Protein 3T30 (pdb70)

Nearest PDB structures (foldseek):
  3t30-assembly1_B  TM=1.011E+00  e=6.106E-18  Homo sapiens
  3t30-assembly2_H  TM=9.989E-01  e=2.050E-16  Homo sapiens
  3t30-assembly2_F  TM=9.993E-01  e=1.880E-15  Homo sapiens
  2vtx-assembly1_D  TM=9.727E-01  e=6.591E-12  Xenopus laevis
  1k5j-assembly1_D  TM=9.659E-01  e=1.744E-11  Xenopus laevis

Solvent-accessible surface area: 39295 Å² total; per-residue (Å²): 122,54,64,47,13,26,14,92,0,22,99,153,172,82,75,72,44,19,212,58,93,50,0,30,1,9,1,0,0,2,4,66,166,14,106,122,50,22,1,12,2,9,8,43,80,148,183,56,11,3,9,0,0,2,36,35,81,25,19,4,2,14,20,3,27,47,7,61,6,59,42,66,5,27,0,45,0,120,15,11,10,6,26,0,23,1,2,0,9,34,123,135,124,55,10,26,12,93,0,22,110,158,184,87,70,70,71,3,164,118,163,27,81,70,0,32,1,12,2,0,0,0,2,53,156,13,131,90,61,24,2,12,1,10,7,39,74,115,149,192,50,11,4,9,0,0,2,40,12,62,21,18,0,2,14,23,3,29,46,4,53,6,56,36,59,5,28,0,42,0,123,13,12,20,8,26,0,22,1,2,0,24,37,116,138,44,68,40,15,15,12,82,0,15,98,142,144,96,49,99,47,13,143,152,74,89,0,31,2,10,0,0,0,0,2,64,173,11,126,99,42,21,2,12,1,11,8,49,149,94,18,3,10,0,0,1,40,8,70,24,16,0,2,15,22,2,33,47,7,77,4,65,35,101,8,30,0,38,1,118,15,14,30,9,24,0,23,1,1,0,8,44,114,190,111,69,63,22,30,25,76,0,22,112,155,132,73,61,106,41,10,166,129,115,76,0,27,0,10,1,0,0,0,2,46,164,13,135,104,49,28,1,17,2,9,5,45,61,87,112,192,215,140,37,11,2,9,0,0,2,32,29,80,19,15,2,1,15,22,2,30,40,5,67,4,51,30,66,6,28,2,31,1,115,17,15,33,6,27,0,22,1,2,0,13,47,171,143,42,77,65,21,35,16,70,0,10,99,149,97,74,56,112,36,22,162,132,226,56,36,73,0,21,0,11,1,0,0,0,2,42,147,10,150,113,67,21,1,22,2,11,8,34,48,140,143,134,50,2,4,10,0,0,2,39,18,67,18,18,0,2,14,23,3,26,42,5,50,4,53,26,50,5,17,2,20,0,108,16,16,41,9,25,1,24,1,3,0,10,50,91,158,107,46,63,59,15,24,11,79,0,24,129,157,155,124,68,98,50,16,163,111,141,29,68,0,34,1,10,1,0,0,0,1,57,166,9,135,107,58,22,2,9,2,9,8,43,58,158,179,65,12,4,8,1,0,2,38,8,68,23,17,0,2,14,20,4,26,48,5,77,6,50,39,64,5,26,0,28,3,132,20,23,24,5,27,0,21,1,2,0,13,35,123,142,134,38,40,29,18,23,12,81,0,14,102,144,145,96,51,93,49,14,163,89,150,18,81,0,15,1,12,0,0,0,0,1,58,170,12,127,106,54,21,1,14,1,10,5,42,92,150,103,18,3,9,0,0,1,36,11,67,21,18,0,2,15,23,3,28,47,6,64,1,45,40,61,4,28,0,40,1,114,14,15,21,8,26,0,24,1,2,4,13,27,117,112,155,43,71,58,16,33,18,87,0,20,108,157,120,82,58,90,84,57,127,108,0,20,1,10,1,0,0,0,3,51,136,6,133,104,66,21,1,13,1,11,10,43,53,129,84,175,63,9,2,10,0,0,1,38,15,69,21,16,0,2,14,21,3,28,45,6,84,11,46,54,110,5,27,1,39,1,121,13,12,37,9,24,0,23,0,1,0,4,55,114,114,66,39,17,28,16,92,0,20,96,154,175,117,67,130,62,14,170,59,146,113,24,0,40,1,10,1,0,0,0,2,65,167,12,116,101,58,20,2,10,2,4,9,40,77,142,196,50,9,5,9,0,0,2,36,11,67,21,16,0,2,14,22,3,28,44,6,53,6,63,32,43,5,26,0,43,2,129,15,22,22,8,27,0,21,1,2,0,8,25,128,177,32,84,57,20,29,17,86,0,13,125,166,124,80,61,99,56,8,138,71,190,81,106,0,25,0,10,1,0,0,0,2,55,150,14,136,146,61,21,1,21,2,8,2,48,60,94,158,224,138,39,9,2,9,0,0,2,36,19,78,20,15,0,1,15,24,4,30,44,5,71,2,51,33,65,10,30,0,23,1,110,17,13,23,7,25,0,20,1,2,0,6,45,139

Secondary structure (DSSP, 8-state):
-EEEEEEE-SS--EEEE----EEEEEEEE-TT--SS-EEEEEEPPP--PPEEEEEEBTTTB-EEEEEEEEEPSSEEEEEEES---EEEEEEE-/-EEEEEEEE-STT-EEEE---EEEEEEEEE-TT--SS-EEEEEE----EEEEEEBTTTB-EEEEEEEEEPSSEEEEEEES---EEEEEEEE-/-EEEEEEEE-STT-EEEE-----EEEEEEEEE-TT--SS-EEEEEE-----EEEEEEBTTTB-EEEEEEEEEPSSEEEEEEE----EEEEEEEE-/-EEEEEEEEBTTB-EEEE---EEEEEEEEE-TT--SS-EEEEEE--EEEEEEBTTTB-EEEEEEEEEPSSEEEEEEES---EEEEEEEE-/-EEEEEE-SSS-EEEE----S-EEEEEEEE-TT--SS-EEEEEE-----EEEEEEBTTTB-EEEEEEEEEPSSEEEEEEES---EEEEEEE-/-EEEEEEE-SSS-EEEE-----EEEEEEEE-TT--SS-EEEEEE----EEEEEEBTTTB-EEEEEEEEEPSPEEEEEEES---EEEEEEE-/--EEEEEEEBTTB-EEEE-----EEEEEEEE-TT--SS-EEEEEPPP--PPEEEEEEBTTTB-EEEEEEEEEPSSEEEEEEES---EEEEEEE-/-EEEEEEEE-SSS-EEEE----EEEEEEEEE-TT--SS-EEEEEE---PEEEEEEBTTTB-EEEEEEEEEPSPEEEEEEES---EEEEEEEE-/-EEEEEEEEBTTB-EEEE----EEEEEEEEE-TT--SS-EEEEEE---EEEEEEBTTTB-EEEEEEEEEPSSEEEEEEES---EEEEEEEE-/--EEEEEEEBTTB-EEE---EEEEEEEE-TT--SS-EEEEEES----EEEEEEBTTTB-EEEEEEEEEPSS-EEEEEE----EEEEEEE-

Radius of gyration: 36.44 Å; Cα contacts (8 Å, |Δi|>4): 3024; chains: 10; bounding box: 70×66×108 Å

Organism: Homo sapiens (NCBI:txid9606)

Foldseek 3Di:
DKDKDKDWAFPVRFKDWCQPQKWFWFKKFFDPPWDFDKKWKWKVPCVTHTDDIAGVVPHGMDTDGPDIHGPGIMMGGPDGGTRMMIITMDDD/DKDKDWAFQVRFKDWDDDCQQKWFWFKKFFDPPFDFDKKWKWKDDDVPTHTDDIAGDVPHGMDTDGPDIDGPRIMMGGPDGGTGMMIITDRD/DKDKDKDWAFPVRFKDWDDPAKWFWFKKFFDPPFDFDWWWKAKPCGHTDDIAGDVPHGMDTDGPDIGDDGIMMGGPDGGTGMMIITMHDD/DAKDKDWAFQVHFKDWDDAAKWFWFKKFFDPPFDFDKKWKWKCDDPVHHTHTDDIAGDVPHGMDTDGPDIDGPGIMMGGPDGGTRMMIITGRD/DKFKDKDWDFQVRFKDWDADVAKWWFWFKKFFDPPFDFDKKWKWKCDCPHTHTDDIAGDVPHGMDTDGPDIHGPRIMMGGPDGGTGMMIITMMDD/DKDKDKDWAFPVRFKDKAADCKKWFWFKKFFDPPWDFDKKWKFKDPCVTGTDDIAGVVPHGMDTPGPDIHRDGIMMGGPDGGTGMMIITMMDD/DKDKDKDWAFQVRFKDKDADCKKWFWFKKFFDPPFDFDWWWKAKDVCGHTDDIAGDVPHGMDTDGPDIHDDGIMMGGPDGGTGMMIITMMND/DKDKDKDWAFQVRQKDWDCKWFWFKKFFDPPFDFDKKWKWKDDDCVTHTDDIAGDVPHGMDTDGPDIDHPGIMMGGPDGGTGMMIITMDD/DFKDKDWAFPVRFKDKDDDCFKWFWFKKFFDPPFDFDKWWKWKVDCVIHTDDIAGDVPHGMDTDGPDIDDDGIMMGGPDGGTGMMIITGHD/DKDKDKDWAFQVHFKDWDDPCAKKFWFKKFFDPPFDFDKKWKFKCDVVPGTHTDDIAGDVPHGMDTPGPDIGDPGIMMGTPDGGTGMMIITMGD

Sequence (922 aa):
TTVLWGCELSQERRTWTFRSCRLLLHTICLGEKAKEEMHRVEILPPQPVTIASLQASVLPMVSMVGVQLSPPVTFQLRAGSGPVFLSGQERYVLWGCELSQERRTWTFRPQSCRLLLHTICLGEKAKEEMHRVEILPPAQPVTIASLQASVLPMVSMVGVQLSPPVTFQLRAGSGPVFLSGQERTTVLWGCELSQERRTWTFRPCRLLLHTICLGEKAKEEMHRVEILPPVTIASLQASVLPMVSMVGVQLSPPVTFQLRAGSGPVFLSGQERYTVLWGCELSQERRTWTFRPCRLLLHTICLGEKAKEEMHRVEILPPANMQPVTIASLQASVLPMVSMVGVQLSPPVTFQLRAGSGPVFLSGQERTTVLWGCELSQERRTWTFRPQSCRLLLHTICLGEKAKEEMHRVEILPPMQPVTIASLQASVLPMVSMVGVQLSPPVTFQLRAGSGPVFLSGQERYTTVLWGCELSQERRTWTFRPSCRLLLHTICLGEKAKEEMHRVEILPPQPVTIASLQASVLPMVSMVGVQLSPPVTFQLRAGSGPVFLSGQERYTTVLWGCELSQERRTWTFRPSCRLLLHTICLGEKAKEEMHRVEILPPPVTIASLQASVLPMVSMVGVQLSPPVTFQLRAGSGPVFLSGQERYTTVLWGCELSQERRTWTFCRLLLHTICLGEKAKEEMHRVEILPPAQPVTIASLQASVLPMVSMVGVQLSPPVTFQLRAGSGPVFLSGQERTVLWGCELSQERRTWTFRPQCRLLLHTICLGEKAKEEMHRVEILPPQPVTIASLQASVLPMVSMVGVQLSPPVTFQLRAGSGPVFLSGQERTTVLWGCELSQERRTWTFRPQCRLLLHTICLGEKAKEEMHRVEILPPAMQPVTIASLQASVLPMVSMVGVQLSPPVTFQLRAGSGPVFLSGQER

Structure (mmCIF, N/CA/C/O backbone):
data_3T30
#
_entry.id   3T30
#
_cell.length_a   49.03
_cell.length_b   107.24
_cell.length_c   108.7
_cell.angle_alpha   90.00
_cell.angle_beta   102.54
_cell.angle_gamma   90.00
#
_symmetry.space_group_name_H-M   'P 1 21 1'
#
loop_
_entity.id
_entity.type
_entity.pdbx_description
1 polymer Nucleoplasmin-2
2 water water
#
loop_
_atom_site.group_PDB
_atom_site.id
_atom_site.type_symbol
_atom_site.label_atom_id
_atom_site.label_alt_id
_atom_site.label_comp_id
_atom_site.label_asym_id
_atom_site.label_entity_id
_atom_site.label_seq_id
_atom_site.pdbx_PDB_ins_code
_atom_site.Cartn_x
_atom_site.Cartn_y
_atom_site.Cartn_z
_atom_site.occupancy
_atom_site.B_iso_or_equiv
_atom_site.auth_seq_id
_atom_site.auth_comp_id
_atom_site.auth_asym_id
_atom_site.auth_atom_id
_atom_site.pdbx_PDB_model_num
ATOM 1 N N . THR A 1 3 ? 4.528 13.055 105.580 1.00 68.92 15 THR B N 1
ATOM 2 C CA . THR A 1 3 ? 5.762 13.735 105.955 1.00 67.79 15 THR B CA 1
ATOM 3 C C . THR A 1 3 ? 6.786 12.752 106.514 1.00 63.29 15 THR B C 1
ATOM 4 O O . THR A 1 3 ? 6.566 12.140 107.559 1.00 63.30 15 THR B O 1
ATOM 8 N N . THR A 1 4 ? 7.904 12.607 105.811 1.00 59.20 16 THR B N 1
ATOM 9 C CA . THR A 1 4 ? 8.963 11.699 106.235 1.00 54.70 16 THR B CA 1
ATOM 10 C C . THR A 1 4 ? 10.139 12.464 106.833 1.00 52.11 16 THR B C 1
ATOM 11 O O . THR A 1 4 ? 10.562 13.489 106.297 1.00 53.55 16 THR B O 1
ATOM 15 N N . VAL A 1 5 ? 10.663 11.960 107.945 1.00 48.59 17 VAL B N 1
ATOM 16 C CA . VAL A 1 5 ? 11.783 12.591 108.613 1.00 46.70 17 VAL B CA 1
ATOM 17 C C . VAL A 1 5 ? 12.920 11.581 108.701 1.00 43.45 17 VAL B C 1
ATOM 18 O O . VAL A 1 5 ? 12.682 10.385 108.870 1.00 40.16 17 VAL B O 1
ATOM 22 N N . LEU A 1 6 ? 14.150 12.057 108.575 1.00 39.36 18 LEU B N 1
ATOM 23 C CA . LEU A 1 6 ? 15.286 11.162 108.613 1.00 39.61 18 LEU B CA 1
ATOM 24 C C . LEU A 1 6 ? 15.470 10.694 110.046 1.00 35.73 18 LEU B C 1
ATOM 25 O O . LEU A 1 6 ? 15.219 11.427 110.994 1.00 33.30 18 LEU B O 1
ATOM 30 N N . TRP A 1 7 ? 15.906 9.450 110.187 1.00 31.10 19 TRP B N 1
ATOM 31 C CA . TRP A 1 7 ? 16.015 8.792 111.470 1.00 30.69 19 TRP B CA 1
ATOM 32 C C . TRP A 1 7 ? 17.282 7.957 111.521 1.00 32.31 19 TRP B C 1
ATOM 33 O O . TRP A 1 7 ? 17.685 7.354 110.502 1.00 31.51 19 TRP B O 1
ATOM 44 N N . GLY A 1 8 ? 17.903 7.897 112.691 1.00 28.99 20 GLY B N 1
ATOM 45 C CA . GLY A 1 8 ? 19.103 7.099 112.868 1.00 29.37 20 GLY B CA 1
ATOM 46 C C . GLY A 1 8 ? 19.409 6.752 114.310 1.00 30.40 20 GLY B C 1
ATOM 47 O O . GLY A 1 8 ? 18.880 7.393 115.227 1.00 30.50 20 GLY B O 1
ATOM 48 N N . CYS A 1 9 ? 20.215 5.714 114.533 1.00 26.90 21 CYS B N 1
ATOM 49 C CA . CYS A 1 9 ? 20.690 5.430 115.869 1.00 28.24 21 CYS B CA 1
ATOM 50 C C . CYS A 1 9 ? 22.038 4.731 115.843 1.00 30.86 21 CYS B C 1
ATOM 51 O O . CYS A 1 9 ? 22.507 4.194 114.790 1.00 28.46 21 CYS B O 1
ATOM 54 N N . GLU A 1 10 ? 22.687 4.773 116.992 1.00 25.07 22 GLU B N 1
ATOM 55 C CA . GLU A 1 10 ? 23.956 4.105 117.147 1.00 29.13 22 GLU B CA 1
ATOM 56 C C . GLU A 1 10 ? 23.888 3.117 118.313 1.00 33.07 22 GLU B C 1
ATOM 57 O O . GLU A 1 10 ? 23.509 3.494 119.470 1.00 31.71 22 GLU B O 1
ATOM 63 N N . LEU A 1 11 ? 24.220 1.852 118.034 1.00 26.06 23 LEU B N 1
ATOM 64 C CA . LEU A 1 11 ? 24.294 0.830 119.085 1.00 28.74 23 LEU B CA 1
ATOM 65 C C . LEU A 1 11 ? 25.744 0.496 119.427 1.00 30.66 23 LEU B C 1
ATOM 66 O O . LEU A 1 11 ? 26.638 0.592 118.579 1.00 28.68 23 LEU B O 1
ATOM 71 N N . SER A 1 12 ? 25.979 0.082 120.676 1.00 30.51 24 SER B N 1
ATOM 72 C CA . SER A 1 12 ? 27.319 -0.352 121.102 1.00 29.36 24 SER B CA 1
ATOM 73 C C . SER A 1 12 ? 27.247 -1.236 122.335 1.00 29.50 24 SER B C 1
ATOM 74 O O . SER A 1 12 ? 26.168 -1.456 122.912 1.00 28.76 24 SER B O 1
ATOM 77 N N . GLN A 1 13 ? 28.385 -1.754 122.766 1.00 30.08 25 GLN B N 1
ATOM 78 C CA . GLN A 1 13 ? 28.331 -2.606 123.970 1.00 34.91 25 GLN B CA 1
ATOM 79 C C . GLN A 1 13 ? 27.942 -1.742 125.196 1.00 29.43 25 GLN B C 1
ATOM 80 O O . GLN A 1 13 ? 27.265 -2.208 126.105 1.00 31.43 25 GLN B O 1
ATOM 86 N N . GLU A 1 14 ? 28.359 -0.487 125.189 1.00 30.91 26 GLU B N 1
ATOM 87 C CA . GLU A 1 14 ? 28.051 0.459 126.282 1.00 31.98 26 GLU B CA 1
ATOM 88 C C . GLU A 1 14 ? 26.568 0.849 126.245 1.00 32.72 26 GLU B C 1
ATOM 89 O O . GLU A 1 14 ? 25.920 0.938 127.286 1.00 29.92 26 GLU B O 1
ATOM 95 N N . ARG A 1 15 ? 26.012 1.040 125.044 1.00 28.19 27 ARG B N 1
ATOM 96 C CA . ARG A 1 15 ? 24.587 1.349 124.863 1.00 26.91 27 ARG B CA 1
ATOM 97 C C . ARG A 1 15 ? 23.950 0.352 123.887 1.00 33.40 27 ARG B C 1
ATOM 98 O O . ARG A 1 15 ? 23.767 0.646 122.678 1.00 29.92 27 ARG B O 1
ATOM 106 N N . ARG A 1 16 ? 23.639 -0.831 124.399 1.00 27.12 28 ARG B N 1
ATOM 107 C CA . ARG A 1 16 ? 23.253 -1.927 123.508 1.00 32.57 28 ARG B CA 1
ATOM 108 C C . ARG A 1 16 ? 21.817 -1.823 122.932 1.00 32.96 28 ARG B C 1
ATOM 109 O O . ARG A 1 16 ? 21.489 -2.515 121.968 1.00 30.82 28 ARG B O 1
ATOM 117 N N . THR A 1 17 ? 20.977 -0.944 123.468 1.00 27.73 29 THR B N 1
ATOM 118 C CA . THR A 1 17 ? 19.561 -0.911 123.063 1.00 24.78 29 THR B CA 1
ATOM 119 C C . THR A 1 17 ? 19.134 0.467 122.663 1.00 31.29 29 THR B C 1
ATOM 120 O O . THR A 1 17 ? 19.710 1.493 123.104 1.00 29.59 29 THR B O 1
ATOM 124 N N . TRP A 1 18 ? 18.132 0.504 121.786 1.00 29.63 30 TRP B N 1
ATOM 125 C CA . TRP A 1 18 ? 17.557 1.768 121.358 1.00 27.78 30 TRP B CA 1
ATOM 126 C C . TRP A 1 18 ? 16.109 1.518 120.981 1.00 29.60 30 TRP B C 1
ATOM 127 O O . TRP A 1 18 ? 15.791 0.528 120.313 1.00 30.81 30 TRP B O 1
ATOM 138 N N . THR A 1 19 ? 15.217 2.378 121.422 1.00 28.44 31 THR B N 1
ATOM 139 C CA . THR A 1 19 ? 13.790 2.176 121.184 1.00 30.58 31 THR B CA 1
ATOM 140 C C . THR A 1 19 ? 13.169 3.341 120.407 1.00 36.08 31 THR B C 1
ATOM 141 O O . THR A 1 19 ? 13.309 4.493 120.789 1.00 34.41 31 THR B O 1
ATOM 145 N N . PHE A 1 20 ? 12.490 3.031 119.310 1.00 33.32 32 PHE B N 1
ATOM 146 C CA . PHE A 1 20 ? 11.758 4.022 118.545 1.00 40.38 32 PHE B CA 1
ATOM 147 C C . PHE A 1 20 ? 10.327 3.939 119.035 1.00 42.56 32 PHE B C 1
ATOM 148 O O . PHE A 1 20 ? 9.706 2.880 118.966 1.00 37.32 32 PHE B O 1
ATOM 156 N N . ARG A 1 21 ? 9.806 5.038 119.582 1.00 44.06 33 ARG B N 1
ATOM 157 C CA . ARG A 1 21 ? 8.553 4.939 120.341 1.00 44.05 33 ARG B CA 1
ATOM 158 C C . ARG A 1 21 ? 7.861 6.290 120.507 1.00 53.65 33 ARG B C 1
ATOM 159 O O . ARG A 1 21 ? 8.132 7.027 121.458 1.00 57.05 33 ARG B O 1
ATOM 167 N N . SER A 1 29 ? 6.550 8.060 111.796 1.00 58.75 41 SER B N 1
ATOM 168 C CA . SER A 1 29 ? 6.089 7.821 113.159 1.00 58.77 41 SER B CA 1
ATOM 169 C C . SER A 1 29 ? 4.966 6.774 113.206 1.00 57.16 41 SER B C 1
ATOM 170 O O . SER A 1 29 ? 4.839 6.035 114.183 1.00 56.96 41 SER B O 1
ATOM 173 N N . CYS A 1 30 ? 4.161 6.688 112.147 1.00 59.81 42 CYS B N 1
ATOM 174 C CA . CYS A 1 30 ? 3.263 5.542 112.014 1.00 57.72 42 CYS B CA 1
ATOM 175 C C . CYS A 1 30 ? 4.057 4.315 111.521 1.00 53.12 42 CYS B C 1
ATOM 176 O O . CYS A 1 30 ? 3.731 3.185 111.902 1.00 54.02 42 CYS B O 1
ATOM 179 N N . ARG A 1 31 ? 5.094 4.530 110.700 1.00 50.04 43 ARG B N 1
ATOM 180 C CA . ARG A 1 31 ? 6.038 3.448 110.342 1.00 47.60 43 ARG B CA 1
ATOM 181 C C . ARG A 1 31 ? 7.498 3.890 110.321 1.00 42.01 43 ARG B C 1
ATOM 182 O O . ARG A 1 31 ? 7.813 5.016 109.928 1.00 43.85 43 ARG B O 1
ATOM 190 N N . LEU A 1 32 ? 8.374 3.019 110.806 1.00 38.16 44 LEU B N 1
ATOM 191 C CA . LEU A 1 32 ? 9.802 3.240 110.690 1.00 35.42 44 LEU B CA 1
ATOM 192 C C . LEU A 1 32 ? 10.269 2.525 109.406 1.00 36.44 44 LEU B C 1
ATOM 193 O O . LEU A 1 32 ? 10.139 1.280 109.292 1.00 33.38 44 LEU B O 1
ATOM 198 N N . LEU A 1 33 ? 10.782 3.309 108.462 1.00 34.63 45 LEU B N 1
ATOM 199 C CA . LEU A 1 33 ? 11.401 2.769 107.250 1.00 36.05 45 LEU B CA 1
ATOM 200 C C . LEU A 1 33 ? 12.851 2.517 107.550 1.00 34.68 45 LEU B C 1
ATOM 201 O O . LEU A 1 33 ? 13.633 3.481 107.720 1.00 35.76 45 LEU B O 1
ATOM 206 N N . LEU A 1 34 ? 13.212 1.237 107.617 1.00 27.86 46 LEU B N 1
ATOM 207 C CA . LEU A 1 34 ? 14.567 0.851 107.948 1.00 30.26 46 LEU B CA 1
ATOM 208 C C . LEU A 1 34 ? 15.419 0.650 106.683 1.00 32.97 46 LEU B C 1
ATOM 209 O O . LEU A 1 34 ? 15.187 -0.320 105.933 1.00 32.57 46 LEU B O 1
ATOM 214 N N . HIS A 1 35 ? 16.401 1.530 106.473 1.00 28.08 47 HIS B N 1
ATOM 215 C CA . HIS A 1 35 ? 17.267 1.509 105.262 1.00 28.07 47 HIS B CA 1
ATOM 216 C C . HIS A 1 35 ? 18.579 0.736 105.354 1.00 28.68 47 HIS B C 1
ATOM 217 O O . HIS A 1 35 ? 18.768 -0.281 104.633 1.00 28.22 47 HIS B O 1
ATOM 224 N N . THR A 1 36 ? 19.520 1.237 106.150 1.00 23.96 48 THR B N 1
ATOM 225 C CA . THR A 1 36 ? 20.805 0.546 106.225 1.00 24.26 48 THR B CA 1
ATOM 226 C C . THR A 1 36 ? 21.288 0.317 107.630 1.00 24.10 48 THR B C 1
ATOM 227 O O . THR A 1 36 ? 20.929 1.045 108.571 1.00 24.86 48 THR B O 1
ATOM 231 N N . ILE A 1 37 ? 22.167 -0.661 107.755 1.00 21.13 49 ILE B N 1
ATOM 232 C CA . ILE A 1 37 ? 22.833 -0.946 109.020 1.00 22.33 49 ILE B CA 1
ATOM 233 C C . ILE A 1 37 ? 24.320 -1.068 108.717 1.00 21.83 49 ILE B C 1
ATOM 234 O O . ILE A 1 37 ? 24.730 -1.869 107.843 1.00 20.95 49 ILE B O 1
ATOM 239 N N . CYS A 1 38 ? 25.120 -0.283 109.426 1.00 20.78 50 CYS B N 1
ATOM 240 C CA . CYS A 1 38 ? 26.549 -0.128 109.144 1.00 23.07 50 CYS B CA 1
ATOM 241 C C . CYS A 1 38 ? 27.456 -0.234 110.374 1.00 24.43 50 CYS B C 1
ATOM 242 O O . CYS A 1 38 ? 27.166 0.362 111.437 1.00 26.57 50 CYS B O 1
ATOM 245 N N . LEU A 1 39 ? 28.587 -0.907 110.222 1.00 21.98 51 LEU B N 1
ATOM 246 C CA . LEU A 1 39 ? 29.585 -0.911 111.278 1.00 26.70 51 LEU B CA 1
ATOM 247 C C . LEU A 1 39 ? 30.366 0.402 111.281 1.00 29.15 51 LEU B C 1
ATOM 248 O O . LEU A 1 39 ? 30.637 0.967 110.220 1.00 31.81 51 LEU B O 1
ATOM 253 N N . GLY A 1 40 ? 30.749 0.896 112.453 1.00 28.75 52 GLY B N 1
ATOM 254 C CA . GLY A 1 40 ? 31.668 2.029 112.474 1.00 29.35 52 GLY B CA 1
ATOM 255 C C . GLY A 1 40 ? 33.120 1.573 112.346 1.00 33.27 52 GLY B C 1
ATOM 256 O O . GLY A 1 40 ? 33.471 0.389 112.599 1.00 31.50 52 GLY B O 1
ATOM 257 N N . GLU A 1 41 ? 33.961 2.521 111.935 1.00 32.36 53 GLU B N 1
ATOM 258 C CA . GLU A 1 41 ? 35.386 2.299 111.698 1.00 34.31 53 GLU B CA 1
ATOM 259 C C . GLU A 1 41 ? 36.121 1.853 112.957 1.00 38.28 53 GLU B C 1
ATOM 260 O O . GLU A 1 41 ? 37.151 1.174 112.887 1.00 38.83 53 GLU B O 1
ATOM 266 N N . LYS A 1 42 ? 35.552 2.199 114.114 1.00 38.07 54 LYS B N 1
ATOM 267 C CA . LYS A 1 42 ? 36.080 1.790 115.409 1.00 39.10 54 LYS B CA 1
ATOM 268 C C . LYS A 1 42 ? 35.706 0.382 115.831 1.00 37.63 54 LYS B C 1
ATOM 269 O O . LYS A 1 42 ? 36.310 -0.182 116.755 1.00 39.31 54 LYS B O 1
ATOM 275 N N . ALA A 1 43 ? 34.701 -0.206 115.193 1.00 37.56 55 ALA B N 1
ATOM 276 C CA . ALA A 1 43 ? 34.215 -1.515 115.661 1.00 34.38 55 ALA B CA 1
ATOM 277 C C . ALA A 1 43 ? 35.309 -2.597 115.622 1.00 39.18 55 ALA B C 1
ATOM 278 O O . ALA A 1 43 ? 36.129 -2.621 114.709 1.00 39.94 55 ALA B O 1
ATOM 280 N N . LYS A 1 44 ? 35.304 -3.478 116.617 1.00 42.09 56 LYS B N 1
ATOM 281 C CA . LYS A 1 44 ? 36.287 -4.552 116.693 1.00 45.51 56 LYS B CA 1
ATOM 282 C C . LYS A 1 44 ? 35.889 -5.494 115.562 1.00 42.78 56 LYS B C 1
ATOM 283 O O . LYS A 1 44 ? 35.060 -5.151 114.719 1.00 42.80 56 LYS B O 1
ATOM 289 N N . GLU A 1 45 ? 36.485 -6.681 115.550 1.00 42.57 57 GLU B N 1
ATOM 290 C CA . GLU A 1 45 ? 36.524 -7.578 114.400 1.00 40.03 57 GLU B CA 1
ATOM 291 C C . GLU A 1 45 ? 35.525 -8.719 114.558 1.00 39.35 57 GLU B C 1
ATOM 292 O O . GLU A 1 45 ? 35.209 -9.417 113.595 1.00 38.12 57 GLU B O 1
ATOM 298 N N . GLU A 1 46 ? 35.032 -8.902 115.778 1.00 38.59 58 GLU B N 1
ATOM 299 C CA . GLU A 1 46 ? 34.069 -9.959 116.065 1.00 36.75 58 GLU B CA 1
ATOM 300 C C . GLU A 1 46 ? 32.752 -9.719 115.333 1.00 32.96 58 GLU B C 1
ATOM 301 O O . GLU A 1 46 ? 32.347 -8.575 115.123 1.00 33.03 58 GLU B O 1
ATOM 307 N N . MET A 1 47 ? 32.089 -10.804 114.948 1.00 31.95 59 MET B N 1
ATOM 308 C CA . MET A 1 47 ? 30.809 -10.714 114.236 1.00 31.16 59 MET B CA 1
ATOM 309 C C . MET A 1 47 ? 29.847 -9.907 115.087 1.00 32.44 59 MET B C 1
ATOM 310 O O . MET A 1 47 ? 29.820 -10.061 116.316 1.00 31.57 59 MET B O 1
ATOM 315 N N . HIS A 1 48 ? 29.043 -9.069 114.452 1.00 28.14 60 HIS B N 1
ATOM 316 C CA . HIS A 1 48 ? 28.025 -8.293 115.146 1.00 28.90 60 HIS B CA 1
ATOM 317 C C . HIS A 1 48 ? 26.662 -8.804 114.733 1.00 27.88 60 HIS B C 1
ATOM 318 O O . HIS A 1 48 ? 26.454 -9.248 113.581 1.00 28.72 60 HIS B O 1
ATOM 325 N N . ARG A 1 49 ? 25.707 -8.710 115.645 1.00 25.57 61 ARG B N 1
ATOM 326 C CA . ARG A 1 49 ? 24.368 -9.161 115.333 1.00 25.65 61 ARG B CA 1
ATOM 327 C C . ARG A 1 49 ? 23.328 -8.272 115.994 1.00 26.44 61 ARG B C 1
ATOM 328 O O . ARG A 1 49 ? 23.358 -8.034 117.220 1.00 24.36 61 ARG B O 1
ATOM 336 N N . VAL A 1 50 ? 22.359 -7.849 115.195 1.00 24.18 62 VAL B N 1
ATOM 337 C CA . VAL A 1 50 ? 21.374 -6.897 115.662 1.00 27.14 62 VAL B CA 1
ATOM 338 C C . VAL A 1 50 ? 20.075 -7.633 115.630 1.00 28.51 62 VAL B C 1
ATOM 339 O O . VAL A 1 50 ? 19.757 -8.281 114.629 1.00 24.45 62 VAL B O 1
ATOM 343 N N . GLU A 1 51 ? 19.354 -7.572 116.750 1.00 25.99 63 GLU B N 1
ATOM 344 C CA . GLU A 1 51 ? 18.014 -8.138 116.829 1.00 25.84 63 GLU B CA 1
ATOM 345 C C . GLU A 1 51 ? 16.941 -7.070 117.125 1.00 27.86 63 GLU B C 1
ATOM 346 O O . GLU A 1 51 ? 17.256 -5.963 117.553 1.00 26.12 63 GLU B O 1
ATOM 352 N N . ILE A 1 52 ? 15.685 -7.390 116.842 1.00 26.86 64 ILE B N 1
ATOM 353 C CA . ILE A 1 52 ? 14.575 -6.534 117.223 1.00 25.12 64 ILE B CA 1
ATOM 354 C C . ILE A 1 52 ? 13.884 -7.251 118.397 1.00 33.20 64 ILE B C 1
ATOM 355 O O . ILE A 1 52 ? 13.602 -8.443 118.300 1.00 29.22 64 ILE B O 1
ATOM 360 N N . LEU A 1 53 ? 13.655 -6.552 119.514 1.00 30.74 65 LEU B N 1
ATOM 361 C CA . LEU A 1 53 ? 13.078 -7.213 120.687 1.00 37.11 65 LEU B CA 1
ATOM 362 C C . LEU A 1 53 ? 11.580 -6.961 120.738 1.00 42.19 65 LEU B C 1
ATOM 363 O O . LEU A 1 53 ? 11.123 -5.863 120.389 1.00 42.98 65 LEU B O 1
ATOM 368 N N . PRO A 1 54 ? 10.802 -7.961 121.194 1.00 49.17 66 PRO B N 1
ATOM 369 C CA . PRO A 1 54 ? 9.396 -7.706 121.565 1.00 53.03 66 PRO B CA 1
ATOM 370 C C . PRO A 1 54 ? 9.363 -6.765 122.786 1.00 51.70 66 PRO B C 1
ATOM 371 O O . PRO A 1 54 ? 10.378 -6.655 123.473 1.00 49.85 66 PRO B O 1
ATOM 375 N N . PRO A 1 55 ? 8.220 -6.115 123.075 1.00 59.13 67 PRO B N 1
ATOM 376 C CA . PRO A 1 55 ? 6.992 -6.110 122.272 1.00 61.40 67 PRO B CA 1
ATOM 377 C C . PRO A 1 55 ? 7.056 -5.058 121.183 1.00 57.54 67 PRO B C 1
ATOM 378 O O . PRO A 1 55 ? 6.638 -3.936 121.495 1.00 60.41 67 PRO B O 1
ATOM 382 N N . GLN A 1 64 ? 10.051 -13.986 121.367 1.00 48.65 76 GLN B N 1
ATOM 383 C CA . GLN A 1 64 ? 11.512 -13.999 121.199 1.00 49.52 76 GLN B CA 1
ATOM 384 C C . GLN A 1 64 ? 12.071 -12.913 120.237 1.00 42.38 76 GLN B C 1
ATOM 385 O O . GLN A 1 64 ? 11.315 -12.315 119.444 1.00 43.64 76 GLN B O 1
ATOM 391 N N . PRO A 1 65 ? 13.388 -12.643 120.309 1.00 39.04 77 PRO B N 1
ATOM 392 C CA . PRO A 1 65 ? 13.955 -11.586 119.438 1.00 32.75 77 PRO B CA 1
ATOM 393 C C . PRO A 1 65 ? 14.115 -12.067 117.994 1.00 32.11 77 PRO B C 1
ATOM 394 O O . PRO A 1 65 ? 14.291 -13.255 117.738 1.00 33.65 77 PRO B O 1
ATOM 398 N N . VAL A 1 66 ? 14.039 -11.133 117.064 1.00 31.17 78 VAL B N 1
ATOM 399 C CA . VAL A 1 66 ? 14.197 -11.477 115.665 1.00 27.72 78 VAL B CA 1
ATOM 400 C C . VAL A 1 66 ? 15.553 -10.898 115.226 1.00 26.62 78 VAL B C 1
ATOM 401 O O . VAL A 1 66 ? 15.823 -9.737 115.420 1.00 27.02 78 VAL B O 1
ATOM 405 N N . THR A 1 67 ? 16.408 -11.717 114.633 1.00 26.49 79 THR B N 1
ATOM 406 C CA . THR A 1 67 ? 17.680 -11.225 114.181 1.00 23.99 79 THR B CA 1
ATOM 407 C C . THR A 1 67 ? 17.459 -10.562 112.818 1.00 25.73 79 THR B C 1
ATOM 408 O O . THR A 1 67 ? 16.885 -11.166 111.897 1.00 23.71 79 THR B O 1
ATOM 412 N N . ILE A 1 68 ? 17.895 -9.318 112.689 1.00 24.21 80 ILE B N 1
ATOM 413 C CA . ILE A 1 68 ? 17.772 -8.651 111.390 1.00 24.15 80 ILE B CA 1
ATOM 414 C C . ILE A 1 68 ? 19.059 -8.469 110.638 1.00 24.07 80 ILE B C 1
ATOM 415 O O . ILE A 1 68 ? 19.005 -8.339 109.435 1.00 25.27 80 ILE B O 1
ATOM 420 N N . ALA A 1 69 ? 20.203 -8.527 111.308 1.00 21.89 81 ALA B N 1
ATOM 421 C CA . ALA A 1 69 ? 21.443 -8.357 110.565 1.00 22.57 81 ALA B CA 1
ATOM 422 C C . ALA A 1 69 ? 22.601 -9.019 111.261 1.00 22.42 81 ALA B C 1
ATOM 423 O O . ALA A 1 69 ? 22.654 -9.061 112.514 1.00 22.45 81 ALA B O 1
ATOM 425 N N . SER A 1 70 ? 23.533 -9.509 110.458 1.00 19.33 82 SER B N 1
ATOM 426 C CA . SER A 1 70 ? 24.830 -9.994 110.956 1.00 22.54 82 SER B CA 1
ATOM 427 C C . SER A 1 70 ? 25.925 -9.391 110.091 1.00 22.44 82 SER B C 1
ATOM 428 O O . SER A 1 70 ? 25.894 -9.497 108.841 1.00 21.38 82 SER B O 1
ATOM 431 N N . LEU A 1 71 ? 26.933 -8.805 110.717 1.00 23.56 83 LEU B N 1
ATOM 432 C CA . LEU A 1 71 ? 27.875 -7.994 109.960 1.00 23.51 83 LEU B CA 1
ATOM 433 C C . LEU A 1 71 ? 29.214 -8.285 110.587 1.00 27.90 83 LEU B C 1
ATOM 434 O O . LEU A 1 71 ? 29.288 -8.674 111.762 1.00 27.14 83 LEU B O 1
ATOM 439 N N . GLN A 1 72 ? 30.273 -8.090 109.820 1.00 26.79 84 GLN B N 1
ATOM 440 C CA . GLN A 1 72 ? 31.616 -8.273 110.357 1.00 28.71 84 GLN B CA 1
ATOM 441 C C . GLN A 1 72 ? 32.614 -7.415 109.593 1.00 29.80 84 GLN B C 1
ATOM 442 O O . GLN A 1 72 ? 32.592 -7.348 108.322 1.00 26.25 84 GLN B O 1
ATOM 448 N N . ALA A 1 73 ? 33.507 -6.767 110.332 1.00 26.58 85 ALA B N 1
ATOM 449 C CA . ALA A 1 73 ? 34.339 -5.726 109.687 1.00 32.99 85 ALA B CA 1
ATOM 450 C C . ALA A 1 73 ? 35.128 -6.206 108.459 1.00 30.12 85 ALA B C 1
ATOM 451 O O . ALA A 1 73 ? 35.157 -5.550 107.417 1.00 32.57 85 ALA B O 1
ATOM 453 N N . SER A 1 74 ? 35.756 -7.356 108.568 1.00 31.13 86 SER B N 1
ATOM 454 C CA . SER A 1 74 ? 36.611 -7.768 107.487 1.00 33.64 86 SER B CA 1
ATOM 455 C C . SER A 1 74 ? 35.863 -8.614 106.436 1.00 31.34 86 SER B C 1
ATOM 456 O O . SER A 1 74 ? 36.494 -9.166 105.538 1.00 32.99 86 SER B O 1
ATOM 459 N N . VAL A 1 75 ? 34.534 -8.690 106.538 1.00 27.11 87 VAL B N 1
ATOM 460 C CA . VAL A 1 75 ? 33.744 -9.564 105.677 1.00 28.20 87 VAL B CA 1
ATOM 461 C C . VAL A 1 75 ? 32.591 -8.836 104.975 1.00 29.61 87 VAL B C 1
ATOM 462 O O . VAL A 1 75 ? 32.418 -8.928 103.737 1.00 27.30 87 VAL B O 1
ATOM 466 N N . LEU A 1 76 ? 31.800 -8.112 105.760 1.00 23.91 88 LEU B N 1
ATOM 467 C CA . LEU A 1 76 ? 30.665 -7.368 105.227 1.00 23.43 88 LEU B CA 1
ATOM 468 C C . LEU A 1 76 ? 30.493 -6.034 105.947 1.00 21.60 88 LEU B C 1
ATOM 469 O O . LEU A 1 76 ? 29.892 -5.969 107.019 1.00 23.61 88 LEU B O 1
ATOM 474 N N . PRO A 1 77 ? 31.026 -4.973 105.350 1.00 27.57 89 PRO B N 1
ATOM 475 C CA . PRO A 1 77 ? 30.934 -3.632 105.936 1.00 22.93 89 PRO B CA 1
ATOM 476 C C . PRO A 1 77 ? 29.548 -3.358 106.510 1.00 23.54 89 PRO B C 1
ATOM 477 O O . PRO A 1 77 ? 29.399 -3.225 107.724 1.00 23.05 89 PRO B O 1
ATOM 481 N N . MET A 1 78 ? 28.547 -3.275 105.639 1.00 22.76 90 MET B N 1
ATOM 482 C CA . MET A 1 78 ? 27.178 -3.014 106.068 1.00 21.79 90 MET B CA 1
ATOM 483 C C . MET A 1 78 ? 26.174 -3.755 105.192 1.00 22.30 90 MET B C 1
ATOM 484 O O . MET A 1 78 ? 26.546 -4.615 104.393 1.00 24.08 90 MET B O 1
ATOM 489 N N . VAL A 1 79 ? 24.898 -3.416 105.347 1.00 23.28 91 VAL B N 1
ATOM 490 C CA . VAL A 1 79 ? 23.852 -4.038 104.584 1.00 22.07 91 VAL B CA 1
ATOM 491 C C . VAL A 1 79 ? 22.726 -3.057 104.337 1.00 24.69 91 VAL B C 1
ATOM 492 O O . VAL A 1 79 ? 22.412 -2.161 105.154 1.00 21.96 91 VAL B O 1
ATOM 496 N N . SER A 1 80 ? 22.122 -3.173 103.164 1.00 23.18 92 SER B N 1
ATOM 497 C CA . SER A 1 80 ? 20.942 -2.371 102.884 1.00 25.82 92 SER B CA 1
ATOM 498 C C . SER A 1 80 ? 19.741 -3.266 102.998 1.00 28.30 92 SER B C 1
ATOM 499 O O . SER A 1 80 ? 19.785 -4.395 102.485 1.00 29.75 92 SER B O 1
ATOM 502 N N . MET A 1 81 ? 18.686 -2.780 103.649 1.00 29.21 93 MET B N 1
ATOM 503 C CA . MET A 1 81 ? 17.400 -3.472 103.669 1.00 33.44 93 MET B CA 1
ATOM 504 C C . MET A 1 81 ? 16.221 -2.560 103.346 1.00 30.84 93 MET B C 1
ATOM 505 O O . MET A 1 81 ? 15.113 -2.681 103.933 1.00 26.81 93 MET B O 1
ATOM 510 N N . VAL A 1 82 ? 16.465 -1.678 102.377 1.00 28.64 94 VAL B N 1
ATOM 511 C CA . VAL A 1 82 ? 15.484 -0.688 101.974 1.00 28.75 94 VAL B CA 1
ATOM 512 C C . VAL A 1 82 ? 14.222 -1.423 101.600 1.00 30.44 94 VAL B C 1
ATOM 513 O O . VAL A 1 82 ? 14.268 -2.388 100.818 1.00 29.03 94 VAL B O 1
ATOM 517 N N . GLY A 1 83 ? 13.090 -0.961 102.111 1.00 24.59 95 GLY B N 1
ATOM 518 C CA . GLY A 1 83 ? 11.830 -1.643 101.878 1.00 29.36 95 GLY B CA 1
ATOM 519 C C . GLY A 1 83 ? 11.221 -2.213 103.148 1.00 30.55 95 GLY B C 1
ATOM 520 O O . GLY A 1 83 ? 10.026 -2.498 103.213 1.00 31.90 95 GLY B O 1
ATOM 521 N N . VAL A 1 84 ? 12.045 -2.439 104.151 1.00 28.23 96 VAL B N 1
ATOM 522 C CA . VAL A 1 84 ? 11.501 -2.922 105.421 1.00 31.06 96 VAL B CA 1
ATOM 523 C C . VAL A 1 84 ? 10.756 -1.796 106.121 1.00 32.18 96 VAL B C 1
ATOM 524 O O . VAL A 1 84 ? 11.309 -0.697 106.291 1.00 32.98 96 VAL B O 1
ATOM 528 N N . GLN A 1 85 ? 9.507 -2.037 106.499 1.00 34.05 97 GLN B N 1
ATOM 529 C CA . GLN A 1 85 ? 8.767 -1.020 107.257 1.00 37.26 97 GLN B CA 1
ATOM 530 C C . GLN A 1 85 ? 8.276 -1.558 108.598 1.00 38.78 97 GLN B C 1
ATOM 531 O O . GLN A 1 85 ? 7.575 -2.569 108.659 1.00 39.66 97 GLN B O 1
ATOM 537 N N . LEU A 1 86 ? 8.668 -0.887 109.674 1.00 36.65 98 LEU B N 1
ATOM 538 C CA . LEU A 1 86 ? 8.440 -1.439 111.010 1.00 37.50 98 LEU B CA 1
ATOM 539 C C . LEU A 1 86 ? 7.330 -0.708 111.760 1.00 39.67 98 LEU B C 1
ATOM 540 O O . LEU A 1 86 ? 7.247 0.521 111.725 1.00 40.30 98 LEU B O 1
ATOM 545 N N . SER A 1 87 ? 6.476 -1.456 112.444 1.00 38.19 99 SER B N 1
ATOM 546 C CA . SER A 1 87 ? 5.418 -0.795 113.208 1.00 44.66 99 SER B CA 1
ATOM 547 C C . SER A 1 87 ? 5.898 -0.490 114.653 1.00 40.61 99 SER B C 1
ATOM 548 O O . SER A 1 87 ? 6.375 -1.379 115.350 1.00 38.90 99 SER B O 1
ATOM 551 N N . PRO A 1 88 ? 5.821 0.782 115.075 1.00 41.55 100 PRO B N 1
ATOM 552 C CA . PRO A 1 88 ? 6.332 1.225 116.384 1.00 40.67 100 PRO B CA 1
ATOM 553 C C . PRO A 1 88 ? 5.397 0.733 117.475 1.00 44.38 100 PRO B C 1
ATOM 554 O O . PRO A 1 88 ? 4.202 0.585 117.194 1.00 47.64 100 PRO B O 1
ATOM 558 N N . PRO A 1 89 ? 5.916 0.492 118.700 1.00 45.02 101 PRO B N 1
ATOM 559 C CA . PRO A 1 89 ? 7.304 0.731 119.132 1.00 41.79 101 PRO B CA 1
ATOM 560 C C . PRO A 1 89 ? 8.259 -0.335 118.587 1.00 37.55 101 PRO B C 1
ATOM 561 O O . PRO A 1 89 ? 7.862 -1.473 118.392 1.00 39.17 101 PRO B O 1
ATOM 565 N N . VAL A 1 90 ? 9.514 0.021 118.364 1.00 35.78 102 VAL B N 1
ATOM 566 C CA . VAL A 1 90 ? 10.475 -1.001 117.967 1.00 34.97 102 VAL B CA 1
ATOM 567 C C . VAL A 1 90 ? 11.737 -0.821 118.783 1.00 31.05 102 VAL B C 1
ATOM 568 O O . VAL A 1 90 ? 12.259 0.299 118.931 1.00 33.13 102 VAL B O 1
ATOM 572 N N . THR A 1 91 ? 12.169 -1.905 119.398 1.00 27.75 103 THR B N 1
ATOM 573 C CA . THR A 1 91 ? 13.407 -1.893 120.136 1.00 30.35 103 THR B CA 1
ATOM 574 C C . THR A 1 91 ? 14.523 -2.656 119.417 1.00 29.92 103 THR B C 1
ATOM 575 O O . THR A 1 91 ? 14.393 -3.838 119.157 1.00 31.90 103 THR B O 1
ATOM 579 N N . PHE A 1 92 ? 15.634 -1.994 119.133 1.00 26.79 104 PHE B N 1
ATOM 580 C CA . PHE A 1 92 ? 16.790 -2.703 118.557 1.00 30.90 104 PHE B CA 1
ATOM 581 C C . PHE A 1 92 ? 17.778 -3.078 119.654 1.00 31.15 104 PHE B C 1
ATOM 582 O O . PHE A 1 92 ? 17.967 -2.318 120.631 1.00 29.31 104 PHE B O 1
ATOM 590 N N . GLN A 1 93 ? 18.431 -4.229 119.520 1.00 24.71 105 GLN B N 1
ATOM 591 C CA . GLN A 1 93 ? 19.515 -4.542 120.458 1.00 29.64 105 GLN B CA 1
ATOM 592 C C . GLN A 1 93 ? 20.751 -5.073 119.761 1.00 29.30 105 GLN B C 1
ATOM 593 O O . GLN A 1 93 ? 20.631 -5.891 118.863 1.00 26.92 105 GLN B O 1
ATOM 599 N N . LEU A 1 94 ? 21.926 -4.604 120.171 1.00 27.79 106 LEU B N 1
ATOM 600 C CA . LEU A 1 94 ? 23.162 -5.191 119.689 1.00 28.92 106 LEU B CA 1
ATOM 601 C C . LEU A 1 94 ? 23.386 -6.461 120.485 1.00 31.46 106 LEU B C 1
ATOM 602 O O . LEU A 1 94 ? 23.899 -6.434 121.610 1.00 30.41 106 LEU B O 1
ATOM 607 N N . ARG A 1 95 ? 22.934 -7.571 119.909 1.00 24.89 107 ARG B N 1
ATOM 608 C CA . ARG A 1 95 ? 22.935 -8.849 120.601 1.00 29.85 107 ARG B CA 1
ATOM 609 C C . ARG A 1 95 ? 24.352 -9.448 120.680 1.00 34.46 107 ARG B C 1
ATOM 610 O O . ARG A 1 95 ? 24.689 -10.118 121.662 1.00 33.47 107 ARG B O 1
ATOM 618 N N . ALA A 1 96 ? 25.184 -9.185 119.662 1.00 29.13 108 ALA B N 1
ATOM 619 C CA . ALA A 1 96 ? 26.594 -9.594 119.711 1.00 31.76 108 ALA B CA 1
ATOM 620 C C . ALA A 1 96 ? 27.501 -8.554 119.069 1.00 29.06 108 ALA B C 1
ATOM 621 O O . ALA A 1 96 ? 27.061 -7.852 118.157 1.00 29.37 108 ALA B O 1
ATOM 623 N N . GLY A 1 97 ? 28.733 -8.422 119.571 1.00 29.19 109 GLY B N 1
ATOM 624 C CA . GLY A 1 97 ? 29.690 -7.401 119.136 1.00 32.33 109 GLY B CA 1
ATOM 625 C C . GLY A 1 97 ? 29.802 -6.094 119.949 1.00 35.50 109 GLY B C 1
ATOM 626 O O . GLY A 1 97 ? 28.861 -5.715 120.628 1.00 36.70 109 GLY B O 1
ATOM 627 N N . SER A 1 98 ? 30.931 -5.383 119.823 1.00 39.00 110 SER B N 1
ATOM 628 C CA . SER A 1 98 ? 31.211 -4.092 120.538 1.00 38.60 110 SER B CA 1
ATOM 629 C C . SER A 1 98 ? 30.550 -2.882 119.898 1.00 34.67 110 SER B C 1
ATOM 630 O O . SER A 1 98 ? 30.192 -1.889 120.545 1.00 30.06 110 SER B O 1
ATOM 633 N N . GLY A 1 99 ? 30.434 -2.929 118.574 1.00 32.38 111 GLY B N 1
ATOM 634 C CA . GLY A 1 99 ? 30.004 -1.746 117.881 1.00 28.81 111 GLY B CA 1
ATOM 635 C C . GLY A 1 99 ? 31.159 -0.773 117.876 1.00 28.79 111 GLY B C 1
ATOM 636 O O . GLY A 1 99 ? 32.285 -1.104 118.248 1.00 34.06 111 GLY B O 1
ATOM 637 N N . PRO A 1 100 ? 30.894 0.432 117.442 1.00 27.20 112 PRO B N 1
ATOM 638 C CA . PRO A 1 100 ? 29.569 0.952 117.105 1.00 31.53 112 PRO B CA 1
ATOM 639 C C . PRO A 1 100 ? 28.887 0.275 115.906 1.00 29.97 112 PRO B C 1
ATOM 640 O O . PRO A 1 100 ? 29.572 -0.048 114.920 1.00 26.44 112 PRO B O 1
ATOM 644 N N . VAL A 1 101 ? 27.564 0.101 116.009 1.00 27.00 113 VAL B N 1
ATOM 645 C CA . VAL A 1 101 ? 26.718 -0.225 114.848 1.00 27.57 113 VAL B CA 1
ATOM 646 C C . VAL A 1 101 ? 25.660 0.842 114.651 1.00 28.55 113 VAL B C 1
ATOM 647 O O . VAL A 1 101 ? 24.939 1.194 115.591 1.00 27.96 113 VAL B O 1
ATOM 651 N N . PHE A 1 102 ? 25.574 1.372 113.442 1.00 24.67 114 PHE B N 1
ATOM 652 C CA . PHE A 1 102 ? 24.626 2.441 113.129 1.00 21.28 114 PHE B CA 1
ATOM 653 C C . PHE A 1 102 ? 23.442 1.864 112.406 1.00 26.54 114 PHE B C 1
ATOM 654 O O . PHE A 1 102 ? 23.579 0.875 111.627 1.00 28.01 114 PHE B O 1
ATOM 662 N N . LEU A 1 103 ? 22.300 2.511 112.586 1.00 22.39 115 LEU B N 1
ATOM 663 C CA . LEU 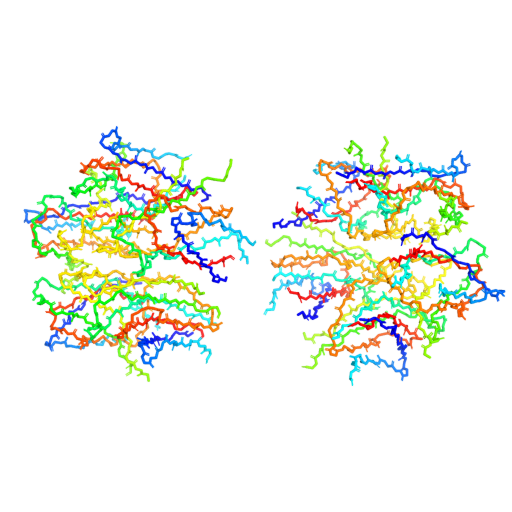A 1 103 ? 21.114 2.231 111.801 1.00 22.21 115 LEU B CA 1
ATOM 664 C C . LEU A 1 103 ? 20.608 3.542 111.193 1.00 25.19 115 LEU B C 1
ATOM 665 O O . LEU A 1 103 ? 20.776 4.684 111.793 1.00 26.01 115 LEU B O 1
ATOM 670 N N . SER A 1 104 ? 20.031 3.439 109.995 1.00 22.19 116 SER B N 1
ATOM 671 C CA . SER A 1 104 ? 19.446 4.581 109.314 1.00 25.97 116 SER B CA 1
ATOM 672 C C . SER A 1 104 ? 18.051 4.223 108.819 1.00 28.89 116 SER B C 1
ATOM 673 O O . SER A 1 104 ? 17.714 3.041 108.553 1.00 25.83 116 SER B O 1
ATOM 676 N N . GLY A 1 105 ? 17.244 5.247 108.654 1.00 25.27 117 GLY B N 1
ATOM 677 C CA . GLY A 1 105 ? 15.928 5.056 108.102 1.00 29.11 117 GLY B CA 1
ATOM 678 C C . GLY A 1 105 ? 15.155 6.358 108.070 1.00 31.98 117 GLY B C 1
ATOM 679 O O . GLY A 1 105 ? 15.738 7.449 108.109 1.00 32.55 117 GLY B O 1
ATOM 680 N N . GLN A 1 106 ? 13.839 6.235 107.970 1.00 32.20 118 GLN B N 1
ATOM 681 C CA . GLN A 1 106 ? 12.966 7.388 107.940 1.00 35.88 118 GLN B CA 1
ATOM 682 C C . GLN A 1 106 ? 11.692 7.072 108.672 1.00 38.49 118 GLN B C 1
ATOM 683 O O . GLN A 1 106 ? 11.160 5.949 108.546 1.00 35.59 118 GLN B O 1
ATOM 689 N N . GLU A 1 107 ? 11.199 8.050 109.446 1.00 38.31 119 GLU B N 1
ATOM 690 C CA . GLU A 1 107 ? 9.855 7.943 110.021 1.00 43.39 119 GLU B CA 1
ATOM 691 C C . GLU A 1 107 ? 8.884 8.474 108.982 1.00 46.00 119 GLU B C 1
ATOM 692 O O . GLU A 1 107 ? 9.136 9.514 108.393 1.00 48.57 119 GLU B O 1
ATOM 698 N N . ARG A 1 108 ? 7.782 7.776 108.747 1.00 48.84 120 ARG B N 1
ATOM 699 C CA . ARG A 1 108 ? 6.769 8.293 107.832 1.00 56.70 120 ARG B CA 1
ATOM 700 C C . ARG A 1 108 ? 5.363 8.217 108.427 1.00 59.62 120 ARG B C 1
ATOM 701 O O . ARG A 1 108 ? 5.024 7.254 109.116 1.00 57.35 120 ARG B O 1
ATOM 709 N N . TYR A 1 109 ? 4.540 9.234 108.166 1.00 64.09 121 TYR B N 1
ATOM 710 C CA . TYR A 1 109 ? 3.115 9.158 108.541 1.00 66.43 121 TYR B CA 1
ATOM 711 C C . TYR A 1 109 ? 2.181 9.950 107.628 1.00 69.46 121 TYR B C 1
ATOM 712 O O . TYR A 1 109 ? 2.606 10.601 106.657 1.00 68.38 121 TYR B O 1
ATOM 721 N N . VAL B 1 5 ? 11.457 -5.422 77.033 1.00 50.07 17 VAL E N 1
ATOM 722 C CA . VAL B 1 5 ? 12.330 -6.476 76.531 1.00 44.65 17 VAL E CA 1
ATOM 723 C C . VAL B 1 5 ? 13.636 -6.531 77.316 1.00 38.43 17 VAL E C 1
ATOM 724 O O . VAL B 1 5 ? 13.916 -5.657 78.136 1.00 37.97 17 VAL E O 1
ATOM 728 N N . LEU B 1 6 ? 14.432 -7.564 77.059 1.00 37.80 18 LEU E N 1
ATOM 729 C CA . LEU B 1 6 ? 15.709 -7.736 77.742 1.00 37.18 18 LEU E CA 1
ATOM 730 C C . LEU B 1 6 ? 16.832 -7.020 76.999 1.00 34.78 18 LEU E C 1
ATOM 731 O O . LEU B 1 6 ? 16.891 -7.046 75.769 1.00 36.22 18 LEU E O 1
ATOM 736 N N . TRP B 1 7 ? 17.722 -6.383 77.753 1.00 30.39 19 TRP E N 1
ATOM 737 C CA . TRP B 1 7 ? 18.845 -5.661 77.168 1.00 31.04 19 TRP E CA 1
ATOM 738 C C . TRP B 1 7 ? 20.108 -5.836 78.006 1.00 29.11 19 TRP E C 1
ATOM 739 O O . TRP B 1 7 ? 20.040 -5.965 79.228 1.00 27.23 19 TRP E O 1
ATOM 750 N N . GLY B 1 8 ? 21.258 -5.838 77.340 1.00 31.28 20 GLY E N 1
ATOM 751 C CA . GLY B 1 8 ? 22.529 -5.997 78.018 1.00 28.59 20 GLY E CA 1
ATOM 752 C C . GLY B 1 8 ? 23.636 -5.378 77.239 1.00 29.93 20 GLY E C 1
ATOM 753 O O . GLY B 1 8 ? 23.486 -5.165 76.033 1.00 31.15 20 GLY E O 1
ATOM 754 N N . CYS B 1 9 ? 24.759 -5.124 77.888 1.00 25.43 21 CYS E N 1
ATOM 755 C CA . CYS B 1 9 ? 25.954 -4.689 77.162 1.00 26.05 21 CYS E CA 1
ATOM 756 C C . CYS B 1 9 ? 27.233 -5.144 77.856 1.00 27.30 21 CYS E C 1
ATOM 757 O O . CYS B 1 9 ? 27.245 -5.458 79.076 1.00 25.45 21 CYS E O 1
ATOM 760 N N . GLU B 1 10 ? 28.318 -5.161 77.102 1.00 22.49 22 GLU E N 1
ATOM 761 C CA . GLU B 1 10 ? 29.607 -5.546 77.651 1.00 22.79 22 GLU E CA 1
ATOM 762 C C . GLU B 1 10 ? 30.524 -4.334 77.473 1.00 25.46 22 GLU E C 1
ATOM 763 O O . GLU B 1 10 ? 30.583 -3.741 76.374 1.00 27.80 22 GLU E O 1
ATOM 769 N N . LEU B 1 11 ? 31.224 -3.930 78.530 1.00 21.64 23 LEU E N 1
ATOM 770 C CA . LEU B 1 11 ? 32.185 -2.849 78.448 1.00 22.92 23 LEU E CA 1
ATOM 771 C C . LEU B 1 11 ? 33.529 -3.465 78.675 1.00 23.86 23 LEU E C 1
ATOM 772 O O . LEU B 1 11 ? 33.670 -4.440 79.414 1.00 22.72 23 LEU E O 1
ATOM 777 N N . SER B 1 12 ? 34.528 -2.904 78.024 1.00 22.78 24 SER E N 1
ATOM 778 C CA . SER B 1 12 ? 35.900 -3.362 78.164 1.00 24.13 24 SER E CA 1
ATOM 779 C C . SER B 1 12 ? 36.872 -2.222 77.846 1.00 24.89 24 SER E C 1
ATOM 780 O O . SER B 1 12 ? 36.476 -1.167 77.363 1.00 26.19 24 SER E O 1
ATOM 783 N N . GLN B 1 13 ? 38.146 -2.448 78.097 1.00 27.64 25 GLN E N 1
ATOM 784 C CA . GLN B 1 13 ? 39.147 -1.463 77.700 1.00 31.66 25 GLN E CA 1
ATOM 785 C C . GLN B 1 13 ? 39.130 -1.213 76.182 1.00 31.70 25 GLN E C 1
ATOM 786 O O . GLN B 1 13 ? 39.417 -0.082 75.716 1.00 32.09 25 GLN E O 1
ATOM 792 N N . GLU B 1 14 ? 38.788 -2.246 75.419 1.00 26.86 26 GLU E N 1
ATOM 793 C CA . GLU B 1 14 ? 38.683 -2.125 73.970 1.00 29.84 26 GLU E CA 1
ATOM 794 C C . GLU B 1 14 ? 37.446 -1.318 73.592 1.00 30.56 26 GLU E C 1
ATOM 795 O O . GLU B 1 14 ? 37.503 -0.440 72.732 1.00 30.55 26 GLU E O 1
ATOM 801 N N . ARG B 1 15 ? 36.328 -1.623 74.244 1.00 24.17 27 ARG E N 1
ATOM 802 C CA . ARG B 1 15 ? 35.091 -0.914 74.011 1.00 26.97 27 ARG E CA 1
ATOM 803 C C . ARG B 1 15 ? 34.577 -0.295 75.303 1.00 29.18 27 ARG E C 1
ATOM 804 O O . ARG B 1 15 ? 33.728 -0.893 75.979 1.00 30.30 27 ARG E O 1
ATOM 812 N N . ARG B 1 16 ? 35.090 0.887 75.645 1.00 25.81 28 ARG E N 1
ATOM 813 C CA . ARG B 1 16 ? 34.768 1.533 76.914 1.00 27.88 28 ARG E CA 1
ATOM 814 C C . ARG B 1 16 ? 33.360 2.115 77.081 1.00 31.25 28 ARG E C 1
ATOM 815 O O . ARG B 1 16 ? 32.908 2.322 78.225 1.00 30.42 28 ARG E O 1
ATOM 823 N N . THR B 1 17 ? 32.680 2.378 75.970 1.00 24.13 29 THR E N 1
ATOM 824 C CA . THR B 1 17 ? 31.352 2.982 76.016 1.00 26.08 29 THR E CA 1
ATOM 825 C C . THR B 1 17 ? 30.284 2.095 75.382 1.00 30.14 29 THR E C 1
ATOM 826 O O . THR B 1 17 ? 30.590 1.188 74.608 1.00 31.25 29 THR E O 1
ATOM 830 N N . TRP B 1 18 ? 29.029 2.371 75.720 1.00 26.14 30 TRP E N 1
ATOM 831 C CA . TRP B 1 18 ? 27.894 1.632 75.181 1.00 29.00 30 TRP E CA 1
ATOM 832 C C . TRP B 1 18 ? 26.607 2.412 75.421 1.00 33.20 30 TRP E C 1
ATOM 833 O O . TRP B 1 18 ? 26.030 2.357 76.507 1.00 31.46 30 TRP E O 1
ATOM 844 N N . THR B 1 19 ? 26.165 3.142 74.403 1.00 31.30 31 THR E N 1
ATOM 845 C CA . THR B 1 19 ? 24.990 3.998 74.526 1.00 34.45 31 THR E CA 1
ATOM 846 C C . THR B 1 19 ? 23.687 3.269 74.208 1.00 37.09 31 THR E C 1
ATOM 847 O O . THR B 1 19 ? 23.560 2.621 73.169 1.00 34.69 31 THR E O 1
ATOM 851 N N . PHE B 1 20 ? 22.721 3.390 75.113 1.00 36.39 32 PHE E N 1
ATOM 852 C CA . PHE B 1 20 ? 21.399 2.824 74.917 1.00 40.44 32 PHE E CA 1
ATOM 853 C C . PHE B 1 20 ? 20.458 3.756 74.185 1.00 45.90 32 PHE E C 1
ATOM 854 O O . PHE B 1 20 ? 20.230 4.910 74.605 1.00 43.15 32 PHE E O 1
ATOM 862 N N . ARG B 1 21 ? 19.863 3.228 73.122 1.00 47.22 33 ARG E N 1
ATOM 863 C CA . ARG B 1 21 ? 18.679 3.855 72.554 1.00 55.96 33 ARG E CA 1
ATOM 864 C C . ARG B 1 21 ? 17.619 2.813 72.156 1.00 60.35 33 ARG E C 1
ATOM 865 O O . ARG B 1 21 ? 17.891 1.598 72.122 1.00 58.16 33 ARG E O 1
ATOM 873 N N . PRO B 1 22 ? 16.398 3.296 71.870 1.00 65.89 34 PRO E N 1
ATOM 874 C CA . PRO B 1 22 ? 15.314 2.505 71.263 1.00 68.33 34 PRO E CA 1
ATOM 875 C C . PRO B 1 22 ? 15.738 1.867 69.933 1.00 70.59 34 PRO E C 1
ATOM 876 O O . PRO B 1 22 ? 16.363 2.544 69.101 1.00 71.09 34 PRO E O 1
ATOM 880 N N . GLN B 1 28 ? 7.082 -0.045 75.030 1.00 67.17 40 GLN E N 1
ATOM 881 C CA . GLN B 1 28 ? 7.935 1.139 75.059 1.00 69.49 40 GLN E CA 1
ATOM 882 C C . GLN B 1 28 ? 9.437 0.837 75.287 1.00 69.52 40 GLN E C 1
ATOM 883 O O . GLN B 1 28 ? 9.834 -0.312 75.551 1.00 65.62 40 GLN E O 1
ATOM 889 N N . SER B 1 29 ? 10.251 1.890 75.169 1.00 66.66 41 SER E N 1
ATOM 890 C CA . SER B 1 29 ? 11.688 1.855 75.430 1.00 59.05 41 SER E CA 1
ATOM 891 C C . SER B 1 29 ? 12.103 3.283 75.761 1.00 62.36 41 SER E C 1
ATOM 892 O O . SER B 1 29 ? 13.143 3.779 75.304 1.00 62.22 41 SER E O 1
ATOM 895 N N . CYS B 1 30 ? 11.249 3.960 76.524 1.00 61.24 42 CYS E N 1
ATOM 896 C CA . CYS B 1 30 ? 11.536 5.292 77.015 1.00 59.77 42 CYS E CA 1
ATOM 897 C C . CYS B 1 30 ? 11.929 5.201 78.490 1.00 58.24 42 CYS E C 1
ATOM 898 O O . CYS B 1 30 ? 11.946 6.204 79.210 1.00 57.48 42 CYS E O 1
ATOM 901 N N . ARG B 1 31 ? 12.227 3.981 78.931 1.00 53.24 43 ARG E N 1
ATOM 902 C CA . ARG B 1 31 ? 12.823 3.752 80.238 1.00 49.64 43 ARG E CA 1
ATOM 903 C C . ARG B 1 31 ? 13.729 2.517 80.213 1.00 43.38 43 ARG E C 1
ATOM 904 O O . ARG B 1 31 ? 13.317 1.435 79.803 1.00 42.09 43 ARG E O 1
ATOM 912 N N . LEU B 1 32 ? 14.968 2.720 80.634 1.00 37.59 44 LEU E N 1
ATOM 913 C CA . LEU B 1 32 ? 15.914 1.648 80.816 1.00 35.39 44 LEU E CA 1
ATOM 914 C C . LEU B 1 32 ? 15.904 1.256 82.314 1.00 34.68 44 LEU E C 1
ATOM 915 O O . LEU B 1 32 ? 16.345 2.036 83.164 1.00 32.15 44 LEU E O 1
ATOM 920 N N . LEU B 1 33 ? 15.408 0.065 82.620 1.00 31.92 45 LEU E N 1
ATOM 921 C CA . LEU B 1 33 ? 15.497 -0.451 83.989 1.00 33.21 45 LEU E CA 1
ATOM 922 C C . LEU B 1 33 ? 16.877 -1.075 84.111 1.00 32.86 45 LEU E C 1
ATOM 923 O O . LEU B 1 33 ? 17.188 -2.013 83.342 1.00 35.36 45 LEU E O 1
ATOM 928 N N . LEU B 1 34 ? 17.718 -0.557 85.009 1.00 26.40 46 LEU E N 1
ATOM 929 C CA . LEU B 1 34 ? 19.056 -1.125 85.207 1.00 26.82 46 LEU E CA 1
ATOM 930 C C . LEU B 1 34 ? 19.029 -2.155 86.317 1.00 27.90 46 LEU E C 1
ATOM 931 O O . LEU B 1 34 ? 18.718 -1.807 87.453 1.00 27.68 46 LEU E O 1
ATOM 936 N N . HIS B 1 35 ? 19.367 -3.422 86.025 1.00 25.36 47 HIS E N 1
ATOM 937 C CA . HIS B 1 35 ? 19.265 -4.473 87.075 1.00 27.40 47 HIS E CA 1
ATOM 938 C C . HIS B 1 35 ? 20.581 -4.878 87.722 1.00 26.02 47 HIS E C 1
ATOM 939 O O . HIS B 1 35 ? 20.747 -4.773 88.947 1.00 24.80 47 HIS E O 1
ATOM 946 N N . THR B 1 36 ? 21.496 -5.417 86.919 1.00 22.10 48 THR E N 1
ATOM 947 C CA . THR B 1 36 ? 22.779 -5.833 87.507 1.00 21.55 48 THR E CA 1
ATOM 948 C C . THR B 1 36 ? 23.991 -5.398 86.704 1.00 20.24 48 THR E C 1
ATOM 949 O O . THR B 1 36 ? 23.892 -5.105 85.504 1.00 21.30 48 THR E O 1
ATOM 953 N N . ILE B 1 37 ? 25.131 -5.345 87.383 1.00 19.39 49 ILE E N 1
ATOM 954 C CA . ILE B 1 37 ? 26.398 -5.049 86.748 1.00 21.44 49 ILE E CA 1
ATOM 955 C C . ILE B 1 37 ? 27.377 -6.069 87.280 1.00 19.41 49 ILE E C 1
ATOM 956 O O . ILE B 1 37 ? 27.510 -6.205 88.509 1.00 19.15 49 ILE E O 1
ATOM 961 N N . CYS B 1 38 ? 28.050 -6.786 86.378 1.00 19.77 50 CYS E N 1
ATOM 962 C CA . CYS B 1 38 ? 28.808 -7.973 86.768 1.00 21.33 50 CYS E CA 1
ATOM 963 C C . CYS B 1 38 ? 30.196 -8.010 86.122 1.00 21.95 50 CYS E C 1
ATOM 964 O O . CYS B 1 38 ? 30.350 -7.752 84.933 1.00 22.12 50 CYS E O 1
ATOM 967 N N . LEU B 1 39 ? 31.215 -8.372 86.878 1.00 18.75 51 LEU E N 1
ATOM 968 C CA . LEU B 1 39 ? 32.505 -8.601 86.235 1.00 20.46 51 LEU E CA 1
ATOM 969 C C . LEU B 1 39 ? 32.524 -9.948 85.479 1.00 21.06 51 LEU E C 1
ATOM 970 O O . LEU B 1 39 ? 31.981 -10.926 85.964 1.00 19.08 51 LEU E O 1
ATOM 975 N N . GLY B 1 40 ? 33.175 -10.002 84.314 1.00 21.98 52 GLY E N 1
ATOM 976 C CA . GLY B 1 40 ? 33.402 -11.283 83.676 1.00 20.56 52 GLY E CA 1
ATOM 977 C C . GLY B 1 40 ? 34.514 -12.075 84.339 1.00 22.66 52 GLY E C 1
ATOM 978 O O . GLY B 1 40 ? 35.396 -11.506 84.970 1.00 22.62 52 GLY E O 1
ATOM 979 N N . GLU B 1 41 ? 34.474 -13.409 84.209 1.00 22.74 53 GLU E N 1
ATOM 980 C CA . GLU B 1 41 ? 35.541 -14.254 84.759 1.00 27.79 53 GLU E CA 1
ATOM 981 C C . GLU B 1 41 ? 36.914 -13.916 84.170 1.00 28.30 53 GLU E C 1
ATOM 982 O O . GLU B 1 41 ? 37.947 -14.284 84.750 1.00 30.10 53 GLU E O 1
ATOM 988 N N . LYS B 1 42 ? 36.920 -13.225 83.031 1.00 25.67 54 LYS E N 1
ATOM 989 C CA . LYS B 1 42 ? 38.184 -12.840 82.417 1.00 30.05 54 LYS E CA 1
ATOM 990 C C . LYS B 1 42 ? 38.763 -11.498 82.887 1.00 29.15 54 LYS E C 1
ATOM 991 O O . LYS B 1 42 ? 39.887 -11.122 82.494 1.00 29.04 54 LYS E O 1
ATOM 997 N N . ALA B 1 43 ? 38.023 -10.778 83.736 1.00 27.21 55 ALA E N 1
ATOM 998 C CA . ALA B 1 43 ? 38.494 -9.465 84.173 1.00 26.78 55 ALA E CA 1
ATOM 999 C C . ALA B 1 43 ? 39.693 -9.663 85.080 1.00 28.77 55 ALA E C 1
ATOM 1000 O O . ALA B 1 43 ? 39.740 -10.596 85.859 1.00 33.23 55 ALA E O 1
ATOM 1002 N N . LYS B 1 44 ? 40.681 -8.801 84.966 1.00 33.43 56 LYS E N 1
ATOM 1003 C CA . LYS B 1 44 ? 41.854 -8.913 85.818 1.00 34.14 56 LYS E CA 1
ATOM 1004 C C . LYS B 1 44 ? 41.519 -8.315 87.187 1.00 35.05 56 LYS E C 1
ATOM 1005 O O . LYS B 1 44 ? 40.388 -7.913 87.425 1.00 32.21 56 LYS E O 1
ATOM 1011 N N . GLU B 1 45 ? 42.503 -8.258 88.070 1.00 32.25 57 GLU E N 1
ATOM 1012 C CA . GLU B 1 45 ? 42.259 -8.001 89.490 1.00 35.22 57 GLU E CA 1
ATOM 1013 C C . GLU B 1 45 ? 41.947 -6.556 89.902 1.00 32.69 57 GLU E C 1
ATOM 1014 O O . GLU B 1 45 ? 41.437 -6.290 91.014 1.00 33.30 57 GLU E O 1
ATOM 1020 N N . GLU B 1 46 ? 42.236 -5.599 89.034 1.00 32.40 58 GLU E N 1
ATOM 1021 C CA . GLU B 1 46 ? 42.104 -4.198 89.434 1.00 30.51 58 GLU E CA 1
ATOM 1022 C C . GLU B 1 46 ? 40.657 -3.787 89.709 1.00 29.68 58 GLU E C 1
ATOM 1023 O O . GLU B 1 46 ? 39.717 -4.383 89.182 1.00 28.03 58 GLU E O 1
ATOM 1029 N N . MET B 1 47 ? 40.472 -2.730 90.494 1.00 30.28 59 MET E N 1
ATOM 1030 C CA . MET B 1 47 ? 39.146 -2.154 90.685 1.00 30.05 59 MET E CA 1
ATOM 1031 C C . MET B 1 47 ? 38.530 -1.642 89.379 1.00 27.36 59 MET E C 1
ATOM 1032 O O . MET B 1 47 ? 39.221 -1.061 88.545 1.00 30.32 59 MET E O 1
ATOM 1037 N N . HIS B 1 48 ? 37.218 -1.815 89.218 1.00 25.76 60 HIS E N 1
ATOM 1038 C CA . HIS B 1 48 ? 36.507 -1.366 88.020 1.00 24.32 60 HIS E CA 1
ATOM 1039 C C . HIS B 1 48 ? 35.499 -0.332 88.448 1.00 26.83 60 HIS E C 1
ATOM 1040 O O . HIS B 1 48 ? 34.860 -0.497 89.485 1.00 25.34 60 HIS E O 1
ATOM 1047 N N . ARG B 1 49 ? 35.364 0.728 87.656 1.00 24.22 61 ARG E N 1
ATOM 1048 C CA . ARG B 1 49 ? 34.375 1.766 87.914 1.00 25.63 61 ARG E CA 1
ATOM 1049 C C . ARG B 1 49 ? 33.582 2.092 86.652 1.00 25.26 61 ARG E C 1
ATOM 1050 O O . ARG B 1 49 ? 34.150 2.280 85.577 1.00 25.76 61 ARG E O 1
ATOM 1058 N N . VAL B 1 50 ? 32.263 2.157 86.798 1.00 23.73 62 VAL E N 1
ATOM 1059 C CA . VAL B 1 50 ? 31.364 2.407 85.678 1.00 22.35 62 VAL E CA 1
ATOM 1060 C C . VAL B 1 50 ? 30.635 3.691 85.977 1.00 24.52 62 VAL E C 1
ATOM 1061 O O . VAL B 1 50 ? 30.139 3.901 87.096 1.00 23.63 62 VAL E O 1
ATOM 1065 N N . GLU B 1 51 ? 30.653 4.596 85.000 1.00 26.58 63 GLU E N 1
ATOM 1066 C CA . GLU B 1 51 ? 29.988 5.867 85.179 1.00 25.06 63 GLU E CA 1
ATOM 1067 C C . GLU B 1 51 ? 28.938 6.010 84.116 1.00 26.44 63 GLU E C 1
ATOM 1068 O O . GLU B 1 51 ? 28.933 5.264 83.133 1.00 25.26 63 GLU E O 1
ATOM 1074 N N . ILE B 1 52 ? 27.993 6.916 84.332 1.00 27.11 64 ILE E N 1
ATOM 1075 C CA . ILE B 1 52 ? 27.054 7.273 83.286 1.00 26.46 64 ILE E CA 1
ATOM 1076 C C . ILE B 1 52 ? 27.412 8.694 82.817 1.00 31.21 64 ILE E C 1
ATOM 1077 O O . ILE B 1 52 ? 27.598 9.562 83.642 1.00 30.01 64 ILE E O 1
ATOM 1082 N N . LEU B 1 53 ? 27.563 8.880 81.501 1.00 34.59 65 LEU E N 1
ATOM 1083 C CA . LEU B 1 53 ? 28.053 10.141 80.928 1.00 38.63 65 LEU E CA 1
ATOM 1084 C C . LEU B 1 53 ? 26.887 11.006 80.460 1.00 45.59 65 LEU E C 1
ATOM 1085 O O . LEU B 1 53 ? 25.902 10.468 79.922 1.00 44.54 65 LEU E O 1
ATOM 1090 N N . PRO B 1 54 ? 27.026 12.352 80.601 1.00 50.65 66 PRO E N 1
ATOM 1091 C CA . PRO B 1 54 ? 26.120 13.375 80.042 1.00 51.41 66 PRO E CA 1
ATOM 1092 C C . PRO B 1 54 ? 25.966 13.245 78.535 1.00 54.17 66 PRO E C 1
ATOM 1093 O O . PRO B 1 54 ? 26.912 12.843 77.847 1.00 54.28 66 PRO E O 1
ATOM 1097 N N . PRO B 1 55 ? 24.788 13.607 78.009 1.00 60.61 67 PRO E N 1
ATOM 1098 C CA . PRO B 1 55 ? 24.572 13.632 76.544 1.00 61.75 67 PRO E CA 1
ATOM 1099 C C . PRO B 1 55 ? 25.449 14.556 75.670 1.00 63.65 67 PRO E C 1
ATOM 1100 O O . PRO B 1 55 ? 26.258 14.036 74.889 1.00 64.16 67 PRO E O 1
ATOM 1104 N N . ALA B 1 56 ? 25.290 15.880 75.796 1.00 67.72 68 ALA E N 1
ATOM 1105 C CA . ALA B 1 56 ? 26.060 16.858 74.997 1.00 68.06 68 ALA E CA 1
ATOM 1106 C C . ALA B 1 56 ? 25.745 18.315 75.360 1.00 70.76 68 ALA E C 1
ATOM 1107 O O . ALA B 1 56 ? 24.889 18.598 76.212 1.00 71.48 68 ALA E O 1
ATOM 1109 N N . GLN B 1 64 ? 29.010 16.671 84.691 1.00 47.47 76 GLN E N 1
ATOM 1110 C CA . GLN B 1 64 ? 29.972 15.745 85.292 1.00 48.13 76 GLN E CA 1
ATOM 1111 C C . GLN B 1 64 ? 29.464 14.283 85.274 1.00 41.35 76 GLN E C 1
ATOM 1112 O O . GLN B 1 64 ? 28.281 14.022 85.549 1.00 37.62 76 GLN E O 1
ATOM 1118 N N . PRO B 1 65 ? 30.346 13.333 84.942 1.00 38.51 77 PRO E N 1
ATOM 1119 C CA . PRO B 1 65 ? 29.835 11.957 84.891 1.00 33.82 77 PRO E CA 1
ATOM 1120 C C . PRO B 1 65 ? 29.389 11.473 86.279 1.00 31.75 77 PRO E C 1
ATOM 1121 O O . PRO B 1 65 ? 29.809 11.995 87.327 1.00 32.61 77 PRO E O 1
ATOM 1125 N N . VAL B 1 66 ? 28.489 10.507 86.299 1.00 33.36 78 VAL E N 1
ATOM 1126 C CA . VAL B 1 66 ? 27.984 9.989 87.589 1.00 29.83 78 VAL E CA 1
ATOM 1127 C C . VAL B 1 66 ? 28.480 8.550 87.747 1.00 28.68 78 VAL E C 1
ATOM 1128 O O . VAL B 1 66 ? 28.215 7.701 86.901 1.00 26.85 78 VAL E O 1
ATOM 1132 N N . THR B 1 67 ? 29.232 8.272 88.799 1.00 25.67 79 THR E N 1
ATOM 1133 C CA . THR B 1 67 ? 29.683 6.889 89.027 1.00 26.24 79 THR E CA 1
ATOM 1134 C C . THR B 1 67 ? 28.506 6.046 89.546 1.00 27.88 79 THR E C 1
ATOM 1135 O O . THR B 1 67 ? 27.867 6.416 90.549 1.00 24.77 79 THR E O 1
ATOM 1139 N N . ILE B 1 68 ? 28.232 4.906 88.893 1.00 26.55 80 ILE E N 1
ATOM 1140 C CA . ILE B 1 68 ? 27.133 4.049 89.386 1.00 24.26 80 ILE E CA 1
ATOM 1141 C C . ILE B 1 68 ? 27.564 2.733 90.014 1.00 23.39 80 ILE E C 1
ATOM 1142 O O . ILE B 1 68 ? 26.772 2.118 90.694 1.00 22.84 80 ILE E O 1
ATOM 1147 N N . ALA B 1 69 ? 28.790 2.284 89.757 1.00 22.60 81 ALA E N 1
ATOM 1148 C CA . ALA B 1 69 ? 29.233 1.046 90.370 1.00 20.92 81 ALA E CA 1
ATOM 1149 C C . ALA B 1 69 ? 30.738 0.995 90.473 1.00 22.31 81 ALA E C 1
ATOM 1150 O O . ALA B 1 69 ? 31.425 1.479 89.589 1.00 23.00 81 ALA E O 1
ATOM 1152 N N . SER B 1 70 ? 31.221 0.459 91.590 1.00 22.22 82 SER E N 1
ATOM 1153 C CA . SER B 1 70 ? 32.612 0.033 91.747 1.00 24.18 82 SER E CA 1
ATOM 1154 C C . SER B 1 70 ? 32.671 -1.474 92.089 1.00 22.35 82 SER E C 1
ATOM 1155 O O . SER B 1 70 ? 32.027 -1.905 93.013 1.00 20.16 82 SER E O 1
ATOM 1158 N N . LEU B 1 71 ? 33.461 -2.245 91.330 1.00 19.52 83 LEU E N 1
ATOM 1159 C CA . LEU B 1 71 ? 33.544 -3.664 91.522 1.00 20.50 83 LEU E CA 1
ATOM 1160 C C . LEU B 1 71 ? 34.994 -4.109 91.462 1.00 23.73 83 LEU E C 1
ATOM 1161 O O . LEU B 1 71 ? 35.840 -3.414 90.887 1.00 24.64 83 LEU E O 1
ATOM 1166 N N . GLN B 1 72 ? 35.282 -5.240 92.108 1.00 23.86 84 GLN E N 1
ATOM 1167 C CA . GLN B 1 72 ? 36.602 -5.855 92.063 1.00 23.13 84 GLN E CA 1
ATOM 1168 C C . GLN B 1 72 ? 36.487 -7.369 92.184 1.00 24.20 84 GLN E C 1
ATOM 1169 O O . GLN B 1 72 ? 35.855 -7.893 93.108 1.00 23.12 84 GLN E O 1
ATOM 1175 N N . ALA B 1 73 ? 37.122 -8.089 91.262 1.00 25.73 85 ALA E N 1
ATOM 1176 C CA . ALA B 1 73 ? 36.945 -9.554 91.208 1.00 26.44 85 ALA E CA 1
ATOM 1177 C C . ALA B 1 73 ? 37.090 -10.264 92.569 1.00 26.91 85 ALA E C 1
ATOM 1178 O O . ALA B 1 73 ? 36.253 -11.080 92.951 1.00 24.34 85 ALA E O 1
ATOM 1180 N N . SER B 1 74 ? 38.174 -9.977 93.272 1.00 28.41 86 SER E N 1
ATOM 1181 C CA . SER B 1 74 ? 38.431 -10.663 94.526 1.00 28.59 86 SER E CA 1
ATOM 1182 C C . SER B 1 74 ? 37.621 -10.150 95.754 1.00 25.78 86 SER E C 1
ATOM 1183 O O . SER B 1 74 ? 37.713 -10.765 96.809 1.00 24.31 86 SER E O 1
ATOM 1186 N N . VAL B 1 75 ? 36.808 -9.103 95.608 1.00 23.07 87 VAL E N 1
ATOM 1187 C CA . VAL B 1 75 ? 36.113 -8.462 96.757 1.00 23.71 87 VAL E CA 1
ATOM 1188 C C . VAL B 1 75 ? 34.616 -8.453 96.580 1.00 20.69 87 VAL E C 1
ATOM 1189 O O . VAL B 1 75 ? 33.880 -8.819 97.483 1.00 23.62 87 VAL E O 1
ATOM 1193 N N . LEU B 1 76 ? 34.178 -8.034 95.383 1.00 22.71 88 LEU E N 1
ATOM 1194 C CA . LEU B 1 76 ? 32.761 -7.904 95.038 1.00 19.80 88 LEU E CA 1
ATOM 1195 C C . LEU B 1 76 ? 32.599 -7.972 93.547 1.00 21.02 88 LEU E C 1
ATOM 1196 O O . LEU B 1 76 ? 32.830 -6.950 92.856 1.00 20.36 88 LEU E O 1
ATOM 1201 N N . PRO B 1 77 ? 32.155 -9.136 93.040 1.00 21.14 89 PRO E N 1
ATOM 1202 C CA . PRO B 1 77 ? 32.187 -9.299 91.558 1.00 19.78 89 PRO E CA 1
ATOM 1203 C C . PRO B 1 77 ? 30.934 -8.786 90.831 1.00 20.25 89 PRO E C 1
ATOM 1204 O O 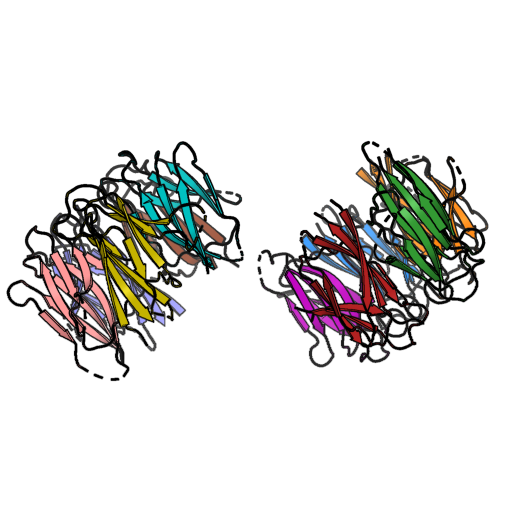. PRO B 1 77 ? 30.943 -8.732 89.596 1.00 19.93 89 PRO E O 1
ATOM 1208 N N . MET B 1 78 ? 29.878 -8.434 91.560 1.00 18.75 90 MET E N 1
ATOM 1209 C CA . MET B 1 78 ? 28.690 -7.907 90.922 1.00 19.61 90 MET E CA 1
ATOM 1210 C C . MET B 1 78 ? 27.869 -7.102 91.914 1.00 21.20 90 MET E C 1
ATOM 1211 O O . MET B 1 78 ? 28.099 -7.173 93.146 1.00 19.43 90 MET E O 1
ATOM 1216 N N . VAL B 1 79 ? 26.876 -6.387 91.381 1.00 20.03 91 VAL E N 1
ATOM 1217 C CA . VAL B 1 79 ? 25.957 -5.661 92.256 1.00 23.35 91 VAL E CA 1
ATOM 1218 C C . VAL B 1 79 ? 24.608 -5.694 91.584 1.00 22.21 91 VAL E C 1
ATOM 1219 O O . VAL B 1 79 ? 24.532 -5.692 90.386 1.00 18.94 91 VAL E O 1
ATOM 1223 N N . SER B 1 80 ? 23.559 -5.702 92.388 1.00 23.04 92 SER E N 1
ATOM 1224 C CA . SER B 1 80 ? 22.211 -5.608 91.916 1.00 25.36 92 SER E CA 1
ATOM 1225 C C . SER B 1 80 ? 21.730 -4.210 92.293 1.00 30.16 92 SER E C 1
ATOM 1226 O O . SER B 1 80 ? 21.942 -3.780 93.428 1.00 29.62 92 SER E O 1
ATOM 1229 N N . MET B 1 81 ? 21.105 -3.493 91.366 1.00 29.24 93 MET E N 1
ATOM 1230 C CA . MET B 1 81 ? 20.440 -2.238 91.717 1.00 33.34 93 MET E CA 1
ATOM 1231 C C . MET B 1 81 ? 19.051 -2.204 91.116 1.00 31.39 93 MET E C 1
ATOM 1232 O O . MET B 1 81 ? 18.639 -1.186 90.531 1.00 30.62 93 MET E O 1
ATOM 1237 N N . VAL B 1 82 ? 18.349 -3.324 91.248 1.00 27.69 94 VAL E N 1
ATOM 1238 C CA . VAL B 1 82 ? 17.019 -3.444 90.688 1.00 28.19 94 VAL E CA 1
ATOM 1239 C C . VAL B 1 82 ? 16.196 -2.279 91.264 1.00 28.32 94 VAL E C 1
ATOM 1240 O O . VAL B 1 82 ? 16.152 -2.065 92.470 1.00 30.13 94 VAL E O 1
ATOM 1244 N N . GLY B 1 83 ? 15.540 -1.553 90.384 1.00 27.57 95 GLY E N 1
ATOM 1245 C CA . GLY B 1 83 ? 14.734 -0.416 90.776 1.00 28.15 95 GLY E CA 1
ATOM 1246 C C . GLY B 1 83 ? 15.182 0.877 90.106 1.00 31.33 95 GLY E C 1
ATOM 1247 O O . GLY B 1 83 ? 14.413 1.831 90.020 1.00 31.51 95 GLY E O 1
ATOM 1248 N N . VAL B 1 84 ? 16.431 0.9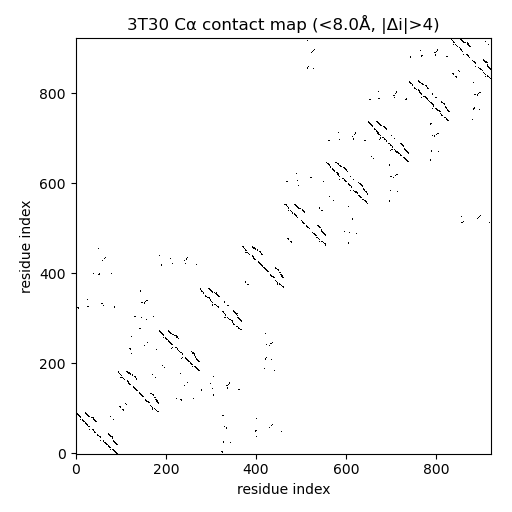30 89.653 1.00 27.53 96 VAL E N 1
ATOM 1249 C CA . VAL B 1 84 ? 16.906 2.128 88.950 1.00 31.95 96 VAL E CA 1
ATOM 1250 C C . VAL B 1 84 ? 16.305 2.202 87.561 1.00 33.43 96 VAL E C 1
ATOM 1251 O O . VAL B 1 84 ? 16.367 1.232 86.824 1.00 31.26 96 VAL E O 1
ATOM 1255 N N . GLN B 1 85 ? 15.725 3.353 87.216 1.00 30.88 97 GLN E N 1
ATOM 1256 C CA . GLN B 1 85 ? 15.086 3.554 85.920 1.00 33.99 97 GLN E CA 1
ATOM 1257 C C . GLN B 1 85 ? 15.714 4.786 85.301 1.00 35.44 97 GLN E C 1
ATOM 1258 O O . GLN B 1 85 ? 15.719 5.828 85.924 1.00 36.40 97 GLN E O 1
ATOM 1264 N N . LEU B 1 86 ? 16.228 4.671 84.083 1.00 34.79 98 LEU E N 1
ATOM 1265 C CA . LEU B 1 86 ? 16.994 5.745 83.487 1.00 36.11 98 LEU E CA 1
ATOM 1266 C C . LEU B 1 86 ? 16.300 6.245 82.217 1.00 41.30 98 LEU E C 1
ATOM 1267 O O . LEU B 1 86 ? 15.643 5.486 81.500 1.00 41.54 98 LEU E O 1
ATOM 1272 N N . SER B 1 87 ? 16.457 7.526 81.922 1.00 41.85 99 SER E N 1
ATOM 1273 C CA . SER B 1 87 ? 15.838 8.081 80.721 1.00 43.52 99 SER E CA 1
ATOM 1274 C C . SER B 1 87 ? 16.858 8.117 79.604 1.00 40.40 99 SER E C 1
ATOM 1275 O O . SER B 1 87 ? 17.919 8.703 79.761 1.00 40.43 99 SER E O 1
ATOM 1278 N N . PRO B 1 88 ? 16.539 7.489 78.468 1.00 44.35 100 PRO E N 1
ATOM 1279 C CA . PRO B 1 88 ? 17.486 7.482 77.350 1.00 42.96 100 PRO E CA 1
ATOM 1280 C C . PRO B 1 88 ? 17.653 8.905 76.823 1.00 44.35 100 PRO E C 1
ATOM 1281 O O . PRO B 1 88 ? 16.787 9.738 77.097 1.00 44.00 100 PRO E O 1
ATOM 1285 N N . PRO B 1 89 ? 18.745 9.182 76.087 1.00 45.72 101 PRO E N 1
ATOM 1286 C CA . PRO B 1 89 ? 19.775 8.178 75.810 1.00 44.64 101 PRO E CA 1
ATOM 1287 C C . PRO B 1 89 ? 20.637 8.029 77.058 1.00 38.52 101 PRO E C 1
ATOM 1288 O O . PRO B 1 89 ? 20.760 8.983 77.815 1.00 35.73 101 PRO E O 1
ATOM 1292 N N . VAL B 1 90 ? 21.181 6.839 77.287 1.00 36.48 102 VAL E N 1
ATOM 1293 C CA . VAL B 1 90 ? 22.048 6.641 78.440 1.00 38.71 102 VAL E CA 1
ATOM 1294 C C . VAL B 1 90 ? 23.363 6.167 77.882 1.00 32.70 102 VAL E C 1
ATOM 1295 O O . VAL B 1 90 ? 23.374 5.200 77.150 1.00 35.15 102 VAL E O 1
ATOM 1299 N N . THR B 1 91 ? 24.462 6.816 78.251 1.00 31.58 103 THR E N 1
ATOM 1300 C CA . THR B 1 91 ? 25.786 6.350 77.843 1.00 31.57 103 THR E CA 1
ATOM 1301 C C . THR B 1 91 ? 26.613 5.867 79.036 1.00 30.35 103 THR E C 1
ATOM 1302 O O . THR B 1 91 ? 26.940 6.658 79.936 1.00 33.02 103 THR E O 1
ATOM 1306 N N . PHE B 1 92 ? 26.946 4.571 79.038 1.00 24.19 104 PHE E N 1
ATOM 1307 C CA . PHE B 1 92 ? 27.747 3.991 80.110 1.00 24.55 104 PHE E CA 1
ATOM 1308 C C . PHE B 1 92 ? 29.165 4.048 79.669 1.00 26.74 104 PHE E C 1
ATOM 1309 O O . PHE B 1 92 ? 29.452 3.880 78.441 1.00 27.57 104 PHE E O 1
ATOM 1317 N N . GLN B 1 93 ? 30.048 4.276 80.630 1.00 24.12 105 GLN E N 1
ATOM 1318 C CA . GLN B 1 93 ? 31.478 4.223 80.393 1.00 26.74 105 GLN E CA 1
ATOM 1319 C C . GLN B 1 93 ? 32.274 3.508 81.465 1.00 26.99 105 GLN E C 1
ATOM 1320 O O . GLN B 1 93 ? 32.121 3.766 82.670 1.00 27.05 105 GLN E O 1
ATOM 1326 N N . LEU B 1 94 ? 33.184 2.646 81.009 1.00 26.08 106 LEU E N 1
ATOM 1327 C CA . LEU B 1 94 ? 34.032 1.931 81.932 1.00 25.42 106 LEU E CA 1
ATOM 1328 C C . LEU B 1 94 ? 35.142 2.886 82.233 1.00 28.20 106 LEU E C 1
ATOM 1329 O O . LEU B 1 94 ? 36.085 3.011 81.469 1.00 29.82 106 LEU E O 1
ATOM 1334 N N . ARG B 1 95 ? 34.996 3.616 83.336 1.00 27.88 107 ARG E N 1
ATOM 1335 C CA . ARG B 1 95 ? 35.927 4.689 83.668 1.00 30.33 107 ARG E CA 1
ATOM 1336 C C . ARG B 1 95 ? 37.263 4.126 84.167 1.00 31.18 107 ARG E C 1
ATOM 1337 O O . ARG B 1 95 ? 38.323 4.686 83.897 1.00 30.16 107 ARG E O 1
ATOM 1345 N N . ALA B 1 96 ? 37.228 2.979 84.839 1.00 26.60 108 ALA E N 1
ATOM 1346 C CA . ALA B 1 96 ? 38.461 2.362 85.289 1.00 26.83 108 ALA E CA 1
ATOM 1347 C C . ALA B 1 96 ? 38.342 0.854 85.202 1.00 28.22 108 ALA E C 1
ATOM 1348 O O . ALA B 1 96 ? 37.236 0.309 85.367 1.00 28.30 108 ALA E O 1
ATOM 1350 N N . GLY B 1 97 ? 39.478 0.186 84.972 1.00 27.70 109 GLY E N 1
ATOM 1351 C CA . GLY B 1 97 ? 39.514 -1.252 84.774 1.00 27.22 109 GLY E CA 1
ATOM 1352 C C . GLY B 1 97 ? 39.468 -1.683 83.311 1.00 31.54 109 GLY E C 1
ATOM 1353 O O . GLY B 1 97 ? 39.103 -0.915 82.423 1.00 31.14 109 GLY E O 1
ATOM 1354 N N . SER B 1 98 ? 39.793 -2.943 83.068 1.00 29.61 110 SER E N 1
ATOM 1355 C CA . SER B 1 98 ? 39.899 -3.416 81.691 1.00 33.54 110 SER E CA 1
ATOM 1356 C C . SER B 1 98 ? 38.746 -4.268 81.257 1.00 27.17 110 SER E C 1
ATOM 1357 O O . SER B 1 98 ? 38.519 -4.476 80.083 1.00 24.61 110 SER E O 1
ATOM 1360 N N . GLY B 1 99 ? 37.991 -4.753 82.234 1.00 24.89 111 GLY E N 1
ATOM 1361 C CA . GLY B 1 99 ? 36.848 -5.553 81.927 1.00 22.06 111 GLY E CA 1
ATOM 1362 C C . GLY B 1 99 ? 37.219 -6.958 81.509 1.00 24.99 111 GLY E C 1
ATOM 1363 O O . GLY B 1 99 ? 38.362 -7.405 81.661 1.00 25.50 111 GLY E O 1
ATOM 1364 N N . PRO B 1 100 ? 36.249 -7.667 80.959 1.00 23.79 112 PRO E N 1
ATOM 1365 C CA . PRO B 1 100 ? 34.881 -7.231 80.676 1.00 23.96 112 PRO E CA 1
ATOM 1366 C C . PRO B 1 100 ? 34.027 -6.881 81.903 1.00 19.45 112 PRO E C 1
ATOM 1367 O O . PRO B 1 100 ? 34.118 -7.573 82.924 1.00 21.77 112 PRO E O 1
ATOM 1371 N N . VAL B 1 101 ? 33.152 -5.889 81.772 1.00 22.62 113 VAL E N 1
ATOM 1372 C CA . VAL B 1 101 ? 32.065 -5.670 82.754 1.00 22.19 113 VAL E CA 1
ATOM 1373 C C . VAL B 1 101 ? 30.750 -5.743 81.977 1.00 23.18 113 VAL E C 1
ATOM 1374 O O . VAL B 1 101 ? 30.643 -5.158 80.878 1.00 23.88 113 VAL E O 1
ATOM 1378 N N . PHE B 1 102 ? 29.777 -6.466 82.509 1.00 19.45 114 PHE E N 1
ATOM 1379 C CA . PHE B 1 102 ? 28.486 -6.606 81.836 1.00 20.81 114 PHE E CA 1
ATOM 1380 C C . PHE B 1 102 ? 27.416 -5.812 82.542 1.00 24.35 114 PHE E C 1
ATOM 1381 O O . PHE B 1 102 ? 27.460 -5.696 83.775 1.00 24.22 114 PHE E O 1
ATOM 1389 N N . LEU B 1 103 ? 26.426 -5.334 81.796 1.00 21.07 115 LEU E N 1
ATOM 1390 C CA . LEU B 1 103 ? 25.275 -4.706 82.423 1.00 21.87 115 LEU E CA 1
ATOM 1391 C C . LEU B 1 103 ? 24.058 -5.382 81.868 1.00 20.91 115 LEU E C 1
ATOM 1392 O O . LEU B 1 103 ? 24.058 -5.799 80.702 1.00 24.00 115 LEU E O 1
ATOM 1397 N N . SER B 1 104 ? 23.007 -5.448 82.666 1.00 21.17 116 SER E N 1
ATOM 1398 C CA . SER B 1 104 ? 21.763 -6.065 82.239 1.00 26.16 116 SER E CA 1
ATOM 1399 C C . SER B 1 104 ? 20.623 -5.187 82.688 1.00 28.79 116 SER E C 1
ATOM 1400 O O . SER B 1 104 ? 20.723 -4.503 83.704 1.00 25.54 116 SER E O 1
ATOM 1403 N N . GLY B 1 105 ? 19.532 -5.232 81.940 1.00 28.15 117 GLY E N 1
ATOM 1404 C CA . GLY B 1 105 ? 18.338 -4.514 82.327 1.00 29.37 117 GLY E CA 1
ATOM 1405 C C . GLY B 1 105 ? 17.160 -4.893 81.471 1.00 32.09 117 GLY E C 1
ATOM 1406 O O . GLY B 1 105 ? 17.201 -5.904 80.733 1.00 31.05 117 GLY E O 1
ATOM 1407 N N . GLN B 1 106 ? 16.097 -4.099 81.537 1.00 29.92 118 GLN E N 1
ATOM 1408 C CA . GLN B 1 106 ? 14.895 -4.392 80.763 1.00 34.50 118 GLN E CA 1
ATOM 1409 C C . GLN B 1 106 ? 14.294 -3.147 80.116 1.00 36.45 118 GLN E C 1
ATOM 1410 O O . GLN B 1 106 ? 13.702 -2.309 80.796 1.00 36.00 118 GLN E O 1
ATOM 1416 N N . GLU B 1 107 ? 14.443 -3.037 78.800 1.00 38.35 119 GLU E N 1
ATOM 1417 C CA . GLU B 1 107 ? 13.833 -1.942 78.057 1.00 42.13 119 GLU E CA 1
ATOM 1418 C C . GLU B 1 107 ? 12.343 -1.919 78.366 1.00 44.85 119 GLU E C 1
ATOM 1419 O O . GLU B 1 107 ? 11.656 -2.928 78.213 1.00 47.32 119 GLU E O 1
ATOM 1425 N N . ARG B 1 108 ? 11.846 -0.770 78.811 1.00 46.43 120 ARG E N 1
ATOM 1426 C CA . ARG B 1 108 ? 10.467 -0.678 79.263 1.00 54.40 120 ARG E CA 1
ATOM 1427 C C . ARG B 1 108 ? 9.718 0.366 78.441 1.00 61.51 120 ARG E C 1
ATOM 1428 O O . ARG B 1 108 ? 8.634 0.072 77.930 1.00 64.93 120 ARG E O 1
ATOM 1436 N N . THR C 1 3 ? -2.638 -16.419 90.469 1.00 52.96 15 THR D N 1
ATOM 1437 C CA . THR C 1 3 ? -1.923 -17.531 91.095 1.00 50.42 15 THR D CA 1
ATOM 1438 C C . THR C 1 3 ? -0.398 -17.325 91.165 1.00 51.39 15 THR D C 1
ATOM 1439 O O . THR C 1 3 ? 0.215 -16.804 90.229 1.00 50.67 15 THR D O 1
ATOM 1443 N N . THR C 1 4 ? 0.199 -17.735 92.282 1.00 47.63 16 THR D N 1
ATOM 1444 C CA . THR C 1 4 ? 1.647 -17.702 92.479 1.00 47.13 16 THR D CA 1
ATOM 1445 C C . THR C 1 4 ? 2.166 -19.087 92.861 1.00 46.55 16 THR D C 1
ATOM 1446 O O . THR C 1 4 ? 1.621 -19.736 93.751 1.00 46.79 16 THR D O 1
ATOM 1450 N N . VAL C 1 5 ? 3.218 -19.540 92.190 1.00 43.59 17 VAL D N 1
ATOM 1451 C CA . VAL C 1 5 ? 3.865 -20.800 92.550 1.00 44.41 17 VAL D CA 1
ATOM 1452 C C . VAL C 1 5 ? 5.378 -20.608 92.680 1.00 42.23 17 VAL D C 1
ATOM 1453 O O . VAL C 1 5 ? 6.009 -19.918 91.860 1.00 36.16 17 VAL D O 1
ATOM 1457 N N . LEU C 1 6 ? 5.945 -21.197 93.728 1.00 38.51 18 LEU D N 1
ATOM 1458 C CA . LEU C 1 6 ? 7.389 -21.167 93.932 1.00 35.29 18 LEU D CA 1
ATOM 1459 C C . LEU C 1 6 ? 8.095 -21.871 92.777 1.00 35.03 18 LEU D C 1
ATOM 1460 O O . LEU C 1 6 ? 7.611 -22.885 92.264 1.00 36.33 18 LEU D O 1
ATOM 1465 N N . TRP C 1 7 ? 9.242 -21.322 92.379 1.00 32.34 19 TRP D N 1
ATOM 1466 C CA . TRP C 1 7 ? 9.958 -21.800 91.201 1.00 33.73 19 TRP D CA 1
ATOM 1467 C C . TRP C 1 7 ? 11.444 -21.895 91.537 1.00 34.05 19 TRP D C 1
ATOM 1468 O O . TRP C 1 7 ? 11.967 -21.094 92.307 1.00 27.76 19 TRP D O 1
ATOM 1479 N N . GLY C 1 8 ? 12.132 -22.887 90.988 1.00 30.49 20 GLY D N 1
ATOM 1480 C CA . GLY C 1 8 ? 13.566 -22.950 91.191 1.00 29.50 20 GLY D CA 1
ATOM 1481 C C . GLY C 1 8 ? 14.182 -23.756 90.072 1.00 29.43 20 GLY D C 1
ATOM 1482 O O . GLY C 1 8 ? 13.491 -24.567 89.463 1.00 32.24 20 GLY D O 1
ATOM 1483 N N . CYS C 1 9 ? 15.464 -23.557 89.814 1.00 25.48 21 CYS D N 1
ATOM 1484 C CA . CYS C 1 9 ? 16.191 -24.480 88.930 1.00 28.32 21 CYS D CA 1
ATOM 1485 C C . CYS C 1 9 ? 17.649 -24.523 89.313 1.00 24.81 21 CYS D C 1
ATOM 1486 O O . CYS C 1 9 ? 18.142 -23.751 90.145 1.00 23.58 21 CYS D O 1
ATOM 1489 N N . GLU C 1 10 ? 18.332 -25.496 88.746 1.00 24.11 22 GLU D N 1
ATOM 1490 C CA . GLU C 1 10 ? 19.703 -25.765 89.102 1.00 25.95 22 GLU D CA 1
ATOM 1491 C C . GLU C 1 10 ? 20.448 -25.847 87.774 1.00 27.93 22 GLU D C 1
ATOM 1492 O O . GLU C 1 10 ? 20.010 -26.569 86.856 1.00 29.57 22 GLU D O 1
ATOM 1498 N N . LEU C 1 11 ? 21.579 -25.152 87.680 1.00 22.50 23 LEU D N 1
ATOM 1499 C CA . LEU C 1 11 ? 22.410 -25.193 86.466 1.00 23.76 23 LEU D CA 1
ATOM 1500 C C . LEU C 1 11 ? 23.793 -25.759 86.816 1.00 25.78 23 LEU D C 1
ATOM 1501 O O . LEU C 1 11 ? 24.228 -25.612 87.951 1.00 22.83 23 LEU D O 1
ATOM 1506 N N . SER C 1 12 ? 24.502 -26.349 85.844 1.00 23.06 24 SER D N 1
ATOM 1507 C CA . SER C 1 12 ? 25.782 -26.975 86.132 1.00 22.00 24 SER D CA 1
ATOM 1508 C C . SER C 1 12 ? 26.411 -27.366 84.787 1.00 24.30 24 SER D C 1
ATOM 1509 O O . SER C 1 12 ? 25.790 -27.209 83.739 1.00 23.35 24 SER D O 1
ATOM 1512 N N . GLN C 1 13 ? 27.632 -27.903 84.818 1.00 26.20 25 GLN D N 1
ATOM 1513 C CA . GLN C 1 13 ? 28.256 -28.298 83.551 1.00 25.61 25 GLN D CA 1
ATOM 1514 C C . GLN C 1 13 ? 27.477 -29.445 82.928 1.00 26.48 25 GLN D C 1
ATOM 1515 O O . GLN C 1 13 ? 27.490 -29.645 81.703 1.00 26.71 25 GLN D O 1
ATOM 1521 N N . GLU C 1 14 ? 26.766 -30.179 83.769 1.00 26.49 26 GLU D N 1
ATOM 1522 C CA . GLU C 1 14 ? 25.958 -31.306 83.285 1.00 28.17 26 GLU D CA 1
ATOM 1523 C C . GLU C 1 14 ? 24.582 -30.871 82.748 1.00 27.10 26 GLU D C 1
ATOM 1524 O O . GLU C 1 14 ? 23.951 -31.586 81.978 1.00 25.39 26 GLU D O 1
ATOM 1530 N N . ARG C 1 15 ? 24.144 -29.671 83.112 1.00 21.37 27 ARG D N 1
ATOM 1531 C CA . ARG C 1 15 ? 22.900 -29.133 82.621 1.00 24.52 27 ARG D CA 1
ATOM 1532 C C . ARG C 1 15 ? 23.067 -27.565 82.552 1.00 24.99 27 ARG D C 1
ATOM 1533 O O . ARG C 1 15 ? 22.752 -26.772 83.490 1.00 21.42 27 ARG D O 1
ATOM 1541 N N . ARG C 1 16 ? 23.609 -27.150 81.422 1.00 23.10 28 ARG D N 1
ATOM 1542 C CA . ARG C 1 16 ? 24.015 -25.753 81.181 1.00 23.70 28 ARG D CA 1
ATOM 1543 C C . ARG C 1 16 ? 22.904 -24.748 81.124 1.00 24.83 28 ARG D C 1
ATOM 1544 O O . ARG C 1 16 ? 23.119 -23.593 81.450 1.00 23.80 28 ARG D O 1
ATOM 1552 N N . THR C 1 17 ? 21.713 -25.187 80.753 1.00 24.46 29 THR D N 1
ATOM 1553 C CA . THR C 1 17 ? 20.603 -24.273 80.541 1.00 25.40 29 THR D CA 1
ATOM 1554 C C . THR C 1 17 ? 19.313 -24.817 81.126 1.00 25.97 29 THR D C 1
ATOM 1555 O O . THR C 1 17 ? 19.125 -26.027 81.320 1.00 26.61 29 THR D O 1
ATOM 1559 N N . TRP C 1 18 ? 18.384 -23.910 81.357 1.00 26.54 30 TRP D N 1
ATOM 1560 C CA . TRP C 1 18 ? 17.081 -24.323 81.825 1.00 29.79 30 TRP D CA 1
ATOM 1561 C C . TRP C 1 18 ? 16.091 -23.327 81.306 1.00 31.60 30 TRP D C 1
ATOM 1562 O O . TRP C 1 18 ? 16.346 -22.145 81.307 1.00 28.51 30 TRP D O 1
ATOM 1573 N N . THR C 1 19 ? 14.961 -23.802 80.824 1.00 31.94 31 THR D N 1
ATOM 1574 C CA . THR C 1 19 ? 14.047 -22.868 80.200 1.00 33.48 31 THR D CA 1
ATOM 1575 C C . THR C 1 19 ? 12.757 -22.857 80.980 1.00 36.72 31 THR D C 1
ATOM 1576 O O . THR C 1 19 ? 12.183 -23.912 81.244 1.00 36.45 31 THR D O 1
ATOM 1580 N N . PHE C 1 20 ? 12.308 -21.670 81.360 1.00 36.22 32 PHE D N 1
ATOM 1581 C CA . PHE C 1 20 ? 10.973 -21.577 81.942 1.00 39.14 32 PHE D CA 1
ATOM 1582 C C . PHE C 1 20 ? 9.959 -21.158 80.889 1.00 39.89 32 PHE D C 1
ATOM 1583 O O . PHE C 1 20 ? 10.148 -20.164 80.191 1.00 37.37 32 PHE D O 1
ATOM 1591 N N . ARG C 1 21 ? 8.888 -21.932 80.765 1.00 43.86 33 ARG D N 1
ATOM 1592 C CA . ARG C 1 21 ? 7.729 -21.496 79.978 1.00 52.09 33 ARG D CA 1
ATOM 1593 C C . ARG C 1 21 ? 6.422 -22.162 80.451 1.00 54.95 33 ARG D C 1
ATOM 1594 O O . ARG C 1 21 ? 6.463 -23.101 81.245 1.00 57.78 33 ARG D O 1
ATOM 1602 N N . PRO C 1 22 ? 5.262 -21.665 79.978 1.00 61.89 34 PRO D N 1
ATOM 1603 C CA . PRO C 1 22 ? 3.959 -22.277 80.277 1.00 61.59 34 PRO D CA 1
ATOM 1604 C C . PRO C 1 22 ? 4.073 -23.751 80.685 1.00 68.06 34 PRO D C 1
ATOM 1605 O O . PRO C 1 22 ? 3.093 -24.389 81.099 1.00 70.76 34 PRO D O 1
ATOM 1609 N N . CYS C 1 30 ? 1.543 -14.278 82.474 1.00 53.57 42 CYS D N 1
ATOM 1610 C CA . CYS C 1 30 ? 2.545 -14.953 83.305 1.00 48.88 42 CYS D CA 1
ATOM 1611 C C . CYS C 1 30 ? 3.851 -14.165 83.286 1.00 45.11 42 CYS D C 1
ATOM 1612 O O . CYS C 1 30 ? 4.222 -13.576 82.270 1.00 45.81 42 CYS D O 1
ATOM 1615 N N . ARG C 1 31 ? 4.524 -14.150 84.433 1.00 45.03 43 ARG D N 1
ATOM 1616 C CA . ARG C 1 31 ? 5.819 -13.529 84.581 1.00 40.76 43 ARG D CA 1
ATOM 1617 C C . ARG C 1 31 ? 6.585 -14.357 85.580 1.00 38.09 43 ARG D C 1
ATOM 1618 O O . ARG C 1 31 ? 5.997 -14.949 86.454 1.00 39.87 43 ARG D O 1
ATOM 1626 N N . LEU C 1 32 ? 7.899 -14.400 85.434 1.00 35.08 44 LEU D N 1
ATOM 1627 C CA . LEU C 1 32 ? 8.744 -15.076 86.389 1.00 32.22 44 LEU D CA 1
ATOM 1628 C C . LEU C 1 32 ? 9.379 -13.964 87.226 1.00 31.75 44 LEU D C 1
ATOM 1629 O O . LEU C 1 32 ? 10.110 -13.135 86.694 1.00 30.55 44 LEU D O 1
ATOM 1634 N N . LEU C 1 33 ? 9.060 -13.958 88.520 1.00 29.80 45 LEU D N 1
ATOM 1635 C CA . LEU C 1 33 ? 9.704 -13.103 89.503 1.00 28.24 45 LEU D CA 1
ATOM 1636 C C . LEU C 1 33 ? 10.961 -13.798 89.979 1.00 28.87 45 LEU D C 1
ATOM 1637 O O . LEU C 1 33 ? 10.884 -14.801 90.688 1.00 31.11 45 LEU D O 1
ATOM 1642 N N . LEU C 1 34 ? 11.995 -13.236 89.656 1.00 25.38 46 LEU D N 1
ATOM 1643 C CA . LEU C 1 34 ? 13.263 -13.878 89.983 1.00 25.45 46 LEU D CA 1
ATOM 1644 C C . LEU C 1 34 ? 13.735 -13.338 91.299 1.00 31.07 46 LEU D C 1
ATOM 1645 O O . LEU C 1 34 ? 13.960 -12.146 91.376 1.00 36.38 46 LEU D O 1
ATOM 1650 N N . HIS C 1 35 ? 14.037 -14.197 92.265 1.00 24.00 47 HIS D N 1
ATOM 1651 C CA . HIS C 1 35 ? 14.502 -13.764 93.572 1.00 27.94 47 HIS D CA 1
ATOM 1652 C C . HIS C 1 35 ? 15.987 -13.839 93.859 1.00 25.78 47 HIS D C 1
ATOM 1653 O O . HIS C 1 35 ? 16.624 -12.812 94.014 1.00 25.60 47 HIS D O 1
ATOM 1660 N N . THR C 1 36 ? 16.539 -15.048 93.981 1.00 22.80 48 THR D N 1
ATOM 1661 C CA . THR C 1 36 ? 17.937 -15.156 94.315 1.00 22.51 48 THR D CA 1
ATOM 1662 C C . THR C 1 36 ? 18.682 -16.129 93.411 1.00 23.62 48 THR D C 1
ATOM 1663 O O . THR C 1 36 ? 18.069 -17.054 92.870 1.00 21.90 48 THR D O 1
ATOM 1667 N N . ILE C 1 37 ? 20.001 -15.938 93.327 1.00 19.83 49 ILE D N 1
ATOM 1668 C CA . ILE C 1 37 ? 20.907 -16.867 92.601 1.00 19.95 49 ILE D CA 1
ATOM 1669 C C . ILE C 1 37 ? 22.004 -17.243 93.584 1.00 20.39 49 ILE D C 1
ATOM 1670 O O . ILE C 1 37 ? 22.646 -16.364 94.149 1.00 19.40 49 ILE D O 1
ATOM 1675 N N . CYS C 1 38 ? 22.202 -18.543 93.807 1.00 19.33 50 CYS D N 1
ATOM 1676 C CA . CYS C 1 38 ? 23.088 -19.005 94.877 1.00 20.82 50 CYS D CA 1
ATOM 1677 C C . CYS C 1 38 ? 24.007 -20.144 94.404 1.00 22.49 50 CYS D C 1
ATOM 1678 O O . CYS C 1 38 ? 23.536 -21.044 93.733 1.00 20.34 50 CYS D O 1
ATOM 1681 N N . LEU C 1 39 ? 25.277 -20.132 94.798 1.00 21.19 51 LEU D N 1
ATOM 1682 C CA . LEU C 1 39 ? 26.162 -21.314 94.521 1.00 23.08 51 LEU D CA 1
ATOM 1683 C C . LEU C 1 39 ? 25.831 -22.442 95.495 1.00 24.21 51 LEU D C 1
ATOM 1684 O O . LEU C 1 39 ? 25.525 -22.168 96.667 1.00 24.07 51 LEU D O 1
ATOM 1689 N N . GLY C 1 40 ? 25.901 -23.690 95.029 1.00 21.68 52 GLY D N 1
ATOM 1690 C CA . GLY C 1 40 ? 25.899 -24.840 95.916 1.00 25.40 52 GLY D CA 1
ATOM 1691 C C . GLY C 1 40 ? 27.223 -24.985 96.633 1.00 25.31 52 GLY D C 1
ATOM 1692 O O . GLY C 1 40 ? 28.292 -24.587 96.149 1.00 23.61 52 GLY D O 1
ATOM 1693 N N . GLU C 1 41 ? 27.140 -25.602 97.800 1.00 27.52 53 GLU D N 1
ATOM 1694 C CA . GLU C 1 41 ? 28.301 -25.896 98.621 1.00 30.22 53 GLU D CA 1
ATOM 1695 C C . GLU C 1 41 ? 29.246 -26.868 97.933 1.00 27.89 53 GLU D C 1
ATOM 1696 O O . GLU C 1 41 ? 30.424 -26.906 98.249 1.00 31.18 53 GLU D O 1
ATOM 1702 N N . LYS C 1 42 ? 28.718 -27.647 96.995 1.00 28.47 54 LYS D N 1
ATOM 1703 C CA . LYS C 1 42 ? 29.523 -28.618 96.263 1.00 30.82 54 LYS D CA 1
ATOM 1704 C C . LYS C 1 42 ? 30.269 -27.957 95.108 1.00 32.75 54 LYS D C 1
ATOM 1705 O O . LYS C 1 42 ? 31.232 -28.512 94.581 1.00 31.25 54 LYS D O 1
ATOM 1711 N N . ALA C 1 43 ? 29.817 -26.769 94.721 1.00 25.91 55 ALA D N 1
ATOM 1712 C CA . ALA C 1 43 ? 30.440 -26.031 93.629 1.00 28.26 55 ALA D CA 1
ATOM 1713 C C . ALA C 1 43 ? 31.951 -25.943 93.814 1.00 30.74 55 ALA D C 1
ATOM 1714 O O . ALA C 1 43 ? 32.461 -26.107 94.922 1.00 32.40 55 ALA D O 1
ATOM 1716 N N . LYS C 1 44 ? 32.662 -25.683 92.722 1.00 29.49 56 LYS D N 1
ATOM 1717 C CA . LYS C 1 44 ? 34.115 -25.573 92.761 1.00 34.32 56 LYS D CA 1
ATOM 1718 C C . LYS C 1 44 ? 34.401 -24.149 93.225 1.00 36.21 56 LYS D C 1
ATOM 1719 O O . LYS C 1 44 ? 33.526 -23.475 93.770 1.00 37.47 56 LYS D O 1
ATOM 1725 N N . GLU C 1 45 ? 35.632 -23.697 93.006 1.00 32.31 57 GLU D N 1
ATOM 1726 C CA . GLU C 1 45 ? 36.036 -22.353 93.402 1.00 31.97 57 GLU D CA 1
ATOM 1727 C C . GLU C 1 45 ? 36.127 -21.272 92.330 1.00 30.93 57 GLU D C 1
ATOM 1728 O O . GLU C 1 45 ? 36.340 -20.099 92.635 1.00 31.69 57 GLU D O 1
ATOM 1734 N N . GLU C 1 46 ? 35.965 -21.675 91.074 1.00 31.09 58 GLU D N 1
ATOM 1735 C CA . GLU C 1 46 ? 36.029 -20.744 89.959 1.00 30.25 58 GLU D CA 1
ATOM 1736 C C . GLU C 1 46 ? 34.866 -19.740 89.961 1.00 24.84 58 GLU D C 1
ATOM 1737 O O . GLU C 1 46 ? 33.776 -20.018 90.476 1.00 25.38 58 GLU D O 1
ATOM 1743 N N . MET C 1 47 ? 35.082 -18.584 89.346 1.00 25.34 59 MET D N 1
ATOM 1744 C CA . MET C 1 47 ? 33.953 -17.682 89.058 1.00 27.92 59 MET D CA 1
ATOM 1745 C C . MET C 1 47 ? 32.870 -18.296 88.175 1.00 23.88 59 MET D C 1
ATOM 1746 O O . MET C 1 47 ? 33.157 -18.991 87.177 1.00 22.92 59 MET D O 1
ATOM 1751 N N . HIS C 1 48 ? 31.628 -18.056 88.550 1.00 19.33 60 HIS D N 1
ATOM 1752 C CA . HIS C 1 48 ? 30.485 -18.543 87.826 1.00 22.69 60 HIS D CA 1
ATOM 1753 C C . HIS C 1 48 ? 29.781 -17.347 87.232 1.00 22.23 60 HIS D C 1
ATOM 1754 O O . HIS C 1 48 ? 29.656 -16.301 87.924 1.00 21.84 60 HIS D O 1
ATOM 1761 N N . ARG C 1 49 ? 29.275 -17.498 86.003 1.00 18.47 61 ARG D N 1
ATOM 1762 C CA . ARG C 1 49 ? 28.541 -16.384 85.380 1.00 18.97 61 ARG D CA 1
ATOM 1763 C C . ARG C 1 49 ? 27.258 -16.953 84.773 1.00 19.02 61 ARG D C 1
ATOM 1764 O O . ARG C 1 49 ? 27.259 -17.974 84.047 1.00 20.26 61 ARG D O 1
ATOM 1772 N N . VAL C 1 50 ? 26.145 -16.304 85.052 1.00 19.79 62 VAL D N 1
ATOM 1773 C CA . VAL C 1 50 ? 24.847 -16.784 84.570 1.00 20.99 62 VAL D CA 1
ATOM 1774 C C . VAL C 1 50 ? 24.292 -15.739 83.587 1.00 20.34 62 VAL D C 1
ATOM 1775 O O . VAL C 1 50 ? 24.400 -14.517 83.826 1.00 20.65 62 VAL D O 1
ATOM 1779 N N . GLU C 1 51 ? 23.713 -16.224 82.481 1.00 19.75 63 GLU D N 1
ATOM 1780 C CA . GLU C 1 51 ? 23.203 -15.379 81.405 1.00 20.73 63 GLU D CA 1
ATOM 1781 C C . GLU C 1 51 ? 21.749 -15.702 81.187 1.00 21.60 63 GLU D C 1
ATOM 1782 O O . GLU C 1 51 ? 21.303 -16.775 81.573 1.00 22.42 63 GLU D O 1
ATOM 1788 N N . ILE C 1 52 ? 21.016 -14.777 80.560 1.00 22.70 64 ILE D N 1
ATOM 1789 C CA . ILE C 1 52 ? 19.743 -15.110 79.971 1.00 24.45 64 ILE D CA 1
ATOM 1790 C C . ILE C 1 52 ? 19.974 -15.105 78.437 1.00 27.48 64 ILE D C 1
ATOM 1791 O O . ILE C 1 52 ? 20.552 -14.169 77.886 1.00 27.30 64 ILE D O 1
ATOM 1796 N N . LEU C 1 53 ? 19.520 -16.159 77.767 1.00 28.93 65 LEU D N 1
ATOM 1797 C CA . LEU C 1 53 ? 19.738 -16.297 76.331 1.00 34.39 65 LEU D CA 1
ATOM 1798 C C . LEU C 1 53 ? 18.536 -15.792 75.540 1.00 37.31 65 LEU D C 1
ATOM 1799 O O . LEU C 1 53 ? 17.398 -16.168 75.821 1.00 42.41 65 LEU D O 1
ATOM 1804 N N . PRO C 1 54 ? 18.790 -14.940 74.551 1.00 43.81 66 PRO D N 1
ATOM 1805 C CA . PRO C 1 54 ? 17.707 -14.397 73.721 1.00 44.28 66 PRO D CA 1
ATOM 1806 C C . PRO C 1 54 ? 16.784 -15.504 73.202 1.00 45.10 66 PRO D C 1
ATOM 1807 O O . PRO C 1 54 ? 17.189 -16.675 73.135 1.00 43.31 66 PRO D O 1
ATOM 1811 N N . PRO C 1 65 ? 23.669 -13.066 74.513 1.00 38.25 77 PRO D N 1
ATOM 1812 C CA . PRO C 1 65 ? 23.066 -13.246 75.848 1.00 34.27 77 PRO D CA 1
ATOM 1813 C C . PRO C 1 65 ? 23.330 -12.056 76.747 1.00 30.43 77 PRO D C 1
ATOM 1814 O O . PRO C 1 65 ? 24.212 -11.221 76.474 1.00 35.31 77 PRO D O 1
ATOM 1818 N N . VAL C 1 66 ? 22.541 -11.973 77.807 1.00 31.39 78 VAL D N 1
ATOM 1819 C CA . VAL C 1 66 ? 22.604 -10.869 78.774 1.00 26.03 78 VAL D CA 1
ATOM 1820 C C . VAL C 1 66 ? 23.110 -11.527 80.068 1.00 21.34 78 VAL D C 1
ATOM 1821 O O . VAL C 1 66 ? 22.590 -12.539 80.471 1.00 22.89 78 VAL D O 1
ATOM 1825 N N . THR C 1 67 ? 24.164 -10.987 80.648 1.00 22.00 79 THR D N 1
ATOM 1826 C CA . THR C 1 67 ? 24.745 -11.600 81.849 1.00 22.09 79 THR D CA 1
ATOM 1827 C C . THR C 1 67 ? 23.977 -10.984 83.025 1.00 22.04 79 THR D C 1
ATOM 1828 O O . THR C 1 67 ? 23.820 -9.761 83.063 1.00 21.91 79 THR D O 1
ATOM 1832 N N . ILE C 1 68 ? 23.458 -11.812 83.930 1.00 19.73 80 ILE D N 1
ATOM 1833 C CA . ILE C 1 68 ? 22.683 -11.337 85.080 1.00 21.52 80 ILE D CA 1
ATOM 1834 C C . ILE C 1 68 ? 23.346 -11.555 86.431 1.00 19.93 80 ILE D C 1
ATOM 1835 O O . ILE C 1 68 ? 22.939 -10.944 87.425 1.00 22.76 80 ILE D O 1
ATOM 1840 N N . ALA C 1 69 ? 24.355 -12.410 86.498 1.00 18.96 81 ALA D N 1
ATOM 1841 C CA . ALA C 1 69 ? 25.042 -12.599 87.782 1.00 16.93 81 ALA D CA 1
ATOM 1842 C C . ALA C 1 69 ? 26.435 -13.180 87.554 1.00 19.09 81 ALA D C 1
ATOM 1843 O O . ALA C 1 69 ? 26.639 -14.023 86.638 1.00 19.54 81 ALA D O 1
ATOM 1845 N N . SER C 1 70 ? 27.369 -12.731 88.386 1.00 19.34 82 SER D N 1
ATOM 1846 C CA . SER C 1 70 ? 28.668 -13.336 88.607 1.00 20.15 82 SER D CA 1
ATOM 1847 C C . SER C 1 70 ? 28.866 -13.629 90.080 1.00 17.97 82 SER D C 1
ATOM 1848 O O . SER C 1 70 ? 28.710 -12.727 90.926 1.00 20.48 82 SER D O 1
ATOM 1851 N N . LEU C 1 71 ? 29.263 -14.858 90.390 1.00 20.06 83 LEU D N 1
ATOM 1852 C CA . LEU C 1 71 ? 29.325 -15.348 91.807 1.00 21.85 83 LEU D CA 1
ATOM 1853 C C . LEU C 1 71 ? 30.583 -16.142 91.942 1.00 19.36 83 LEU D C 1
ATOM 1854 O O . LEU C 1 71 ? 31.075 -16.700 90.953 1.00 21.74 83 LEU D O 1
ATOM 1859 N N . GLN C 1 72 ? 31.139 -16.181 93.140 1.00 20.42 84 GLN D N 1
ATOM 1860 C CA . GLN C 1 72 ? 32.299 -17.054 93.381 1.00 21.72 84 GLN D CA 1
ATOM 1861 C C . GLN C 1 72 ? 32.310 -17.442 94.873 1.00 22.86 84 GLN D C 1
ATOM 1862 O O . GLN C 1 72 ? 32.133 -16.604 95.745 1.00 21.46 84 GLN D O 1
ATOM 1868 N N . ALA C 1 73 ? 32.530 -18.718 95.129 1.00 22.59 85 ALA D N 1
ATOM 1869 C CA . ALA C 1 73 ? 32.306 -19.299 96.445 1.00 26.31 85 ALA D CA 1
ATOM 1870 C C . ALA C 1 73 ? 33.059 -18.562 97.567 1.00 26.69 85 ALA D C 1
ATOM 1871 O O . ALA C 1 73 ? 32.481 -18.246 98.599 1.00 26.08 85 ALA D O 1
ATOM 1873 N N . SER C 1 74 ? 34.325 -18.240 97.351 1.00 28.34 86 SER D N 1
ATOM 1874 C CA . SER C 1 74 ? 35.128 -17.592 98.387 1.00 27.47 86 SER D CA 1
ATOM 1875 C C . SER C 1 74 ? 34.970 -16.048 98.439 1.00 24.53 86 SER D C 1
ATOM 1876 O O . SER C 1 74 ? 35.613 -15.397 99.229 1.00 23.41 86 SER D O 1
ATOM 1879 N N . VAL C 1 75 ? 34.141 -15.486 97.568 1.00 20.71 87 VAL D N 1
ATOM 1880 C CA . VAL C 1 75 ? 33.996 -14.035 97.490 1.00 21.28 87 VAL D CA 1
ATOM 1881 C C . VAL C 1 75 ? 32.539 -13.550 97.602 1.00 20.97 87 VAL D C 1
ATOM 1882 O O . VAL C 1 75 ? 32.247 -12.622 98.376 1.00 22.94 87 VAL D O 1
ATOM 1886 N N . LEU C 1 76 ? 31.632 -14.179 96.859 1.00 21.30 88 LEU D N 1
ATOM 1887 C CA . LEU C 1 76 ? 30.226 -13.774 96.881 1.00 20.14 88 LEU D CA 1
ATOM 1888 C C . LEU C 1 76 ? 29.415 -14.982 96.469 1.00 20.25 88 LEU D C 1
ATOM 1889 O O . LEU C 1 76 ? 29.289 -15.262 95.246 1.00 18.53 88 LEU D O 1
ATOM 1894 N N . PRO C 1 77 ? 28.877 -15.726 97.444 1.00 20.24 89 PRO D N 1
ATOM 1895 C CA . PRO C 1 77 ? 28.241 -17.018 97.077 1.00 20.15 89 PRO D CA 1
ATOM 1896 C C . PRO C 1 77 ? 26.777 -16.903 96.618 1.00 20.99 89 PRO D C 1
ATOM 1897 O O . PRO C 1 77 ? 26.213 -17.882 96.138 1.00 20.54 89 PRO D O 1
ATOM 1901 N N . MET C 1 78 ? 26.173 -15.718 96.721 1.00 18.53 90 MET D N 1
ATOM 1902 C CA . MET C 1 78 ? 24.805 -15.550 96.235 1.00 18.55 90 MET D CA 1
ATOM 1903 C C . MET C 1 78 ? 24.507 -14.061 96.020 1.00 20.87 90 MET D C 1
ATOM 1904 O O . MET C 1 78 ? 25.244 -13.185 96.505 1.00 18.56 90 MET D O 1
ATOM 1909 N N . VAL C 1 79 ? 23.391 -13.795 95.363 1.00 19.76 91 VAL D N 1
ATOM 1910 C CA . VAL C 1 79 ? 22.915 -12.438 95.174 1.00 19.73 91 VAL D CA 1
ATOM 1911 C C . VAL C 1 79 ? 21.392 -12.437 95.141 1.00 20.66 91 VAL D C 1
ATOM 1912 O O . VAL C 1 79 ? 20.737 -13.375 94.674 1.00 19.27 91 VAL D O 1
ATOM 1916 N N . SER C 1 80 ? 20.817 -11.352 95.649 1.00 21.97 92 SER D N 1
ATOM 1917 C CA . SER C 1 80 ? 19.368 -11.191 95.670 1.00 22.25 92 SER D CA 1
ATOM 1918 C C . SER C 1 80 ? 18.918 -10.205 94.597 1.00 25.20 92 SER D C 1
ATOM 1919 O O . SER C 1 80 ? 19.500 -9.131 94.446 1.00 27.24 92 SER D O 1
ATOM 1922 N N . MET C 1 81 ? 17.881 -10.575 93.853 1.00 26.18 93 MET D N 1
ATOM 1923 C CA . MET C 1 81 ? 17.370 -9.727 92.782 1.00 33.82 93 MET D CA 1
ATOM 1924 C C . MET C 1 81 ? 15.853 -9.579 92.847 1.00 31.04 93 MET D C 1
ATOM 1925 O O . MET C 1 81 ? 15.170 -9.647 91.826 1.00 29.10 93 MET D O 1
ATOM 1930 N N . VAL C 1 82 ? 15.332 -9.374 94.053 1.00 26.45 94 VAL D N 1
ATOM 1931 C CA . VAL C 1 82 ? 13.898 -9.188 94.242 1.00 26.33 94 VAL D CA 1
ATOM 1932 C C . VAL C 1 82 ? 13.430 -7.909 93.556 1.00 28.43 94 VAL D C 1
ATOM 1933 O O . VAL C 1 82 ? 13.770 -6.806 93.984 1.00 24.63 94 VAL D O 1
ATOM 1937 N N . GLY C 1 83 ? 12.653 -8.063 92.489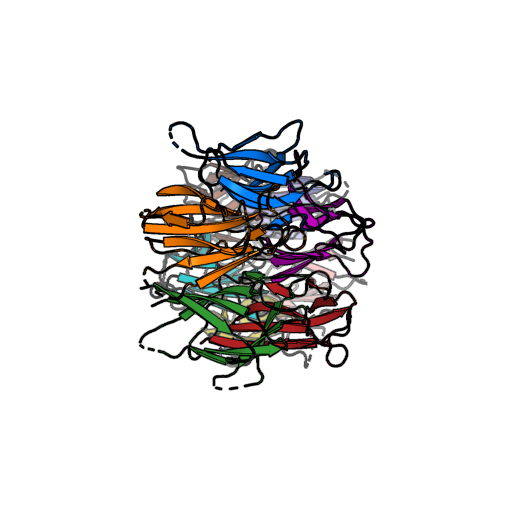 1.00 27.11 95 GLY D N 1
ATOM 1938 C CA . GLY C 1 83 ? 12.176 -6.921 91.725 1.00 27.69 95 GLY D CA 1
ATOM 1939 C C . GLY C 1 83 ? 12.188 -7.229 90.228 1.00 30.20 95 GLY D C 1
ATOM 1940 O O . GLY C 1 83 ? 11.432 -6.641 89.460 1.00 29.33 95 GLY D O 1
ATOM 1941 N N . VAL C 1 84 ? 13.063 -8.141 89.797 1.00 26.34 96 VAL D N 1
ATOM 1942 C CA . VAL C 1 84 ? 13.180 -8.421 88.350 1.00 28.17 96 VAL D CA 1
ATOM 1943 C C . VAL C 1 84 ? 12.036 -9.330 87.966 1.00 28.34 96 VAL D C 1
ATOM 1944 O O . VAL C 1 84 ? 11.852 -10.357 88.597 1.00 27.92 96 VAL D O 1
ATOM 1948 N N . GLN C 1 85 ? 11.283 -8.956 86.924 1.00 30.00 97 GLN D N 1
ATOM 1949 C CA . GLN C 1 85 ? 10.147 -9.741 86.475 1.00 29.54 97 GLN D CA 1
ATOM 1950 C C . GLN C 1 85 ? 10.372 -10.068 84.976 1.00 32.07 97 GLN D C 1
ATOM 1951 O O . GLN C 1 85 ? 10.595 -9.177 84.159 1.00 30.78 97 GLN D O 1
ATOM 1957 N N . LEU C 1 86 ? 10.329 -11.352 84.639 1.00 30.50 98 LEU D N 1
ATOM 1958 C CA . LEU C 1 86 ? 10.629 -11.786 83.278 1.00 31.67 98 LEU D CA 1
ATOM 1959 C C . LEU C 1 86 ? 9.405 -12.303 82.530 1.00 35.26 98 LEU D C 1
ATOM 1960 O O . LEU C 1 86 ? 8.529 -12.944 83.112 1.00 32.33 98 LEU D O 1
ATOM 1965 N N . SER C 1 87 ? 9.358 -12.022 81.231 1.00 36.28 99 SER D N 1
ATOM 1966 C CA . SER C 1 87 ? 8.288 -12.510 80.372 1.00 40.27 99 SER D CA 1
ATOM 1967 C C . SER C 1 87 ? 8.730 -13.792 79.678 1.00 38.09 99 SER D C 1
ATOM 1968 O O . SER C 1 87 ? 9.714 -13.801 78.938 1.00 40.87 99 SER D O 1
ATOM 1971 N N . PRO C 1 88 ? 8.003 -14.876 79.927 1.00 37.48 100 PRO D N 1
ATOM 1972 C CA . PRO C 1 88 ? 8.368 -16.186 79.389 1.00 41.26 100 PRO D CA 1
ATOM 1973 C C . PRO C 1 88 ? 8.186 -16.169 77.881 1.00 40.55 100 PRO D C 1
ATOM 1974 O O . PRO C 1 88 ? 7.491 -15.295 77.329 1.00 42.33 100 PRO D O 1
ATOM 1978 N N . PRO C 1 89 ? 8.854 -17.089 77.192 1.00 41.97 101 PRO D N 1
ATOM 1979 C CA . PRO C 1 89 ? 9.735 -18.116 77.762 1.00 41.11 101 PRO D CA 1
ATOM 1980 C C . PRO C 1 89 ? 11.072 -17.501 78.200 1.00 37.11 101 PRO D C 1
ATOM 1981 O O . PRO C 1 89 ? 11.512 -16.531 77.597 1.00 35.38 101 PRO D O 1
ATOM 1985 N N . VAL C 1 90 ? 11.712 -18.044 79.236 1.00 35.12 102 VAL D N 1
ATOM 1986 C CA . VAL C 1 90 ? 13.054 -17.557 79.551 1.00 36.43 102 VAL D CA 1
ATOM 1987 C C . VAL C 1 90 ? 14.055 -18.675 79.757 1.00 31.05 102 VAL D C 1
ATOM 1988 O O . VAL C 1 90 ? 13.785 -19.631 80.475 1.00 31.39 102 VAL D O 1
ATOM 1992 N N . THR C 1 91 ? 15.206 -18.532 79.097 1.00 32.71 103 THR D N 1
ATOM 1993 C CA . THR C 1 91 ? 16.288 -19.517 79.175 1.00 30.16 103 THR D CA 1
ATOM 1994 C C . THR C 1 91 ? 17.506 -18.969 79.911 1.00 28.10 103 THR D C 1
ATOM 1995 O O . THR C 1 91 ? 18.100 -17.977 79.453 1.00 29.12 103 THR D O 1
ATOM 1999 N N . PHE C 1 92 ? 17.874 -19.620 81.018 1.00 24.90 104 PHE D N 1
ATOM 2000 C CA . PHE C 1 92 ? 19.065 -19.234 81.764 1.00 26.57 104 PHE D CA 1
ATOM 2001 C C . PHE C 1 92 ? 20.190 -20.138 81.322 1.00 25.42 104 PHE D C 1
ATOM 2002 O O . PHE C 1 92 ? 19.932 -21.272 80.975 1.00 26.62 104 PHE D O 1
ATOM 2010 N N . GLN C 1 93 ? 21.406 -19.602 81.300 1.00 22.06 105 GLN D N 1
ATOM 2011 C CA . GLN C 1 93 ? 22.561 -20.393 80.969 1.00 23.13 105 GLN D CA 1
ATOM 2012 C C . GLN C 1 93 ? 23.694 -20.175 81.929 1.00 19.79 105 GLN D C 1
ATOM 2013 O O . GLN C 1 93 ? 23.994 -19.050 82.305 1.00 20.36 105 GLN D O 1
ATOM 2019 N N . LEU C 1 94 ? 24.326 -21.265 82.322 1.00 18.77 106 LEU D N 1
ATOM 2020 C CA . LEU C 1 94 ? 25.531 -21.182 83.107 1.00 19.64 106 LEU D CA 1
ATOM 2021 C C . LEU C 1 94 ? 26.663 -20.981 82.126 1.00 19.46 106 LEU D C 1
ATOM 2022 O O . LEU C 1 94 ? 27.192 -21.934 81.510 1.00 20.75 106 LEU D O 1
ATOM 2027 N N . ARG C 1 95 ? 27.053 -19.717 81.949 1.00 18.52 107 ARG D N 1
ATOM 2028 C CA . ARG C 1 95 ? 27.995 -19.348 80.873 1.00 20.52 107 ARG D CA 1
ATOM 2029 C C . ARG C 1 95 ? 29.430 -19.726 81.249 1.00 20.23 107 ARG D C 1
ATOM 2030 O O . ARG C 1 95 ? 30.213 -20.152 80.391 1.00 22.52 107 ARG D O 1
ATOM 2038 N N . ALA C 1 96 ? 29.756 -19.614 82.545 1.00 20.91 108 ALA D N 1
ATOM 2039 C CA . ALA C 1 96 ? 31.085 -19.968 83.042 1.00 22.93 108 ALA D CA 1
ATOM 2040 C C . ALA C 1 96 ? 30.938 -20.570 84.431 1.00 23.09 108 ALA D C 1
ATOM 2041 O O . ALA C 1 96 ? 30.034 -20.166 85.200 1.00 21.49 108 ALA D O 1
ATOM 2043 N N . GLY C 1 97 ? 31.773 -21.581 84.721 1.00 23.72 109 GLY D N 1
ATOM 2044 C CA . GLY C 1 97 ? 31.746 -22.279 85.988 1.00 23.85 109 GLY D CA 1
ATOM 2045 C C . GLY C 1 97 ? 31.119 -23.666 85.892 1.00 25.42 109 GLY D C 1
ATOM 2046 O O . GLY C 1 97 ? 30.353 -23.961 84.971 1.00 25.22 109 GLY D O 1
ATOM 2047 N N . SER C 1 98 ? 31.403 -24.503 86.885 1.00 20.87 110 SER D N 1
ATOM 2048 C CA . SER C 1 98 ? 30.879 -25.880 86.867 1.00 26.84 110 SER D CA 1
ATOM 2049 C C . SER C 1 98 ? 29.567 -26.098 87.609 1.00 23.35 110 SER D C 1
ATOM 2050 O O . SER C 1 98 ? 28.866 -27.074 87.370 1.00 23.11 110 SER D O 1
ATOM 2053 N N . GLY C 1 99 ? 29.223 -25.164 88.515 1.00 22.19 111 GLY D N 1
ATOM 2054 C CA . GLY C 1 99 ? 28.048 -25.344 89.299 1.00 20.18 111 GLY D CA 1
ATOM 2055 C C . GLY C 1 99 ? 28.260 -26.402 90.378 1.00 24.30 111 GLY D C 1
ATOM 2056 O O . GLY C 1 99 ? 29.381 -26.910 90.598 1.00 25.09 111 GLY D O 1
ATOM 2057 N N . PRO C 1 100 ? 27.164 -26.775 91.042 1.00 24.37 112 PRO D N 1
ATOM 2058 C CA . PRO C 1 100 ? 25.822 -26.261 90.772 1.00 23.88 112 PRO D CA 1
ATOM 2059 C C . PRO C 1 100 ? 25.577 -24.761 91.120 1.00 23.60 112 PRO D C 1
ATOM 2060 O O . PRO C 1 100 ? 26.147 -24.199 92.089 1.00 21.75 112 PRO D O 1
ATOM 2064 N N . VAL C 1 101 ? 24.702 -24.155 90.326 1.00 20.66 113 VAL D N 1
ATOM 2065 C CA . VAL C 1 101 ? 24.145 -22.819 90.675 1.00 23.88 113 VAL D CA 1
ATOM 2066 C C . VAL C 1 101 ? 22.622 -22.926 90.703 1.00 24.64 113 VAL D C 1
ATOM 2067 O O . VAL C 1 101 ? 22.040 -23.424 89.742 1.00 24.33 113 VAL D O 1
ATOM 2071 N N . PHE C 1 102 ? 21.996 -22.450 91.798 1.00 22.24 114 PHE D N 1
ATOM 2072 C CA . PHE C 1 102 ? 20.541 -22.440 91.949 1.00 21.52 114 PHE D CA 1
ATOM 2073 C C . PHE C 1 102 ? 19.973 -21.108 91.611 1.00 23.35 114 PHE D C 1
ATOM 2074 O O . PHE C 1 102 ? 20.637 -20.078 91.832 1.00 21.76 114 PHE D O 1
ATOM 2082 N N . LEU C 1 103 ? 18.755 -21.125 91.071 1.00 21.84 115 LEU D N 1
ATOM 2083 C CA . LEU C 1 103 ? 17.945 -19.912 90.904 1.00 21.19 115 LEU D CA 1
ATOM 2084 C C . LEU C 1 103 ? 16.601 -20.148 91.579 1.00 24.81 115 LEU D C 1
ATOM 2085 O O . LEU C 1 103 ? 16.101 -21.284 91.600 1.00 23.17 115 LEU D O 1
ATOM 2090 N N . SER C 1 104 ? 16.061 -19.117 92.224 1.00 21.22 116 SER D N 1
ATOM 2091 C CA . SER C 1 104 ? 14.765 -19.216 92.837 1.00 24.98 116 SER D CA 1
ATOM 2092 C C . SER C 1 104 ? 13.888 -18.038 92.380 1.00 25.18 116 SER D C 1
ATOM 2093 O O . SER C 1 104 ? 14.383 -16.983 91.967 1.00 22.50 116 SER D O 1
ATOM 2096 N N . GLY C 1 105 ? 12.584 -18.237 92.424 1.00 26.46 117 GLY D N 1
ATOM 2097 C CA . GLY C 1 105 ? 11.662 -17.173 92.058 1.00 28.39 117 GLY D CA 1
ATOM 2098 C C . GLY C 1 105 ? 10.228 -17.618 92.242 1.00 28.12 117 GLY D C 1
ATOM 2099 O O . GLY C 1 105 ? 9.965 -18.569 92.981 1.00 27.93 117 GLY D O 1
ATOM 2100 N N . GLN C 1 106 ? 9.310 -16.909 91.613 1.00 29.81 118 GLN D N 1
ATOM 2101 C CA . GLN C 1 106 ? 7.890 -17.235 91.708 1.00 32.81 118 GLN D CA 1
ATOM 2102 C C . GLN C 1 106 ? 7.230 -17.085 90.358 1.00 31.82 118 GLN D C 1
ATOM 2103 O O . GLN C 1 106 ? 7.365 -16.046 89.714 1.00 32.80 118 GLN D O 1
ATOM 2109 N N . GLU C 1 107 ? 6.511 -18.110 89.922 1.00 34.37 119 GLU D N 1
ATOM 2110 C CA . GLU C 1 107 ? 5.675 -17.929 88.751 1.00 37.73 119 GLU D CA 1
ATOM 2111 C C . GLU C 1 107 ? 4.415 -17.181 89.174 1.00 35.73 119 GLU D C 1
ATOM 2112 O O . GLU C 1 107 ? 3.782 -17.523 90.172 1.00 38.74 119 GLU D O 1
ATOM 2118 N N . ARG C 1 108 ? 4.050 -16.177 88.392 1.00 40.16 120 ARG D N 1
ATOM 2119 C CA . ARG C 1 108 ? 2.876 -15.371 88.688 1.00 46.11 120 ARG D CA 1
ATOM 2120 C C . ARG C 1 108 ? 1.888 -15.376 87.516 1.00 47.73 120 ARG D C 1
ATOM 2121 O O . ARG C 1 108 ? 2.224 -14.923 86.411 1.00 47.30 120 ARG D O 1
ATOM 2129 N N . TYR C 1 109 ? 0.687 -15.890 87.800 1.00 50.93 121 TYR D N 1
ATOM 2130 C CA . TYR C 1 109 ? -0.475 -15.975 86.895 1.00 55.16 121 TYR D CA 1
ATOM 2131 C C . TYR C 1 109 ? -0.525 -17.290 86.103 1.00 56.30 121 TYR D C 1
ATOM 2132 O O . TYR C 1 109 ? -0.224 -18.368 86.629 1.00 56.78 121 TYR D O 1
ATOM 2141 N N . THR D 1 4 ? 13.820 11.959 87.498 1.00 55.38 16 THR A N 1
ATOM 2142 C CA . THR D 1 4 ? 13.727 12.644 86.214 1.00 51.79 16 THR A CA 1
ATOM 2143 C C . THR D 1 4 ? 15.098 13.112 85.738 1.00 52.74 16 THR A C 1
ATOM 2144 O O . THR D 1 4 ? 15.430 12.993 84.559 1.00 56.45 16 THR A O 1
ATOM 2148 N N . VAL D 1 5 ? 15.890 13.645 86.663 1.00 46.20 17 VAL A N 1
ATOM 2149 C CA . VAL D 1 5 ? 17.225 14.132 86.339 1.00 43.97 17 VAL A CA 1
ATOM 2150 C C . VAL D 1 5 ? 18.296 13.355 87.098 1.00 42.16 17 VAL A C 1
ATOM 2151 O O . VAL D 1 5 ? 18.218 13.202 88.317 1.00 37.13 17 VAL A O 1
ATOM 2155 N N . LEU D 1 6 ? 19.294 12.867 86.369 1.00 39.10 18 LEU A N 1
ATOM 2156 C CA . LEU D 1 6 ? 20.380 12.108 86.970 1.00 38.42 18 LEU A CA 1
ATOM 2157 C C . LEU D 1 6 ? 21.205 13.023 87.871 1.00 37.06 18 LEU A C 1
ATOM 2158 O O . LEU D 1 6 ? 21.439 14.175 87.543 1.00 36.26 18 LEU A O 1
ATOM 2163 N N . TRP D 1 7 ? 21.639 12.492 89.009 1.00 29.44 19 TRP A N 1
ATOM 2164 C CA . TRP D 1 7 ? 22.432 13.262 89.960 1.00 33.79 19 TRP A CA 1
ATOM 2165 C C . TRP D 1 7 ? 23.650 12.474 90.432 1.00 32.72 19 TRP A C 1
ATOM 2166 O O . TRP D 1 7 ? 23.639 11.243 90.445 1.00 30.47 19 TRP A O 1
ATOM 2177 N N . GLY D 1 8 ? 24.698 13.193 90.820 1.00 28.41 20 GLY A N 1
ATOM 2178 C CA . GLY D 1 8 ? 25.920 12.568 91.293 1.00 31.28 20 GLY A CA 1
ATOM 2179 C C . GLY D 1 8 ? 26.843 13.556 91.978 1.00 34.75 20 GLY A C 1
ATOM 2180 O O . GLY D 1 8 ? 26.805 14.754 91.696 1.00 34.97 20 GLY A O 1
ATOM 2181 N N . CYS D 1 9 ? 27.678 13.052 92.881 1.00 33.57 21 CYS A N 1
ATOM 2182 C CA . CYS D 1 9 ? 28.614 13.897 93.613 1.00 28.66 21 CYS A CA 1
ATOM 2183 C C . CYS D 1 9 ? 29.754 13.076 94.207 1.00 28.20 21 CYS A C 1
ATOM 2184 O O . CYS D 1 9 ? 29.546 11.962 94.687 1.00 33.04 21 CYS A O 1
ATOM 2187 N N . GLU D 1 10 ? 30.959 13.636 94.172 1.00 28.90 22 GLU A N 1
ATOM 2188 C CA . GLU D 1 10 ? 32.134 12.962 94.712 1.00 29.75 22 GLU A CA 1
ATOM 2189 C C . GLU D 1 10 ? 32.623 13.652 95.981 1.00 33.93 22 GLU A C 1
ATOM 2190 O O . GLU D 1 10 ? 32.928 14.845 95.972 1.00 35.19 22 GLU A O 1
ATOM 2196 N N . LEU D 1 11 ? 32.696 12.895 97.071 1.00 30.17 23 LEU A N 1
ATOM 2197 C CA . LEU D 1 11 ? 33.139 13.436 98.351 1.00 34.82 23 LEU A CA 1
ATOM 2198 C C . LEU D 1 11 ? 34.584 13.017 98.579 1.00 37.93 23 LEU A C 1
ATOM 2199 O O . LEU D 1 11 ? 35.014 11.958 98.101 1.00 31.11 23 LEU A O 1
ATOM 2204 N N . SER D 1 12 ? 35.342 13.837 99.309 1.00 31.83 24 SER A N 1
ATOM 2205 C CA . SER D 1 12 ? 36.734 13.515 99.596 1.00 35.90 24 SER A CA 1
ATOM 2206 C C . SER D 1 12 ? 37.279 14.387 100.712 1.00 39.09 24 SER A C 1
ATOM 2207 O O . SER D 1 12 ? 36.587 15.271 101.204 1.00 37.36 24 SER A O 1
ATOM 2210 N N . GLN D 1 13 ? 38.516 14.101 101.098 1.00 39.96 25 GLN A N 1
ATOM 2211 C CA . GLN D 1 13 ? 39.281 14.909 102.031 1.00 46.86 25 GLN A CA 1
ATOM 2212 C C . GLN D 1 13 ? 39.186 16.394 101.660 1.00 44.58 25 GLN A C 1
ATOM 2213 O O . GLN D 1 13 ? 39.020 17.237 102.539 1.00 46.95 25 GLN A O 1
ATOM 2219 N N . GLU D 1 14 ? 39.286 16.696 100.370 1.00 43.48 26 GLU A N 1
ATOM 2220 C CA . GLU D 1 14 ? 39.179 18.071 99.896 1.00 48.28 26 GLU A CA 1
ATOM 2221 C C . GLU D 1 14 ? 37.737 18.559 99.983 1.00 47.15 26 GLU A C 1
ATOM 2222 O O . GLU D 1 14 ? 37.483 19.748 100.176 1.00 46.84 26 GLU A O 1
ATOM 2228 N N . ARG D 1 15 ? 36.797 17.630 99.841 1.00 39.85 27 ARG A N 1
ATOM 2229 C CA . ARG D 1 15 ? 35.377 17.950 99.921 1.00 40.77 27 ARG A CA 1
ATOM 2230 C C . ARG D 1 15 ? 34.611 16.803 100.571 1.00 42.22 27 ARG A C 1
ATOM 2231 O O . ARG D 1 15 ? 34.269 15.821 99.913 1.00 36.99 27 ARG A O 1
ATOM 2239 N N . ARG D 1 16 ? 34.347 16.933 101.867 1.00 38.17 28 ARG A N 1
ATOM 2240 C CA . ARG D 1 16 ? 33.662 15.885 102.616 1.00 37.37 28 ARG A CA 1
ATOM 2241 C C . ARG D 1 16 ? 32.194 16.217 102.863 1.00 36.39 28 ARG A C 1
ATOM 2242 O O . ARG D 1 16 ? 31.460 15.418 103.445 1.00 38.89 28 ARG A O 1
ATOM 2250 N N . THR D 1 17 ? 31.767 17.395 102.419 1.00 32.27 29 THR A N 1
ATOM 2251 C CA . THR D 1 17 ? 30.396 17.810 102.601 1.00 35.41 29 THR A CA 1
ATOM 2252 C C . THR D 1 17 ? 29.788 18.232 101.287 1.00 40.12 29 THR A C 1
ATOM 2253 O O . THR D 1 17 ? 30.467 18.852 100.451 1.00 40.16 29 THR A O 1
ATOM 2257 N N . TRP D 1 18 ? 28.536 17.867 101.061 1.00 39.14 30 TRP A N 1
ATOM 2258 C CA . TRP D 1 18 ? 27.734 18.396 99.969 1.00 37.70 30 TRP A CA 1
ATOM 2259 C C . TRP D 1 18 ? 26.271 18.403 100.241 1.00 41.21 30 TRP A C 1
ATOM 2260 O O . TRP D 1 18 ? 25.681 17.517 100.796 1.00 36.80 30 TRP A O 1
ATOM 2271 N N . THR D 1 19 ? 25.673 19.448 99.788 1.00 41.03 31 THR A N 1
ATOM 2272 C CA . THR D 1 19 ? 24.257 19.662 100.068 1.00 41.41 31 THR A CA 1
ATOM 2273 C C . THR D 1 19 ? 23.410 19.737 98.801 1.00 45.05 31 THR A C 1
ATOM 2274 O O . THR D 1 19 ? 23.713 20.496 97.880 1.00 46.63 31 THR A O 1
ATOM 2278 N N . PHE D 1 20 ? 22.343 18.945 98.769 1.00 38.02 32 PHE A N 1
ATOM 2279 C CA . PHE D 1 20 ? 21.410 18.959 97.672 1.00 42.90 32 PHE A CA 1
ATOM 2280 C C . PHE D 1 20 ? 20.206 19.835 97.974 1.00 44.61 32 PHE A C 1
ATOM 2281 O O . PHE D 1 20 ? 19.556 19.683 99.008 1.00 40.54 32 PHE A O 1
ATOM 2289 N N . ARG D 1 21 ? 19.938 20.767 97.064 1.00 49.09 33 ARG A N 1
ATOM 2290 C CA . ARG D 1 21 ? 18.658 21.477 97.001 1.00 51.80 33 ARG A CA 1
ATOM 2291 C C . ARG D 1 21 ? 18.096 21.420 95.563 1.00 54.40 33 ARG A C 1
ATOM 2292 O O . ARG D 1 21 ? 18.863 21.292 94.582 1.00 54.39 33 ARG A O 1
ATOM 2300 N N . PRO D 1 22 ? 16.756 21.487 95.436 1.00 57.32 34 PRO A N 1
ATOM 2301 C CA . PRO D 1 22 ? 16.019 21.365 94.173 1.00 58.60 34 PRO A CA 1
ATOM 2302 C C . PRO D 1 22 ? 16.890 21.566 92.906 1.00 60.66 34 PRO A C 1
ATOM 2303 O O . PRO D 1 22 ? 16.677 22.416 92.018 1.00 60.66 34 PRO A O 1
ATOM 2307 N N . CYS D 1 30 ? 12.331 18.419 94.994 1.00 55.05 42 CYS A N 1
ATOM 2308 C CA . CYS D 1 30 ? 11.258 17.669 95.642 1.00 57.08 42 CYS A CA 1
ATOM 2309 C C . CYS D 1 30 ? 11.741 16.380 96.341 1.00 54.56 42 CYS A C 1
ATOM 2310 O O . CYS D 1 30 ? 11.397 16.134 97.499 1.00 53.54 42 CYS A O 1
ATOM 2313 N N . ARG D 1 31 ? 12.538 15.574 95.638 1.00 51.95 43 ARG A N 1
ATOM 2314 C CA . ARG D 1 31 ? 12.934 14.268 96.140 1.00 46.28 43 ARG A CA 1
ATOM 2315 C C . ARG D 1 31 ? 14.260 13.772 95.531 1.00 42.30 43 ARG A C 1
ATOM 2316 O O . ARG D 1 31 ? 14.383 13.672 94.327 1.00 42.59 43 ARG A O 1
ATOM 2324 N N . LEU D 1 32 ? 15.238 13.473 96.375 1.00 38.94 44 LEU A N 1
ATOM 2325 C CA . LEU D 1 32 ? 16.486 12.871 95.940 1.00 34.70 44 LEU A CA 1
ATOM 2326 C C . LEU D 1 32 ? 16.320 11.341 96.046 1.00 34.81 44 LEU A C 1
ATOM 2327 O O . LEU D 1 32 ? 16.177 10.821 97.151 1.00 32.01 44 LEU A O 1
ATOM 2332 N N . LEU D 1 33 ? 16.290 10.637 94.913 1.00 33.40 45 LEU A N 1
ATOM 2333 C CA . LEU D 1 33 ? 16.344 9.165 94.961 1.00 33.74 45 LEU A CA 1
ATOM 2334 C C . LEU D 1 33 ? 17.793 8.752 94.970 1.00 31.97 45 LEU A C 1
ATOM 2335 O O . LEU D 1 33 ? 18.500 8.966 94.000 1.00 34.32 45 LEU A O 1
ATOM 2340 N N . LEU D 1 34 ? 18.232 8.165 96.062 1.00 28.94 46 LEU A N 1
ATOM 2341 C CA . LEU D 1 34 ? 19.630 7.812 96.280 1.00 30.09 46 LEU A CA 1
ATOM 2342 C C . LEU D 1 34 ? 19.891 6.368 95.853 1.00 34.32 46 LEU A C 1
ATOM 2343 O O . LEU D 1 34 ? 19.302 5.452 96.440 1.00 33.26 46 LEU A O 1
ATOM 2348 N N . HIS D 1 35 ? 20.747 6.152 94.840 1.00 29.62 47 HIS A N 1
ATOM 2349 C CA . HIS D 1 35 ? 20.922 4.808 94.260 1.00 33.10 47 HIS A CA 1
ATOM 2350 C C . HIS D 1 35 ? 22.102 3.968 94.742 1.00 28.84 47 HIS A C 1
ATOM 2351 O O . HIS D 1 35 ? 21.904 2.884 95.290 1.00 27.83 47 HIS A O 1
ATOM 2358 N N . THR D 1 36 ? 23.316 4.456 94.521 1.00 22.59 48 THR A N 1
ATOM 2359 C CA . THR D 1 36 ? 24.489 3.712 94.924 1.00 23.10 48 THR A CA 1
ATOM 2360 C C . THR D 1 36 ? 25.487 4.641 95.570 1.00 23.92 48 THR A C 1
ATOM 2361 O O . THR D 1 36 ? 25.447 5.837 95.346 1.00 25.19 48 THR A O 1
ATOM 2365 N N . ILE D 1 37 ? 26.373 4.075 96.362 1.00 22.72 49 ILE A N 1
ATOM 2366 C CA . ILE D 1 37 ? 27.527 4.766 96.902 1.00 22.24 49 ILE A CA 1
ATOM 2367 C C . ILE D 1 37 ? 28.730 3.861 96.659 1.00 21.44 49 ILE A C 1
ATOM 2368 O O . ILE D 1 37 ? 28.689 2.659 97.003 1.00 21.30 49 ILE A O 1
ATOM 2373 N N . CYS D 1 38 ? 29.774 4.429 96.049 1.00 23.74 50 CYS A N 1
ATOM 2374 C CA . CYS D 1 38 ? 30.943 3.707 95.526 1.00 23.68 50 CYS A CA 1
ATOM 2375 C C . CYS D 1 38 ? 32.276 4.357 95.841 1.00 25.47 50 CYS A C 1
ATOM 2376 O O . CYS D 1 38 ? 32.427 5.574 95.763 1.00 26.08 50 CYS A O 1
ATOM 2379 N N . LEU D 1 39 ? 33.241 3.538 96.229 1.00 24.27 51 LEU A N 1
ATOM 2380 C CA . LEU D 1 39 ? 34.595 4.025 96.442 1.00 29.33 51 LEU A CA 1
ATOM 2381 C C . LEU D 1 39 ? 35.294 4.177 95.102 1.00 30.26 51 LEU A C 1
ATOM 2382 O O . LEU D 1 39 ? 35.071 3.368 94.221 1.00 25.82 51 LEU A O 1
ATOM 2387 N N . GLY D 1 40 ? 36.130 5.214 94.950 1.00 30.38 52 GLY A N 1
ATOM 2388 C CA . GLY D 1 40 ? 36.975 5.337 93.764 1.00 30.45 52 GLY A CA 1
ATOM 2389 C C . GLY D 1 40 ? 38.199 4.434 93.850 1.00 32.89 52 GLY A C 1
ATOM 2390 O O . GLY D 1 40 ? 38.644 4.093 94.947 1.00 31.69 52 GLY A O 1
ATOM 2391 N N . GLU D 1 41 ? 38.757 4.059 92.696 1.00 33.31 53 GLU A N 1
ATOM 2392 C CA . GLU D 1 41 ? 39.951 3.199 92.651 1.00 34.64 53 GLU A CA 1
ATOM 2393 C C . GLU D 1 41 ? 41.150 3.882 93.337 1.00 36.09 53 GLU A C 1
ATOM 2394 O O . GLU D 1 41 ? 42.097 3.225 93.768 1.00 37.84 53 GLU A O 1
ATOM 2400 N N . LYS D 1 42 ? 41.113 5.200 93.449 1.00 37.90 54 LYS A N 1
ATOM 2401 C CA . LYS D 1 42 ? 42.219 5.887 94.119 1.00 39.84 54 LYS A CA 1
ATOM 2402 C C . LYS D 1 42 ? 42.056 6.024 95.641 1.00 44.33 54 LYS A C 1
ATOM 2403 O O . LYS D 1 42 ? 42.972 6.479 96.339 1.00 43.06 54 LYS A O 1
ATOM 2409 N N . ALA D 1 43 ? 40.898 5.605 96.154 1.00 38.40 55 ALA A N 1
ATOM 2410 C CA . ALA D 1 43 ? 40.656 5.622 97.588 1.00 38.47 55 ALA A CA 1
ATOM 2411 C C . ALA D 1 43 ? 41.650 4.709 98.269 1.00 40.05 55 ALA A C 1
ATOM 2412 O O . ALA D 1 43 ? 41.930 3.609 97.786 1.00 40.65 55 ALA A O 1
ATOM 2414 N N . LYS D 1 44 ? 42.188 5.154 99.397 1.00 44.27 56 LYS A N 1
ATOM 2415 C CA . LYS D 1 44 ? 43.125 4.321 100.144 1.00 44.50 56 LYS A CA 1
ATOM 2416 C C . LYS D 1 44 ? 42.382 3.304 101.041 1.00 44.67 56 LYS A C 1
ATOM 2417 O O . LYS D 1 44 ? 41.146 3.261 101.042 1.00 43.36 56 LYS A O 1
ATOM 2423 N N . GLU D 1 45 ? 43.121 2.509 101.810 1.00 42.60 57 GLU A N 1
ATOM 2424 C CA . GLU D 1 45 ? 42.572 1.285 102.400 1.00 47.46 57 GLU A CA 1
ATOM 2425 C C . GLU D 1 45 ? 41.431 1.531 103.397 1.00 40.90 57 GLU A C 1
ATOM 2426 O O . GLU D 1 45 ? 40.443 0.798 103.419 1.00 38.69 57 GLU A O 1
ATOM 2432 N N . GLU D 1 46 ? 41.583 2.568 104.214 1.00 39.94 58 GLU A N 1
ATOM 2433 C CA . GLU D 1 46 ? 40.817 2.752 105.443 1.00 39.24 58 GLU A CA 1
ATOM 2434 C C . GLU D 1 46 ? 39.304 2.657 105.204 1.00 36.71 58 GLU A C 1
ATOM 2435 O O . GLU D 1 46 ? 38.821 2.905 104.089 1.00 35.79 58 GLU A O 1
ATOM 2441 N N . MET D 1 47 ? 38.552 2.280 106.238 1.00 35.20 59 MET A N 1
ATOM 2442 C CA . MET D 1 47 ? 37.092 2.305 106.130 1.00 36.59 59 MET A CA 1
ATOM 2443 C C . MET D 1 47 ? 36.602 3.717 105.877 1.00 33.92 59 MET A C 1
ATOM 2444 O O . MET D 1 47 ? 37.198 4.703 106.326 1.00 36.40 59 MET A O 1
ATOM 2449 N N . HIS D 1 48 ? 35.511 3.823 105.137 1.00 30.80 60 HIS A N 1
ATOM 2450 C CA . HIS D 1 48 ? 34.926 5.099 104.812 1.00 31.01 60 HIS A CA 1
ATOM 2451 C C . HIS D 1 48 ? 33.498 5.065 105.355 1.00 29.18 60 HIS A C 1
ATOM 2452 O O . HIS D 1 48 ? 32.831 4.049 105.288 1.00 29.57 60 HIS A O 1
ATOM 2459 N N . ARG D 1 49 ? 33.034 6.181 105.878 1.00 28.70 61 ARG A N 1
ATOM 2460 C CA . ARG D 1 49 ? 31.689 6.259 106.424 1.00 30.20 61 ARG A CA 1
ATOM 2461 C C . ARG D 1 49 ? 31.017 7.512 105.932 1.00 29.55 61 ARG A C 1
ATOM 2462 O O . ARG D 1 49 ? 31.556 8.618 106.031 1.00 30.46 61 ARG A O 1
ATOM 2470 N N . VAL D 1 50 ? 29.808 7.351 105.429 1.00 26.30 62 VAL A N 1
ATOM 2471 C CA . VAL D 1 50 ? 29.056 8.467 104.923 1.00 28.25 62 VAL A CA 1
ATOM 2472 C C . VAL D 1 50 ? 27.823 8.702 105.760 1.00 28.97 62 VAL A C 1
ATOM 2473 O O . VAL D 1 50 ? 27.092 7.759 106.080 1.00 27.08 62 VAL A O 1
ATOM 2477 N N . GLU D 1 51 ? 27.636 9.963 106.151 1.00 29.38 63 GLU A N 1
ATOM 2478 C CA . GLU D 1 51 ? 26.522 10.403 106.966 1.00 30.26 63 GLU A CA 1
ATOM 2479 C C . GLU D 1 51 ? 25.612 11.350 106.228 1.00 29.78 63 GLU A C 1
ATOM 2480 O O . GLU D 1 51 ? 26.027 11.974 105.262 1.00 29.51 63 GLU A O 1
ATOM 2486 N N . ILE D 1 52 ? 24.372 11.483 106.712 1.00 29.18 64 ILE A N 1
ATOM 2487 C CA . ILE D 1 52 ? 23.517 12.602 106.336 1.00 29.14 64 ILE A CA 1
ATOM 2488 C C . ILE D 1 52 ? 23.387 13.476 107.611 1.00 30.60 64 ILE A C 1
ATOM 2489 O O . ILE D 1 52 ? 23.086 12.962 108.695 1.00 29.21 64 ILE A O 1
ATOM 2494 N N . LEU D 1 53 ? 23.651 14.772 107.485 1.00 33.07 65 LEU A N 1
ATOM 2495 C CA . LEU D 1 53 ? 23.534 15.662 108.648 1.00 33.34 65 LEU A CA 1
ATOM 2496 C C . LEU D 1 53 ? 22.079 16.040 108.842 1.00 32.98 65 LEU A C 1
ATOM 2497 O O . LEU D 1 53 ? 21.343 16.242 107.880 1.00 37.28 65 LEU A O 1
ATOM 2502 N N . PRO D 1 54 ? 21.662 16.202 110.103 1.00 38.39 66 PRO A N 1
ATOM 2503 C CA . PRO D 1 54 ? 20.309 16.709 110.369 1.00 41.68 66 PRO A CA 1
ATOM 2504 C C . PRO D 1 54 ? 20.196 18.126 109.818 1.00 41.10 66 PRO A C 1
ATOM 2505 O O . PRO D 1 54 ? 21.177 18.862 109.844 1.00 43.02 66 PRO A O 1
ATOM 2509 N N . PRO D 1 55 ? 19.028 18.503 109.294 1.00 46.75 67 PRO A N 1
ATOM 2510 C CA . PRO D 1 55 ? 18.877 19.900 108.843 1.00 48.98 67 PRO A CA 1
ATOM 2511 C C . PRO D 1 55 ? 18.850 20.859 110.043 1.00 52.99 67 PRO A C 1
ATOM 2512 O O . PRO D 1 55 ? 18.508 20.421 111.146 1.00 51.81 67 PRO A O 1
ATOM 2516 N N . ALA D 1 56 ? 19.222 22.128 109.863 1.00 52.39 68 ALA A N 1
ATOM 2517 C CA . ALA D 1 56 ? 19.274 23.037 111.017 1.00 57.54 68 ALA A CA 1
ATOM 2518 C C . ALA D 1 56 ? 17.862 23.371 111.481 1.00 59.98 68 ALA A C 1
ATOM 2519 O O . ALA D 1 56 ? 16.977 23.631 110.664 1.00 64.42 68 ALA A O 1
ATOM 2521 N N . ASN D 1 57 ? 17.640 23.312 112.789 1.00 62.63 69 ASN A N 1
ATOM 2522 C CA . ASN D 1 57 ? 16.324 23.633 113.350 1.00 62.93 69 ASN A CA 1
ATOM 2523 C C . ASN D 1 57 ? 16.391 24.051 114.827 1.00 64.87 69 ASN A C 1
ATOM 2524 O O . ASN D 1 57 ? 17.297 23.641 115.569 1.00 62.04 69 ASN A O 1
ATOM 2529 N N . MET D 1 63 ? 19.208 14.162 116.236 1.00 56.02 75 MET A N 1
ATOM 2530 C CA . MET D 1 63 ? 20.178 15.142 116.709 1.00 58.56 75 MET A CA 1
ATOM 2531 C C . MET D 1 63 ? 21.563 14.870 116.130 1.00 49.58 75 MET A C 1
ATOM 2532 O O . MET D 1 63 ? 22.280 15.796 115.750 1.00 47.84 75 MET A O 1
ATOM 2537 N N . GLN D 1 64 ? 21.933 13.595 116.066 1.00 48.65 76 GLN A N 1
ATOM 2538 C CA . GLN D 1 64 ? 23.231 13.200 115.535 1.00 42.75 76 GLN A CA 1
ATOM 2539 C C . GLN D 1 64 ? 23.128 12.796 114.068 1.00 38.51 76 GLN A C 1
ATOM 2540 O O . GLN D 1 64 ? 22.112 12.255 113.633 1.00 35.93 76 GLN A O 1
ATOM 2546 N N . PRO D 1 65 ? 24.187 13.063 113.310 1.00 36.64 77 PRO A N 1
ATOM 2547 C CA . PRO D 1 65 ? 24.219 12.724 111.878 1.00 32.80 77 PRO A CA 1
ATOM 2548 C C . PRO D 1 65 ? 23.808 11.250 111.763 1.00 33.46 77 PRO A C 1
ATOM 2549 O O . PRO D 1 65 ? 24.074 10.477 112.674 1.00 32.76 77 PRO A O 1
ATOM 2553 N N . VAL D 1 66 ? 23.169 10.891 110.658 1.00 33.07 78 VAL A N 1
ATOM 2554 C CA . VAL D 1 66 ? 22.655 9.545 110.455 1.00 29.94 78 VAL A CA 1
ATOM 2555 C C . VAL D 1 66 ? 23.656 8.838 109.537 1.00 26.75 78 VAL A C 1
ATOM 2556 O O . VAL D 1 66 ? 23.914 9.341 108.443 1.00 28.33 78 VAL A O 1
ATOM 2560 N N . THR D 1 67 ? 24.267 7.746 109.983 1.00 26.08 79 THR A N 1
ATOM 2561 C CA . THR D 1 67 ? 25.186 7.018 109.085 1.00 30.14 79 THR A CA 1
ATOM 2562 C C . THR D 1 67 ? 24.401 6.222 108.040 1.00 26.24 79 THR A C 1
ATOM 2563 O O . THR D 1 67 ? 23.525 5.491 108.432 1.00 25.54 79 THR A O 1
ATOM 2567 N N . ILE D 1 68 ? 24.718 6.393 106.739 1.00 26.63 80 ILE A N 1
ATOM 2568 C CA . ILE D 1 68 ? 24.058 5.680 105.661 1.00 24.92 80 ILE A CA 1
ATOM 2569 C C . ILE D 1 68 ? 24.908 4.640 104.951 1.00 24.89 80 ILE A C 1
ATOM 2570 O O . ILE D 1 68 ? 24.333 3.731 104.364 1.00 25.70 80 ILE A O 1
ATOM 2575 N N . ALA D 1 69 ? 26.231 4.701 105.055 1.00 20.65 81 ALA A N 1
ATOM 2576 C CA . ALA D 1 69 ? 27.043 3.702 104.357 1.00 21.96 81 ALA A CA 1
ATOM 2577 C C . ALA D 1 69 ? 28.389 3.575 105.014 1.00 23.96 81 ALA A C 1
ATOM 2578 O O . ALA D 1 69 ? 28.962 4.589 105.432 1.00 25.46 81 ALA A O 1
ATOM 2580 N N . SER D 1 70 ? 28.862 2.342 105.161 1.00 21.64 82 SER A N 1
ATOM 2581 C CA . SER D 1 70 ? 30.245 2.042 105.559 1.00 22.99 82 SER A CA 1
ATOM 2582 C C . SER D 1 70 ? 30.886 1.162 104.452 1.00 21.82 82 SER A C 1
ATOM 2583 O O . SER D 1 70 ? 30.368 0.107 104.179 1.00 23.65 82 SER A O 1
ATOM 2586 N N . LEU D 1 71 ? 32.002 1.603 103.857 1.00 25.11 83 LEU A N 1
ATOM 2587 C CA . LEU D 1 71 ? 32.611 0.954 102.686 1.00 24.30 83 LEU A CA 1
ATOM 2588 C C . LEU D 1 71 ? 34.104 0.856 102.960 1.00 26.42 83 LEU A C 1
ATOM 2589 O O . LEU D 1 71 ? 34.673 1.640 103.743 1.00 28.74 83 LEU A O 1
ATOM 2594 N N . GLN D 1 72 ? 34.745 -0.143 102.381 1.00 24.28 84 GLN A N 1
ATOM 2595 C CA . GLN D 1 72 ? 36.204 -0.281 102.494 1.00 29.25 84 GLN A CA 1
ATOM 2596 C C . GLN D 1 72 ? 36.746 -1.090 101.302 1.00 27.18 84 GLN A C 1
ATOM 2597 O O . GLN D 1 72 ? 36.152 -2.101 100.895 1.00 26.76 84 GLN A O 1
ATOM 2603 N N . ALA D 1 73 ? 37.876 -0.650 100.764 1.00 29.46 85 ALA A N 1
ATOM 2604 C CA . ALA D 1 73 ? 38.287 -1.122 99.427 1.00 31.64 85 ALA A CA 1
ATOM 2605 C C . ALA D 1 73 ? 38.552 -2.616 99.394 1.00 31.39 85 ALA A C 1
ATOM 2606 O O . ALA D 1 73 ? 38.140 -3.299 98.457 1.00 30.02 85 ALA A O 1
ATOM 2608 N N . SER D 1 74 ? 39.180 -3.138 100.443 1.00 30.47 86 SER A N 1
ATOM 2609 C CA . SER D 1 74 ? 39.519 -4.543 100.443 1.00 32.88 86 SER A CA 1
ATOM 2610 C C . SER D 1 74 ? 38.343 -5.448 100.793 1.00 30.86 86 SER A C 1
ATOM 2611 O O . SER D 1 74 ? 38.479 -6.650 100.698 1.00 27.68 86 SER A O 1
ATOM 2614 N N . VAL D 1 75 ? 37.211 -4.878 101.197 1.00 26.64 87 VAL A N 1
ATOM 2615 C CA . VAL D 1 75 ? 36.110 -5.726 101.624 1.00 27.76 87 VAL A CA 1
ATOM 2616 C C . VAL D 1 75 ? 34.735 -5.452 101.016 1.00 23.22 87 VAL A C 1
ATOM 2617 O O . VAL D 1 75 ? 34.032 -6.403 100.764 1.00 25.35 87 VAL A O 1
ATOM 2621 N N . LEU D 1 76 ? 34.397 -4.214 100.810 1.00 22.78 88 LEU A N 1
ATOM 2622 C CA . LEU D 1 76 ? 33.156 -3.817 100.149 1.00 23.95 88 LEU A CA 1
ATOM 2623 C C . LEU D 1 76 ? 33.322 -2.461 99.470 1.00 25.48 88 LEU A C 1
ATOM 2624 O O . LEU D 1 76 ? 33.286 -1.430 100.148 1.00 24.57 88 LEU A O 1
ATOM 2629 N N . PRO D 1 77 ? 33.424 -2.401 98.142 1.00 23.92 89 PRO A N 1
ATOM 2630 C CA . PRO D 1 77 ? 33.711 -1.111 97.496 1.00 24.10 89 PRO A CA 1
ATOM 2631 C C . PRO D 1 77 ? 32.476 -0.322 97.134 1.00 22.46 89 PRO A C 1
ATOM 2632 O O . PRO D 1 77 ? 32.590 0.855 96.789 1.00 23.48 89 PRO A O 1
ATOM 2636 N N . MET D 1 78 ? 31.301 -0.922 97.255 1.00 22.01 90 MET A N 1
ATOM 2637 C CA . MET D 1 78 ? 30.090 -0.166 96.983 1.00 20.01 90 MET A CA 1
ATOM 2638 C C . MET D 1 78 ? 28.872 -0.759 97.608 1.00 20.74 90 MET A C 1
ATOM 2639 O O . MET D 1 78 ? 28.903 -1.888 98.095 1.00 22.68 90 MET A O 1
ATOM 2644 N N . VAL D 1 79 ? 27.783 0.008 97.585 1.00 20.41 91 VAL A N 1
ATOM 2645 C CA . VAL D 1 79 ? 26.520 -0.510 98.023 1.00 22.84 91 VAL A CA 1
ATOM 2646 C C . VAL D 1 79 ? 25.420 0.087 97.204 1.00 22.41 91 VAL A C 1
ATOM 2647 O O . VAL D 1 79 ? 25.531 1.239 96.745 1.00 21.49 91 VAL A O 1
ATOM 2651 N N . SER D 1 80 ? 24.349 -0.674 97.007 1.00 21.56 92 SER A N 1
ATOM 2652 C CA . SER D 1 80 ? 23.206 -0.205 96.233 1.00 26.39 92 SER A CA 1
ATOM 2653 C C . SER D 1 80 ? 21.941 -0.188 97.085 1.00 29.21 92 SER A C 1
ATOM 2654 O O . SER D 1 80 ? 21.382 -1.238 97.403 1.00 29.48 92 SER A O 1
ATOM 2657 N N . MET D 1 81 ? 21.495 1.009 97.451 1.00 29.31 93 MET A N 1
ATOM 2658 C CA . MET D 1 81 ? 20.303 1.161 98.278 1.00 37.86 93 MET A CA 1
ATOM 2659 C C . MET D 1 81 ? 19.153 1.782 97.493 1.00 34.31 93 MET A C 1
ATOM 2660 O O . MET D 1 81 ? 18.551 2.764 97.928 1.00 30.66 93 MET A O 1
ATOM 2665 N N . VAL D 1 82 ? 18.850 1.203 96.335 1.00 28.36 94 VAL A N 1
ATOM 2666 C CA . VAL D 1 82 ? 17.760 1.691 95.499 1.00 30.94 94 VAL A CA 1
ATOM 2667 C C . VAL D 1 82 ? 16.439 1.660 96.260 1.00 30.45 94 VAL A C 1
ATOM 2668 O O . VAL D 1 82 ? 16.051 0.627 96.805 1.00 26.56 94 VAL A O 1
ATOM 2672 N N . GLY D 1 83 ? 15.754 2.798 96.296 1.00 25.60 95 GLY A N 1
ATOM 2673 C CA . GLY D 1 83 ? 14.499 2.902 97.003 1.00 30.46 95 GLY A CA 1
ATOM 2674 C C . GLY D 1 83 ? 14.536 3.941 98.125 1.00 31.58 95 GLY A C 1
ATOM 2675 O O . GLY D 1 83 ? 13.513 4.330 98.661 1.00 30.44 95 GLY A O 1
ATOM 2676 N N . VAL D 1 84 ? 15.724 4.378 98.505 1.00 28.33 96 VAL A N 1
ATOM 2677 C CA . VAL D 1 84 ? 15.812 5.467 99.475 1.00 30.21 96 VAL A CA 1
ATOM 2678 C C . VAL D 1 84 ? 15.386 6.767 98.766 1.00 31.34 96 VAL A C 1
ATOM 2679 O O . VAL D 1 84 ? 15.835 7.034 97.647 1.00 31.28 96 VAL A O 1
ATOM 2683 N N . GLN D 1 85 ? 14.487 7.536 99.406 1.00 30.70 97 GLN A N 1
ATOM 2684 C CA . GLN D 1 85 ? 13.944 8.754 98.801 1.00 33.71 97 GLN A CA 1
ATOM 2685 C C . GLN D 1 85 ? 14.012 9.830 99.846 1.00 34.10 97 GLN A C 1
ATOM 2686 O O . GLN D 1 85 ? 13.344 9.728 100.850 1.00 33.28 97 GLN A O 1
ATOM 2692 N N . LEU D 1 86 ? 14.834 10.845 99.609 1.00 34.78 98 LEU A N 1
ATOM 2693 C CA . LEU D 1 86 ? 15.172 11.827 100.626 1.00 35.68 98 LEU A CA 1
ATOM 2694 C C . LEU D 1 86 ? 14.502 13.167 100.311 1.00 39.80 98 LEU A C 1
ATOM 2695 O O . LEU D 1 86 ? 14.325 13.504 99.161 1.00 35.41 98 LEU A O 1
ATOM 2700 N N . SER D 1 87 ? 14.124 13.941 101.326 1.00 35.85 99 SER A N 1
ATOM 2701 C CA . SER D 1 87 ? 13.544 15.244 101.023 1.00 41.01 99 SER A CA 1
ATOM 2702 C C . SER D 1 87 ? 14.585 16.306 101.287 1.00 37.96 99 SER A C 1
ATOM 2703 O O . SER D 1 87 ? 15.268 16.261 102.311 1.00 40.37 99 SER A O 1
ATOM 2706 N N . PRO D 1 88 ? 14.718 17.247 100.349 1.00 36.76 100 PRO A N 1
ATOM 2707 C CA . PRO D 1 88 ? 15.761 18.269 100.348 1.00 42.12 100 PRO A CA 1
ATOM 2708 C C . PRO D 1 88 ? 15.386 19.374 101.335 1.00 41.58 100 PRO A C 1
ATOM 2709 O O . PRO D 1 88 ? 14.200 19.532 101.622 1.00 45.10 100 PRO A O 1
ATOM 2713 N N . PRO D 1 89 ? 16.378 20.091 101.868 1.00 42.51 101 PRO A N 1
ATOM 2714 C CA . PRO D 1 89 ? 17.795 19.899 101.544 1.00 40.85 101 PRO A CA 1
ATOM 2715 C C . PRO D 1 89 ? 18.352 18.641 102.195 1.00 41.74 101 PRO A C 1
ATOM 2716 O O . PRO D 1 89 ? 17.933 18.268 103.299 1.00 38.30 101 PRO A O 1
ATOM 2720 N N . VAL D 1 90 ? 19.289 17.989 101.508 1.00 40.10 102 VAL A N 1
ATOM 2721 C CA . VAL D 1 90 ? 20.031 16.894 102.122 1.00 39.19 102 VAL A CA 1
ATOM 2722 C C . VAL D 1 90 ? 21.506 17.223 102.144 1.00 35.26 102 VAL A C 1
ATOM 2723 O O . VAL D 1 90 ? 22.076 17.511 101.099 1.00 35.78 102 VAL A O 1
ATOM 2727 N N . THR D 1 91 ? 22.134 17.136 103.307 1.00 32.36 103 THR A N 1
ATOM 2728 C CA . THR D 1 91 ? 23.572 17.293 103.350 1.00 33.32 103 THR A CA 1
ATOM 2729 C C . THR D 1 91 ? 24.323 15.990 103.617 1.00 34.28 103 THR A C 1
ATOM 2730 O O . THR D 1 91 ? 24.161 15.382 104.673 1.00 31.22 103 THR A O 1
ATOM 2734 N N . PHE D 1 92 ? 25.168 15.572 102.684 1.00 31.14 104 PHE A N 1
ATOM 2735 C CA . PHE D 1 92 ? 25.930 14.360 102.915 1.00 34.43 104 PHE A CA 1
ATOM 2736 C C . PHE D 1 92 ? 27.239 14.781 103.455 1.00 31.64 104 PHE A C 1
ATOM 2737 O O . PHE D 1 92 ? 27.721 15.847 103.114 1.00 33.53 104 PHE A O 1
ATOM 2745 N N . GLN D 1 93 ? 27.823 13.945 104.288 1.00 27.85 105 GLN A N 1
ATOM 2746 C CA . GLN D 1 93 ? 29.161 14.232 104.803 1.00 37.06 105 GLN A CA 1
ATOM 2747 C C . GLN D 1 93 ? 30.008 12.981 104.779 1.00 34.04 105 GLN A C 1
ATOM 2748 O O . GLN D 1 93 ? 29.565 11.906 105.217 1.00 31.92 105 GLN A O 1
ATOM 2754 N N . LEU D 1 94 ? 31.235 13.111 104.272 1.00 34.91 106 LEU A N 1
ATOM 2755 C CA . LEU D 1 94 ? 32.197 12.024 104.395 1.00 34.18 106 LEU A CA 1
ATOM 2756 C C . LEU D 1 94 ? 32.840 12.134 105.783 1.00 36.48 106 LEU A C 1
ATOM 2757 O O . LEU D 1 94 ? 33.769 12.932 105.997 1.00 34.72 106 LEU A O 1
ATOM 2762 N N . ARG D 1 95 ? 32.315 11.325 106.698 1.00 32.41 107 ARG A N 1
ATOM 2763 C CA . ARG D 1 95 ? 32.679 11.357 108.116 1.00 38.75 107 ARG A CA 1
ATOM 2764 C C . ARG D 1 95 ? 34.031 10.716 108.402 1.00 38.12 107 ARG A C 1
ATOM 2765 O O . ARG D 1 95 ? 34.809 11.231 109.189 1.00 39.27 107 ARG A O 1
ATOM 2773 N N . ALA D 1 96 ? 34.314 9.589 107.767 1.00 32.81 108 ALA A N 1
ATOM 2774 C CA . ALA D 1 96 ? 35.569 8.887 107.990 1.00 30.47 108 ALA A CA 1
ATOM 2775 C C . ALA D 1 96 ? 36.074 8.474 106.592 1.00 37.68 108 ALA A C 1
ATOM 2776 O O . ALA D 1 96 ? 35.253 8.266 105.677 1.00 32.24 108 ALA A O 1
ATOM 2778 N N . GLY D 1 97 ? 37.397 8.429 106.410 1.00 36.36 109 GLY A N 1
ATOM 2779 C CA . GLY D 1 97 ? 37.983 8.174 105.099 1.00 38.12 109 GLY A CA 1
ATOM 2780 C C . GLY D 1 97 ? 38.301 9.419 104.265 1.00 39.41 109 GLY A C 1
ATOM 2781 O O . GLY D 1 97 ? 37.701 10.493 104.436 1.00 36.50 109 GLY A O 1
ATOM 2782 N N . SER D 1 98 ? 39.231 9.258 103.326 1.00 38.41 110 SER A N 1
ATOM 2783 C CA . SER D 1 98 ? 39.697 10.363 102.481 1.00 40.00 110 SER A CA 1
ATOM 2784 C C . SER D 1 98 ? 39.084 10.397 101.074 1.00 37.62 110 SER A C 1
ATOM 2785 O O . SER D 1 98 ? 39.206 11.396 100.348 1.00 32.67 110 SER A O 1
ATOM 2788 N N . GLY D 1 99 ? 38.437 9.305 100.677 1.00 35.40 111 GLY A N 1
ATOM 2789 C CA . GLY D 1 99 ? 37.782 9.273 99.383 1.00 34.96 111 GLY A CA 1
ATOM 2790 C C . GLY D 1 99 ? 38.779 9.058 98.252 1.00 33.01 111 GLY A C 1
ATOM 2791 O O . GLY D 1 99 ? 39.923 8.655 98.485 1.00 36.16 111 GLY A O 1
ATOM 2792 N N . PRO D 1 100 ? 38.338 9.294 97.018 1.00 32.86 112 PRO A N 1
ATOM 2793 C CA . PRO D 1 100 ? 36.978 9.761 96.729 1.00 30.30 112 PRO A CA 1
ATOM 2794 C C . PRO D 1 100 ? 35.868 8.713 97.013 1.00 31.45 112 PRO A C 1
ATOM 2795 O O . PRO D 1 100 ? 36.078 7.497 96.843 1.00 29.21 112 PRO A O 1
ATOM 2799 N N . VAL D 1 101 ? 34.696 9.203 97.408 1.00 28.42 113 VAL A N 1
ATOM 2800 C CA . VAL D 1 101 ? 33.503 8.354 97.499 1.00 30.72 113 VAL A CA 1
ATOM 2801 C C . VAL D 1 101 ? 32.508 9.025 96.598 1.00 29.29 113 VAL A C 1
ATOM 2802 O O . VAL D 1 101 ? 32.339 10.256 96.673 1.00 28.65 113 VAL A O 1
ATOM 2806 N N . PHE D 1 102 ? 31.840 8.235 95.755 1.00 23.39 114 PHE A N 1
ATOM 2807 C CA . PHE D 1 102 ? 30.865 8.761 94.854 1.00 23.40 114 PHE A CA 1
ATOM 2808 C C . PHE D 1 102 ? 29.482 8.487 95.317 1.00 22.21 114 PHE A C 1
ATOM 2809 O O . PHE D 1 102 ? 29.255 7.485 95.984 1.00 26.29 114 PHE A O 1
ATOM 2817 N N . LEU D 1 103 ? 28.541 9.331 94.909 1.00 24.61 115 LEU A N 1
ATOM 2818 C CA . LEU D 1 103 ? 27.128 9.057 95.167 1.00 25.70 115 LEU A CA 1
ATOM 2819 C C . LEU D 1 103 ? 26.390 9.226 93.859 1.00 25.82 115 LEU A C 1
ATOM 2820 O O . LEU D 1 103 ? 26.716 10.088 93.062 1.00 25.68 115 LEU A O 1
ATOM 2825 N N . SER D 1 104 ? 25.377 8.403 93.638 1.00 27.38 116 SER A N 1
ATOM 2826 C CA . SER D 1 104 ? 24.541 8.536 92.481 1.00 25.31 116 SER A CA 1
ATOM 2827 C C . SER D 1 104 ? 23.091 8.500 92.879 1.00 27.38 116 SER A C 1
ATOM 2828 O O . SER D 1 104 ? 22.727 7.951 93.937 1.00 26.13 116 SER A O 1
ATOM 2831 N N . GLY D 1 105 ? 22.245 9.063 92.022 1.00 27.38 117 GLY A N 1
ATOM 2832 C CA . GLY D 1 105 ? 20.809 8.983 92.251 1.00 30.73 117 GLY A CA 1
ATOM 2833 C C . GLY D 1 105 ? 20.087 9.842 91.246 1.00 32.29 117 GLY A C 1
ATOM 2834 O O . GLY D 1 105 ? 20.659 10.186 90.217 1.00 30.24 117 GLY A O 1
ATOM 2835 N N . GLN D 1 106 ? 18.822 10.141 91.510 1.00 29.93 118 GLN A N 1
ATOM 2836 C CA . GLN D 1 106 ? 18.042 10.945 90.591 1.00 35.36 118 GLN A CA 1
ATOM 2837 C C . GLN D 1 106 ? 17.249 11.978 91.377 1.00 35.60 118 GLN A C 1
ATOM 2838 O O . GLN D 1 106 ? 16.743 11.686 92.457 1.00 33.79 118 GLN A O 1
ATOM 2844 N N . GLU D 1 107 ? 17.189 13.188 90.829 1.00 37.00 119 GLU A N 1
ATOM 2845 C CA . GLU D 1 107 ? 16.313 14.235 91.338 1.00 38.91 119 GLU A CA 1
ATOM 2846 C C . GLU D 1 107 ? 14.958 14.002 90.694 1.00 42.39 119 GLU A C 1
ATOM 2847 O O . GLU D 1 107 ? 14.876 13.872 89.481 1.00 43.18 119 GLU A O 1
ATOM 2853 N N . ARG D 1 108 ? 13.885 13.959 91.477 1.00 40.50 120 ARG A N 1
ATOM 2854 C CA . ARG D 1 108 ? 12.590 13.601 90.890 1.00 42.77 120 ARG A CA 1
ATOM 2855 C C . ARG D 1 108 ? 11.581 14.745 90.905 1.00 51.21 120 ARG A C 1
ATOM 2856 O O . ARG D 1 108 ? 11.324 15.321 91.956 1.00 54.63 120 ARG A O 1
ATOM 2864 N N . THR E 1 3 ? -2.990 -5.544 109.026 1.00 62.87 15 THR C N 1
ATOM 2865 C CA . THR E 1 3 ? -2.305 -6.037 110.223 1.00 63.35 15 THR C CA 1
ATOM 2866 C C . THR E 1 3 ? -0.999 -6.752 109.895 1.00 60.78 15 THR C C 1
ATOM 2867 O O . THR E 1 3 ? -0.977 -7.747 109.162 1.00 60.45 15 THR C O 1
ATOM 2871 N N . THR E 1 4 ? 0.100 -6.255 110.445 1.00 59.75 16 THR C N 1
ATOM 2872 C CA . THR E 1 4 ? 1.388 -6.890 110.192 1.00 56.87 16 THR C CA 1
ATOM 2873 C C . THR E 1 4 ? 2.126 -7.143 111.486 1.00 55.92 16 THR C C 1
ATOM 2874 O O . THR E 1 4 ? 2.141 -6.291 112.403 1.00 54.35 16 THR C O 1
ATOM 2878 N N . VAL E 1 5 ? 2.735 -8.320 111.560 1.00 45.71 17 VAL C N 1
ATOM 2879 C CA . VAL E 1 5 ? 3.457 -8.684 112.763 1.00 45.76 17 VAL C CA 1
ATOM 2880 C C . VAL E 1 5 ? 4.849 -9.197 112.404 1.00 44.16 17 VAL C C 1
ATOM 2881 O O . VAL E 1 5 ? 5.030 -9.870 111.373 1.00 38.19 17 VAL C O 1
ATOM 2885 N N . LEU E 1 6 ? 5.828 -8.841 113.232 1.00 39.30 18 LEU C N 1
ATOM 2886 C CA . LEU E 1 6 ? 7.208 -9.269 113.015 1.00 36.77 18 LEU C CA 1
ATOM 2887 C C . LEU E 1 6 ? 7.325 -10.778 113.173 1.00 38.78 18 LEU C C 1
ATOM 2888 O O . LEU E 1 6 ? 6.723 -11.373 114.082 1.00 30.79 18 LEU C O 1
ATOM 2893 N N . TRP E 1 7 ? 8.120 -11.413 112.307 1.00 32.00 19 TRP C N 1
ATOM 2894 C CA . TRP E 1 7 ? 8.285 -12.867 112.380 1.00 33.40 19 TRP C CA 1
ATOM 2895 C C . TRP E 1 7 ? 9.780 -13.181 112.330 1.00 31.09 19 TRP C C 1
ATOM 2896 O O . TRP E 1 7 ? 10.547 -12.491 111.632 1.00 28.56 19 TRP C O 1
ATOM 2907 N N . GLY E 1 8 ? 10.193 -14.211 113.061 1.00 30.76 20 GLY C N 1
ATOM 2908 C CA . GLY E 1 8 ? 11.587 -14.610 113.098 1.00 31.01 20 GLY C CA 1
ATOM 2909 C C . GLY E 1 8 ? 11.774 -16.031 113.591 1.00 36.48 20 GLY C C 1
ATOM 2910 O O . GLY E 1 8 ? 11.234 -16.415 114.628 1.00 34.33 20 GLY C O 1
ATOM 2911 N N . CYS E 1 9 ? 12.544 -16.815 112.843 1.00 30.69 21 CYS C N 1
ATOM 2912 C CA . CYS E 1 9 ? 12.809 -18.202 113.207 1.00 29.97 21 CYS C CA 1
ATOM 2913 C C . CYS E 1 9 ? 14.303 -18.505 113.159 1.00 32.35 21 CYS C C 1
ATOM 2914 O O . CYS E 1 9 ? 15.061 -17.829 112.464 1.00 32.38 21 CYS C O 1
ATOM 2917 N N . GLU E 1 10 ? 14.720 -19.526 113.901 1.00 29.57 22 GLU C N 1
ATOM 2918 C CA . GLU E 1 10 ? 16.120 -19.914 113.945 1.00 30.10 22 GLU C CA 1
ATOM 2919 C C . GLU E 1 10 ? 16.266 -21.371 113.522 1.00 32.70 22 GLU C C 1
ATOM 2920 O O . GLU E 1 10 ? 15.608 -22.226 114.099 1.00 30.78 22 GLU C O 1
ATOM 2926 N N . LEU E 1 11 ? 17.099 -21.644 112.504 1.00 27.15 23 LEU C N 1
ATOM 2927 C CA . LEU E 1 11 ? 17.299 -23.009 112.000 1.00 27.60 23 LEU C CA 1
ATOM 2928 C C . LEU E 1 11 ? 18.668 -23.516 112.394 1.00 26.23 23 LEU C C 1
ATOM 2929 O O . LEU E 1 11 ? 19.645 -22.757 112.456 1.00 25.50 23 LEU C O 1
ATOM 2934 N N . SER E 1 12 ? 18.759 -24.813 112.677 1.00 28.83 24 SER C N 1
ATOM 2935 C CA . SER E 1 12 ? 20.037 -25.356 113.083 1.00 32.63 24 SER C CA 1
ATOM 2936 C C . SER E 1 12 ? 19.966 -26.886 112.922 1.00 31.30 24 SER C C 1
ATOM 2937 O O . SER E 1 12 ? 18.937 -27.412 112.550 1.00 30.75 24 SER C O 1
ATOM 2940 N N . GLN E 1 13 ? 21.052 -27.573 113.217 1.00 36.17 25 GLN C N 1
ATOM 2941 C CA . GLN E 1 13 ? 21.003 -29.054 113.296 1.00 41.46 25 GLN C CA 1
ATOM 2942 C C . GLN E 1 13 ? 19.823 -29.524 114.144 1.00 40.20 25 GLN C C 1
ATOM 2943 O O . GLN E 1 13 ? 19.103 -30.453 113.759 1.00 43.90 25 GLN C O 1
ATOM 2949 N N . GLU E 1 14 ? 19.621 -28.879 115.289 1.00 40.80 26 GLU C N 1
ATOM 2950 C CA . GLU E 1 14 ? 18.503 -29.212 116.163 1.00 41.13 26 GLU C CA 1
ATOM 2951 C C . GLU E 1 14 ? 17.186 -29.122 115.399 1.00 42.90 26 GLU C C 1
ATOM 2952 O O . GLU E 1 14 ? 16.499 -30.124 115.204 1.00 44.62 26 GLU C O 1
ATOM 2958 N N . ARG E 1 15 ? 16.844 -27.913 114.966 1.00 38.92 27 ARG C N 1
ATOM 2959 C CA . ARG E 1 15 ? 15.636 -27.689 114.181 1.00 35.92 27 ARG C CA 1
ATOM 2960 C C . ARG E 1 15 ? 16.003 -27.346 112.742 1.00 35.52 27 ARG C C 1
ATOM 2961 O O . ARG E 1 15 ? 16.166 -26.177 112.395 1.00 35.01 27 ARG C O 1
ATOM 2969 N N . ARG E 1 16 ? 16.138 -28.374 111.911 1.00 33.77 28 ARG C N 1
ATOM 2970 C CA . ARG E 1 16 ? 16.555 -28.190 110.525 1.00 31.69 28 ARG C CA 1
ATOM 2971 C C . ARG E 1 16 ? 15.375 -28.052 109.568 1.00 34.34 28 ARG C C 1
ATOM 2972 O O . ARG E 1 16 ? 15.512 -28.289 108.368 1.00 35.30 28 ARG C O 1
ATOM 2980 N N . THR E 1 17 ? 14.218 -27.666 110.097 1.00 33.41 29 THR C N 1
ATOM 2981 C CA . THR E 1 17 ? 13.045 -27.470 109.266 1.00 35.40 29 THR C CA 1
ATOM 2982 C C . THR E 1 17 ? 11.970 -26.785 110.076 1.00 40.87 29 THR C C 1
ATOM 2983 O O . THR E 1 17 ? 11.716 -27.149 111.238 1.00 37.84 29 THR C O 1
ATOM 2987 N N . TRP E 1 18 ? 11.351 -25.779 109.476 1.00 39.29 30 TRP C N 1
ATOM 2988 C CA . TRP E 1 18 ? 10.214 -25.108 110.093 1.00 39.46 30 TRP C CA 1
ATOM 2989 C C . TRP E 1 18 ? 9.159 -24.792 109.044 1.00 41.21 30 TRP C C 1
ATOM 2990 O O . TRP E 1 18 ? 9.486 -24.349 107.926 1.00 38.85 30 TRP C O 1
ATOM 3001 N N . THR E 1 19 ? 7.902 -25.059 109.384 1.00 39.34 31 THR C N 1
ATOM 3002 C CA . THR E 1 19 ? 6.789 -24.717 108.512 1.00 38.60 31 THR C CA 1
ATOM 3003 C C . THR E 1 19 ? 5.888 -23.626 109.084 1.00 45.20 31 THR C C 1
ATOM 3004 O O . THR E 1 19 ? 5.291 -23.795 110.155 1.00 45.25 31 THR C O 1
ATOM 3008 N N . PHE E 1 20 ? 5.797 -22.509 108.369 1.00 43.05 32 PHE C N 1
ATOM 3009 C CA . PHE E 1 20 ? 4.834 -21.466 108.666 1.00 41.14 32 PHE C CA 1
ATOM 3010 C C . PHE E 1 20 ? 3.461 -21.823 108.064 1.00 46.03 32 PHE C C 1
ATOM 3011 O O . PHE E 1 20 ? 3.306 -21.884 106.834 1.00 42.66 32 PHE C O 1
ATOM 3019 N N . ARG E 1 21 ? 2.470 -22.072 108.926 1.00 45.18 33 ARG C N 1
ATOM 3020 C CA . ARG E 1 21 ? 1.124 -22.425 108.462 1.00 49.58 33 ARG C CA 1
ATOM 3021 C C . ARG E 1 21 ? 0.102 -21.295 108.593 1.00 54.88 33 ARG C C 1
ATOM 3022 O O . ARG E 1 21 ? 0.258 -20.392 109.400 1.00 56.43 33 ARG C O 1
ATOM 3030 N N . PRO E 1 22 ? -0.952 -21.345 107.768 1.00 60.34 34 PRO C N 1
ATOM 3031 C CA . PRO E 1 22 ? -2.022 -20.338 107.831 1.00 58.65 34 PRO C CA 1
ATOM 3032 C C . PRO E 1 22 ? -2.680 -20.232 109.208 1.00 61.58 34 PRO C C 1
ATOM 3033 O O . PRO E 1 22 ? -3.471 -21.093 109.610 1.00 62.03 34 PRO C O 1
ATOM 3037 N N . GLN E 1 28 ? -9.092 -14.532 105.360 1.00 61.51 40 GLN C N 1
ATOM 3038 C CA . GLN E 1 28 ? -8.844 -14.817 103.950 1.00 58.26 40 GLN C CA 1
ATOM 3039 C C . GLN E 1 28 ? -7.351 -14.944 103.624 1.00 58.50 40 GLN C C 1
ATOM 3040 O O . GLN E 1 28 ? -6.914 -15.990 103.152 1.00 60.00 40 GLN C O 1
ATOM 3046 N N . SER E 1 29 ? -6.560 -13.897 103.867 1.00 61.21 41 SER C N 1
ATOM 3047 C CA . SER E 1 29 ? -5.212 -13.868 103.280 1.00 59.70 41 SER C CA 1
ATOM 3048 C C . SER E 1 29 ? -4.057 -13.609 104.239 1.00 58.62 41 SER C C 1
ATOM 3049 O O . SER E 1 29 ? -4.239 -13.048 105.323 1.00 57.94 41 SER C O 1
ATOM 3052 N N . CYS E 1 30 ? -2.870 -14.024 103.801 1.00 52.09 42 CYS C N 1
ATOM 3053 C CA . CYS E 1 30 ? -1.631 -13.902 104.560 1.00 50.74 42 CYS C CA 1
ATOM 3054 C C . CYS E 1 30 ? -0.450 -14.114 103.630 1.00 47.88 42 CYS C C 1
ATOM 3055 O O . CYS E 1 30 ? -0.447 -15.055 102.831 1.00 47.74 42 CYS C O 1
ATOM 3058 N N . ARG E 1 31 ? 0.548 -13.248 103.738 1.00 45.39 43 ARG C N 1
ATOM 3059 C CA . ARG E 1 31 ? 1.814 -13.407 103.025 1.00 43.12 43 ARG C CA 1
ATOM 3060 C C . ARG E 1 31 ? 2.969 -13.345 104.025 1.00 40.95 43 ARG C C 1
ATOM 3061 O O . ARG E 1 31 ? 2.972 -12.502 104.928 1.00 40.32 43 ARG C O 1
ATOM 3069 N N . LEU E 1 32 ? 3.929 -14.259 103.902 1.00 35.78 44 LEU C N 1
ATOM 3070 C CA . LEU E 1 32 ? 5.125 -14.153 104.716 1.00 34.84 44 LEU C CA 1
ATOM 3071 C C . LEU E 1 32 ? 6.030 -13.225 103.926 1.00 35.64 44 LEU C C 1
ATOM 3072 O O . LEU E 1 32 ? 6.455 -13.576 102.831 1.00 35.23 44 LEU C O 1
ATOM 3077 N N . LEU E 1 33 ? 6.270 -12.015 104.427 1.00 34.66 45 LEU C N 1
ATOM 3078 C CA . LEU E 1 33 ? 7.259 -11.159 103.773 1.00 29.15 45 LEU C CA 1
ATOM 3079 C C . LEU E 1 33 ? 8.626 -11.575 104.326 1.00 33.44 45 LEU C C 1
ATOM 3080 O O . LEU E 1 33 ? 8.878 -11.467 105.534 1.00 34.70 45 LEU C O 1
ATOM 3085 N N . LEU E 1 34 ? 9.505 -12.083 103.462 1.00 29.10 46 LEU C N 1
ATOM 3086 C CA . LEU E 1 34 ? 10.802 -12.587 103.888 1.00 27.54 46 LEU C CA 1
ATOM 3087 C C . LEU E 1 34 ? 11.888 -11.525 103.730 1.00 33.80 46 LEU C C 1
ATOM 3088 O O . LEU E 1 34 ? 12.224 -11.160 102.572 1.00 35.01 46 LEU C O 1
ATOM 3093 N N . HIS E 1 35 ? 12.434 -11.017 104.844 1.00 26.96 47 HIS C N 1
ATOM 3094 C CA . HIS E 1 35 ? 13.394 -9.899 104.790 1.00 31.77 47 HIS C CA 1
ATOM 3095 C C . HIS E 1 35 ? 14.882 -10.243 104.792 1.00 30.28 47 HIS C C 1
ATOM 3096 O O . HIS E 1 35 ? 15.590 -9.898 103.856 1.00 28.21 47 HIS C O 1
ATOM 3103 N N . THR E 1 36 ? 15.361 -10.911 105.830 1.00 24.46 48 THR C N 1
ATOM 3104 C CA . THR E 1 36 ? 16.776 -11.186 105.868 1.00 23.63 48 THR C CA 1
ATOM 3105 C C . THR E 1 36 ? 17.032 -12.596 106.346 1.00 22.49 48 THR C C 1
ATOM 3106 O O . THR E 1 36 ? 16.187 -13.205 107.011 1.00 24.57 48 THR C O 1
ATOM 3110 N N . ILE E 1 37 ? 18.212 -13.100 106.018 1.00 20.80 49 ILE C N 1
ATOM 3111 C CA . ILE E 1 37 ? 18.674 -14.409 106.525 1.00 21.32 49 ILE C CA 1
ATOM 3112 C C . ILE E 1 37 ? 20.124 -14.148 106.933 1.00 21.15 49 ILE C C 1
ATOM 3113 O O . ILE E 1 37 ? 20.952 -13.663 106.120 1.00 19.87 49 ILE C O 1
ATOM 3118 N N . CYS E 1 38 ? 20.450 -14.524 108.167 1.00 19.76 50 CYS C N 1
ATOM 3119 C CA . CYS E 1 38 ? 21.708 -14.113 108.795 1.00 23.64 50 CYS C CA 1
ATOM 3120 C C . CYS E 1 38 ? 22.324 -15.268 109.547 1.00 25.55 50 CYS C C 1
ATOM 3121 O O . CYS E 1 38 ? 21.615 -15.970 110.258 1.00 28.11 50 CYS C O 1
ATOM 3124 N N . LEU E 1 39 ? 23.626 -15.462 109.430 1.00 24.01 51 LEU C N 1
ATOM 3125 C CA . LEU E 1 39 ? 24.283 -16.505 110.245 1.00 25.28 51 LEU C CA 1
ATOM 3126 C C . LEU E 1 39 ? 24.460 -15.988 111.675 1.00 26.16 51 LEU C C 1
ATOM 3127 O O . LEU E 1 39 ? 24.720 -14.795 111.868 1.00 23.22 51 LEU C O 1
ATOM 3132 N N . GLY E 1 40 ? 24.328 -16.879 112.668 1.00 24.71 52 GLY C N 1
ATOM 3133 C CA . GLY E 1 40 ? 24.642 -16.524 114.038 1.00 29.63 52 GLY C CA 1
ATOM 3134 C C . GLY E 1 40 ? 26.145 -16.475 114.222 1.00 29.06 52 GLY C C 1
ATOM 3135 O O . GLY E 1 40 ? 26.904 -17.122 113.486 1.00 29.49 52 GLY C O 1
ATOM 3136 N N . GLU E 1 41 ? 26.583 -15.713 115.198 1.00 29.01 53 GLU C N 1
ATOM 3137 C CA . GLU E 1 41 ? 28.003 -15.632 115.518 1.00 29.37 53 GLU C CA 1
ATOM 3138 C C . GLU E 1 41 ? 28.513 -16.981 115.994 1.00 31.35 53 GLU C C 1
ATOM 3139 O O . GLU E 1 41 ? 29.716 -17.235 115.968 1.00 34.14 53 GLU C O 1
ATOM 3145 N N . LYS E 1 42 ? 27.600 -17.865 116.389 1.00 29.84 54 LYS C N 1
ATOM 3146 C CA . LYS E 1 42 ? 28.010 -19.207 116.796 1.00 34.29 54 LYS C CA 1
ATOM 3147 C C . LYS E 1 42 ? 28.067 -20.206 115.651 1.00 35.74 54 LYS C C 1
ATOM 3148 O O . LYS E 1 42 ? 28.454 -21.341 115.874 1.00 29.98 54 LYS C O 1
ATOM 3154 N N . ALA E 1 43 ? 27.711 -19.786 114.427 1.00 32.28 55 ALA C N 1
ATOM 3155 C CA . ALA E 1 43 ? 27.774 -20.717 113.290 1.00 31.38 55 ALA C CA 1
ATOM 3156 C C . ALA E 1 43 ? 29.236 -20.981 112.982 1.00 32.14 55 ALA C C 1
ATOM 3157 O O . ALA E 1 43 ? 30.050 -20.066 113.086 1.00 36.63 55 ALA C O 1
ATOM 3159 N N . LYS E 1 44 ? 29.582 -22.220 112.661 1.00 32.53 56 LYS C N 1
ATOM 3160 C CA . LYS E 1 44 ? 30.982 -22.508 112.323 1.00 36.09 56 LYS C CA 1
ATOM 3161 C C . LYS E 1 44 ? 31.209 -22.169 110.845 1.00 37.87 56 LYS C C 1
ATOM 3162 O O . LYS E 1 44 ? 30.412 -21.430 110.257 1.00 39.45 56 LYS C O 1
ATOM 3168 N N . GLU E 1 45 ? 32.269 -22.703 110.252 1.00 38.06 57 GLU C N 1
ATOM 3169 C CA . GLU E 1 45 ? 32.832 -22.169 109.027 1.00 37.49 57 GLU C CA 1
ATOM 3170 C C . GLU E 1 45 ? 32.234 -22.690 107.708 1.00 32.87 57 GLU C C 1
ATOM 3171 O O . GLU E 1 45 ? 32.518 -22.141 106.642 1.00 33.84 57 GLU C O 1
ATOM 3177 N N . GLU E 1 46 ? 31.396 -23.718 107.783 1.00 31.85 58 GLU C N 1
ATOM 3178 C CA . GLU E 1 46 ? 30.870 -24.395 106.603 1.00 33.93 58 GLU C CA 1
ATOM 3179 C C . GLU E 1 46 ? 29.923 -23.512 105.811 1.00 31.16 58 GLU C C 1
ATOM 3180 O O . GLU E 1 46 ? 29.288 -22.619 106.381 1.00 30.74 58 GLU C O 1
ATOM 3186 N N . MET E 1 47 ? 29.797 -23.763 104.515 1.00 25.91 59 MET C N 1
ATOM 3187 C CA . MET E 1 47 ? 28.707 -23.107 103.783 1.00 28.80 59 MET C CA 1
ATOM 3188 C C . MET E 1 47 ? 27.325 -23.543 104.266 1.00 26.39 59 MET C C 1
ATOM 3189 O O . MET E 1 47 ? 27.093 -24.722 104.599 1.00 26.81 59 MET C O 1
ATOM 3194 N N . HIS E 1 48 ? 26.404 -22.588 104.323 1.00 23.28 60 HIS C N 1
ATOM 3195 C CA . HIS E 1 48 ? 25.039 -22.859 104.738 1.00 24.49 60 HIS C CA 1
ATOM 3196 C C . HIS E 1 48 ? 24.152 -22.637 103.536 1.00 25.52 60 HIS C C 1
ATOM 3197 O O . HIS E 1 48 ? 24.344 -21.660 102.795 1.00 26.43 60 HIS C O 1
ATOM 3204 N N . ARG E 1 49 ? 23.175 -23.511 103.360 1.00 22.22 61 ARG C N 1
ATOM 3205 C CA . ARG E 1 49 ? 22.231 -23.339 102.289 1.00 21.97 61 ARG C CA 1
ATOM 3206 C C . ARG E 1 49 ? 20.851 -23.597 102.772 1.00 24.89 61 ARG C C 1
ATOM 3207 O O . ARG E 1 49 ? 20.592 -24.649 103.450 1.00 27.70 61 ARG C O 1
ATOM 3215 N N . VAL E 1 50 ? 19.938 -22.697 102.397 1.00 19.88 62 VAL C N 1
ATOM 3216 C CA . VAL E 1 50 ? 18.592 -22.745 102.947 1.00 23.54 62 VAL C CA 1
ATOM 3217 C C . VAL E 1 50 ? 17.656 -22.942 101.798 1.00 25.18 62 VAL C C 1
ATOM 3218 O O . VAL E 1 50 ? 17.807 -22.273 100.779 1.00 23.20 62 VAL C O 1
ATOM 3222 N N . GLU E 1 51 ? 16.738 -23.897 101.931 1.00 23.66 63 GLU C N 1
ATOM 3223 C CA . GLU E 1 51 ? 15.760 -24.175 100.895 1.00 27.21 63 GLU C CA 1
ATOM 3224 C C . GLU E 1 51 ? 14.360 -23.926 101.377 1.00 27.18 63 GLU C C 1
ATOM 3225 O O . GLU E 1 51 ? 14.125 -23.845 102.569 1.00 29.48 63 GLU C O 1
ATOM 3231 N N . ILE E 1 52 ? 13.442 -23.819 100.424 1.00 29.33 64 ILE C N 1
ATOM 3232 C CA . ILE E 1 52 ? 12.012 -23.936 100.668 1.00 30.89 64 ILE C CA 1
ATOM 3233 C C . ILE E 1 52 ? 11.536 -25.271 100.045 1.00 35.30 64 ILE C C 1
ATOM 3234 O O . ILE E 1 52 ? 11.790 -25.539 98.834 1.00 31.54 64 ILE C O 1
ATOM 3239 N N . LEU E 1 53 ? 10.869 -26.094 100.867 1.00 34.82 65 LEU C N 1
ATOM 3240 C CA . LEU E 1 53 ? 10.410 -27.426 100.457 1.00 38.31 65 LEU C CA 1
ATOM 3241 C C . LEU E 1 53 ? 8.961 -27.357 100.069 1.00 43.70 65 LEU C C 1
ATOM 3242 O O . LEU E 1 53 ? 8.172 -26.772 100.810 1.00 44.72 65 LEU C O 1
ATOM 3247 N N . PRO E 1 54 ? 8.591 -28.001 98.939 1.00 47.08 66 PRO C N 1
ATOM 3248 C CA . PRO E 1 54 ? 7.212 -27.987 98.422 1.00 50.73 66 PRO C CA 1
ATOM 3249 C C . PRO E 1 54 ? 6.257 -28.494 99.490 1.00 53.43 66 PRO C C 1
ATOM 3250 O O . PRO E 1 54 ? 6.601 -29.414 100.241 1.00 52.75 66 PRO C O 1
ATOM 3254 N N . PRO E 1 55 ? 5.066 -27.883 99.586 1.00 55.97 67 PRO C N 1
ATOM 3255 C CA . PRO E 1 55 ? 4.176 -28.243 100.697 1.00 58.69 67 PRO C CA 1
ATOM 3256 C C . PRO E 1 55 ? 3.690 -29.695 100.562 1.00 60.58 67 PRO C C 1
ATOM 3257 O O . PRO E 1 55 ? 4.263 -30.600 101.186 1.00 62.61 67 PRO C O 1
ATOM 3261 N N . MET E 1 63 ? 7.814 -31.717 92.411 1.00 61.67 75 MET C N 1
ATOM 3262 C CA . MET E 1 63 ? 8.500 -30.451 92.659 1.00 56.92 75 MET C CA 1
ATOM 3263 C C . MET E 1 63 ? 9.705 -30.683 93.576 1.00 54.85 75 MET C C 1
ATOM 3264 O O . MET E 1 63 ? 9.596 -31.334 94.623 1.00 59.38 75 MET C O 1
ATOM 3269 N N . GLN E 1 64 ? 10.858 -30.175 93.163 1.00 50.18 76 GLN C N 1
ATOM 3270 C CA . GLN E 1 64 ? 12.067 -30.261 93.967 1.00 48.08 76 GLN C CA 1
ATOM 3271 C C . GLN E 1 64 ? 12.173 -29.042 94.925 1.00 46.20 76 GLN C C 1
ATOM 3272 O O . GLN E 1 64 ? 11.421 -28.070 94.794 1.00 44.34 76 GLN C O 1
ATOM 3278 N N . PRO E 1 65 ? 13.052 -29.128 95.928 1.00 40.72 77 PRO C N 1
ATOM 3279 C CA . PRO E 1 65 ? 13.225 -27.964 96.817 1.00 37.31 77 PRO C CA 1
ATOM 3280 C C . PRO E 1 65 ? 13.801 -26.803 96.027 1.00 35.28 77 PRO C C 1
ATOM 3281 O O . PRO E 1 65 ? 14.435 -27.010 94.972 1.00 34.02 77 PRO C O 1
ATOM 3285 N N . VAL E 1 66 ? 13.531 -25.595 96.498 1.00 33.18 78 VAL C N 1
ATOM 3286 C CA . VAL E 1 66 ? 14.070 -24.408 95.880 1.00 31.69 78 VAL C CA 1
ATOM 3287 C C . VAL E 1 66 ? 15.118 -23.768 96.810 1.00 27.97 78 VAL C C 1
ATOM 3288 O O . VAL E 1 66 ? 14.880 -23.619 97.996 1.00 28.67 78 VAL C O 1
ATOM 3292 N N . THR E 1 67 ? 16.280 -23.411 96.269 1.00 26.49 79 THR C N 1
ATOM 3293 C CA . THR E 1 67 ? 17.323 -22.869 97.107 1.00 24.70 79 THR C CA 1
ATOM 3294 C C . THR E 1 67 ? 17.127 -21.355 97.131 1.00 23.00 79 THR C C 1
ATOM 3295 O O . THR E 1 67 ? 17.008 -20.755 96.100 1.00 23.57 79 THR C O 1
ATOM 3299 N N . ILE E 1 68 ? 17.057 -20.780 98.340 1.00 22.54 80 ILE C N 1
ATOM 3300 C CA . ILE E 1 68 ? 16.889 -19.352 98.494 1.00 21.80 80 ILE C CA 1
ATOM 3301 C C . ILE E 1 68 ? 18.101 -18.590 99.029 1.00 23.34 80 ILE C C 1
ATOM 3302 O O . ILE E 1 68 ? 18.196 -17.365 98.821 1.00 21.85 80 ILE C O 1
ATOM 3307 N N . ALA E 1 69 ? 19.017 -19.254 99.723 1.00 18.86 81 ALA C N 1
ATOM 3308 C CA . ALA E 1 69 ? 20.191 -18.510 100.139 1.00 17.82 81 ALA C CA 1
ATOM 3309 C C . ALA E 1 69 ? 21.341 -19.463 100.311 1.00 19.34 81 ALA C C 1
ATOM 3310 O O . ALA E 1 69 ? 21.150 -20.648 100.726 1.00 20.64 81 ALA C O 1
ATOM 3312 N N . SER E 1 70 ? 22.529 -18.933 100.067 1.00 18.26 82 SER C N 1
ATOM 3313 C CA . SER E 1 70 ? 23.778 -19.616 100.409 1.00 21.44 82 SER C CA 1
ATOM 3314 C C . SER E 1 70 ? 24.618 -18.585 101.151 1.00 19.09 82 SER C C 1
ATOM 3315 O O . SER E 1 70 ? 24.842 -17.504 100.625 1.00 20.90 82 SER C O 1
ATOM 3318 N N . LEU E 1 71 ? 25.097 -18.934 102.350 1.00 21.79 83 LEU C N 1
ATOM 3319 C CA . LEU E 1 71 ? 25.852 -17.989 103.178 1.00 22.73 83 LEU C CA 1
ATOM 3320 C C . LEU E 1 71 ? 27.060 -18.690 103.748 1.00 21.80 83 LEU C C 1
ATOM 3321 O O . LEU E 1 71 ? 27.048 -19.900 103.893 1.00 23.85 83 LEU C O 1
ATOM 3326 N N . GLN E 1 72 ? 28.086 -17.922 104.088 1.00 23.23 84 GLN C N 1
ATOM 3327 C CA . GLN E 1 72 ? 29.244 -18.475 104.772 1.00 23.91 84 GLN C CA 1
ATOM 3328 C C . GLN E 1 72 ? 29.909 -17.420 105.652 1.00 23.30 84 GLN C C 1
ATOM 3329 O O . GLN E 1 72 ? 30.229 -16.342 105.211 1.00 25.16 84 GLN C O 1
ATOM 3335 N N . ALA E 1 73 ? 30.180 -17.768 106.907 1.00 24.09 85 ALA C N 1
ATOM 3336 C CA . ALA E 1 73 ? 30.639 -16.781 107.879 1.00 26.87 85 ALA C CA 1
ATOM 3337 C C . ALA E 1 73 ? 31.822 -15.960 107.423 1.00 27.19 85 ALA C C 1
ATOM 3338 O O . ALA E 1 73 ? 31.848 -14.725 107.583 1.00 29.45 85 ALA C O 1
ATOM 3340 N N . SER E 1 74 ? 32.794 -16.615 106.817 1.00 30.41 86 SER C N 1
ATOM 3341 C CA . SER E 1 74 ? 34.002 -15.895 106.469 1.00 30.65 86 SER C CA 1
ATOM 3342 C C . SER E 1 74 ? 33.874 -15.213 105.090 1.00 30.02 86 SER C C 1
ATOM 3343 O O . SER E 1 74 ? 34.811 -14.604 104.620 1.00 28.10 86 SER C O 1
ATOM 3346 N N . VAL E 1 75 ? 32.689 -15.278 104.498 1.00 25.24 87 VAL C N 1
ATOM 3347 C CA . VAL E 1 75 ? 32.495 -14.739 103.136 1.00 24.71 87 VAL C CA 1
ATOM 3348 C C . VAL E 1 75 ? 31.317 -13.797 103.017 1.00 20.40 87 VAL C C 1
ATOM 3349 O O . VAL E 1 75 ? 31.456 -12.701 102.506 1.00 21.82 87 VAL C O 1
ATOM 3353 N N . LEU E 1 76 ? 30.152 -14.249 103.458 1.00 24.07 88 LEU C N 1
ATOM 3354 C CA . LEU E 1 76 ? 28.922 -13.467 103.349 1.00 21.58 88 LEU C CA 1
ATOM 3355 C C . LEU E 1 76 ? 28.017 -13.967 104.480 1.00 19.17 88 LEU C C 1
ATOM 3356 O O . LEU E 1 76 ? 27.403 -15.023 104.385 1.00 20.07 88 LEU C O 1
ATOM 3361 N N . PRO E 1 77 ? 27.937 -13.206 105.567 1.00 22.71 89 PRO C N 1
ATOM 3362 C CA . PRO E 1 77 ? 27.216 -13.685 106.762 1.00 22.41 89 PRO C CA 1
ATOM 3363 C C . PRO E 1 77 ? 25.699 -13.398 106.695 1.00 19.30 89 PRO C C 1
ATOM 3364 O O . PRO E 1 77 ? 24.972 -13.882 107.533 1.00 22.82 89 PRO C O 1
ATOM 3368 N N . MET E 1 78 ? 25.221 -12.623 105.723 1.00 18.52 90 MET C N 1
ATOM 3369 C CA . MET E 1 78 ? 23.796 -12.411 105.666 1.00 20.01 90 MET C CA 1
ATOM 3370 C C . MET E 1 78 ? 23.437 -11.898 104.297 1.00 21.33 90 MET C C 1
ATOM 3371 O O . MET E 1 78 ? 24.302 -11.507 103.515 1.00 22.20 90 MET C O 1
ATOM 3376 N N . VAL E 1 79 ? 22.145 -11.910 104.035 1.00 20.60 91 VAL C N 1
ATOM 3377 C CA . VAL E 1 79 ? 21.611 -11.373 102.818 1.00 19.73 91 VAL C CA 1
ATOM 3378 C C . VAL E 1 79 ? 20.234 -10.795 103.073 1.00 22.33 91 VAL C C 1
ATOM 3379 O O . VAL E 1 79 ? 19.458 -11.278 103.915 1.00 19.03 91 VAL C O 1
ATOM 3383 N N . SER E 1 80 ? 19.947 -9.740 102.333 1.00 23.12 92 SER C N 1
ATOM 3384 C CA . SER E 1 80 ? 18.658 -9.116 102.343 1.00 24.98 92 SER C CA 1
ATOM 3385 C C . SER E 1 80 ? 17.868 -9.521 101.121 1.00 26.55 92 SER C C 1
ATOM 3386 O O . SER E 1 80 ? 18.388 -9.484 100.008 1.00 27.22 92 SER C O 1
ATOM 3389 N N . MET E 1 81 ? 16.618 -9.904 101.306 1.00 28.32 93 MET C N 1
ATOM 3390 C CA . MET E 1 81 ? 15.799 -10.179 100.135 1.00 32.39 93 MET C CA 1
ATOM 3391 C C . MET E 1 81 ? 14.416 -9.562 100.289 1.00 30.33 93 MET C C 1
ATOM 3392 O O . MET E 1 81 ? 13.389 -10.154 99.959 1.00 29.06 93 MET C O 1
ATOM 3397 N N . VAL E 1 82 ? 14.423 -8.358 100.835 1.00 28.86 94 VAL C N 1
ATOM 3398 C CA . VAL E 1 82 ? 13.214 -7.584 101.000 1.00 28.34 94 VAL C CA 1
ATOM 3399 C C . VAL E 1 82 ? 12.475 -7.506 99.691 1.00 27.92 94 VAL C C 1
ATOM 3400 O O . VAL E 1 82 ? 13.049 -7.165 98.677 1.00 28.74 94 VAL C O 1
ATOM 3404 N N . GLY E 1 83 ? 11.203 -7.843 99.711 1.00 26.86 95 GLY C N 1
ATOM 3405 C CA . GLY E 1 83 ? 10.371 -7.808 98.529 1.00 30.45 95 GLY C CA 1
ATOM 3406 C C . GLY E 1 83 ? 9.820 -9.201 98.221 1.00 32.60 95 GLY C C 1
ATOM 3407 O O . GLY E 1 83 ? 8.803 -9.355 97.550 1.00 33.20 95 GLY C O 1
ATOM 3408 N N . VAL E 1 84 ? 10.487 -10.230 98.715 1.00 27.62 96 VAL C N 1
ATOM 3409 C CA . VAL E 1 84 ? 9.953 -11.588 98.554 1.00 28.72 96 VAL C CA 1
ATOM 3410 C C . VAL E 1 84 ? 8.712 -11.770 99.427 1.00 32.93 96 VAL C C 1
ATOM 3411 O O . VAL E 1 84 ? 8.748 -11.545 100.659 1.00 30.82 96 VAL C O 1
ATOM 3415 N N . GLN E 1 85 ? 7.606 -12.132 98.788 1.00 31.27 97 GLN C N 1
ATOM 3416 C CA . GLN E 1 85 ? 6.354 -12.402 99.489 1.00 33.16 97 GLN C CA 1
ATOM 3417 C C . GLN E 1 85 ? 5.897 -13.848 99.195 1.00 35.46 97 GLN C C 1
ATOM 3418 O O . GLN E 1 85 ? 5.536 -14.185 98.062 1.00 37.81 97 GLN C O 1
ATOM 3424 N N . LEU E 1 86 ? 5.967 -14.694 100.219 1.00 33.93 98 LEU C N 1
ATOM 3425 C CA . LEU E 1 86 ? 5.642 -16.104 100.117 1.00 36.31 98 LEU C CA 1
ATOM 3426 C C . LEU E 1 86 ? 4.202 -16.402 100.533 1.00 40.55 98 LEU C C 1
ATOM 3427 O O . LEU E 1 86 ? 3.685 -15.847 101.515 1.00 39.32 98 LEU C O 1
ATOM 3432 N N . SER E 1 87 ? 3.560 -17.308 99.800 1.00 42.31 99 SER C N 1
ATOM 3433 C CA . SER E 1 87 ? 2.224 -17.776 100.183 1.00 45.11 99 SER C CA 1
ATOM 3434 C C . SER E 1 87 ? 2.338 -19.047 101.025 1.00 44.59 99 SER C C 1
ATOM 3435 O O . SER E 1 87 ? 2.970 -20.015 100.608 1.00 43.47 99 SER C O 1
ATOM 3438 N N . PRO E 1 88 ? 1.740 -19.040 102.219 1.00 46.53 100 PRO C N 1
ATOM 3439 C CA . PRO E 1 88 ? 1.753 -20.205 103.117 1.00 43.66 100 PRO C CA 1
ATOM 3440 C C . PRO E 1 88 ? 0.905 -21.329 102.523 1.00 45.04 100 PRO C C 1
ATOM 3441 O O . PRO E 1 88 ? 0.027 -21.042 101.701 1.00 47.72 100 PRO C O 1
ATOM 3445 N N . PRO E 1 89 ? 1.195 -22.595 102.877 1.00 44.67 101 PRO C N 1
ATOM 3446 C CA . PRO E 1 89 ? 2.253 -23.041 103.789 1.00 45.01 101 PRO C CA 1
ATOM 3447 C C . PRO E 1 89 ? 3.631 -22.875 103.175 1.00 38.97 101 PRO C C 1
ATOM 3448 O O . PRO E 1 89 ? 3.791 -23.075 101.981 1.00 40.63 101 PRO C O 1
ATOM 3452 N N . VAL E 1 90 ? 4.605 -22.515 104.003 1.00 41.58 102 VAL C N 1
ATOM 3453 C CA . VAL E 1 90 ? 5.995 -22.414 103.579 1.00 40.15 102 VAL C CA 1
ATOM 3454 C C . VAL E 1 90 ? 6.881 -23.182 104.549 1.00 35.58 102 VAL C C 1
ATOM 3455 O O . VAL E 1 90 ? 6.962 -22.860 105.719 1.00 35.68 102 VAL C O 1
ATOM 3459 N N . THR E 1 91 ? 7.597 -24.167 104.032 1.00 35.51 103 THR C N 1
ATOM 3460 C CA . THR E 1 91 ? 8.510 -24.926 104.848 1.00 34.74 103 THR C CA 1
ATOM 3461 C C . THR E 1 91 ? 9.934 -24.548 104.532 1.00 34.56 103 THR C C 1
ATOM 3462 O O . THR E 1 91 ? 10.383 -24.707 103.388 1.00 33.67 103 THR C O 1
ATOM 3466 N N . PHE E 1 92 ? 10.653 -24.048 105.527 1.00 33.37 104 PHE C N 1
ATOM 3467 C CA . PHE E 1 92 ? 12.061 -23.727 105.324 1.00 30.62 104 PHE C CA 1
ATOM 3468 C C . PHE E 1 92 ? 12.880 -24.902 105.763 1.00 34.05 104 PHE C C 1
ATOM 3469 O O . PHE E 1 92 ? 12.552 -25.538 106.777 1.00 32.17 104 PHE C O 1
ATOM 3477 N N . GLN E 1 93 ? 13.965 -25.165 105.048 1.00 28.29 105 GLN C N 1
ATOM 3478 C CA . GLN E 1 93 ? 14.878 -26.217 105.473 1.00 31.76 105 GLN C CA 1
ATOM 3479 C C . GLN E 1 93 ? 16.327 -25.782 105.427 1.00 28.21 105 GLN C C 1
ATOM 3480 O O . GLN E 1 93 ? 16.772 -25.245 104.429 1.00 26.67 105 GLN C O 1
ATOM 3486 N N . LEU E 1 94 ? 17.075 -26.027 106.481 1.00 25.23 106 LEU C N 1
ATOM 3487 C CA . LEU E 1 94 ? 18.513 -25.842 106.417 1.00 27.35 106 LEU C CA 1
ATOM 3488 C C . LEU E 1 94 ? 19.132 -27.078 105.752 1.00 29.13 106 LEU C C 1
ATOM 3489 O O . LEU E 1 94 ? 19.333 -28.130 106.384 1.00 28.44 106 LEU C O 1
ATOM 3494 N N . ARG E 1 95 ? 19.398 -26.946 104.451 1.00 27.36 107 ARG C N 1
ATOM 3495 C CA . ARG E 1 95 ? 19.828 -28.096 103.622 1.00 28.60 107 ARG C CA 1
ATOM 3496 C C . ARG E 1 95 ? 21.296 -28.472 103.856 1.00 31.50 107 ARG C C 1
ATOM 3497 O O . ARG E 1 95 ? 21.661 -29.657 103.946 1.00 33.87 107 ARG C O 1
ATOM 3505 N N . ALA E 1 96 ? 22.135 -27.476 104.014 1.00 25.83 108 ALA C N 1
ATOM 3506 C CA . ALA E 1 96 ? 23.557 -27.685 104.286 1.00 28.41 108 ALA C CA 1
ATOM 3507 C C . ALA E 1 96 ? 23.961 -26.737 105.372 1.00 29.51 108 ALA C C 1
ATOM 3508 O O . ALA E 1 96 ? 23.486 -25.582 105.397 1.00 29.37 108 ALA C O 1
ATOM 3510 N N . GLY E 1 97 ? 24.820 -27.196 106.283 1.00 30.35 109 GLY C N 1
ATOM 3511 C CA . GLY E 1 97 ? 25.298 -26.350 107.371 1.00 27.82 109 GLY C CA 1
ATOM 3512 C C . GLY E 1 97 ? 24.659 -26.666 108.731 1.00 29.18 109 GLY C C 1
ATOM 3513 O O . GLY E 1 97 ? 23.532 -27.122 108.827 1.00 29.86 109 GLY C O 1
ATOM 3514 N N . SER E 1 98 ? 25.387 -26.417 109.795 1.00 27.27 110 SER C N 1
ATOM 3515 C CA . SER E 1 98 ? 24.794 -26.684 111.116 1.00 31.11 110 SER C CA 1
ATOM 3516 C C . SER E 1 98 ? 24.100 -25.492 111.793 1.00 30.82 110 SER C C 1
ATOM 3517 O O . SER E 1 98 ? 23.371 -25.682 112.761 1.00 31.10 110 SER C O 1
ATOM 3520 N N . GLY E 1 99 ? 24.301 -24.286 111.279 1.00 27.29 111 GLY C N 1
ATOM 3521 C CA . GLY E 1 99 ? 23.714 -23.091 111.887 1.00 28.62 111 GLY C CA 1
ATOM 3522 C C . GLY E 1 99 ? 24.375 -22.617 113.191 1.00 31.45 111 GLY C C 1
ATOM 3523 O O . GLY E 1 99 ? 25.522 -22.989 113.498 1.00 29.26 111 GLY C O 1
ATOM 3524 N N . PRO E 1 100 ? 23.667 -21.775 113.973 1.00 28.84 112 PRO C N 1
ATOM 3525 C CA . PRO E 1 100 ? 22.300 -21.336 113.715 1.00 27.98 112 PRO C CA 1
ATOM 3526 C C . PRO E 1 100 ? 22.249 -20.389 112.504 1.00 25.08 112 PRO C C 1
ATOM 3527 O O . PRO E 1 100 ? 23.174 -19.627 112.261 1.00 25.34 112 PRO C O 1
ATOM 3531 N N . VAL E 1 101 ? 21.127 -20.414 111.821 1.00 25.89 113 VAL C N 1
ATOM 3532 C CA . VAL E 1 101 ? 20.873 -19.421 110.786 1.00 24.19 113 VAL C CA 1
ATOM 3533 C C . VAL E 1 101 ? 19.528 -18.831 111.125 1.00 24.10 113 VAL C C 1
ATOM 3534 O O . VAL E 1 101 ? 18.582 -19.550 111.460 1.00 25.87 113 VAL C O 1
ATOM 3538 N N . PHE E 1 102 ? 19.432 -17.513 111.065 1.00 24.38 114 PHE C N 1
ATOM 3539 C CA . PHE E 1 102 ? 18.204 -16.806 111.450 1.00 25.08 114 PHE C CA 1
ATOM 3540 C C . PHE E 1 102 ? 17.479 -16.315 110.209 1.00 24.43 114 PHE C C 1
ATOM 3541 O O . PHE E 1 102 ? 18.122 -15.881 109.245 1.00 25.87 114 PHE C O 1
ATOM 3549 N N . LEU E 1 103 ? 16.155 -16.373 110.232 1.00 23.46 115 LEU C N 1
ATOM 3550 C CA . LEU E 1 103 ? 15.337 -15.761 109.197 1.00 25.25 115 LEU C CA 1
ATOM 3551 C C . LEU E 1 103 ? 14.478 -14.663 109.834 1.00 28.42 115 LEU C C 1
ATOM 3552 O O . LEU E 1 103 ? 13.984 -14.837 110.950 1.00 28.54 115 LEU C O 1
ATOM 3557 N N . SER E 1 104 ? 14.316 -13.529 109.151 1.00 25.45 116 SER C N 1
ATOM 3558 C CA . SER E 1 104 ? 13.428 -12.485 109.651 1.00 27.52 116 SER C CA 1
ATOM 3559 C C . SER E 1 104 ? 12.455 -12.089 108.569 1.00 29.27 116 SER C C 1
ATOM 3560 O O . SER E 1 104 ? 12.746 -12.208 107.353 1.00 27.48 116 SER C O 1
ATOM 3563 N N . GLY E 1 105 ? 11.293 -11.632 109.001 1.00 28.11 117 GLY C N 1
ATOM 3564 C CA . GLY E 1 105 ? 10.284 -11.147 108.082 1.00 30.45 117 GLY C CA 1
ATOM 3565 C C . GLY E 1 105 ? 9.089 -10.547 108.788 1.00 32.06 117 GLY C C 1
ATOM 3566 O O . GLY E 1 105 ? 9.164 -10.184 109.951 1.00 27.67 117 GLY C O 1
ATOM 3567 N N . GLN E 1 106 ? 7.981 -10.438 108.075 1.00 32.40 118 GLN C N 1
ATOM 3568 C CA . GLN E 1 106 ? 6.729 -9.991 108.689 1.00 35.55 118 GLN C CA 1
ATOM 3569 C C . GLN E 1 106 ? 5.574 -10.791 108.125 1.00 34.89 118 GLN C C 1
ATOM 3570 O O . GLN E 1 106 ? 5.577 -11.131 106.939 1.00 35.61 118 GLN C O 1
ATOM 3576 N N . GLU E 1 107 ? 4.604 -11.104 108.977 1.00 35.45 119 GLU C N 1
ATOM 3577 C CA . GLU E 1 107 ? 3.361 -11.708 108.535 1.00 38.84 119 GLU C CA 1
ATOM 3578 C C . GLU E 1 107 ? 2.448 -10.565 108.143 1.00 43.20 119 GLU C C 1
ATOM 3579 O O . GLU E 1 107 ? 2.250 -9.644 108.922 1.00 44.86 119 GLU C O 1
ATOM 3585 N N . ARG E 1 108 ? 1.920 -10.589 106.924 1.00 45.38 120 ARG C N 1
ATOM 3586 C CA . ARG E 1 108 ? 1.030 -9.516 106.500 1.00 49.76 120 ARG C CA 1
ATOM 3587 C C . ARG E 1 108 ? -0.371 -10.030 106.209 1.00 53.63 120 ARG C C 1
ATOM 3588 O O . ARG E 1 108 ? -0.543 -10.998 105.459 1.00 49.35 120 ARG C O 1
ATOM 3596 N N . TYR E 1 109 ? -1.347 -9.370 106.832 1.00 55.34 121 TYR C N 1
ATOM 3597 C CA . TYR E 1 109 ? -2.786 -9.566 106.616 1.00 59.18 121 TYR C CA 1
ATOM 3598 C C . TYR E 1 109 ? -3.254 -10.802 107.366 1.00 62.29 121 TYR C C 1
ATOM 3599 O O . TYR E 1 109 ? -3.932 -10.712 108.398 1.00 65.37 121 TYR C O 1
ATOM 3608 N N . THR F 1 3 ? 17.989 7.130 32.164 1.00 58.80 15 THR H N 1
ATOM 3609 C CA . THR F 1 3 ? 17.558 6.359 33.326 1.00 54.57 15 THR H CA 1
ATOM 3610 C C . THR F 1 3 ? 16.083 6.572 33.710 1.00 51.95 15 THR H C 1
ATOM 3611 O O . THR F 1 3 ? 15.390 5.601 33.981 1.00 53.15 15 THR H O 1
ATOM 3615 N N . THR F 1 4 ? 15.604 7.821 33.739 1.00 51.96 16 THR H N 1
ATOM 3616 C CA . THR F 1 4 ? 14.173 8.092 33.932 1.00 46.47 16 THR H CA 1
ATOM 3617 C C . THR F 1 4 ? 13.590 9.087 32.932 1.00 45.63 16 THR H C 1
ATOM 3618 O O . THR F 1 4 ? 13.886 10.268 32.982 1.00 52.14 16 THR H O 1
ATOM 3622 N N . VAL F 1 5 ? 12.734 8.606 32.042 1.00 42.96 17 VAL H N 1
ATOM 3623 C CA . VAL F 1 5 ? 12.086 9.449 31.046 1.00 41.04 17 VAL H CA 1
ATOM 3624 C C . VAL F 1 5 ? 10.573 9.562 31.360 1.00 39.96 17 VAL H C 1
ATOM 3625 O O . VAL F 1 5 ? 9.925 8.586 31.760 1.00 34.46 17 VAL H O 1
ATOM 3629 N N . LEU F 1 6 ? 10.018 10.759 31.237 1.00 36.56 18 LEU H N 1
ATOM 3630 C CA . LEU F 1 6 ? 8.577 10.882 31.374 1.00 36.41 18 LEU H CA 1
ATOM 3631 C C . LEU F 1 6 ? 7.876 10.131 30.269 1.00 34.56 18 LEU H C 1
ATOM 3632 O O . LEU F 1 6 ? 8.368 10.038 29.154 1.00 35.88 18 LEU H O 1
ATOM 3637 N N . TRP F 1 7 ? 6.707 9.602 30.577 1.00 29.29 19 TRP H N 1
ATOM 3638 C CA . TRP F 1 7 ? 5.974 8.805 29.626 1.00 30.27 19 TRP H CA 1
ATOM 3639 C C . TRP F 1 7 ? 4.502 9.208 29.721 1.00 29.16 19 TRP H C 1
ATOM 3640 O O . TRP F 1 7 ? 4.039 9.548 30.784 1.00 23.76 19 TRP H O 1
ATOM 3651 N N . GLY F 1 8 ? 3.767 9.134 28.626 1.00 29.44 20 GLY H N 1
ATOM 3652 C CA . GLY F 1 8 ? 2.318 9.270 28.675 1.00 29.24 20 GLY H CA 1
ATOM 3653 C C . GLY F 1 8 ? 1.645 8.716 27.426 1.00 31.28 20 GLY H C 1
ATOM 3654 O O . GLY F 1 8 ? 2.306 8.515 26.387 1.00 28.35 20 GLY H O 1
ATOM 3655 N N . CYS F 1 9 ? 0.350 8.410 27.522 1.00 25.93 21 CYS H N 1
ATOM 3656 C CA . CYS F 1 9 ? -0.420 8.023 26.336 1.00 27.69 21 CYS H CA 1
ATOM 3657 C C . CYS F 1 9 ? -1.860 8.503 26.484 1.00 26.66 21 CYS H C 1
ATOM 3658 O O . CYS F 1 9 ? -2.373 8.838 27.593 1.00 23.01 21 CYS H O 1
ATOM 3661 N N . GLU F 1 10 ? -2.540 8.497 25.366 1.00 23.99 22 GLU H N 1
ATOM 3662 C CA . GLU F 1 10 ? -3.908 8.926 25.320 1.00 22.46 22 GLU H CA 1
ATOM 3663 C C . GLU F 1 10 ? -4.705 7.760 24.758 1.00 25.28 22 GLU H C 1
ATOM 3664 O O . GLU F 1 10 ? -4.315 7.194 23.703 1.00 27.15 22 GLU H O 1
ATOM 3670 N N . LEU F 1 11 ? -5.800 7.383 25.414 1.00 21.48 23 LEU H N 1
ATOM 3671 C CA . LEU F 1 11 ? -6.665 6.307 24.910 1.00 23.39 23 LEU H CA 1
ATOM 3672 C C . LEU F 1 11 ? -7.996 6.922 24.574 1.00 26.43 23 LEU H C 1
ATOM 3673 O O . LEU F 1 11 ? -8.426 7.863 25.245 1.00 23.58 23 LEU H O 1
ATOM 3678 N N . SER F 1 12 ? -8.653 6.397 23.539 1.00 22.56 24 SER H N 1
ATOM 3679 C CA . SER F 1 12 ? -9.960 6.868 23.109 1.00 22.26 24 SER H CA 1
ATOM 3680 C C . SER F 1 12 ? -10.710 5.711 22.429 1.00 25.65 24 SER H C 1
ATOM 3681 O O . SER F 1 12 ? -10.136 4.667 22.188 1.00 24.02 24 SER H O 1
ATOM 3684 N N . GLN F 1 13 ? -11.980 5.902 22.106 1.00 27.09 25 GLN H N 1
ATOM 3685 C CA . GLN F 1 13 ? -12.696 4.852 21.407 1.00 30.71 25 GLN H CA 1
ATOM 3686 C C . GLN F 1 13 ? -12.084 4.677 20.014 1.00 30.32 25 GLN H C 1
ATOM 3687 O O . GLN F 1 13 ? -12.147 3.580 19.449 1.00 32.68 25 GLN H O 1
ATOM 3693 N N . GLU F 1 14 ? -11.519 5.745 19.452 1.00 28.95 26 GLU H N 1
ATOM 3694 C CA . GLU F 1 14 ? -10.866 5.629 18.142 1.00 32.54 26 GLU H CA 1
ATOM 3695 C C . GLU F 1 14 ? -9.550 4.810 18.240 1.00 31.63 26 GLU H C 1
ATOM 3696 O O . GLU F 1 14 ? -9.234 4.013 17.362 1.00 29.67 26 GLU H O 1
ATOM 3702 N N . ARG F 1 15 ? -8.808 5.018 19.327 1.00 25.17 27 ARG H N 1
ATOM 3703 C CA . ARG F 1 15 ? -7.549 4.371 19.581 1.00 26.19 27 ARG H CA 1
ATOM 3704 C C . ARG F 1 15 ? -7.570 3.770 20.994 1.00 25.23 27 ARG H C 1
ATOM 3705 O O . ARG F 1 15 ? -7.100 4.399 21.923 1.00 27.82 27 ARG H O 1
ATOM 3713 N N . ARG F 1 16 ? -8.145 2.574 21.144 1.00 24.84 28 ARG H N 1
ATOM 3714 C CA . ARG F 1 16 ? -8.449 2.016 22.455 1.00 26.52 28 ARG H CA 1
ATOM 3715 C C . ARG F 1 16 ? -7.265 1.418 23.175 1.00 29.75 28 ARG H C 1
ATOM 3716 O O . ARG F 1 16 ? -7.343 1.189 24.391 1.00 29.46 28 ARG H O 1
ATOM 3724 N N . THR F 1 17 ? -6.185 1.128 22.460 1.00 24.78 29 THR H N 1
ATOM 3725 C CA . THR F 1 17 ? -5.107 0.377 23.088 1.00 25.04 29 THR H CA 1
ATOM 3726 C C . THR F 1 17 ? -3.790 1.109 22.932 1.00 27.48 29 THR H C 1
ATOM 3727 O O . THR F 1 17 ? -3.586 1.873 21.984 1.00 28.85 29 THR H O 1
ATOM 3731 N N . TRP F 1 18 ? -2.875 0.866 23.847 1.00 23.79 30 TRP H N 1
ATOM 3732 C CA . TRP F 1 18 ? -1.541 1.423 23.753 1.00 25.10 30 TRP H CA 1
ATOM 3733 C C . TRP F 1 18 ? -0.614 0.453 24.465 1.00 28.25 30 TRP H C 1
ATOM 3734 O O . TRP F 1 18 ? -0.950 -0.076 25.553 1.00 26.76 30 TRP H O 1
ATOM 3745 N N . THR F 1 19 ? 0.534 0.171 23.848 1.00 28.42 31 THR H N 1
ATOM 3746 C CA . THR F 1 19 ? 1.465 -0.819 24.403 1.00 30.32 31 THR H CA 1
ATOM 3747 C C . THR F 1 19 ? 2.846 -0.215 24.628 1.00 34.13 31 THR H C 1
ATOM 3748 O O . THR F 1 19 ? 3.425 0.389 23.714 1.00 32.44 31 THR H O 1
ATOM 3752 N N . PHE F 1 20 ? 3.373 -0.363 25.840 1.00 31.87 32 PHE H N 1
ATOM 3753 C CA . PHE F 1 20 ? 4.725 0.077 26.115 1.00 36.99 32 PHE H CA 1
ATOM 3754 C C . PHE F 1 20 ? 5.606 -1.156 26.052 1.00 40.04 32 PHE H C 1
ATOM 3755 O O . PHE F 1 20 ? 5.370 -2.151 26.752 1.00 36.98 32 PHE H O 1
ATOM 3763 N N . ARG F 1 21 ? 6.609 -1.115 25.184 1.00 41.86 33 ARG H N 1
ATOM 3764 C CA . ARG F 1 21 ? 7.370 -2.330 24.909 1.00 46.62 33 ARG H CA 1
ATOM 3765 C C . ARG F 1 21 ? 8.749 -2.012 24.358 1.00 51.45 33 ARG H C 1
ATOM 3766 O O . ARG F 1 21 ? 9.001 -2.179 23.160 1.00 48.28 33 ARG H O 1
ATOM 3774 N N . PRO F 1 22 ? 9.656 -1.576 25.249 1.00 52.59 34 PRO H N 1
ATOM 3775 C CA . PRO F 1 22 ? 10.953 -0.966 24.905 1.00 55.47 34 PRO H CA 1
ATOM 3776 C C . PRO F 1 22 ? 11.967 -1.951 24.300 1.00 56.51 34 PRO H C 1
ATOM 3777 O O . PRO F 1 22 ? 11.801 -3.169 24.429 1.00 60.67 34 PRO H O 1
ATOM 3781 N N . SER F 1 29 ? 17.107 -4.219 33.097 1.00 64.45 41 SER H N 1
ATOM 3782 C CA . SER F 1 29 ? 15.749 -4.094 33.631 1.00 60.02 41 SER H CA 1
ATOM 3783 C C . SER F 1 29 ? 15.150 -2.690 33.405 1.00 60.77 41 SER H C 1
ATOM 3784 O O . SER F 1 29 ? 15.833 -1.670 33.573 1.00 60.48 41 SER H O 1
ATOM 3787 N N . CYS F 1 30 ? 13.880 -2.664 32.997 1.00 57.87 42 CYS H N 1
ATOM 3788 C CA . CYS F 1 30 ? 13.109 -1.438 32.815 1.00 53.09 42 CYS H CA 1
ATOM 3789 C C . CYS F 1 30 ? 11.786 -1.661 33.528 1.00 50.25 42 CYS H C 1
ATOM 3790 O O . CYS F 1 30 ? 11.288 -2.800 33.605 1.00 46.68 42 CYS H O 1
ATOM 3793 N N . ARG F 1 31 ? 11.240 -0.577 34.070 1.00 43.98 43 ARG H N 1
ATOM 3794 C CA . ARG F 1 31 ? 9.921 -0.604 34.663 1.00 42.03 43 ARG H CA 1
ATOM 3795 C C . ARG F 1 31 ? 9.168 0.658 34.253 1.00 39.03 43 ARG H C 1
ATOM 3796 O O . ARG F 1 31 ? 9.770 1.705 34.047 1.00 39.08 43 ARG H O 1
ATOM 3804 N N . LEU F 1 32 ? 7.859 0.522 34.113 1.00 32.30 44 LEU H N 1
ATOM 3805 C CA . LEU F 1 32 ? 6.978 1.637 33.859 1.00 29.93 44 LEU H CA 1
ATOM 3806 C C . LEU F 1 32 ? 6.341 2.051 35.233 1.00 30.50 44 LEU H C 1
ATOM 3807 O O . LEU F 1 32 ? 5.509 1.321 35.763 1.00 26.86 44 LEU H O 1
ATOM 3812 N N . LEU F 1 33 ? 6.750 3.198 35.790 1.00 26.52 45 LEU H N 1
ATOM 3813 C CA . LEU F 1 33 ? 6.112 3.732 36.998 1.00 30.44 45 LEU H CA 1
ATOM 3814 C C . LEU F 1 33 ? 4.862 4.465 36.554 1.00 29.66 45 LEU H C 1
ATOM 3815 O O . LEU F 1 33 ? 4.951 5.442 35.772 1.00 33.08 45 LEU H O 1
ATOM 3820 N N . LEU F 1 34 ? 3.712 4.015 37.033 1.00 24.95 46 LEU H N 1
ATOM 3821 C CA . LEU F 1 34 ? 2.414 4.545 36.593 1.00 27.31 46 LEU H CA 1
ATOM 3822 C C . LEU F 1 34 ? 1.906 5.533 37.597 1.00 30.01 46 LEU H C 1
ATOM 3823 O O . LEU F 1 34 ? 1.531 5.102 38.696 1.00 29.89 46 LEU H O 1
ATOM 3828 N N . HIS F 1 35 ? 1.813 6.817 37.225 1.00 24.56 47 HIS H N 1
ATOM 3829 C CA . HIS F 1 35 ? 1.431 7.872 38.182 1.00 27.85 47 HIS H CA 1
ATOM 3830 C C . HIS F 1 35 ? -0.046 8.245 38.201 1.00 25.33 47 HIS H C 1
ATOM 3831 O O . HIS F 1 35 ? -0.704 8.041 39.217 1.00 23.63 47 HIS H O 1
ATOM 3838 N N . THR F 1 36 ? -0.554 8.813 37.099 1.00 20.46 48 THR H N 1
ATOM 3839 C CA . THR F 1 36 ? -1.954 9.215 37.112 1.00 17.95 48 THR H CA 1
ATOM 3840 C C . THR F 1 36 ? -2.698 8.794 35.852 1.00 17.70 48 THR H C 1
ATOM 3841 O O . THR F 1 36 ? -2.111 8.565 34.793 1.00 19.55 48 THR H O 1
ATOM 3845 N N . ILE F 1 37 ? -4.010 8.720 35.976 1.00 17.68 49 ILE H N 1
ATOM 3846 C CA . ILE F 1 37 ? -4.903 8.460 34.859 1.00 15.66 49 ILE H CA 1
ATOM 3847 C C . ILE F 1 37 ? -5.992 9.522 34.993 1.00 18.62 49 ILE H C 1
ATOM 3848 O O . ILE F 1 37 ? -6.605 9.661 36.077 1.00 18.90 49 ILE H O 1
ATOM 3853 N N . CYS F 1 38 ? -6.274 10.212 33.901 1.00 18.66 50 CYS H N 1
ATOM 3854 C CA . CYS F 1 38 ? -7.096 11.403 33.950 1.00 19.46 50 CYS H CA 1
ATOM 3855 C C . CYS F 1 38 ? -8.049 11.468 32.764 1.00 19.32 50 CYS H C 1
ATOM 3856 O O . CYS F 1 38 ? -7.641 11.230 31.641 1.00 20.79 50 CYS H O 1
ATOM 3859 N N . LEU F 1 39 ? -9.281 11.900 32.972 1.00 18.14 51 LEU H N 1
ATOM 3860 C CA . LEU F 1 39 ? -10.166 12.089 31.831 1.00 18.71 51 LEU H CA 1
ATOM 3861 C C . LEU F 1 39 ? -9.849 13.428 31.150 1.00 21.20 51 LEU H C 1
ATOM 3862 O O . LEU F 1 39 ? -9.571 14.416 31.825 1.00 21.18 51 LEU H O 1
ATOM 3867 N N . GLY F 1 40 ? -9.938 13.478 29.819 1.00 22.39 52 GLY H N 1
ATOM 3868 C CA . GLY F 1 40 ? -9.894 14.754 29.117 1.00 21.35 52 GLY H CA 1
ATOM 3869 C C . GLY F 1 40 ? -11.178 15.564 29.233 1.00 21.34 52 GLY H C 1
ATOM 3870 O O . GLY F 1 40 ? -12.289 15.033 29.389 1.00 21.42 52 GLY H O 1
ATOM 3871 N N . GLU F 1 41 ? -11.020 16.869 29.158 1.00 20.80 53 GLU H N 1
ATOM 3872 C CA . GLU F 1 41 ? -12.157 17.802 29.172 1.00 28.02 53 GLU H CA 1
ATOM 3873 C C . GLU F 1 41 ? -13.163 17.530 28.044 1.00 26.60 53 GLU H C 1
ATOM 3874 O O . GLU F 1 41 ? -14.326 17.915 28.133 1.00 31.07 53 GLU H O 1
ATOM 3880 N N . LYS F 1 42 ? -12.718 16.888 26.982 1.00 25.93 54 LYS H N 1
ATOM 3881 C CA . LYS F 1 42 ? -13.651 16.505 25.928 1.00 32.18 54 LYS H CA 1
ATOM 3882 C C . LYS F 1 42 ? -14.325 15.148 26.118 1.00 32.40 54 LYS H C 1
ATOM 3883 O O . LYS F 1 42 ? -15.169 14.760 25.300 1.00 30.47 54 LYS H O 1
ATOM 3889 N N . ALA F 1 43 ? -13.976 14.409 27.174 1.00 25.41 55 ALA H N 1
ATOM 3890 C CA . ALA F 1 43 ? -14.591 13.096 27.333 1.00 26.68 55 ALA H CA 1
ATOM 3891 C C . ALA F 1 43 ? -16.067 13.323 27.633 1.00 29.90 55 ALA H C 1
ATOM 3892 O O . ALA F 1 43 ? -16.415 14.295 28.275 1.00 33.80 55 ALA H O 1
ATOM 3894 N N . LYS F 1 44 ? -16.925 12.420 27.205 1.00 36.10 56 LYS H N 1
ATOM 3895 C CA . LYS F 1 44 ? -18.350 12.545 27.508 1.00 36.89 56 LYS H CA 1
ATOM 3896 C C . LYS F 1 44 ? -18.631 11.954 28.872 1.00 37.22 56 LYS H C 1
ATOM 3897 O O . LYS F 1 44 ? -17.695 11.548 29.568 1.00 33.92 56 LYS H O 1
ATOM 3903 N N . GLU F 1 45 ? -19.915 11.860 29.223 1.00 33.86 57 GLU H N 1
ATOM 3904 C CA . GLU F 1 45 ? -20.316 11.721 30.618 1.00 35.49 57 GLU H CA 1
ATOM 3905 C C . GLU F 1 45 ? -20.329 10.282 31.130 1.00 34.41 57 GLU H C 1
ATOM 3906 O O . GLU F 1 45 ? -20.463 10.045 32.342 1.00 34.11 57 GLU H O 1
ATOM 3912 N N . GLU F 1 46 ? -20.140 9.313 30.238 1.00 32.45 58 GLU H N 1
ATOM 3913 C CA . GLU F 1 46 ? -20.273 7.936 30.673 1.00 33.41 58 GLU H CA 1
ATOM 3914 C C . GLU F 1 46 ? -19.092 7.495 31.551 1.00 29.82 58 GLU H C 1
ATOM 3915 O O . GLU F 1 46 ? -18.047 8.138 31.523 1.00 27.35 58 GLU H O 1
ATOM 3921 N N . MET F 1 47 ? -19.265 6.409 32.318 1.00 26.46 59 MET H N 1
ATOM 3922 C CA . MET F 1 47 ? -18.124 5.764 33.016 1.00 29.15 59 MET H CA 1
ATOM 3923 C C . MET F 1 47 ? -17.057 5.237 32.079 1.00 25.89 59 MET H C 1
ATOM 3924 O O . MET F 1 47 ? -17.369 4.677 31.035 1.00 26.07 59 MET H O 1
ATOM 3929 N N . HIS F 1 48 ? -15.800 5.416 32.469 1.00 23.93 60 HIS H N 1
ATOM 3930 C CA . HIS F 1 48 ? -14.645 4.935 31.730 1.00 23.76 60 HIS H CA 1
ATOM 3931 C C . HIS F 1 48 ? -13.955 3.906 32.578 1.00 22.82 60 HIS H C 1
ATOM 3932 O O . HIS F 1 48 ? -13.895 4.048 33.794 1.00 22.90 60 HIS H O 1
ATOM 3939 N N . ARG F 1 49 ? -13.438 2.859 31.934 1.00 21.50 61 ARG H N 1
ATOM 3940 C CA . ARG F 1 49 ? -12.716 1.825 32.633 1.00 20.33 61 ARG H CA 1
ATOM 3941 C C . ARG F 1 49 ? -11.489 1.440 31.843 1.00 23.07 61 ARG H C 1
ATOM 3942 O O . ARG F 1 49 ? -11.593 1.201 30.652 1.00 26.35 61 ARG H O 1
ATOM 3950 N N . VAL F 1 50 ? -10.339 1.410 32.493 1.00 22.26 62 VAL H N 1
ATOM 3951 C CA . VAL F 1 50 ? -9.091 1.143 31.809 1.00 21.03 62 VAL H CA 1
ATOM 3952 C C . VAL F 1 50 ? -8.602 -0.183 32.393 1.00 22.90 62 VAL H C 1
ATOM 3953 O O . VAL F 1 50 ? -8.646 -0.390 33.625 1.00 20.22 62 VAL H O 1
ATOM 3957 N N . GLU F 1 51 ? -8.208 -1.104 31.507 1.00 23.77 63 GLU H N 1
ATOM 3958 C CA . GLU F 1 51 ? -7.688 -2.370 31.927 1.00 22.95 63 GLU H CA 1
ATOM 3959 C C . GLU F 1 51 ? -6.286 -2.569 31.398 1.00 23.29 63 GLU H C 1
ATOM 3960 O O . GLU F 1 51 ? -5.839 -1.836 30.548 1.00 22.79 63 GLU H O 1
ATOM 3966 N N . ILE F 1 52 ? -5.587 -3.572 31.919 1.00 23.58 64 ILE H N 1
ATOM 3967 C CA . ILE F 1 52 ? -4.277 -3.897 31.421 1.00 22.97 64 ILE H CA 1
ATOM 3968 C C . ILE F 1 52 ? -4.416 -5.318 30.865 1.00 26.12 64 ILE H C 1
ATOM 3969 O O . ILE F 1 52 ? -4.857 -6.206 31.562 1.00 28.49 64 ILE H O 1
ATOM 3974 N N . LEU F 1 53 ? -4.030 -5.504 29.610 1.00 28.41 65 LEU H N 1
ATOM 3975 C CA . LEU F 1 53 ? -4.284 -6.759 28.932 1.00 34.00 65 LEU H CA 1
ATOM 3976 C C . LEU F 1 53 ? -3.059 -7.608 29.049 1.00 37.68 65 LEU H C 1
ATOM 3977 O O . LEU F 1 53 ? -1.941 -7.089 29.069 1.00 41.80 65 LEU H O 1
ATOM 3982 N N . PRO F 1 54 ? -3.265 -8.923 29.106 1.00 42.90 66 PRO H N 1
ATOM 3983 C CA . PRO F 1 54 ? -2.213 -9.945 28.945 1.00 43.53 66 PRO H CA 1
ATOM 3984 C C . PRO F 1 54 ? -1.682 -9.938 27.501 1.00 45.14 66 PRO H C 1
ATOM 3985 O O . PRO F 1 54 ? -2.287 -9.333 26.618 1.00 47.28 66 PRO H O 1
ATOM 3989 N N . PRO F 1 55 ? -0.563 -10.622 27.244 1.00 53.53 67 PRO H N 1
ATOM 3990 C CA . PRO F 1 55 ? 0.223 -11.340 28.252 1.00 53.51 67 PRO H CA 1
ATOM 3991 C C . PRO F 1 55 ? 1.336 -10.437 28.752 1.00 50.06 67 PRO H C 1
ATOM 3992 O O . PRO F 1 55 ? 1.686 -9.534 27.988 1.00 54.45 67 PRO H O 1
ATOM 3996 N N . GLN F 1 64 ? -9.428 -12.483 31.689 1.00 45.56 76 GLN H N 1
ATOM 3997 C CA . GLN F 1 64 ? -8.349 -12.216 32.637 1.00 45.61 76 GLN H CA 1
ATOM 3998 C C . GLN F 1 64 ? -7.590 -10.867 32.468 1.00 37.95 76 GLN H C 1
ATOM 3999 O O . GLN F 1 64 ? -6.497 -10.713 33.018 1.00 37.28 76 GLN H O 1
ATOM 4005 N N . PRO F 1 65 ? -8.140 -9.922 31.690 1.00 36.55 77 PRO H N 1
ATOM 4006 C CA . PRO F 1 65 ? -7.572 -8.545 31.721 1.00 30.38 77 PRO H CA 1
ATOM 4007 C C . PRO F 1 65 ? -7.693 -7.976 33.132 1.00 27.97 77 PRO H C 1
ATOM 4008 O O . PRO F 1 65 ? -8.613 -8.368 33.839 1.00 32.20 77 PRO H O 1
ATOM 4012 N N . VAL F 1 66 ? -6.792 -7.100 33.544 1.00 24.94 78 VAL H N 1
ATOM 4013 C CA . VAL F 1 66 ? -6.878 -6.526 34.900 1.00 26.15 78 VAL H CA 1
ATOM 4014 C C . VAL F 1 66 ? -7.416 -5.091 34.862 1.00 21.75 78 VAL H C 1
ATOM 4015 O O . VAL F 1 66 ? -6.858 -4.229 34.187 1.00 22.09 78 VAL H O 1
ATOM 4019 N N . THR F 1 67 ? -8.533 -4.848 35.525 1.00 23.10 79 THR H N 1
ATOM 4020 C CA . THR F 1 67 ? -9.033 -3.460 35.649 1.00 23.18 79 THR H CA 1
ATOM 4021 C C . THR F 1 67 ? -8.209 -2.622 36.633 1.00 23.66 79 THR H C 1
ATOM 4022 O O . THR F 1 67 ? -8.127 -2.941 37.843 1.00 23.87 79 THR H O 1
ATOM 4026 N N . ILE F 1 68 ? -7.644 -1.518 36.132 1.00 21.08 80 ILE H N 1
ATOM 4027 C CA . ILE F 1 68 ? -6.872 -0.633 37.029 1.00 22.15 80 ILE H CA 1
ATOM 4028 C C . ILE F 1 68 ? -7.551 0.679 37.348 1.00 20.78 80 ILE H C 1
ATOM 4029 O O . ILE F 1 68 ? -7.251 1.279 38.380 1.00 22.36 80 ILE H O 1
ATOM 4034 N N . ALA F 1 69 ? -8.485 1.141 36.508 1.00 19.66 81 ALA H N 1
ATOM 4035 C CA . ALA F 1 69 ? -9.185 2.378 36.923 1.00 20.07 81 ALA H CA 1
ATOM 4036 C C . ALA F 1 69 ? -10.622 2.489 36.410 1.00 19.11 81 ALA H C 1
ATOM 4037 O O . ALA F 1 69 ? -10.923 2.028 35.316 1.00 21.53 81 ALA H O 1
ATOM 4039 N N . SER F 1 70 ? -11.491 3.089 37.226 1.00 18.97 82 SER H N 1
ATOM 4040 C CA . SER F 1 70 ? -12.848 3.519 36.830 1.00 19.19 82 SER H CA 1
ATOM 4041 C C . SER F 1 70 ? -13.025 5.002 37.123 1.00 20.00 82 SER H C 1
ATOM 4042 O O . SER F 1 70 ? -12.778 5.408 38.223 1.00 23.06 82 SER H O 1
ATOM 4045 N N . LEU F 1 71 ? -13.357 5.803 36.107 1.00 17.79 83 LEU H N 1
ATOM 4046 C CA . LEU F 1 71 ? -13.430 7.277 36.262 1.00 19.75 83 LEU H CA 1
ATOM 4047 C C . LEU F 1 71 ? -14.682 7.768 35.543 1.00 22.18 83 LEU H C 1
ATOM 4048 O O . LEU F 1 71 ? -15.209 7.092 34.674 1.00 22.72 83 LEU H O 1
ATOM 4053 N N . GLN F 1 72 ? -15.189 8.929 35.927 1.00 23.64 84 GLN H N 1
ATOM 4054 C CA . GLN F 1 72 ? -16.356 9.479 35.261 1.00 23.40 84 GLN H CA 1
ATOM 4055 C C . GLN F 1 72 ? -16.299 10.998 35.479 1.00 22.19 84 GLN H C 1
ATOM 4056 O O . GLN F 1 72 ? -16.038 11.483 36.578 1.00 22.25 84 GLN H O 1
ATOM 4062 N N . ALA F 1 73 ? -16.518 11.743 34.415 1.00 22.24 85 ALA H N 1
ATOM 4063 C CA . ALA F 1 73 ? -16.359 13.181 34.456 1.00 27.22 85 ALA H CA 1
ATOM 4064 C C . ALA F 1 73 ? -17.057 13.904 35.615 1.00 25.36 85 ALA H C 1
ATOM 4065 O O . ALA F 1 73 ? -16.454 14.742 36.287 1.00 24.62 85 ALA H O 1
ATOM 4067 N N . SER F 1 74 ? -18.334 13.620 35.813 1.00 24.18 86 SER H N 1
ATOM 4068 C CA . SER F 1 74 ? -19.086 14.328 36.816 1.00 27.26 86 SER H CA 1
ATOM 4069 C C . SER F 1 74 ? -18.875 13.794 38.259 1.00 24.08 86 SER H C 1
ATOM 4070 O O . SER F 1 74 ? -19.448 14.340 39.196 1.00 23.17 86 SER H O 1
ATOM 4073 N N . VAL F 1 75 ? -18.040 12.775 38.425 1.00 22.05 87 VAL H N 1
ATOM 4074 C CA . VAL F 1 75 ? -17.882 12.116 39.733 1.00 22.30 87 VAL H CA 1
ATOM 4075 C C . VAL F 1 75 ? -16.429 12.053 40.243 1.00 20.79 87 VAL H C 1
ATOM 4076 O O . VAL F 1 75 ? -16.164 12.369 41.426 1.00 21.80 87 VAL H O 1
ATOM 4080 N N . LEU F 1 76 ? -15.521 11.614 39.364 1.00 21.14 88 LEU H N 1
ATOM 4081 C CA . LEU F 1 76 ? -14.100 11.407 39.696 1.00 19.26 88 LEU H CA 1
ATOM 4082 C C . LEU F 1 76 ? -13.329 11.460 38.416 1.00 18.85 88 LEU H C 1
ATOM 4083 O O . LEU F 1 76 ? -13.270 10.442 37.697 1.00 20.23 88 LEU H O 1
ATOM 4088 N N . PRO F 1 77 ? -12.713 12.612 38.126 1.00 20.56 89 PRO H N 1
ATOM 4089 C CA . PRO F 1 77 ? -12.146 12.766 36.771 1.00 20.55 89 PRO H CA 1
ATOM 4090 C C . PRO F 1 77 ? -10.696 12.261 36.659 1.00 18.95 89 PRO H C 1
ATOM 4091 O O . PRO F 1 77 ? -10.124 12.233 35.566 1.00 19.30 89 PRO H O 1
ATOM 4095 N N . MET F 1 78 ? -10.092 11.903 37.779 1.00 18.43 90 MET H N 1
ATOM 4096 C CA . MET F 1 78 ? -8.735 11.379 37.722 1.00 20.11 90 MET H CA 1
ATOM 4097 C C . MET F 1 78 ? -8.412 10.541 38.982 1.00 19.03 90 MET H C 1
ATOM 4098 O O . MET F 1 78 ? -9.155 10.564 39.982 1.00 15.99 90 MET H O 1
ATOM 4103 N N . VAL F 1 79 ? -7.281 9.844 38.918 1.00 16.81 91 VAL H N 1
ATOM 4104 C CA . VAL F 1 79 ? -6.798 9.077 40.058 1.00 22.92 91 VAL H CA 1
ATOM 4105 C C . VAL F 1 79 ? -5.279 9.047 40.036 1.00 19.91 91 VAL H C 1
ATOM 4106 O O . VAL F 1 79 ? -4.654 9.039 38.975 1.00 18.56 91 VAL H O 1
ATOM 4110 N N . SER F 1 80 ? -4.694 8.991 41.226 1.00 20.48 92 SER H N 1
ATOM 4111 C CA . SER F 1 80 ? -3.261 8.838 41.373 1.00 23.25 92 SER H CA 1
ATOM 4112 C C . SER F 1 80 ? -3.040 7.401 41.849 1.00 25.05 92 SER H C 1
ATOM 4113 O O . SER F 1 80 ? -3.741 6.922 42.719 1.00 28.77 92 SER H O 1
ATOM 4116 N N . MET F 1 81 ? -2.054 6.742 41.285 1.00 28.14 93 MET H N 1
ATOM 4117 C CA . MET F 1 81 ? -1.661 5.430 41.758 1.00 31.31 93 MET H CA 1
ATOM 4118 C C . MET F 1 81 ? -0.155 5.372 41.760 1.00 25.84 93 MET H C 1
ATOM 4119 O O . MET F 1 81 ? 0.438 4.364 41.446 1.00 25.35 93 MET H O 1
ATOM 4124 N N . VAL F 1 82 ? 0.424 6.469 42.219 1.00 26.52 94 VAL H N 1
ATOM 4125 C CA . VAL F 1 82 ? 1.865 6.621 42.333 1.00 28.48 94 VAL H CA 1
ATOM 4126 C C . VAL F 1 82 ? 2.361 5.482 43.242 1.00 24.95 94 VAL H C 1
ATOM 4127 O O . VAL F 1 82 ? 1.821 5.275 44.324 1.00 23.63 94 VAL H O 1
ATOM 4131 N N . GLY F 1 83 ? 3.395 4.788 42.803 1.00 23.52 95 GLY H N 1
ATOM 4132 C CA . GLY F 1 83 ? 3.942 3.680 43.552 1.00 27.41 95 GLY H CA 1
ATOM 4133 C C . GLY F 1 83 ? 3.815 2.418 42.747 1.00 26.97 95 GLY H C 1
ATOM 4134 O O . GLY F 1 83 ? 4.537 1.461 42.981 1.00 29.31 95 GLY H O 1
ATOM 4135 N N . VAL F 1 84 ? 2.891 2.396 41.790 1.00 24.03 96 VAL H N 1
ATOM 4136 C CA . VAL F 1 84 ? 2.772 1.221 40.934 1.00 27.43 96 VAL H CA 1
ATOM 4137 C C . VAL F 1 84 ? 3.896 1.143 39.909 1.00 30.53 96 VAL H C 1
ATOM 4138 O O . VAL F 1 84 ? 4.153 2.127 39.188 1.00 26.82 96 VAL H O 1
ATOM 4142 N N . GLN F 1 85 ? 4.560 -0.013 39.837 1.00 26.85 97 GLN H N 1
ATOM 4143 C CA . GLN F 1 85 ? 5.687 -0.182 38.919 1.00 33.06 97 GLN H CA 1
ATOM 4144 C C . GLN F 1 85 ? 5.485 -1.450 38.089 1.00 33.57 97 GLN H C 1
ATOM 4145 O O . GLN F 1 85 ? 5.521 -2.539 38.623 1.00 34.62 97 GLN H O 1
ATOM 4151 N N . LEU F 1 86 ? 5.295 -1.312 36.781 1.00 30.87 98 LEU H N 1
ATOM 4152 C CA . LEU F 1 86 ? 4.898 -2.447 35.941 1.00 32.39 98 LEU H CA 1
ATOM 4153 C C . LEU F 1 86 ? 6.076 -2.962 35.110 1.00 35.17 98 LEU H C 1
ATOM 4154 O O . LEU F 1 86 ? 6.867 -2.159 34.599 1.00 34.55 98 LEU H O 1
ATOM 4159 N N . SER F 1 87 ? 6.180 -4.287 34.972 1.00 35.92 99 SER H N 1
ATOM 4160 C CA . SER F 1 87 ? 7.152 -4.910 34.050 1.00 34.32 99 SER H CA 1
ATOM 4161 C C . SER F 1 87 ? 6.597 -4.980 32.627 1.00 33.61 99 SER H C 1
ATOM 4162 O O . SER F 1 87 ? 5.480 -5.433 32.395 1.00 37.47 99 SER H O 1
ATOM 4165 N N . PRO F 1 88 ? 7.369 -4.508 31.669 1.00 34.10 100 PRO H N 1
ATOM 4166 C CA . PRO F 1 88 ? 6.987 -4.506 30.260 1.00 36.76 100 PRO H CA 1
ATOM 4167 C C . PRO F 1 88 ? 6.939 -5.929 29.737 1.00 37.06 100 PRO H C 1
ATOM 4168 O O . PRO F 1 88 ? 7.528 -6.798 30.358 1.00 39.05 100 PRO H O 1
ATOM 4172 N N . PRO F 1 89 ? 6.231 -6.169 28.627 1.00 40.22 101 PRO H N 1
ATOM 4173 C CA . PRO F 1 89 ? 5.474 -5.134 27.916 1.00 39.80 101 PRO H CA 1
ATOM 4174 C C . PRO F 1 89 ? 4.167 -4.878 28.674 1.00 36.68 101 PRO H C 1
ATOM 4175 O O . PRO F 1 89 ? 3.694 -5.781 29.343 1.00 33.47 101 PRO H O 1
ATOM 4179 N N . VAL F 1 90 ? 3.591 -3.684 28.561 1.00 36.54 102 VAL H N 1
ATOM 4180 C CA . VAL F 1 90 ? 2.298 -3.429 29.200 1.00 33.49 102 VAL H CA 1
ATOM 4181 C C . VAL F 1 90 ? 1.345 -2.943 28.135 1.00 31.05 102 VAL H C 1
ATOM 4182 O O . VAL F 1 90 ? 1.675 -1.985 27.419 1.00 32.06 102 VAL H O 1
ATOM 4186 N N . THR F 1 91 ? 0.173 -3.562 28.043 1.00 27.94 103 THR H N 1
ATOM 4187 C CA . THR F 1 91 ? -0.869 -3.079 27.139 1.00 29.69 103 THR H CA 1
ATOM 4188 C C . THR F 1 91 ? -2.051 -2.540 27.920 1.00 25.53 103 THR H C 1
ATOM 4189 O O . THR F 1 91 ? -2.684 -3.276 28.703 1.00 27.29 103 THR H O 1
ATOM 4193 N N . PHE F 1 92 ? -2.331 -1.242 27.726 1.00 26.01 104 PHE H N 1
ATOM 4194 C CA . PHE F 1 92 ? -3.500 -0.618 28.335 1.00 25.19 104 PHE H CA 1
ATOM 4195 C C . PHE F 1 92 ? -4.637 -0.666 27.320 1.00 25.92 104 PHE H C 1
ATOM 4196 O O . PHE F 1 92 ? -4.417 -0.481 26.080 1.00 28.60 104 PHE H O 1
ATOM 4204 N N . GLN F 1 93 ? -5.839 -0.905 27.807 1.00 21.62 105 GLN H N 1
ATOM 4205 C CA . GLN F 1 93 ? -7.003 -0.805 26.938 1.00 27.58 105 GLN H CA 1
ATOM 4206 C C . GLN F 1 93 ? -8.114 -0.006 27.589 1.00 25.42 105 GLN H C 1
ATOM 4207 O O . GLN F 1 93 ? -8.424 -0.233 28.756 1.00 23.27 105 GLN H O 1
ATOM 4213 N N . LEU F 1 94 ? -8.738 0.874 26.804 1.00 22.61 106 LEU H N 1
ATOM 4214 C CA . LEU F 1 94 ? -9.919 1.563 27.265 1.00 25.90 106 LEU H CA 1
ATOM 4215 C C . LEU F 1 94 ? -11.086 0.609 27.026 1.00 25.03 106 LEU H C 1
ATOM 4216 O O . LEU F 1 94 ? -11.610 0.472 25.897 1.00 26.79 106 LEU H O 1
ATOM 4221 N N . ARG F 1 95 ? -11.457 -0.061 28.102 1.00 25.31 107 ARG H N 1
ATOM 4222 C CA . ARG F 1 95 ? -12.490 -1.091 28.083 1.00 28.41 107 ARG H CA 1
ATOM 4223 C C . ARG F 1 95 ? -13.908 -0.497 27.948 1.00 32.27 107 ARG H C 1
ATOM 4224 O O . ARG F 1 95 ? -14.761 -1.063 27.256 1.00 28.60 107 ARG H O 1
ATOM 4232 N N . ALA F 1 96 ? -14.146 0.668 28.567 1.00 23.46 108 ALA H N 1
ATOM 4233 C CA . ALA F 1 96 ? -15.452 1.318 28.497 1.00 26.62 108 ALA H CA 1
ATOM 4234 C C . ALA F 1 96 ? -15.232 2.824 28.516 1.00 26.31 108 ALA H C 1
ATOM 4235 O O . ALA F 1 96 ? -14.255 3.275 29.114 1.00 27.84 108 ALA H O 1
ATOM 4237 N N . GLY F 1 97 ? -16.098 3.595 27.843 1.00 27.30 109 GLY H N 1
ATOM 4238 C CA . GLY F 1 97 ? -15.918 5.041 27.718 1.00 25.80 109 GLY H CA 1
ATOM 4239 C C . GLY F 1 97 ? -15.373 5.514 26.346 1.00 28.37 109 GLY H C 1
ATOM 4240 O O . GLY F 1 97 ? -14.614 4.777 25.690 1.00 28.91 109 GLY H O 1
ATOM 4241 N N . SER F 1 98 ? -15.724 6.743 25.949 1.00 27.70 110 SER H N 1
ATOM 4242 C CA . SER F 1 98 ? -15.264 7.375 24.668 1.00 31.49 110 SER H CA 1
ATOM 4243 C C . SER F 1 98 ? -13.826 7.909 24.735 1.00 25.33 110 SER H C 1
ATOM 4244 O O . SER F 1 98 ? -13.099 7.995 23.733 1.00 25.04 110 SER H O 1
ATOM 4247 N N . GLY F 1 99 ? -13.443 8.362 25.932 1.00 22.98 111 GLY H N 1
ATOM 4248 C CA . GLY F 1 99 ? -12.187 9.062 26.096 1.00 20.17 111 GLY H CA 1
ATOM 4249 C C . GLY F 1 99 ? -12.360 10.499 25.587 1.00 24.07 111 GLY H C 1
ATOM 4250 O O . GLY F 1 99 ? -13.475 10.946 25.308 1.00 25.16 111 GLY H O 1
ATOM 4251 N N . PRO F 1 100 ? -11.252 11.232 25.459 1.00 22.71 112 PRO H N 1
ATOM 4252 C CA . PRO F 1 100 ? -9.909 10.755 25.771 1.00 23.49 112 PRO H CA 1
ATOM 4253 C C . PRO F 1 100 ? -9.658 10.438 27.269 1.00 21.89 112 PRO H C 1
ATOM 4254 O O . PRO F 1 100 ? -10.172 11.081 28.184 1.00 23.02 112 PRO H O 1
ATOM 4258 N N . VAL F 1 101 ? -8.806 9.460 27.493 1.00 21.72 113 VAL H N 1
ATOM 4259 C CA . VAL F 1 101 ? -8.296 9.225 28.853 1.00 22.23 113 VAL H CA 1
ATOM 4260 C C . VAL F 1 101 ? -6.770 9.248 28.706 1.00 21.87 113 VAL H C 1
ATOM 4261 O O . VAL F 1 101 ? -6.204 8.591 27.786 1.00 22.25 113 VAL H O 1
ATOM 4265 N N . PHE F 1 102 ? -6.102 9.968 29.599 1.00 20.70 114 PHE H N 1
ATOM 4266 C CA . PHE F 1 102 ? -4.655 10.049 29.577 1.00 19.60 114 PHE H CA 1
ATOM 4267 C C . PHE F 1 102 ? -4.054 9.198 30.672 1.00 21.55 114 PHE H C 1
ATOM 4268 O O . PHE F 1 102 ? -4.662 9.048 31.755 1.00 21.93 114 PHE H O 1
ATOM 4276 N N . LEU F 1 103 ? -2.853 8.687 30.425 1.00 18.60 115 LEU H N 1
ATOM 4277 C CA . LEU F 1 103 ? -2.072 8.055 31.475 1.00 20.15 115 LEU H CA 1
ATOM 4278 C C . LEU F 1 103 ? -0.732 8.697 31.457 1.00 23.31 115 LEU H C 1
ATOM 4279 O O . LEU F 1 103 ? -0.286 9.150 30.383 1.00 25.61 115 LEU H O 1
ATOM 4284 N N . SER F 1 104 ? -0.092 8.759 32.617 1.00 21.33 116 SER H N 1
ATOM 4285 C CA . SER F 1 104 ? 1.200 9.382 32.744 1.00 24.21 116 SER H CA 1
ATOM 4286 C C . SER F 1 104 ? 2.011 8.522 33.708 1.00 26.63 116 SER H C 1
ATOM 4287 O O . SER F 1 104 ? 1.469 7.776 34.577 1.00 21.27 116 SER H O 1
ATOM 4290 N N . GLY F 1 105 ? 3.311 8.672 33.577 1.00 25.95 117 GLY H N 1
ATOM 4291 C CA . GLY F 1 105 ? 4.251 7.981 34.434 1.00 27.06 117 GLY H CA 1
ATOM 4292 C C . GLY F 1 105 ? 5.687 8.214 33.967 1.00 31.43 117 GLY H C 1
ATOM 4293 O O . GLY F 1 105 ? 5.969 9.215 33.292 1.00 29.15 117 GLY H O 1
ATOM 4294 N N . GLN F 1 106 ? 6.596 7.313 34.345 1.00 27.03 118 GLN H N 1
ATOM 4295 C CA . GLN F 1 106 ? 7.999 7.467 33.993 1.00 31.06 118 GLN H CA 1
ATOM 4296 C C . GLN F 1 106 ? 8.539 6.091 33.669 1.00 32.41 118 GLN H C 1
ATOM 4297 O O . GLN F 1 106 ? 8.196 5.120 34.329 1.00 32.48 118 GLN H O 1
ATOM 4303 N N . GLU F 1 107 ? 9.345 6.013 32.627 1.00 32.94 119 GLU H N 1
ATOM 4304 C CA . GLU F 1 107 ? 10.103 4.822 32.347 1.00 34.77 119 GLU H CA 1
ATOM 4305 C C . GLU F 1 107 ? 11.372 4.932 33.168 1.00 38.27 119 GLU H C 1
ATOM 4306 O O . GLU F 1 107 ? 12.035 5.973 33.154 1.00 39.68 119 GLU H O 1
ATOM 4312 N N . ARG F 1 108 ? 11.710 3.858 33.878 1.00 40.72 120 ARG H N 1
ATOM 4313 C CA . ARG F 1 108 ? 12.935 3.804 34.678 1.00 45.99 120 ARG H CA 1
ATOM 4314 C C . ARG F 1 108 ? 13.758 2.584 34.239 1.00 49.30 120 ARG H C 1
ATOM 4315 O O . ARG F 1 108 ? 13.284 1.449 34.306 1.00 45.99 120 ARG H O 1
ATOM 4323 N N . TYR F 1 109 ? 14.985 2.806 33.785 1.00 53.01 121 TYR H N 1
ATOM 4324 C CA . TYR F 1 109 ? 15.874 1.659 33.553 1.00 56.96 121 TYR H CA 1
ATOM 4325 C C . TYR F 1 109 ? 17.251 1.788 34.220 1.00 55.24 121 TYR H C 1
ATOM 4326 O O . TYR F 1 109 ? 17.749 0.799 34.772 1.00 60.08 121 TYR H O 1
ATOM 4335 N N . THR G 1 3 ? 19.892 19.462 51.286 1.00 59.43 15 THR I N 1
ATOM 4336 C CA . THR G 1 3 ? 18.696 19.971 51.959 1.00 60.93 15 THR I CA 1
ATOM 4337 C C . THR G 1 3 ? 17.436 19.920 51.076 1.00 60.24 15 THR I C 1
ATOM 4338 O O . THR G 1 3 ? 17.484 19.452 49.933 1.00 56.50 15 THR I O 1
ATOM 4342 N N . THR G 1 4 ? 16.310 20.389 51.621 1.00 57.87 16 THR I N 1
ATOM 4343 C CA . THR G 1 4 ? 15.037 20.398 50.888 1.00 55.14 16 THR I CA 1
ATOM 4344 C C . THR G 1 4 ? 14.260 21.693 51.114 1.00 51.40 16 THR I C 1
ATOM 4345 O O . THR G 1 4 ? 13.950 22.055 52.248 1.00 57.75 16 THR I O 1
ATOM 4349 N N . VAL G 1 5 ? 13.909 22.379 50.043 1.00 45.64 17 VAL I N 1
ATOM 4350 C CA . VAL G 1 5 ? 13.128 23.600 50.194 1.00 47.60 17 VAL I CA 1
ATOM 4351 C C . VAL G 1 5 ? 11.724 23.455 49.587 1.00 44.29 17 VAL I C 1
ATOM 4352 O O . VAL G 1 5 ? 11.554 22.796 48.551 1.00 42.10 17 VAL I O 1
ATOM 4356 N N . LEU G 1 6 ? 10.730 24.064 50.225 1.00 40.76 18 LEU I N 1
ATOM 4357 C CA . LEU G 1 6 ? 9.375 24.068 49.682 1.00 40.92 18 LEU I CA 1
ATOM 4358 C C . LEU G 1 6 ? 9.286 24.828 48.351 1.00 41.32 18 LEU I C 1
ATOM 4359 O O . LEU G 1 6 ? 9.972 25.814 48.158 1.00 37.49 18 LEU I O 1
ATOM 4364 N N . TRP G 1 7 ? 8.419 24.356 47.463 1.00 35.26 19 TRP I N 1
ATOM 4365 C CA . TRP G 1 7 ? 8.264 24.892 46.107 1.00 35.86 19 TRP I CA 1
ATOM 4366 C C . TRP G 1 7 ? 6.782 24.995 45.752 1.00 34.32 19 TRP I C 1
ATOM 4367 O O . TRP G 1 7 ? 5.959 24.221 46.242 1.00 32.54 19 TRP I O 1
ATOM 4378 N N . GLY G 1 8 ? 6.424 25.939 44.899 1.00 31.74 20 GLY I N 1
ATOM 4379 C CA . GLY G 1 8 ? 5.040 26.068 44.486 1.00 31.78 20 GLY I CA 1
ATOM 4380 C C . GLY G 1 8 ? 4.918 26.922 43.232 1.00 33.21 20 GLY I C 1
ATOM 4381 O O . GLY G 1 8 ? 5.834 27.653 42.900 1.00 32.73 20 GLY I O 1
ATOM 4382 N N . CYS G 1 9 ? 3.797 26.827 42.535 1.00 29.07 21 CYS I N 1
ATOM 4383 C CA . CYS G 1 9 ? 3.557 27.730 41.436 1.00 28.43 21 CYS I CA 1
ATOM 4384 C C . CYS G 1 9 ? 2.076 27.858 41.154 1.00 27.64 21 CYS I C 1
ATOM 4385 O O . CYS G 1 9 ? 1.252 27.117 41.679 1.00 26.12 21 CYS I O 1
ATOM 4388 N N . GLU G 1 10 ? 1.742 28.836 40.339 1.00 23.70 22 GLU I N 1
ATOM 4389 C CA . GLU G 1 10 ? 0.374 29.104 39.971 1.00 24.88 22 GLU I CA 1
ATOM 4390 C C . GLU G 1 10 ? 0.331 29.195 38.428 1.00 28.26 22 GLU I C 1
ATOM 4391 O O . GLU G 1 10 ? 1.112 29.932 37.841 1.00 29.12 22 GLU I O 1
ATOM 4397 N N . LEU G 1 11 ? -0.614 28.494 37.810 1.00 24.73 23 LEU I N 1
ATOM 4398 C CA . LEU G 1 11 ? -0.817 28.523 36.378 1.00 23.47 23 LEU I CA 1
ATOM 4399 C C . LEU G 1 11 ? -2.204 29.083 36.114 1.00 22.37 23 LEU I C 1
ATOM 4400 O O . LEU G 1 11 ? -3.092 28.972 36.958 1.00 22.11 23 LEU I O 1
ATOM 4405 N N . SER G 1 12 ? -2.421 29.699 34.949 1.00 24.54 24 SER I N 1
ATOM 4406 C CA . SER G 1 12 ? -3.719 30.312 34.699 1.00 22.69 24 SER I CA 1
ATOM 4407 C C . SER G 1 12 ? -3.719 30.759 33.221 1.00 24.10 24 SER I C 1
ATOM 4408 O O . SER G 1 12 ? -2.717 30.618 32.538 1.00 21.11 24 SER I O 1
ATOM 4411 N N . GLN G 1 13 ? -4.826 31.317 32.762 1.00 24.72 25 GLN I N 1
ATOM 4412 C CA . GLN G 1 13 ? -4.853 31.724 31.354 1.00 28.90 25 GLN I CA 1
ATOM 4413 C C . GLN G 1 13 ? -3.860 32.859 31.144 1.00 28.06 25 GLN I C 1
ATOM 4414 O O . GLN G 1 13 ? -3.381 33.046 30.020 1.00 25.63 25 GLN I O 1
ATOM 4420 N N . GLU G 1 14 ? -3.539 33.591 32.223 1.00 24.78 26 GLU I N 1
ATOM 4421 C CA . GLU G 1 14 ? -2.568 34.693 32.149 1.00 24.46 26 GLU I CA 1
ATOM 4422 C C . GLU G 1 14 ? -1.100 34.258 32.187 1.00 25.91 26 GLU I C 1
ATOM 4423 O O . GLU G 1 14 ? -0.233 34.966 31.691 1.00 26.45 26 GLU I O 1
ATOM 4429 N N . ARG G 1 15 ? -0.838 33.073 32.748 1.00 21.64 27 ARG I N 1
ATOM 4430 C CA . ARG G 1 15 ? 0.487 32.466 32.888 1.00 23.53 27 ARG I CA 1
ATOM 4431 C C . ARG G 1 15 ? 0.338 30.942 32.727 1.00 23.50 27 ARG I C 1
ATOM 4432 O O . ARG G 1 15 ? 0.146 30.177 33.699 1.00 23.45 27 ARG I O 1
ATOM 4440 N N . ARG G 1 16 ? 0.460 30.482 31.496 1.00 20.85 28 ARG I N 1
ATOM 4441 C CA . ARG G 1 16 ? 0.039 29.137 31.158 1.00 21.45 28 ARG I CA 1
ATOM 4442 C C . ARG G 1 16 ? 1.045 28.097 31.540 1.00 22.91 28 ARG I C 1
ATOM 4443 O O . ARG G 1 16 ? 0.706 26.884 31.592 1.00 24.45 28 ARG I O 1
ATOM 4451 N N . THR G 1 17 ? 2.294 28.500 31.690 1.00 19.57 29 THR I N 1
ATOM 4452 C CA . THR G 1 17 ? 3.364 27.538 31.973 1.00 23.85 29 THR I CA 1
ATOM 4453 C C . THR G 1 17 ? 4.249 28.074 33.079 1.00 27.10 29 THR I C 1
ATOM 4454 O O . THR G 1 17 ? 4.295 29.258 33.318 1.00 27.29 29 THR I O 1
ATOM 4458 N N . TRP G 1 18 ? 4.968 27.180 33.732 1.00 28.92 30 TRP I N 1
ATOM 4459 C CA . TRP G 1 18 ? 5.955 27.530 34.729 1.00 29.10 30 TRP I CA 1
ATOM 4460 C C . TRP G 1 18 ? 7.042 26.476 34.630 1.00 31.69 30 TRP I C 1
ATOM 4461 O O . TRP G 1 18 ? 6.762 25.286 34.486 1.00 27.64 30 TRP I O 1
ATOM 4472 N N . THR G 1 19 ? 8.286 26.904 34.688 1.00 31.72 31 THR I N 1
ATOM 4473 C CA . THR G 1 19 ? 9.390 25.969 34.501 1.00 27.75 31 THR I CA 1
ATOM 4474 C C . THR G 1 19 ? 10.264 25.951 35.756 1.00 33.11 31 THR I C 1
ATOM 4475 O O . THR G 1 19 ? 10.628 27.000 36.276 1.00 37.27 31 THR I O 1
ATOM 4479 N N . PHE G 1 20 ? 10.588 24.769 36.250 1.00 34.46 32 PHE I N 1
ATOM 4480 C CA . PHE G 1 20 ? 11.500 24.652 37.370 1.00 37.91 32 PHE I CA 1
ATOM 4481 C C . PHE G 1 20 ? 12.842 24.247 36.780 1.00 38.90 32 PHE I C 1
ATOM 4482 O O . PHE G 1 20 ? 12.973 23.185 36.172 1.00 36.66 32 PHE I O 1
ATOM 4490 N N . ARG G 1 21 ? 13.837 25.117 36.937 1.00 42.13 33 ARG I N 1
ATOM 4491 C CA . ARG G 1 21 ? 15.051 24.993 36.150 1.00 43.08 33 ARG I CA 1
ATOM 4492 C C . ARG G 1 21 ? 16.271 25.352 36.985 1.00 48.79 33 ARG I C 1
ATOM 4493 O O . ARG G 1 21 ? 17.057 26.219 36.604 1.00 53.55 33 ARG I O 1
ATOM 4501 N N . PRO G 1 22 ? 16.453 24.667 38.120 1.00 44.89 34 PRO I N 1
ATOM 4502 C CA . PRO G 1 22 ? 17.530 25.050 39.046 1.00 50.69 34 PRO I CA 1
ATOM 4503 C C . PRO G 1 22 ? 18.920 24.990 38.377 1.00 47.83 34 PRO I C 1
ATOM 4504 O O . PRO G 1 22 ? 19.047 24.324 37.344 1.00 47.86 34 PRO I O 1
ATOM 4508 N N . SER G 1 29 ? 21.331 15.754 40.619 1.00 60.36 41 SER I N 1
ATOM 4509 C CA . SER G 1 29 ? 21.596 16.099 42.012 1.00 57.03 41 SER I CA 1
ATOM 4510 C C . SER G 1 29 ? 20.422 16.890 42.559 1.00 55.08 41 SER I C 1
ATOM 4511 O O . SER G 1 29 ? 20.433 17.315 43.723 1.00 57.21 41 SER I O 1
ATOM 4514 N N . CYS G 1 30 ? 19.415 17.103 41.716 1.00 47.65 42 CYS I N 1
ATOM 4515 C CA . CYS G 1 30 ? 18.172 17.719 42.166 1.00 48.38 42 CYS I CA 1
ATOM 4516 C C . CYS G 1 30 ? 16.946 16.962 41.675 1.00 45.40 42 CYS I C 1
ATOM 4517 O O . CYS G 1 30 ? 16.905 16.509 40.537 1.00 49.53 42 CYS I O 1
ATOM 4520 N N . ARG G 1 31 ? 15.944 16.852 42.535 1.00 42.27 43 ARG I N 1
ATOM 4521 C CA . ARG G 1 31 ? 14.645 16.318 42.152 1.00 42.46 43 ARG I CA 1
ATOM 4522 C C . ARG G 1 31 ? 13.526 17.250 42.612 1.00 40.85 43 ARG I C 1
ATOM 4523 O O . ARG G 1 31 ? 13.612 17.838 43.679 1.00 39.66 43 ARG I O 1
ATOM 4531 N N . LEU G 1 32 ? 12.488 17.389 41.789 1.00 37.07 44 LEU I N 1
ATOM 4532 C CA . LEU G 1 32 ? 11.282 18.081 42.196 1.00 34.87 44 LEU I CA 1
ATOM 4533 C C . LEU G 1 32 ? 10.283 17.017 42.668 1.00 32.80 44 LEU I C 1
ATOM 4534 O O . LEU G 1 32 ? 9.865 16.153 41.887 1.00 30.73 44 LEU I O 1
ATOM 4539 N N . LEU G 1 33 ? 9.947 17.052 43.953 1.00 35.92 45 LEU I N 1
ATOM 4540 C CA . LEU G 1 33 ? 8.986 16.107 44.535 1.00 32.54 45 LEU I CA 1
ATOM 4541 C C . LEU G 1 33 ? 7.641 16.791 44.462 1.00 33.13 45 LEU I C 1
ATOM 4542 O O . LEU G 1 33 ? 7.409 17.765 45.175 1.00 37.16 45 LEU I O 1
ATOM 4547 N N . LEU G 1 34 ? 6.749 16.255 43.654 1.00 27.75 46 LEU I N 1
ATOM 4548 C CA . LEU G 1 34 ? 5.494 16.882 43.312 1.00 28.50 46 LEU I CA 1
ATOM 4549 C C . LEU G 1 34 ? 4.416 16.396 44.197 1.00 32.46 46 LEU I C 1
ATOM 4550 O O . LEU G 1 34 ? 4.037 15.215 44.039 1.00 34.77 46 LEU I O 1
ATOM 4555 N N . HIS G 1 35 ? 3.914 17.262 45.096 1.00 29.99 47 HIS I N 1
ATOM 4556 C CA . HIS G 1 35 ? 2.943 16.869 46.131 1.00 32.53 47 HIS I CA 1
ATOM 4557 C C . HIS G 1 35 ? 1.445 16.994 45.828 1.00 29.55 47 HIS I C 1
ATOM 4558 O O . HIS G 1 35 ? 0.753 15.991 45.770 1.00 29.06 47 HIS I O 1
ATOM 4565 N N . THR G 1 36 ? 0.942 18.215 45.652 1.00 25.56 48 THR I N 1
ATOM 4566 C CA . THR G 1 36 ? -0.476 18.393 45.396 1.00 22.82 48 THR I CA 1
ATOM 4567 C C . THR G 1 36 ? -0.714 19.382 44.227 1.00 22.93 48 THR I C 1
ATOM 4568 O O . THR G 1 36 ? 0.156 20.216 43.899 1.00 21.92 48 THR I O 1
ATOM 4572 N N . ILE G 1 37 ? -1.898 19.283 43.635 1.00 20.36 49 ILE I N 1
ATOM 4573 C CA . ILE G 1 37 ? -2.300 20.200 42.579 1.00 22.22 49 ILE I CA 1
ATOM 4574 C C . ILE G 1 37 ? -3.692 20.586 42.972 1.00 19.59 49 ILE I C 1
ATOM 4575 O O . ILE G 1 37 ? -4.518 19.693 43.198 1.00 19.66 49 ILE I O 1
ATOM 4580 N N . CYS G 1 38 ? -3.951 21.895 43.091 1.00 17.91 50 CYS I N 1
ATOM 4581 C CA . CYS G 1 38 ? -5.197 22.376 43.718 1.00 21.02 50 CYS I CA 1
ATOM 4582 C C . CYS G 1 38 ? -5.828 23.522 42.921 1.00 22.07 50 CYS I C 1
ATOM 4583 O O . CYS G 1 38 ? -5.124 24.424 42.527 1.00 19.96 50 CYS I O 1
ATOM 4586 N N . LEU G 1 39 ? -7.149 23.511 42.769 1.00 20.27 51 LEU I N 1
ATOM 4587 C CA . LEU G 1 39 ? -7.802 24.644 42.098 1.00 22.04 51 LEU I CA 1
ATOM 4588 C C . LEU G 1 39 ? -7.948 25.796 43.079 1.00 21.31 51 LEU I C 1
ATOM 4589 O O . LEU G 1 39 ? -8.213 25.594 44.259 1.00 21.00 51 LEU I O 1
ATOM 4594 N N . GLY G 1 40 ? -7.819 27.022 42.586 1.00 22.43 52 GLY I N 1
ATOM 4595 C CA . GLY G 1 40 ? -8.095 28.152 43.451 1.00 25.36 52 GLY I CA 1
ATOM 4596 C C . GLY G 1 40 ? -9.579 28.367 43.582 1.00 25.19 52 GLY I C 1
ATOM 4597 O O . GLY G 1 40 ? -10.361 28.019 42.682 1.00 23.48 52 GLY I O 1
ATOM 4598 N N . GLU G 1 41 ? -9.964 28.968 44.705 1.00 26.74 53 GLU I N 1
ATOM 4599 C CA . GLU G 1 41 ? -11.342 29.356 44.941 1.00 26.42 53 GLU I CA 1
ATOM 4600 C C . GLU G 1 41 ? -11.833 30.339 43.893 1.00 27.38 53 GLU I C 1
ATOM 4601 O O . GLU G 1 41 ? -13.031 30.459 43.662 1.00 30.50 53 GLU I O 1
ATOM 4607 N N . LYS G 1 42 ? -10.915 31.024 43.216 1.00 27.90 54 LYS I N 1
ATOM 4608 C CA . LYS G 1 42 ? -11.347 31.915 42.157 1.00 26.74 54 LYS I CA 1
ATOM 4609 C C . LYS G 1 42 ? -11.442 31.300 40.733 1.00 32.68 54 LYS I C 1
ATOM 4610 O O . LYS G 1 42 ? -11.900 31.951 39.794 1.00 30.11 54 LYS I O 1
ATOM 4616 N N . ALA G 1 43 ? -11.028 30.050 40.563 1.00 25.93 55 ALA I N 1
ATOM 4617 C CA . ALA G 1 43 ? -11.254 29.414 39.278 1.00 27.27 55 ALA I CA 1
ATOM 4618 C C . ALA G 1 43 ? -12.747 29.229 39.057 1.00 28.60 55 ALA I C 1
ATOM 4619 O O . ALA G 1 43 ? -13.474 28.986 39.989 1.00 30.40 55 ALA I O 1
ATOM 4621 N N . LYS G 1 44 ? -13.192 29.346 37.809 1.00 31.29 56 LYS I N 1
ATOM 4622 C CA . LYS G 1 44 ? -14.586 29.070 37.478 1.00 31.27 56 LYS I CA 1
ATOM 4623 C C . LYS G 1 44 ? -14.788 27.584 37.193 1.00 34.26 56 LYS I C 1
ATOM 4624 O O . LYS G 1 44 ? -13.907 26.771 37.438 1.00 35.36 56 LYS I O 1
ATOM 4630 N N . GLU G 1 45 ? -15.943 27.246 36.642 1.00 31.29 57 GLU I N 1
ATOM 4631 C CA . GLU G 1 45 ? -16.458 25.895 36.715 1.00 32.22 57 GLU I CA 1
ATOM 4632 C C . GLU G 1 45 ? -15.908 24.857 35.738 1.00 30.45 57 GLU I C 1
ATOM 4633 O O . GLU G 1 45 ? -16.141 23.661 35.916 1.00 30.75 57 GLU I O 1
ATOM 4639 N N . GLU G 1 46 ? -15.187 25.280 34.696 1.00 27.43 58 GLU I N 1
ATOM 4640 C CA . GLU G 1 46 ? -14.762 24.326 33.644 1.00 29.22 58 GLU I CA 1
ATOM 4641 C C . GLU G 1 46 ? -13.715 23.287 34.130 1.00 23.95 58 GLU I C 1
ATOM 4642 O O . GLU G 1 46 ? -12.988 23.540 35.100 1.00 24.24 58 GLU I O 1
ATOM 4648 N N . MET G 1 47 ? -13.594 22.151 33.438 1.00 26.49 59 MET I N 1
ATOM 4649 C CA . MET G 1 47 ? -12.507 21.223 33.772 1.00 28.05 59 MET I CA 1
ATOM 4650 C C . MET G 1 47 ? -11.147 21.847 33.484 1.00 22.93 59 MET I C 1
ATOM 4651 O O . MET G 1 47 ? -10.975 22.545 32.482 1.00 22.80 59 MET I O 1
ATOM 4656 N N . HIS G 1 48 ? -10.185 21.585 34.362 1.00 19.91 60 HIS I N 1
ATOM 4657 C CA . HIS G 1 48 ? -8.814 22.050 34.209 1.00 18.94 60 HIS I CA 1
ATOM 4658 C C . HIS G 1 48 ? -7.947 20.865 33.978 1.00 20.36 60 HIS I C 1
ATOM 4659 O O . HIS G 1 48 ? -8.154 19.810 34.648 1.00 21.38 60 HIS I O 1
ATOM 4666 N N . ARG G 1 49 ? -6.995 20.995 33.056 1.00 18.00 61 ARG I N 1
ATOM 4667 C CA . ARG G 1 49 ? -6.069 19.897 32.767 1.00 17.72 61 ARG I CA 1
ATOM 4668 C C . ARG G 1 49 ? -4.637 20.401 32.769 1.00 19.34 61 ARG I C 1
ATOM 4669 O O . ARG G 1 49 ? -4.289 21.381 32.094 1.00 22.88 61 ARG I O 1
ATOM 4677 N N . VAL G 1 50 ? -3.802 19.727 33.535 1.00 18.37 62 VAL I N 1
ATOM 4678 C CA . VAL G 1 50 ? -2.405 20.101 33.679 1.00 19.35 62 VAL I CA 1
ATOM 4679 C C . VAL G 1 50 ? -1.483 19.068 33.018 1.00 19.70 62 VAL I C 1
ATOM 4680 O O . VAL G 1 50 ? -1.636 17.838 33.213 1.00 20.35 62 VAL I O 1
ATOM 4684 N N . GLU G 1 51 ? -0.505 19.574 32.267 1.00 19.03 63 GLU I N 1
ATOM 4685 C CA . GLU G 1 51 ? 0.427 18.754 31.546 1.00 17.69 63 GLU I CA 1
ATOM 4686 C C . GLU G 1 51 ? 1.818 19.057 31.998 1.00 20.63 63 GLU I C 1
ATOM 4687 O O . GLU G 1 51 ? 2.066 20.122 32.569 1.00 23.89 63 GLU I O 1
ATOM 4693 N N . ILE G 1 52 ? 2.720 18.111 31.730 1.00 23.12 64 ILE I N 1
ATOM 4694 C CA . ILE G 1 52 ? 4.138 18.413 31.710 1.00 24.42 64 ILE I CA 1
ATOM 4695 C C . ILE G 1 52 ? 4.592 18.397 30.222 1.00 28.71 64 ILE I C 1
ATOM 4696 O O . ILE G 1 52 ? 4.258 17.486 29.465 1.00 28.15 64 ILE I O 1
ATOM 4701 N N . LEU G 1 53 ? 5.354 19.411 29.836 1.00 31.06 65 LEU I N 1
ATOM 4702 C CA . LEU G 1 53 ? 5.891 19.455 28.492 1.00 35.07 65 LEU I CA 1
ATOM 4703 C C . LEU G 1 53 ? 7.302 18.919 28.426 1.00 41.46 65 LEU I C 1
ATOM 4704 O O . LEU G 1 53 ? 8.136 19.280 29.260 1.00 45.77 65 LEU I O 1
ATOM 4709 N N . PRO G 1 54 ? 7.603 18.132 27.390 1.00 48.03 66 PRO I N 1
ATOM 4710 C CA . PRO G 1 54 ? 9.009 17.843 27.061 1.00 49.82 66 PRO I CA 1
ATOM 4711 C C . PRO G 1 54 ? 9.721 19.175 26.803 1.00 49.93 66 PRO I C 1
ATOM 4712 O O . PRO G 1 54 ? 9.073 20.154 26.418 1.00 50.72 66 PRO I O 1
ATOM 4716 N N . PRO G 1 55 ? 11.051 19.228 26.987 1.00 55.02 67 PRO I N 1
ATOM 4717 C CA . PRO G 1 55 ? 11.944 18.134 27.376 1.00 53.53 67 PRO I CA 1
ATOM 4718 C C . PRO G 1 55 ? 12.491 18.328 28.777 1.00 53.63 67 PRO I C 1
ATOM 4719 O O . PRO G 1 55 ? 12.891 19.460 29.082 1.00 55.15 67 PRO I O 1
ATOM 4723 N N . PRO G 1 65 ? 3.191 16.290 25.077 1.00 37.14 77 PRO I N 1
ATOM 4724 C CA . PRO G 1 65 ? 3.018 16.631 26.496 1.00 30.98 77 PRO I CA 1
ATOM 4725 C C . PRO G 1 65 ? 2.403 15.456 27.238 1.00 27.23 77 PRO I C 1
ATOM 4726 O O . PRO G 1 65 ? 1.726 14.638 26.649 1.00 33.79 77 PRO I O 1
ATOM 4730 N N . VAL G 1 66 ? 2.617 15.374 28.539 1.00 30.18 78 VAL I N 1
ATOM 4731 C CA . VAL G 1 66 ? 2.051 14.275 29.326 1.00 25.22 78 VAL I CA 1
ATOM 4732 C C . VAL G 1 66 ? 1.043 14.927 30.311 1.00 21.26 78 VAL I C 1
ATOM 4733 O O . VAL G 1 66 ? 1.348 15.928 30.936 1.00 22.42 78 VAL I O 1
ATOM 4737 N N . THR G 1 67 ? -0.170 14.408 30.351 1.00 20.30 79 THR I N 1
ATOM 4738 C CA . THR G 1 67 ? -1.210 14.988 31.198 1.00 20.10 79 THR I CA 1
ATOM 4739 C C . THR G 1 67 ? -1.033 14.383 32.613 1.00 18.94 79 THR I C 1
ATOM 4740 O O . THR G 1 67 ? -0.936 13.157 32.751 1.00 21.73 79 THR I O 1
ATOM 4744 N N . ILE G 1 68 ? -0.918 15.234 33.627 1.00 19.09 80 ILE I N 1
ATOM 4745 C CA . ILE G 1 68 ? -0.762 14.785 35.019 1.00 19.58 80 ILE I CA 1
ATOM 4746 C C . ILE G 1 68 ? -1.962 14.965 35.949 1.00 19.64 80 ILE I C 1
ATOM 4747 O O . ILE G 1 68 ? -2.062 14.299 36.988 1.00 20.46 80 ILE I O 1
ATOM 4752 N N . ALA G 1 69 ? -2.898 15.831 35.599 1.00 17.91 81 ALA I N 1
ATOM 4753 C CA . ALA G 1 69 ? -4.058 16.009 36.458 1.00 18.77 81 ALA I CA 1
ATOM 4754 C C . ALA G 1 69 ? -5.195 16.615 35.675 1.00 19.58 81 ALA I C 1
ATOM 4755 O O . ALA G 1 69 ? -4.962 17.430 34.766 1.00 19.23 81 ALA I O 1
ATOM 4757 N N . SER G 1 70 ? -6.395 16.158 36.009 1.00 17.61 82 SER I N 1
ATOM 4758 C CA . SER G 1 70 ? -7.654 16.756 35.609 1.00 18.82 82 SER I CA 1
ATOM 4759 C C . SER G 1 70 ? -8.480 17.045 36.866 1.00 17.78 82 SER I C 1
ATOM 4760 O O . SER G 1 70 ? -8.675 16.169 37.708 1.00 18.83 82 SER I O 1
ATOM 4763 N N . LEU G 1 71 ? -8.903 18.292 36.999 1.00 17.13 83 LEU I N 1
ATOM 4764 C CA . LEU G 1 71 ? -9.565 18.806 38.212 1.00 17.53 83 LEU I CA 1
ATOM 4765 C C . LEU G 1 71 ? -10.759 19.618 37.808 1.00 20.41 83 LEU I C 1
ATOM 4766 O O . LEU G 1 71 ? -10.779 20.194 36.724 1.00 20.36 83 LEU I O 1
ATOM 4771 N N . GLN G 1 72 ? -11.773 19.661 38.663 1.00 21.78 84 GLN I N 1
ATOM 4772 C CA . GLN G 1 72 ? -12.914 20.520 38.397 1.00 23.46 84 GLN I CA 1
ATOM 4773 C C . GLN G 1 72 ? -13.566 20.913 39.719 1.00 24.64 84 GLN I C 1
ATOM 4774 O O . GLN G 1 72 ? -13.820 20.058 40.572 1.00 21.18 84 GLN I O 1
ATOM 4780 N N . ALA G 1 73 ? -13.909 22.188 39.853 1.00 23.91 85 ALA I N 1
ATOM 4781 C CA . ALA G 1 73 ? -14.274 22.719 41.153 1.00 23.50 85 ALA I CA 1
ATOM 4782 C C . ALA G 1 73 ? -15.457 22.039 41.809 1.00 22.57 85 ALA I C 1
ATOM 4783 O O . ALA G 1 73 ? -15.428 21.769 43.014 1.00 25.15 85 ALA I O 1
ATOM 4785 N N . SER G 1 74 ? -16.482 21.740 41.035 1.00 24.67 86 SER I N 1
ATOM 4786 C CA . SER G 1 74 ? -17.671 21.103 41.600 1.00 25.84 86 SER I CA 1
ATOM 4787 C C . SER G 1 74 ? -17.546 19.569 41.686 1.00 26.38 86 SER I C 1
ATOM 4788 O O . SER G 1 74 ? -18.509 18.925 42.026 1.00 25.20 86 SER I O 1
ATOM 4791 N N . VAL G 1 75 ? -16.385 19.010 41.370 1.00 21.41 87 VAL I N 1
ATOM 4792 C CA . VAL G 1 75 ? -16.249 17.538 41.300 1.00 23.04 87 VAL I CA 1
ATOM 4793 C C . VAL G 1 75 ? -15.043 17.060 42.080 1.00 20.14 87 VAL I C 1
ATOM 4794 O O . VAL G 1 75 ? -15.143 16.126 42.914 1.00 22.10 87 VAL I O 1
ATOM 4798 N N . LEU G 1 76 ? -13.896 17.688 41.827 1.00 20.64 88 LEU I N 1
ATOM 4799 C CA . LEU G 1 76 ? -12.621 17.289 42.457 1.00 21.22 88 LEU I CA 1
ATOM 4800 C C . LEU G 1 76 ? -11.678 18.479 42.386 1.00 20.26 88 LEU I C 1
ATOM 4801 O O . LEU G 1 76 ? -11.057 18.732 41.313 1.00 19.10 88 LEU I O 1
ATOM 4806 N N . PRO G 1 77 ? -11.600 19.255 43.489 1.00 22.13 89 PRO I N 1
ATOM 4807 C CA . PRO G 1 77 ? -10.852 20.527 43.486 1.00 20.91 89 PRO I CA 1
ATOM 4808 C C . PRO G 1 77 ? -9.354 20.338 43.705 1.00 21.85 89 PRO I C 1
ATOM 4809 O O . PRO G 1 77 ? -8.613 21.282 43.462 1.00 22.99 89 PRO I O 1
ATOM 4813 N N . MET G 1 78 ? -8.904 19.157 44.128 1.00 18.20 90 MET I N 1
ATOM 4814 C CA . MET G 1 78 ? -7.466 18.912 44.266 1.00 19.18 90 MET I CA 1
ATOM 4815 C C . MET G 1 78 ? -7.141 17.404 44.181 1.00 21.20 90 MET I C 1
ATOM 4816 O O . MET G 1 78 ? -8.034 16.538 44.285 1.00 20.37 90 MET I O 1
ATOM 4821 N N . VAL G 1 79 ? -5.850 17.126 44.080 1.00 20.90 91 VAL I N 1
ATOM 4822 C CA . VAL G 1 79 ? -5.349 15.758 44.078 1.00 21.64 91 VAL I CA 1
ATOM 4823 C C . VAL G 1 79 ? -3.963 15.748 44.699 1.00 22.80 91 VAL I C 1
ATOM 4824 O O . VAL G 1 79 ? -3.206 16.731 44.611 1.00 18.25 91 VAL I O 1
ATOM 4828 N N . SER G 1 80 ? -3.665 14.651 45.375 1.00 23.55 92 SER I N 1
ATOM 4829 C CA . SER G 1 80 ? -2.360 14.400 45.906 1.00 22.58 92 SER I CA 1
ATOM 4830 C C . SER G 1 80 ? -1.619 13.453 45.000 1.00 25.23 92 SER I C 1
ATOM 4831 O O . SER G 1 80 ? -2.165 12.462 44.583 1.00 27.80 92 SER I O 1
ATOM 4834 N N . MET G 1 81 ? -0.375 13.745 44.664 1.00 28.72 93 MET I N 1
ATOM 4835 C CA . MET G 1 81 ? 0.433 12.760 43.962 1.00 31.94 93 MET I CA 1
ATOM 4836 C C . MET G 1 81 ? 1.818 12.635 44.595 1.00 32.51 93 MET I C 1
ATOM 4837 O O . MET G 1 81 ? 2.845 12.520 43.907 1.00 27.12 93 MET I O 1
ATOM 4842 N N . VAL G 1 82 ? 1.820 12.646 45.922 1.00 26.97 94 VAL I N 1
ATOM 4843 C CA . VAL G 1 82 ? 3.046 12.462 46.680 1.00 29.37 94 VAL I CA 1
ATOM 4844 C C . VAL G 1 82 ? 3.742 11.185 46.233 1.00 29.70 94 VAL I C 1
ATOM 4845 O O . VAL G 1 82 ? 3.096 10.166 46.076 1.00 27.42 94 VAL I O 1
ATOM 4849 N N . GLY G 1 83 ? 5.047 11.251 45.996 1.00 26.02 95 GLY I N 1
ATOM 4850 C CA . GLY G 1 83 ? 5.796 10.095 45.496 1.00 25.59 95 GLY I CA 1
ATOM 4851 C C . GLY G 1 83 ? 6.361 10.382 44.110 1.00 27.90 95 GLY I C 1
ATOM 4852 O O . GLY G 1 83 ? 7.342 9.806 43.678 1.00 28.58 95 GLY I O 1
ATOM 4853 N N . VAL G 1 84 ? 5.717 11.277 43.376 1.00 27.31 96 VAL I N 1
ATOM 4854 C CA . VAL G 1 84 ? 6.249 11.627 42.041 1.00 29.14 96 VAL I CA 1
ATOM 4855 C C . VAL G 1 84 ? 7.492 12.458 42.217 1.00 29.04 96 VAL I C 1
ATOM 4856 O O . VAL G 1 84 ? 7.464 13.456 42.957 1.00 31.06 96 VAL I O 1
ATOM 4860 N N . GLN G 1 85 ? 8.566 12.057 41.541 1.00 28.89 97 GLN I N 1
ATOM 4861 C CA . GLN G 1 85 ? 9.849 12.760 41.561 1.00 31.78 97 GLN I CA 1
ATOM 4862 C C . GLN G 1 85 ? 10.288 13.089 40.107 1.00 30.28 97 GLN I C 1
ATOM 4863 O O . GLN G 1 85 ? 10.488 12.184 39.306 1.00 32.58 97 GLN I O 1
ATOM 4869 N N . LEU G 1 86 ? 10.450 14.375 39.803 1.00 31.92 98 LEU I N 1
ATOM 4870 C CA . LEU G 1 86 ? 10.749 14.834 38.455 1.00 31.08 98 LEU I CA 1
ATOM 4871 C C . LEU G 1 86 ? 12.200 15.318 38.366 1.00 34.68 98 LEU I C 1
ATOM 4872 O O . LEU G 1 86 ? 12.715 15.932 39.279 1.00 35.87 98 LEU I O 1
ATOM 4877 N N . SER G 1 87 ? 12.874 14.994 37.271 1.00 35.40 99 SER I N 1
ATOM 4878 C CA . SER G 1 87 ? 14.221 15.511 37.037 1.00 40.77 99 SER I CA 1
ATOM 4879 C C . SER G 1 87 ? 14.131 16.838 36.301 1.00 39.75 99 SER I C 1
ATOM 4880 O O . SER G 1 87 ? 13.455 16.942 35.277 1.00 40.20 99 SER I O 1
ATOM 4883 N N . PRO G 1 88 ? 14.809 17.864 36.814 1.00 38.78 100 PRO I N 1
ATOM 4884 C CA . PRO G 1 88 ? 14.722 19.143 36.094 1.00 39.86 100 PRO I CA 1
ATOM 4885 C C . PRO G 1 88 ? 15.517 19.115 34.797 1.00 36.93 100 PRO I C 1
ATOM 4886 O O . PRO G 1 88 ? 16.382 18.268 34.624 1.00 36.47 100 PRO I O 1
ATOM 4890 N N . PRO G 1 89 ? 15.212 20.039 33.877 1.00 38.11 101 PRO I N 1
ATOM 4891 C CA . PRO G 1 89 ? 14.162 21.053 34.054 1.00 36.81 101 PRO I CA 1
ATOM 4892 C C . PRO G 1 89 ? 12.768 20.457 33.780 1.00 34.74 101 PRO I C 1
ATOM 4893 O O . PRO G 1 89 ? 12.627 19.474 33.056 1.00 34.33 101 PRO I O 1
ATOM 4897 N N . VAL G 1 90 ? 11.747 21.037 34.395 1.00 36.46 102 VAL I N 1
ATOM 4898 C CA . VAL G 1 90 ? 10.395 20.564 34.177 1.00 33.05 102 VAL I CA 1
ATOM 4899 C C . VAL G 1 90 ? 9.457 21.735 33.975 1.00 30.30 102 VAL I C 1
ATOM 4900 O O . VAL G 1 90 ? 9.471 22.731 34.716 1.00 32.07 102 VAL I O 1
ATOM 4904 N N . THR G 1 91 ? 8.656 21.616 32.929 1.00 31.41 103 THR I N 1
ATOM 4905 C CA . THR G 1 91 ? 7.728 22.660 32.604 1.00 27.97 103 THR I CA 1
ATOM 4906 C C . THR G 1 91 ? 6.312 22.145 32.733 1.00 26.92 103 THR I C 1
ATOM 4907 O O . THR G 1 91 ? 5.966 21.148 32.103 1.00 28.83 103 THR I O 1
ATOM 4911 N N . PHE G 1 92 ? 5.500 22.842 33.526 1.00 27.06 104 PHE I N 1
ATOM 4912 C CA . PHE G 1 92 ? 4.088 22.489 33.672 1.00 25.11 104 PHE I CA 1
ATOM 4913 C C . PHE G 1 92 ? 3.279 23.426 32.799 1.00 24.87 104 PHE I C 1
ATOM 4914 O O . PHE G 1 92 ? 3.650 24.602 32.628 1.00 23.65 104 PHE I O 1
ATOM 4922 N N . GLN G 1 93 ? 2.163 22.922 32.297 1.00 20.59 105 GLN I N 1
ATOM 4923 C CA . GLN G 1 93 ? 1.307 23.725 31.439 1.00 22.21 105 GLN I CA 1
ATOM 4924 C C . GLN G 1 93 ? -0.119 23.529 31.838 1.00 22.18 105 GLN I C 1
ATOM 4925 O O . GLN G 1 93 ? -0.538 22.381 32.079 1.00 21.40 105 GLN I O 1
ATOM 4931 N N . LEU G 1 94 ? -0.848 24.636 31.939 1.00 18.64 106 LEU I N 1
ATOM 4932 C CA . LEU G 1 94 ? -2.290 24.583 32.104 1.00 19.90 106 LEU I CA 1
ATOM 4933 C C . LEU G 1 94 ? -2.890 24.437 30.705 1.00 20.09 106 LEU I C 1
ATOM 4934 O O . LEU G 1 94 ? -3.037 25.411 29.938 1.00 20.35 106 LEU I O 1
ATOM 4939 N N . ARG G 1 95 ? -3.146 23.184 30.343 1.00 18.25 107 ARG I N 1
ATOM 4940 C CA . ARG G 1 95 ? -3.544 22.812 28.972 1.00 18.05 107 ARG I CA 1
ATOM 4941 C C . ARG G 1 95 ? -5.007 23.174 28.692 1.00 18.69 107 ARG I C 1
ATOM 4942 O O . ARG G 1 95 ? -5.352 23.622 27.588 1.00 21.03 107 ARG I O 1
ATOM 4950 N N . ALA G 1 96 ? -5.852 23.039 29.723 1.00 19.11 108 ALA I N 1
ATOM 4951 C CA . ALA G 1 96 ? -7.258 23.419 29.628 1.00 20.85 108 ALA I CA 1
ATOM 4952 C C . ALA G 1 96 ? -7.711 24.055 30.915 1.00 21.49 108 ALA I C 1
ATOM 4953 O O . ALA G 1 96 ? -7.218 23.695 32.018 1.00 22.30 108 ALA I O 1
ATOM 4955 N N . GLY G 1 97 ? -8.619 25.036 30.817 1.00 22.77 109 GLY I N 1
ATOM 4956 C CA . GLY G 1 97 ? -9.082 25.735 32.010 1.00 24.14 109 GLY I CA 1
ATOM 4957 C C . GLY G 1 97 ? -8.424 27.087 32.179 1.00 24.65 109 GLY I C 1
ATOM 4958 O O . GLY G 1 97 ? -7.309 27.307 31.694 1.00 22.52 109 GLY I O 1
ATOM 4959 N N . SER G 1 98 ? -9.088 27.990 32.895 1.00 23.64 110 SER I N 1
ATOM 4960 C CA . SER G 1 98 ? -8.506 29.324 33.096 1.00 29.68 110 SER I CA 1
ATOM 4961 C C . SER G 1 98 ? -7.732 29.559 34.373 1.00 25.52 110 SER I C 1
ATOM 4962 O O . SER G 1 98 ? -6.983 30.531 34.482 1.00 20.75 110 SER I O 1
ATOM 4965 N N . GLY G 1 99 ? -7.882 28.635 35.341 1.00 23.21 111 GLY I N 1
ATOM 4966 C CA . GLY G 1 99 ? -7.152 28.770 36.586 1.00 20.28 111 GLY I CA 1
ATOM 4967 C C . GLY G 1 99 ? -7.776 29.795 37.498 1.00 25.11 111 GLY I C 1
ATOM 4968 O O . GLY G 1 99 ? -8.872 30.271 37.242 1.00 26.34 111 GLY I O 1
ATOM 4969 N N . PRO G 1 100 ? -7.065 30.164 38.577 1.00 23.74 112 PRO I N 1
ATOM 4970 C CA . PRO G 1 100 ? -5.726 29.673 38.900 1.00 23.80 112 PRO I CA 1
ATOM 4971 C C . PRO G 1 100 ? -5.725 28.176 39.329 1.00 23.41 112 PRO I C 1
ATOM 4972 O O . PRO G 1 100 ? -6.674 27.700 39.973 1.00 25.32 112 PRO I O 1
ATOM 4976 N N . VAL G 1 101 ? -4.646 27.491 38.996 1.00 21.23 113 VAL I N 1
ATOM 4977 C CA . VAL G 1 101 ? -4.361 26.171 39.581 1.00 24.17 113 VAL I CA 1
ATOM 4978 C C . VAL G 1 101 ? -2.979 26.281 40.224 1.00 23.98 113 VAL I C 1
ATOM 4979 O O . VAL G 1 101 ? -2.037 26.824 39.604 1.00 26.05 113 VAL I O 1
ATOM 4983 N N . PHE G 1 102 ? -2.846 25.741 41.437 1.00 20.39 114 PHE I N 1
ATOM 4984 C CA . PHE G 1 102 ? -1.591 25.727 42.172 1.00 21.67 114 PHE I CA 1
ATOM 4985 C C . PHE G 1 102 ? -0.923 24.388 42.121 1.00 22.15 114 PHE I C 1
ATOM 4986 O O . PHE G 1 102 ? -1.581 23.357 42.055 1.00 22.28 114 PHE I O 1
ATOM 4994 N N . LEU G 1 103 ? 0.393 24.383 42.120 1.00 23.07 115 LEU I N 1
ATOM 4995 C CA . LEU G 1 103 ? 1.127 23.133 42.319 1.00 21.50 115 LEU I CA 1
ATOM 4996 C C . LEU G 1 103 ? 2.048 23.384 43.516 1.00 27.78 115 LEU I C 1
ATOM 4997 O O . LEU G 1 103 ? 2.501 24.517 43.706 1.00 25.72 115 LEU I O 1
ATOM 5002 N N . SER G 1 104 ? 2.296 22.346 44.314 1.00 26.60 116 SER I N 1
ATOM 5003 C CA . SER G 1 104 ? 3.132 22.425 45.508 1.00 27.94 116 SER I CA 1
ATOM 5004 C C . SER G 1 104 ? 4.068 21.253 45.452 1.00 26.22 116 SER I C 1
ATOM 5005 O O . SER G 1 104 ? 3.758 20.222 44.837 1.00 26.32 116 SER I O 1
ATOM 5008 N N . GLY G 1 105 ? 5.212 21.386 46.099 1.00 26.12 117 GLY I N 1
ATOM 5009 C CA . GLY G 1 105 ? 6.182 20.317 46.097 1.00 30.69 117 GLY I CA 1
ATOM 5010 C C . GLY G 1 105 ? 7.396 20.694 46.913 1.00 29.80 117 GLY I C 1
ATOM 5011 O O . GLY G 1 105 ? 7.344 21.623 47.705 1.00 31.73 117 GLY I O 1
ATOM 5012 N N . GLN G 1 106 ? 8.482 19.974 46.706 1.00 29.92 118 GLN I N 1
ATOM 5013 C CA . GLN G 1 106 ? 9.725 20.244 47.412 1.00 35.56 118 GLN I CA 1
ATOM 5014 C C . GLN G 1 106 ? 10.871 20.014 46.478 1.00 36.24 118 GLN I C 1
ATOM 5015 O O . GLN G 1 106 ? 10.907 19.017 45.756 1.00 35.68 118 GLN I O 1
ATOM 5021 N N . GLU G 1 107 ? 11.823 20.937 46.496 1.00 39.85 119 GLU I N 1
ATOM 5022 C CA . GLU G 1 107 ? 13.092 20.713 45.823 1.00 41.97 119 GLU I CA 1
ATOM 5023 C C . GLU G 1 107 ? 13.970 19.915 46.765 1.00 44.69 119 GLU I C 1
ATOM 5024 O O . GLU G 1 107 ? 14.221 20.355 47.896 1.00 47.06 119 GLU I O 1
ATOM 5030 N N . ARG G 1 108 ? 14.392 18.730 46.331 1.00 45.73 120 ARG I N 1
ATOM 5031 C CA . ARG G 1 108 ? 15.272 17.880 47.137 1.00 49.41 120 ARG I CA 1
ATOM 5032 C C . ARG G 1 108 ? 16.668 17.808 46.497 1.00 48.45 120 ARG I C 1
ATOM 5033 O O . ARG G 1 108 ? 16.860 17.181 45.458 1.00 47.64 120 ARG I O 1
ATOM 5041 N N . TYR G 1 109 ? 17.622 18.495 47.120 1.00 53.43 121 TYR I N 1
ATOM 5042 C CA . TYR G 1 109 ? 18.994 18.580 46.614 1.00 52.84 121 TYR I CA 1
ATOM 5043 C C . TYR G 1 109 ? 19.881 17.546 47.295 1.00 56.45 121 TYR I C 1
ATOM 5044 O O . TYR G 1 109 ? 19.909 17.485 48.537 1.00 53.28 121 TYR I O 1
ATOM 5053 N N . THR H 1 3 ? 11.732 7.951 67.907 1.00 67.56 15 THR J N 1
ATOM 5054 C CA . THR H 1 3 ? 11.010 9.004 68.624 1.00 69.75 15 THR J CA 1
ATOM 5055 C C . THR H 1 3 ? 9.956 9.712 67.762 1.00 67.61 15 THR J C 1
ATOM 5056 O O . THR H 1 3 ? 10.272 10.632 67.000 1.00 65.04 15 THR J O 1
ATOM 5060 N N . THR H 1 4 ? 8.703 9.275 67.904 1.00 66.74 16 THR J N 1
ATOM 5061 C CA . THR H 1 4 ? 7.590 9.779 67.097 1.00 61.39 16 THR J CA 1
ATOM 5062 C C . THR H 1 4 ? 6.453 10.317 67.965 1.00 56.89 16 THR J C 1
ATOM 5063 O O . THR H 1 4 ? 6.173 9.773 69.028 1.00 59.52 16 THR J O 1
ATOM 5067 N N . VAL H 1 5 ? 5.795 11.380 67.516 1.00 50.66 17 VAL J N 1
ATOM 5068 C CA . VAL H 1 5 ? 4.690 11.958 68.274 1.00 47.97 17 VAL J CA 1
ATOM 5069 C C . VAL H 1 5 ? 3.568 12.501 67.374 1.00 47.84 17 VAL J C 1
ATOM 5070 O O . VAL H 1 5 ? 3.804 13.284 66.443 1.00 40.79 17 VAL J O 1
ATOM 5074 N N . LEU H 1 6 ? 2.346 12.073 67.675 1.00 44.81 18 LEU J N 1
ATOM 5075 C CA . LEU H 1 6 ? 1.207 12.469 66.896 1.00 42.16 18 LEU J CA 1
ATOM 5076 C C . LEU H 1 6 ? 1.046 13.955 67.037 1.00 43.27 18 LEU J C 1
ATOM 5077 O O . LEU H 1 6 ? 1.090 14.503 68.150 1.00 40.93 18 LEU J O 1
ATOM 5082 N N . TRP H 1 7 ? 0.845 14.619 65.906 1.00 38.03 19 TRP J N 1
ATOM 5083 C CA . TRP H 1 7 ? 0.661 16.070 65.920 1.00 38.82 19 TRP J CA 1
ATOM 5084 C C . TRP H 1 7 ? -0.664 16.395 65.235 1.00 36.39 19 TRP J C 1
ATOM 5085 O O . TRP H 1 7 ? -1.054 15.697 64.283 1.00 34.02 19 TRP J O 1
ATOM 5096 N N . GLY H 1 8 ? -1.348 17.432 65.707 1.00 35.50 20 GLY J N 1
ATOM 5097 C CA . GLY H 1 8 ? -2.561 17.924 65.059 1.00 35.03 20 GLY J CA 1
ATOM 5098 C C . GLY H 1 8 ? -2.750 19.429 65.274 1.00 40.45 20 GLY J C 1
ATOM 5099 O O . GLY H 1 8 ? -2.217 19.983 66.255 1.00 37.49 20 GLY J O 1
ATOM 5100 N N . CYS H 1 9 ? -3.515 20.079 64.391 1.00 33.29 21 CYS J N 1
ATOM 5101 C CA . CYS H 1 9 ? -3.780 21.519 64.481 1.00 35.43 21 CYS J CA 1
ATOM 5102 C C . CYS H 1 9 ? -5.117 21.911 63.845 1.00 35.20 21 CYS J C 1
ATOM 5103 O O . CYS H 1 9 ? -5.504 21.395 62.800 1.00 34.59 21 CYS J O 1
ATOM 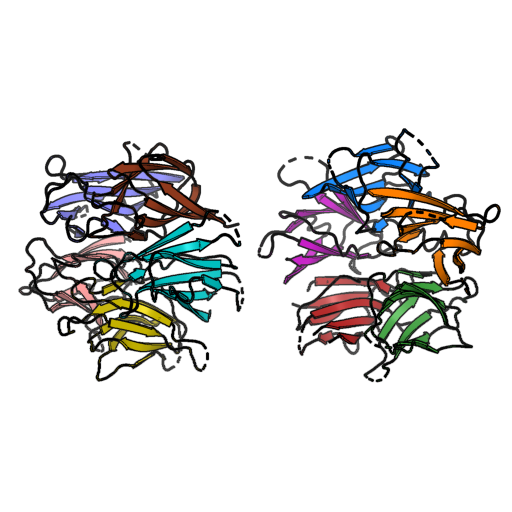5106 N N . GLU H 1 10 ? -5.853 22.803 64.474 1.00 29.97 22 GLU J N 1
ATOM 5107 C CA . GLU H 1 10 ? -7.120 23.229 63.916 1.00 31.08 22 GLU J CA 1
ATOM 5108 C C . GLU H 1 10 ? -7.101 24.715 63.484 1.00 34.03 22 GLU J C 1
ATOM 5109 O O . GLU H 1 10 ? -6.984 25.604 64.324 1.00 33.80 22 GLU J O 1
ATOM 5115 N N . LEU H 1 11 ? -7.237 24.966 62.186 1.00 27.43 23 LEU J N 1
ATOM 5116 C CA . LEU H 1 11 ? -7.214 26.321 61.634 1.00 31.57 23 LEU J CA 1
ATOM 5117 C C . LEU H 1 11 ? -8.617 26.796 61.436 1.00 32.68 23 LEU J C 1
ATOM 5118 O O . LEU H 1 11 ? -9.505 26.010 61.136 1.00 26.03 23 LEU J O 1
ATOM 5123 N N . SER H 1 12 ? -8.818 28.107 61.649 1.00 33.59 24 SER J N 1
ATOM 5124 C CA . SER H 1 12 ? -10.120 28.701 61.526 1.00 32.81 24 SER J CA 1
ATOM 5125 C C . SER H 1 12 ? -9.869 30.206 61.449 1.00 37.76 24 SER J C 1
ATOM 5126 O O . SER H 1 12 ? -8.753 30.674 61.709 1.00 36.57 24 SER J O 1
ATOM 5129 N N . GLN H 1 13 ? -10.901 30.954 61.099 1.00 40.33 25 GLN J N 1
ATOM 5130 C CA . GLN H 1 13 ? -10.773 32.431 61.090 1.00 45.08 25 GLN J CA 1
ATOM 5131 C C . GLN H 1 13 ? -10.182 32.991 62.409 1.00 46.46 25 GLN J C 1
ATOM 5132 O O . GLN H 1 13 ? -9.475 34.010 62.404 1.00 51.43 25 GLN J O 1
ATOM 5138 N N . GLU H 1 14 ? -10.417 32.295 63.520 1.00 46.24 26 GLU J N 1
ATOM 5139 C CA . GLU H 1 14 ? -9.952 32.747 64.832 1.00 49.84 26 GLU J CA 1
ATOM 5140 C C . GLU H 1 14 ? -8.491 32.394 65.085 1.00 49.71 26 GLU J C 1
ATOM 5141 O O . GLU H 1 14 ? -7.791 33.075 65.836 1.00 45.51 26 GLU J O 1
ATOM 5147 N N . ARG H 1 15 ? -8.038 31.310 64.462 1.00 41.45 27 ARG J N 1
ATOM 5148 C CA . ARG H 1 15 ? -6.626 31.044 64.369 1.00 42.19 27 ARG J CA 1
ATOM 5149 C C . ARG H 1 15 ? -6.431 30.629 62.918 1.00 42.65 27 ARG J C 1
ATOM 5150 O O . ARG H 1 15 ? -6.538 29.429 62.613 1.00 37.11 27 ARG J O 1
ATOM 5158 N N . ARG H 1 16 ? -6.203 31.604 62.028 1.00 39.55 28 ARG J N 1
ATOM 5159 C CA . ARG H 1 16 ? -5.957 31.306 60.608 1.00 39.80 28 ARG J CA 1
ATOM 5160 C C . ARG H 1 16 ? -4.570 30.802 60.375 1.00 39.80 28 ARG J C 1
ATOM 5161 O O . ARG H 1 16 ? -4.275 30.217 59.313 1.00 38.98 28 ARG J O 1
ATOM 5169 N N . THR H 1 17 ? -3.700 31.036 61.339 1.00 35.24 29 THR J N 1
ATOM 5170 C CA . THR H 1 17 ? -2.278 30.895 61.070 1.00 37.68 29 THR J CA 1
ATOM 5171 C C . THR H 1 17 ? -1.660 30.160 62.214 1.00 41.91 29 THR J C 1
ATOM 5172 O O . THR H 1 17 ? -2.083 30.335 63.358 1.00 46.19 29 THR J O 1
ATOM 5176 N N . TRP H 1 18 ? -0.669 29.328 61.936 1.00 42.52 30 TRP J N 1
ATOM 5177 C CA . TRP H 1 18 ? -0.014 28.575 63.001 1.00 48.43 30 TRP J CA 1
ATOM 5178 C C . TRP H 1 18 ? 1.339 28.089 62.532 1.00 49.70 30 TRP J C 1
ATOM 5179 O O . TRP H 1 18 ? 1.474 27.521 61.427 1.00 43.96 30 TRP J O 1
ATOM 5190 N N . THR H 1 19 ? 2.343 28.334 63.368 1.00 47.52 31 THR J N 1
ATOM 5191 C CA . THR H 1 19 ? 3.703 27.965 63.017 1.00 50.36 31 THR J CA 1
ATOM 5192 C C . THR H 1 19 ? 4.224 26.829 63.906 1.00 53.98 31 THR J C 1
ATOM 5193 O O . THR H 1 19 ? 4.244 26.938 65.143 1.00 56.62 31 THR J O 1
ATOM 5197 N N . PHE H 1 20 ? 4.588 25.717 63.277 1.00 48.95 32 PHE J N 1
ATOM 5198 C CA . PHE H 1 20 ? 5.099 24.562 63.992 1.00 52.81 32 PHE J CA 1
ATOM 5199 C C . PHE H 1 20 ? 6.608 24.660 64.147 1.00 52.20 32 PHE J C 1
ATOM 5200 O O . PHE H 1 20 ? 7.335 24.752 63.160 1.00 49.83 32 PHE J O 1
ATOM 5208 N N . CYS H 1 30 ? 12.573 17.769 64.048 1.00 61.98 42 CYS J N 1
ATOM 5209 C CA . CYS H 1 30 ? 13.399 17.558 62.858 1.00 66.44 42 CYS J CA 1
ATOM 5210 C C . CYS H 1 30 ? 12.582 17.522 61.562 1.00 64.65 42 CYS J C 1
ATOM 5211 O O . CYS H 1 30 ? 12.858 18.277 60.629 1.00 65.03 42 CYS J O 1
ATOM 5214 N N . ARG H 1 31 ? 11.591 16.632 61.511 1.00 62.16 43 ARG J N 1
ATOM 5215 C CA . ARG H 1 31 ? 10.684 16.517 60.363 1.00 58.96 43 ARG J CA 1
ATOM 5216 C C . ARG H 1 31 ? 9.217 16.474 60.810 1.00 56.70 43 ARG J C 1
ATOM 5217 O O . ARG H 1 31 ? 8.863 15.683 61.694 1.00 57.17 43 ARG J O 1
ATOM 5225 N N . LEU H 1 32 ? 8.365 17.315 60.222 1.00 46.57 44 LEU J N 1
ATOM 5226 C CA . LEU H 1 32 ? 6.923 17.133 60.380 1.00 45.62 44 LEU J CA 1
ATOM 5227 C C . LEU H 1 32 ? 6.378 16.298 59.189 1.00 45.68 44 LEU J C 1
ATOM 5228 O O . LEU H 1 32 ? 6.536 16.665 58.010 1.00 42.05 44 LEU J O 1
ATOM 5233 N N . LEU H 1 33 ? 5.803 15.143 59.504 1.00 38.90 45 LEU J N 1
ATOM 5234 C CA . LEU H 1 33 ? 5.138 14.292 58.521 1.00 38.37 45 LEU J CA 1
ATOM 5235 C C . LEU H 1 33 ? 3.685 14.725 58.446 1.00 38.74 45 LEU J C 1
ATOM 5236 O O . LEU H 1 33 ? 2.974 14.757 59.451 1.00 36.70 45 LEU J O 1
ATOM 5241 N N . LEU H 1 34 ? 3.229 15.110 57.270 1.00 34.22 46 LEU J N 1
ATOM 5242 C CA . LEU H 1 34 ? 1.892 15.695 57.197 1.00 34.11 46 LEU J CA 1
ATOM 5243 C C . LEU H 1 34 ? 0.935 14.710 56.558 1.00 36.46 46 LEU J C 1
ATOM 5244 O O . LEU H 1 34 ? 1.056 14.446 55.335 1.00 39.24 46 LEU J O 1
ATOM 5249 N N . HIS H 1 35 ? 0.009 14.161 57.352 1.00 30.42 47 HIS J N 1
ATOM 5250 C CA . HIS H 1 35 ? -0.849 13.080 56.883 1.00 32.00 47 HIS J CA 1
ATOM 5251 C C . HIS H 1 35 ? -2.157 13.472 56.206 1.00 30.48 47 HIS J C 1
ATOM 5252 O O . HIS H 1 35 ? -2.341 13.139 55.025 1.00 30.27 47 HIS J O 1
ATOM 5259 N N . THR H 1 36 ? -3.066 14.109 56.934 1.00 24.46 48 THR J N 1
ATOM 5260 C CA . THR H 1 36 ? -4.369 14.452 56.359 1.00 23.29 48 THR J CA 1
ATOM 5261 C C . THR H 1 36 ? -4.776 15.869 56.675 1.00 26.30 48 THR J C 1
ATOM 5262 O O . THR H 1 36 ? -4.294 16.482 57.648 1.00 26.78 48 THR J O 1
ATOM 5266 N N . ILE H 1 37 ? -5.690 16.380 55.856 1.00 23.30 49 ILE J N 1
ATOM 5267 C CA . ILE H 1 37 ? -6.278 17.686 56.114 1.00 22.70 49 ILE J CA 1
ATOM 5268 C C . ILE H 1 37 ? -7.753 17.479 55.877 1.00 22.82 49 ILE J C 1
ATOM 5269 O O . ILE H 1 37 ? -8.145 16.989 54.832 1.00 22.71 49 ILE J O 1
ATOM 5274 N N . CYS H 1 38 ? -8.574 17.887 56.835 1.00 22.00 50 CYS J N 1
ATOM 5275 C CA . CYS H 1 38 ? -9.987 17.488 56.866 1.00 24.47 50 CYS J CA 1
ATOM 5276 C C . CYS H 1 38 ? -10.810 18.701 57.283 1.00 26.48 50 CYS J C 1
ATOM 5277 O O . CYS H 1 38 ? -10.441 19.427 58.203 1.00 28.74 50 CYS J O 1
ATOM 5280 N N . LEU H 1 39 ? -11.946 18.914 56.646 1.00 26.54 51 LEU J N 1
ATOM 5281 C CA . LEU H 1 39 ? -12.886 19.922 57.128 1.00 23.48 51 LEU J CA 1
ATOM 5282 C C . LEU H 1 39 ? -13.701 19.391 58.305 1.00 28.70 51 LEU J C 1
ATOM 5283 O O . LEU H 1 39 ? -14.074 18.206 58.317 1.00 25.10 51 LEU J O 1
ATOM 5288 N N . GLY H 1 40 ? -13.995 20.270 59.276 1.00 26.37 52 GLY J N 1
ATOM 5289 C CA . GLY H 1 40 ? -14.905 19.927 60.353 1.00 29.46 52 GLY J CA 1
ATOM 5290 C C . GLY H 1 40 ? -16.328 19.880 59.842 1.00 29.37 52 GLY J C 1
ATOM 5291 O O . GLY H 1 40 ? -16.651 20.547 58.873 1.00 29.19 52 GLY J O 1
ATOM 5292 N N . GLU H 1 41 ? -17.185 19.106 60.499 1.00 27.03 53 GLU J N 1
ATOM 5293 C CA . GLU H 1 41 ? -18.612 19.101 60.182 1.00 28.51 53 GLU J CA 1
ATOM 5294 C C . GLU H 1 41 ? -19.242 20.493 60.473 1.00 33.89 53 GLU J C 1
ATOM 5295 O O . GLU H 1 41 ? -20.301 20.820 59.933 1.00 33.45 53 GLU J O 1
ATOM 5301 N N . LYS H 1 42 ? -18.570 21.303 61.288 1.00 33.31 54 LYS J N 1
ATOM 5302 C CA . LYS H 1 42 ? -19.029 22.710 61.524 1.00 37.08 54 LYS J CA 1
ATOM 5303 C C . LYS H 1 42 ? -18.688 23.683 60.380 1.00 39.21 54 LYS J C 1
ATOM 5304 O O . LYS H 1 42 ? -19.298 24.764 60.277 1.00 39.92 54 LYS J O 1
ATOM 5310 N N . ALA H 1 43 ? -17.736 23.323 59.513 1.00 35.38 55 ALA J N 1
ATOM 5311 C CA . ALA H 1 43 ? -17.411 24.197 58.364 1.00 34.26 55 ALA J CA 1
ATOM 5312 C C . ALA H 1 43 ? -18.623 24.429 57.477 1.00 34.70 55 ALA J C 1
ATOM 5313 O O . ALA H 1 43 ? -19.350 23.492 57.148 1.00 38.99 55 ALA J O 1
ATOM 5315 N N . LYS H 1 44 ? -18.840 25.665 57.051 1.00 37.20 56 LYS J N 1
ATOM 5316 C CA . LYS H 1 44 ? -19.898 25.915 56.064 1.00 39.20 56 LYS J CA 1
ATOM 5317 C C . LYS H 1 44 ? -19.460 25.586 54.620 1.00 40.59 56 LYS J C 1
ATOM 5318 O O . LYS H 1 44 ? -18.439 24.915 54.426 1.00 39.44 56 LYS J O 1
ATOM 5324 N N . GLU H 1 45 ? -20.219 26.053 53.625 1.00 41.69 57 GLU J N 1
ATOM 5325 C CA . GLU H 1 45 ? -20.085 25.569 52.236 1.00 40.07 57 GLU J CA 1
ATOM 5326 C C . GLU H 1 45 ? -18.986 26.165 51.340 1.00 32.84 57 GLU J C 1
ATOM 5327 O O . GLU H 1 45 ? -18.801 25.699 50.211 1.00 36.01 57 GLU J O 1
ATOM 5333 N N . GLU H 1 46 ? -18.248 27.156 51.833 1.00 34.30 58 GLU J N 1
ATOM 5334 C CA . GLU H 1 46 ? -17.253 27.839 51.016 1.00 34.65 58 GLU J CA 1
ATOM 5335 C C . GLU H 1 46 ? -16.002 26.981 50.719 1.00 32.96 58 GLU J C 1
ATOM 5336 O O . GLU H 1 46 ? -15.666 26.080 51.511 1.00 32.30 58 GLU J O 1
ATOM 5342 N N . MET H 1 47 ? -15.315 27.250 49.601 1.00 28.06 59 MET J N 1
ATOM 5343 C CA . MET H 1 47 ? -14.052 26.581 49.360 1.00 29.52 59 MET J CA 1
ATOM 5344 C C . MET H 1 47 ? -13.031 27.001 50.377 1.00 31.28 59 MET J C 1
ATOM 5345 O O . MET H 1 47 ? -12.965 28.174 50.740 1.00 28.83 59 MET J O 1
ATOM 5350 N N . HIS H 1 48 ? -12.233 26.036 50.841 1.00 25.08 60 HIS J N 1
ATOM 5351 C CA . HIS H 1 48 ? -11.196 26.291 51.812 1.00 25.35 60 HIS J CA 1
ATOM 5352 C C . HIS H 1 48 ? -9.893 26.042 51.098 1.00 26.29 60 HIS J C 1
ATOM 5353 O O . HIS H 1 48 ? -9.765 25.038 50.407 1.00 26.47 60 HIS J O 1
ATOM 5360 N N . ARG H 1 49 ? -8.908 26.897 51.323 1.00 23.28 61 ARG J N 1
ATOM 5361 C CA . ARG H 1 49 ? -7.602 26.670 50.787 1.00 23.41 61 ARG J CA 1
ATOM 5362 C C . ARG H 1 49 ? -6.561 26.912 51.851 1.00 25.54 61 ARG J C 1
ATOM 5363 O O . ARG H 1 49 ? -6.587 27.949 52.572 1.00 28.29 61 ARG J O 1
ATOM 5371 N N . VAL H 1 50 ? -5.607 26.002 51.957 1.00 23.62 62 VAL J N 1
ATOM 5372 C CA . VAL H 1 50 ? -4.584 26.212 52.962 1.00 26.49 62 VAL J CA 1
ATOM 5373 C C . VAL H 1 50 ? -3.233 26.263 52.355 1.00 28.05 62 VAL J C 1
ATOM 5374 O O . VAL H 1 50 ? -2.965 25.578 51.357 1.00 25.22 62 VAL J O 1
ATOM 5378 N N . GLU H 1 51 ? -2.404 27.149 52.912 1.00 26.60 63 GLU J N 1
ATOM 5379 C CA . GLU H 1 51 ? -1.117 27.462 52.322 1.00 29.26 63 GLU J CA 1
ATOM 5380 C C . GLU H 1 51 ? -0.056 27.171 53.326 1.00 31.52 63 GLU J C 1
ATOM 5381 O O . GLU H 1 51 ? -0.305 27.250 54.532 1.00 32.95 63 GLU J O 1
ATOM 5387 N N . ILE H 1 52 ? 1.148 26.901 52.840 1.00 31.34 64 ILE J N 1
ATOM 5388 C CA . ILE H 1 52 ? 2.336 27.006 53.678 1.00 36.09 64 ILE J CA 1
ATOM 5389 C C . ILE H 1 52 ? 3.034 28.345 53.343 1.00 40.77 64 ILE J C 1
ATOM 5390 O O . ILE H 1 52 ? 3.225 28.693 52.165 1.00 37.12 64 ILE J O 1
ATOM 5395 N N . LEU H 1 53 ? 3.360 29.125 54.373 1.00 41.92 65 LEU J N 1
ATOM 5396 C CA . LEU H 1 53 ? 4.096 30.375 54.172 1.00 44.50 65 LEU J CA 1
ATOM 5397 C C . LEU H 1 53 ? 5.610 30.138 54.259 1.00 48.34 65 LEU J C 1
ATOM 5398 O O . LEU H 1 53 ? 6.072 29.381 55.107 1.00 56.00 65 LEU J O 1
ATOM 5403 N N . PRO H 1 54 ? 6.389 30.774 53.368 1.00 58.37 66 PRO J N 1
ATOM 5404 C CA . PRO H 1 54 ? 7.864 30.754 53.371 1.00 63.47 66 PRO J CA 1
ATOM 5405 C C . PRO H 1 54 ? 8.430 31.464 54.599 1.00 63.65 66 PRO J C 1
ATOM 5406 O O . PRO H 1 54 ? 7.655 32.097 55.319 1.00 65.50 66 PRO J O 1
ATOM 5410 N N . PRO H 1 55 ? 9.764 31.426 54.806 1.00 68.82 67 PRO J N 1
ATOM 5411 C CA . PRO H 1 55 ? 10.816 30.919 53.911 1.00 72.45 67 PRO J CA 1
ATOM 5412 C C . PRO H 1 55 ? 11.088 29.417 54.054 1.00 73.09 67 PRO J C 1
ATOM 5413 O O . PRO H 1 55 ? 10.537 28.795 54.966 1.00 75.51 67 PRO J O 1
ATOM 5417 N N . ALA H 1 56 ? 11.913 28.858 53.157 1.00 75.91 68 ALA J N 1
ATOM 5418 C CA . ALA H 1 56 ? 12.384 27.460 53.243 1.00 76.26 68 ALA J CA 1
ATOM 5419 C C . ALA H 1 56 ? 13.851 27.315 52.826 1.00 75.27 68 ALA J C 1
ATOM 5420 O O . ALA H 1 56 ? 14.765 27.612 53.600 1.00 79.07 68 ALA J O 1
ATOM 5422 N N . GLN H 1 64 ? 5.863 34.643 48.604 1.00 52.80 76 GLN J N 1
ATOM 5423 C CA . GLN H 1 64 ? 5.263 33.583 47.799 1.00 51.67 76 GLN J CA 1
ATOM 5424 C C . GLN H 1 64 ? 4.739 32.346 48.588 1.00 47.33 76 GLN J C 1
ATOM 5425 O O . GLN H 1 64 ? 5.499 31.424 48.860 1.00 47.21 76 GLN J O 1
ATOM 5431 N N . PRO H 1 65 ? 3.449 32.343 48.969 1.00 42.95 77 PRO J N 1
ATOM 5432 C CA . PRO H 1 65 ? 2.956 31.152 49.692 1.00 40.63 77 PRO J CA 1
ATOM 5433 C C . PRO H 1 65 ? 2.677 29.968 48.765 1.00 38.54 77 PRO J C 1
ATOM 5434 O O . PRO H 1 65 ? 2.382 30.167 47.575 1.00 37.75 77 PRO J O 1
ATOM 5438 N N . VAL H 1 66 ? 2.765 28.761 49.325 1.00 34.70 78 VAL J N 1
ATOM 5439 C CA . VAL H 1 66 ? 2.536 27.544 48.574 1.00 32.16 78 VAL J CA 1
ATOM 5440 C C . VAL H 1 66 ? 1.200 26.943 48.984 1.00 29.81 78 VAL J C 1
ATOM 5441 O O . VAL H 1 66 ? 0.931 26.731 50.160 1.00 29.95 78 VAL J O 1
ATOM 5445 N N . THR H 1 67 ? 0.348 26.686 48.005 1.00 29.56 79 THR J N 1
ATOM 5446 C CA . THR H 1 67 ? -0.950 26.112 48.285 1.00 28.17 79 THR J CA 1
ATOM 5447 C C . THR H 1 67 ? -0.801 24.612 48.391 1.00 25.17 79 THR J C 1
ATOM 5448 O O . THR H 1 67 ? -0.275 23.988 47.469 1.00 24.82 79 THR J O 1
ATOM 5452 N N . ILE H 1 68 ? -1.272 24.040 49.502 1.00 25.43 80 ILE J N 1
ATOM 5453 C CA . ILE H 1 68 ? -1.186 22.604 49.682 1.00 22.98 80 ILE J CA 1
ATOM 5454 C C . ILE H 1 68 ? -2.493 21.869 49.650 1.00 21.61 80 ILE J C 1
ATOM 5455 O O . ILE H 1 68 ? -2.495 20.674 49.412 1.00 24.68 80 ILE J O 1
ATOM 5460 N N . ALA H 1 69 ? -3.607 22.547 49.843 1.00 21.17 81 ALA J N 1
ATOM 5461 C CA . ALA H 1 69 ? -4.874 21.849 49.740 1.00 19.23 81 ALA J CA 1
ATOM 5462 C C . ALA H 1 69 ? -5.996 22.817 49.413 1.00 20.43 81 ALA J C 1
ATOM 5463 O O . ALA H 1 69 ? -5.997 23.968 49.891 1.00 21.82 81 ALA J O 1
ATOM 5465 N N . SER H 1 70 ? -6.973 22.320 48.656 1.00 17.76 82 SER J N 1
ATOM 5466 C CA . SER H 1 70 ? -8.261 22.986 48.471 1.00 21.06 82 SER J CA 1
ATOM 5467 C C . SER H 1 70 ? -9.354 21.982 48.737 1.00 22.09 82 SER J C 1
ATOM 5468 O O . SER H 1 70 ? -9.340 20.875 48.144 1.00 19.65 82 SER J O 1
ATOM 5471 N N . LEU H 1 71 ? -10.299 22.343 49.613 1.00 21.12 83 LEU J N 1
ATOM 5472 C CA . LEU H 1 71 ? -11.307 21.373 50.055 1.00 23.50 83 LEU J CA 1
ATOM 5473 C C . LEU H 1 71 ? -12.654 22.041 50.038 1.00 24.32 83 LEU J C 1
ATOM 5474 O O . LEU H 1 71 ? -12.721 23.242 50.172 1.00 28.42 83 LEU J O 1
ATOM 5479 N N . GLN H 1 72 ? -13.730 21.275 49.929 1.00 23.23 84 GLN J N 1
ATOM 5480 C CA . GLN H 1 72 ? -15.032 21.893 50.034 1.00 26.71 84 GLN J CA 1
ATOM 5481 C C . GLN H 1 72 ? -16.045 20.858 50.487 1.00 22.74 84 GLN J C 1
ATOM 5482 O O . GLN H 1 72 ? -16.115 19.767 49.925 1.00 24.68 84 GLN J O 1
ATOM 5488 N N . ALA H 1 73 ? -16.844 21.227 51.487 1.00 26.55 85 ALA J N 1
ATOM 5489 C CA . ALA H 1 73 ? -17.692 20.267 52.178 1.00 30.50 85 ALA J CA 1
ATOM 5490 C C . ALA H 1 73 ? -18.595 19.466 51.244 1.00 31.12 85 ALA J C 1
ATOM 5491 O O . ALA H 1 73 ? -18.775 18.255 51.414 1.00 30.83 85 ALA J O 1
ATOM 5493 N N . SER H 1 74 ? -19.119 20.114 50.218 1.00 33.33 86 SER J N 1
ATOM 5494 C CA . SER H 1 74 ? -20.055 19.421 49.344 1.00 31.46 86 SER J CA 1
ATOM 5495 C C . SER H 1 74 ? -19.350 18.638 48.236 1.00 27.86 86 SER J C 1
ATOM 5496 O O . SER H 1 74 ? -19.998 17.949 47.484 1.00 26.47 86 SER J O 1
ATOM 5499 N N . VAL H 1 75 ? -18.031 18.745 48.163 1.00 25.69 87 VAL J N 1
ATOM 5500 C CA . VAL H 1 75 ? -17.311 18.162 47.052 1.00 25.46 87 VAL J CA 1
ATOM 5501 C C . VAL H 1 75 ? -16.195 17.210 47.482 1.00 21.76 87 VAL J C 1
ATOM 5502 O O . VAL H 1 75 ? -16.086 16.093 46.954 1.00 23.01 87 VAL J O 1
ATOM 5506 N N . LEU H 1 76 ? -15.338 17.677 48.384 1.00 21.24 88 LEU J N 1
ATOM 5507 C CA . LEU H 1 76 ? -14.203 16.894 48.857 1.00 22.54 88 LEU J CA 1
ATOM 5508 C C . LEU H 1 76 ? -13.884 17.388 50.251 1.00 22.40 88 LEU J C 1
ATOM 5509 O O . LEU H 1 76 ? -13.289 18.459 50.395 1.00 22.09 88 LEU J O 1
ATOM 5514 N N . PRO H 1 77 ? -14.279 16.618 51.291 1.00 25.39 89 PRO J N 1
ATOM 5515 C CA . PRO H 1 77 ? -14.095 17.149 52.664 1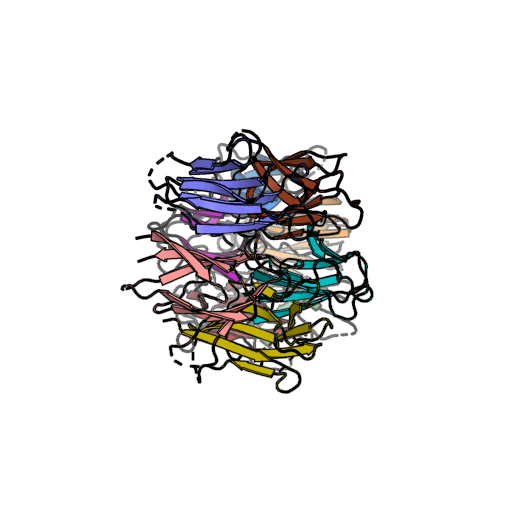.00 23.02 89 PRO J CA 1
ATOM 5516 C C . PRO H 1 77 ? -12.721 16.834 53.289 1.00 21.15 89 PRO J C 1
ATOM 5517 O O . PRO H 1 77 ? -12.433 17.304 54.363 1.00 22.32 89 PRO J O 1
ATOM 5521 N N . MET H 1 78 ? -11.884 16.042 52.645 1.00 20.47 90 MET J N 1
ATOM 5522 C CA . MET H 1 78 ? -10.555 15.835 53.186 1.00 20.37 90 MET J CA 1
ATOM 5523 C C . MET H 1 78 ? -9.646 15.312 52.109 1.00 20.65 90 MET J C 1
ATOM 5524 O O . MET H 1 78 ? -10.088 14.900 51.023 1.00 23.05 90 MET J O 1
ATOM 5529 N N . VAL H 1 79 ? -8.359 15.320 52.420 1.00 19.80 91 VAL J N 1
ATOM 5530 C CA . VAL H 1 79 ? -7.386 14.758 51.538 1.00 20.41 91 VAL J CA 1
ATOM 5531 C C . VAL H 1 79 ? -6.259 14.153 52.356 1.00 23.89 91 VAL J C 1
ATOM 5532 O O . VAL H 1 79 ? -5.912 14.615 53.448 1.00 20.40 91 VAL J O 1
ATOM 5536 N N . SER H 1 80 ? -5.709 13.081 51.822 1.00 24.29 92 SER J N 1
ATOM 5537 C CA . SER H 1 80 ? -4.600 12.454 52.436 1.00 27.56 92 SER J CA 1
ATOM 5538 C C . SER H 1 80 ? -3.344 12.870 51.689 1.00 28.19 92 SER J C 1
ATOM 5539 O O . SER H 1 80 ? -3.289 12.808 50.456 1.00 30.24 92 SER J O 1
ATOM 5542 N N . MET H 1 81 ? -2.313 13.294 52.401 1.00 28.72 93 MET J N 1
ATOM 5543 C CA . MET H 1 81 ? -1.051 13.466 51.676 1.00 35.46 93 MET J CA 1
ATOM 5544 C C . MET H 1 81 ? 0.139 12.833 52.377 1.00 33.08 93 MET J C 1
ATOM 5545 O O . MET H 1 81 ? 1.204 13.459 52.535 1.00 31.14 93 MET J O 1
ATOM 5550 N N . VAL H 1 82 ? -0.070 11.586 52.786 1.00 31.20 94 VAL J N 1
ATOM 5551 C CA . VAL H 1 82 ? 0.927 10.834 53.518 1.00 31.59 94 VAL J CA 1
ATOM 5552 C C . VAL H 1 82 ? 2.173 10.758 52.667 1.00 31.64 94 VAL J C 1
ATOM 5553 O O . VAL H 1 82 ? 2.109 10.354 51.512 1.00 27.97 94 VAL J O 1
ATOM 5557 N N . GLY H 1 83 ? 3.315 11.118 53.224 1.00 30.72 95 GLY J N 1
ATOM 5558 C CA . GLY H 1 83 ? 4.545 11.030 52.451 1.00 33.13 95 GLY J CA 1
ATOM 5559 C C . GLY H 1 83 ? 5.249 12.370 52.380 1.00 33.79 95 GLY J C 1
ATOM 5560 O O . GLY H 1 83 ? 6.446 12.436 52.143 1.00 36.40 95 GLY J O 1
ATOM 5561 N N . VAL H 1 84 ? 4.487 13.437 52.570 1.00 30.96 96 VAL J N 1
ATOM 5562 C CA . VAL H 1 84 ? 5.033 14.768 52.668 1.00 34.08 96 VAL J CA 1
ATOM 5563 C C . VAL H 1 84 ? 5.742 14.953 53.996 1.00 38.44 96 VAL J C 1
ATOM 5564 O O . VAL H 1 84 ? 5.131 14.780 55.063 1.00 36.83 96 VAL J O 1
ATOM 5568 N N . GLN H 1 85 ? 7.031 15.278 53.919 1.00 40.97 97 GLN J N 1
ATOM 5569 C CA . GLN H 1 85 ? 7.855 15.553 55.098 1.00 43.59 97 GLN J CA 1
ATOM 5570 C C . GLN H 1 85 ? 8.365 17.014 55.080 1.00 44.19 97 GLN J C 1
ATOM 5571 O O . GLN H 1 85 ? 9.061 17.446 54.158 1.00 45.58 97 GLN J O 1
ATOM 5577 N N . LEU H 1 86 ? 7.984 17.773 56.093 1.00 43.19 98 LEU J N 1
ATOM 5578 C CA . LEU H 1 86 ? 8.260 19.213 56.160 1.00 47.15 98 LEU J CA 1
ATOM 5579 C C . LEU H 1 86 ? 9.375 19.557 57.141 1.00 51.48 98 LEU J C 1
ATOM 5580 O O . LEU H 1 86 ? 9.391 19.066 58.283 1.00 52.25 98 LEU J O 1
ATOM 5585 N N . SER H 1 87 ? 10.290 20.419 56.695 1.00 54.34 99 SER J N 1
ATOM 5586 C CA . SER H 1 87 ? 11.321 20.987 57.571 1.00 57.62 99 SER J CA 1
ATOM 5587 C C . SER H 1 87 ? 10.808 22.201 58.343 1.00 55.45 99 SER J C 1
ATOM 5588 O O . SER H 1 87 ? 10.303 23.157 57.751 1.00 56.23 99 SER J O 1
ATOM 5591 N N . PRO H 1 88 ? 10.945 22.165 59.678 1.00 57.32 100 PRO J N 1
ATOM 5592 C CA . PRO H 1 88 ? 10.555 23.242 60.589 1.00 55.81 100 PRO J CA 1
ATOM 5593 C C . PRO H 1 88 ? 11.544 24.393 60.472 1.00 56.82 100 PRO J C 1
ATOM 5594 O O . PRO H 1 88 ? 12.726 24.147 60.240 1.00 58.89 100 PRO J O 1
ATOM 5598 N N . PRO H 1 89 ? 11.075 25.639 60.640 1.00 58.16 101 PRO J N 1
ATOM 5599 C CA . PRO H 1 89 ? 9.688 25.984 60.975 1.00 54.56 101 PRO J CA 1
ATOM 5600 C C . PRO H 1 89 ? 8.766 25.886 59.763 1.00 52.77 101 PRO J C 1
ATOM 5601 O O . PRO H 1 89 ? 9.184 26.123 58.622 1.00 51.65 101 PRO J O 1
ATOM 5605 N N . VAL H 1 90 ? 7.508 25.554 60.021 1.00 52.01 102 VAL J N 1
ATOM 5606 C CA . VAL H 1 90 ? 6.518 25.552 58.968 1.00 50.31 102 VAL J CA 1
ATOM 5607 C C . VAL H 1 90 ? 5.284 26.231 59.495 1.00 44.49 102 VAL J C 1
ATOM 5608 O O . VAL H 1 90 ? 4.800 25.921 60.566 1.00 45.75 102 VAL J O 1
ATOM 5612 N N . THR H 1 91 ? 4.797 27.178 58.725 1.00 41.60 103 THR J N 1
ATOM 5613 C CA . THR H 1 91 ? 3.699 28.027 59.114 1.00 42.41 103 THR J CA 1
ATOM 5614 C C . THR H 1 91 ? 2.528 27.769 58.196 1.00 41.98 103 THR J C 1
ATOM 5615 O O . THR H 1 91 ? 2.621 28.004 56.987 1.00 42.07 103 THR J O 1
ATOM 5619 N N . PHE H 1 92 ? 1.439 27.265 58.757 1.00 39.21 104 PHE J N 1
ATOM 5620 C CA . PHE H 1 92 ? 0.273 26.943 57.959 1.00 37.80 104 PHE J CA 1
ATOM 5621 C C . PHE H 1 92 ? -0.683 28.102 58.002 1.00 38.45 104 PHE J C 1
ATOM 5622 O O . PHE H 1 92 ? -0.816 28.761 59.030 1.00 39.09 104 PHE J O 1
ATOM 5630 N N . GLN H 1 93 ? -1.355 28.364 56.887 1.00 34.13 105 GLN J N 1
ATOM 5631 C CA . GLN H 1 93 ? -2.330 29.418 56.864 1.00 32.38 105 GLN J CA 1
ATOM 5632 C C . GLN H 1 93 ? -3.607 29.028 56.175 1.00 32.54 105 GLN J C 1
ATOM 5633 O O . GLN H 1 93 ? -3.578 28.506 55.062 1.00 29.87 105 GLN J O 1
ATOM 5639 N N . LEU H 1 94 ? -4.734 29.329 56.793 1.00 29.21 106 LEU J N 1
ATOM 5640 C CA . LEU H 1 94 ? -6.003 29.145 56.127 1.00 29.06 106 LEU J CA 1
ATOM 5641 C C . LEU H 1 94 ? -6.283 30.388 55.282 1.00 32.85 106 LEU J C 1
ATOM 5642 O O . LEU H 1 94 ? -6.780 31.403 55.796 1.00 32.85 106 LEU J O 1
ATOM 5647 N N . ARG H 1 95 ? -5.956 30.299 53.983 1.00 27.47 107 ARG J N 1
ATOM 5648 C CA . ARG H 1 95 ? -5.962 31.457 53.090 1.00 31.09 107 ARG J CA 1
ATOM 5649 C C . ARG H 1 95 ? -7.376 31.791 52.630 1.00 32.31 107 ARG J C 1
ATOM 5650 O O . ARG H 1 95 ? -7.755 32.945 52.528 1.00 32.99 107 ARG J O 1
ATOM 5658 N N . ALA H 1 96 ? -8.202 30.784 52.444 1.00 28.32 108 ALA J N 1
ATOM 5659 C CA . ALA H 1 96 ? -9.596 30.996 52.090 1.00 29.58 108 ALA J CA 1
ATOM 5660 C C . ALA H 1 96 ? -10.440 30.034 52.900 1.00 30.71 108 ALA J C 1
ATOM 5661 O O . ALA H 1 96 ? -10.009 28.907 53.141 1.00 28.25 108 ALA J O 1
ATOM 5663 N N . GLY H 1 97 ? -11.648 30.444 53.276 1.00 33.14 109 GLY J N 1
ATOM 5664 C CA . GLY H 1 97 ? -12.504 29.598 54.101 1.00 30.30 109 GLY J CA 1
ATOM 5665 C C . GLY H 1 97 ? -12.460 30.007 55.574 1.00 30.89 109 GLY J C 1
ATOM 5666 O O . GLY H 1 97 ? -11.452 30.509 56.071 1.00 33.01 109 GLY J O 1
ATOM 5667 N N . SER H 1 98 ? -13.542 29.783 56.290 1.00 26.35 110 SER J N 1
ATOM 5668 C CA . SER H 1 98 ? -13.509 30.108 57.744 1.00 31.96 110 SER J CA 1
ATOM 5669 C C . SER H 1 98 ? -13.224 28.900 58.656 1.00 32.29 110 SER J C 1
ATOM 5670 O O . SER H 1 98 ? -12.985 29.049 59.859 1.00 31.77 110 SER J O 1
ATOM 5673 N N . GLY H 1 99 ? -13.263 27.700 58.101 1.00 28.98 111 GLY J N 1
ATOM 5674 C CA . GLY H 1 99 ? -12.960 26.528 58.938 1.00 26.53 111 GLY J CA 1
ATOM 5675 C C . GLY H 1 99 ? -14.147 26.095 59.773 1.00 31.28 111 GLY J C 1
ATOM 5676 O O . GLY H 1 99 ? -15.290 26.497 59.517 1.00 33.95 111 GLY J O 1
ATOM 5677 N N . PRO H 1 100 ? -13.906 25.207 60.749 1.00 31.71 112 PRO J N 1
ATOM 5678 C CA . PRO H 1 100 ? -12.578 24.670 61.083 1.00 29.49 112 PRO J CA 1
ATOM 5679 C C . PRO H 1 100 ? -11.995 23.715 60.003 1.00 24.57 112 PRO J C 1
ATOM 5680 O O . PRO H 1 100 ? -12.713 22.989 59.340 1.00 28.21 112 PRO J O 1
ATOM 5684 N N . VAL H 1 101 ? -10.679 23.711 59.893 1.00 24.15 113 VAL J N 1
ATOM 5685 C CA . VAL H 1 101 ? -10.008 22.741 59.077 1.00 27.10 113 VAL J CA 1
ATOM 5686 C C . VAL H 1 101 ? -8.935 22.148 59.946 1.00 28.74 113 VAL J C 1
ATOM 5687 O O . VAL H 1 101 ? -8.183 22.898 60.581 1.00 26.45 113 VAL J O 1
ATOM 5691 N N . PHE H 1 102 ? -8.849 20.813 59.961 1.00 24.58 114 PHE J N 1
ATOM 5692 C CA . PHE H 1 102 ? -7.859 20.116 60.761 1.00 23.49 114 PHE J CA 1
ATOM 5693 C C . PHE H 1 102 ? -6.692 19.641 59.943 1.00 26.08 114 PHE J C 1
ATOM 5694 O O . PHE H 1 102 ? -6.819 19.274 58.755 1.00 26.54 114 PHE J O 1
ATOM 5702 N N . LEU H 1 103 ? -5.524 19.686 60.558 1.00 26.16 115 LEU J N 1
ATOM 5703 C CA . LEU H 1 103 ? -4.362 19.037 59.989 1.00 26.00 115 LEU J CA 1
ATOM 5704 C C . LEU H 1 103 ? -3.904 17.945 60.959 1.00 30.04 115 LEU J C 1
ATOM 5705 O O . LEU H 1 103 ? -3.963 18.154 62.177 1.00 31.35 115 LEU J O 1
ATOM 5710 N N . SER H 1 104 ? -3.480 16.799 60.426 1.00 28.75 116 SER J N 1
ATOM 5711 C CA . SER H 1 104 ? -2.878 15.738 61.240 1.00 29.40 116 SER J CA 1
ATOM 5712 C C . SER H 1 104 ? -1.532 15.361 60.676 1.00 30.64 116 SER J C 1
ATOM 5713 O O . SER H 1 104 ? -1.278 15.502 59.463 1.00 29.66 116 SER J O 1
ATOM 5716 N N . GLY H 1 105 ? -0.664 14.868 61.542 1.00 29.24 117 GLY J N 1
ATOM 5717 C CA . GLY H 1 105 ? 0.668 14.435 61.157 1.00 32.80 117 GLY J CA 1
ATOM 5718 C C . GLY H 1 105 ? 1.470 13.813 62.302 1.00 35.39 117 GLY J C 1
ATOM 5719 O O . GLY H 1 105 ? 0.903 13.443 63.320 1.00 32.29 117 GLY J O 1
ATOM 5720 N N . GLN H 1 106 ? 2.783 13.688 62.136 1.00 36.37 118 GLN J N 1
ATOM 5721 C CA . GLN H 1 106 ? 3.647 13.198 63.215 1.00 39.85 118 GLN J CA 1
ATOM 5722 C C . GLN H 1 106 ? 4.978 13.931 63.206 1.00 45.92 118 GLN J C 1
ATOM 5723 O O . GLN H 1 106 ? 5.582 14.128 62.148 1.00 43.12 118 GLN J O 1
ATOM 5729 N N . GLU H 1 107 ? 5.429 14.334 64.392 1.00 45.13 119 GLU J N 1
ATOM 5730 C CA . GLU H 1 107 ? 6.791 14.826 64.569 1.00 48.32 119 GLU J CA 1
ATOM 5731 C C . GLU H 1 107 ? 7.768 13.642 64.603 1.00 53.79 119 GLU J C 1
ATOM 5732 O O . GLU H 1 107 ? 7.460 12.565 65.119 1.00 51.16 119 GLU J O 1
ATOM 5738 N N . ARG H 1 108 ? 8.949 13.849 64.043 1.00 54.51 120 ARG J N 1
ATOM 5739 C CA . ARG H 1 108 ? 9.974 12.817 64.014 1.00 59.45 120 ARG J CA 1
ATOM 5740 C C . ARG H 1 108 ? 11.323 13.459 63.678 1.00 63.97 120 ARG J C 1
ATOM 5741 O O . ARG H 1 108 ? 11.446 14.682 63.690 1.00 63.72 120 ARG J O 1
ATOM 5749 N N . THR I 1 4 ? 3.384 -9.920 60.594 1.00 54.71 16 THR F N 1
ATOM 5750 C CA . THR I 1 4 ? 2.457 -8.900 60.087 1.00 54.06 16 THR F CA 1
ATOM 5751 C C . THR I 1 4 ? 1.008 -9.368 59.990 1.00 52.76 16 THR F C 1
ATOM 5752 O O . THR I 1 4 ? 0.644 -10.141 59.097 1.00 54.78 16 THR F O 1
ATOM 5756 N N . VAL I 1 5 ? 0.183 -8.848 60.896 1.00 50.01 17 VAL F N 1
ATOM 5757 C CA . VAL I 1 5 ? -1.184 -9.307 61.040 1.00 46.33 17 VAL F CA 1
ATOM 5758 C C . VAL I 1 5 ? -2.168 -8.250 60.560 1.00 45.82 17 VAL F C 1
ATOM 5759 O O . VAL I 1 5 ? -1.889 -7.048 60.619 1.00 42.91 17 VAL F O 1
ATOM 5763 N N . LEU I 1 6 ? -3.313 -8.701 60.074 1.00 40.87 18 LEU F N 1
ATOM 5764 C CA . LEU I 1 6 ? -4.299 -7.783 59.543 1.00 43.74 18 LEU F CA 1
ATOM 5765 C C . LEU I 1 6 ? -5.177 -7.326 60.712 1.00 40.68 18 LEU F C 1
ATOM 5766 O O . L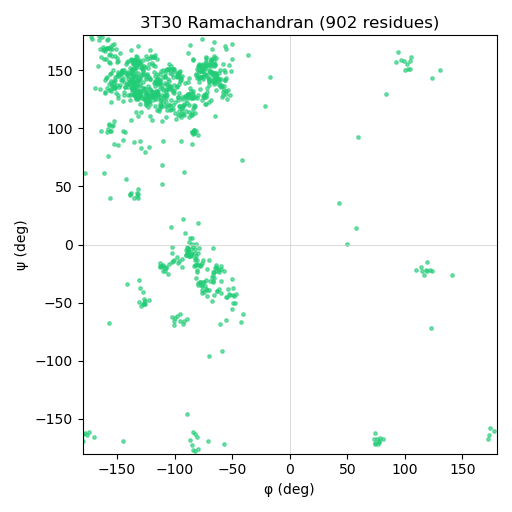EU I 1 6 ? -5.454 -8.097 61.618 1.00 39.45 18 LEU F O 1
ATOM 5771 N N . TRP I 1 7 ? -5.596 -6.067 60.710 1.00 35.53 19 TRP F N 1
ATOM 5772 C CA . TRP I 1 7 ? -6.351 -5.468 61.805 1.00 33.54 19 TRP F CA 1
ATOM 5773 C C . TRP I 1 7 ? -7.545 -4.676 61.268 1.00 35.20 19 TRP F C 1
ATOM 5774 O O . TRP I 1 7 ? -7.481 -4.144 60.189 1.00 31.32 19 TRP F O 1
ATOM 5785 N N . GLY I 1 8 ? -8.623 -4.609 62.026 1.00 33.06 20 GLY F N 1
ATOM 5786 C CA . GLY I 1 8 ? -9.737 -3.761 61.649 1.00 32.05 20 GLY F CA 1
ATOM 5787 C C . GLY I 1 8 ? -10.563 -3.403 62.858 1.00 31.93 20 GLY F C 1
ATOM 5788 O O . GLY I 1 8 ? -10.422 -4.023 63.913 1.00 32.00 20 GLY F O 1
ATOM 5789 N N . CYS I 1 9 ? -11.387 -2.370 62.732 1.00 28.53 21 CYS F N 1
ATOM 5790 C CA . CYS I 1 9 ? -12.352 -2.045 63.772 1.00 30.61 21 CYS F CA 1
ATOM 5791 C C . CYS I 1 9 ? -13.515 -1.269 63.187 1.00 33.65 21 CYS F C 1
ATOM 5792 O O . CYS I 1 9 ? -13.455 -0.743 62.030 1.00 29.61 21 CYS F O 1
ATOM 5795 N N . GLU I 1 10 ? -14.582 -1.224 63.964 1.00 24.54 22 GLU F N 1
ATOM 5796 C CA . GLU I 1 10 ? -15.801 -0.556 63.554 1.00 26.95 22 GLU F CA 1
ATOM 5797 C C . GLU I 1 10 ? -16.201 0.401 64.670 1.00 31.97 22 GLU F C 1
ATOM 5798 O O . GLU I 1 10 ? -16.280 0.003 65.873 1.00 30.50 22 GLU F O 1
ATOM 5804 N N . LEU I 1 11 ? -16.386 1.668 64.289 1.00 24.34 23 LEU F N 1
ATOM 5805 C CA . LEU I 1 11 ? -16.892 2.690 65.166 1.00 25.50 23 LEU F CA 1
ATOM 5806 C C . LEU I 1 11 ? -18.352 3.002 64.842 1.00 29.58 23 LEU F C 1
ATOM 5807 O O . LEU I 1 11 ? -18.801 2.929 63.682 1.00 28.57 23 LEU F O 1
ATOM 5812 N N . SER I 1 12 ? -19.111 3.358 65.877 1.00 25.73 24 SER F N 1
ATOM 5813 C CA . SER I 1 12 ? -20.488 3.789 65.676 1.00 27.39 24 SER F CA 1
ATOM 5814 C C . SER I 1 12 ? -20.959 4.637 66.856 1.00 28.55 24 SER F C 1
ATOM 5815 O O . SER I 1 12 ? -20.229 4.804 67.826 1.00 29.90 24 SER F O 1
ATOM 5818 N N . GLN I 1 13 ? -22.180 5.150 66.784 1.00 29.53 25 GLN F N 1
ATOM 5819 C CA . GLN I 1 13 ? -22.660 5.971 67.899 1.00 32.21 25 GLN F CA 1
ATOM 5820 C C . GLN I 1 13 ? -22.818 5.090 69.160 1.00 32.13 25 GLN F C 1
ATOM 5821 O O . GLN I 1 13 ? -22.635 5.572 70.271 1.00 32.15 25 GLN F O 1
ATOM 5827 N N . GLU I 1 14 ? -23.142 3.818 68.949 1.00 30.19 26 GLU F N 1
ATOM 5828 C CA . GLU I 1 14 ? -23.203 2.825 70.013 1.00 32.69 26 GLU F CA 1
ATOM 5829 C C . GLU I 1 14 ? -21.828 2.548 70.637 1.00 34.19 26 GLU F C 1
ATOM 5830 O O . GLU I 1 14 ? -21.706 2.477 71.877 1.00 33.67 26 GLU F O 1
ATOM 5836 N N . ARG I 1 15 ? -20.798 2.425 69.807 1.00 28.15 27 ARG F N 1
ATOM 5837 C CA . ARG I 1 15 ? -19.435 2.184 70.265 1.00 26.70 27 ARG F CA 1
ATOM 5838 C C . ARG I 1 15 ? -18.514 3.186 69.590 1.00 29.96 27 ARG F C 1
ATOM 5839 O O . ARG I 1 15 ? -17.934 2.898 68.516 1.00 28.97 27 ARG F O 1
ATOM 5847 N N . ARG I 1 16 ? -18.354 4.337 70.233 1.00 28.93 28 ARG F N 1
ATOM 5848 C CA . ARG I 1 16 ? -17.662 5.452 69.599 1.00 31.66 28 ARG F CA 1
ATOM 5849 C C . ARG I 1 16 ? -16.154 5.317 69.702 1.00 31.54 28 ARG F C 1
ATOM 5850 O O . ARG I 1 16 ? -15.422 5.933 68.949 1.00 31.48 28 ARG F O 1
ATOM 5858 N N . THR I 1 17 ? -15.665 4.480 70.606 1.00 26.09 29 THR F N 1
ATOM 5859 C CA . THR I 1 17 ? -14.222 4.398 70.787 1.00 24.28 29 THR F CA 1
ATOM 5860 C C . THR I 1 17 ? -13.722 2.982 70.590 1.00 31.28 29 THR F C 1
ATOM 5861 O O . THR I 1 17 ? -14.434 1.981 70.825 1.00 30.11 29 THR F O 1
ATOM 5865 N N . TRP I 1 18 ? -12.472 2.890 70.167 1.00 30.23 30 TRP F N 1
ATOM 5866 C CA . TRP I 1 18 ? -11.804 1.601 70.076 1.00 29.02 30 TRP F CA 1
ATOM 5867 C C . TRP I 1 18 ? -10.333 1.831 70.358 1.00 31.35 30 TRP F C 1
ATOM 5868 O O . TRP I 1 18 ? -9.738 2.807 69.882 1.00 30.38 30 TRP F O 1
ATOM 5879 N N . THR I 1 19 ? -9.737 0.981 71.171 1.00 27.33 31 THR F N 1
ATOM 5880 C CA . THR I 1 19 ? -8.347 1.231 71.534 1.00 29.96 31 THR F CA 1
ATOM 5881 C C . THR I 1 19 ? -7.517 0.067 71.065 1.00 35.72 31 THR F C 1
ATOM 5882 O O . THR I 1 19 ? -7.812 -1.086 71.406 1.00 35.48 31 THR F O 1
ATOM 5886 N N . PHE I 1 20 ? -6.492 0.361 70.268 1.00 33.37 32 PHE F N 1
ATOM 5887 C CA . PHE I 1 20 ? -5.648 -0.684 69.739 1.00 40.33 32 PHE F CA 1
ATOM 5888 C C . PHE I 1 20 ? -4.522 -0.977 70.717 1.00 45.15 32 PHE F C 1
ATOM 5889 O O . PHE I 1 20 ? -3.737 -0.075 71.060 1.00 45.19 32 PHE F O 1
ATOM 5897 N N . ARG I 1 21 ? -4.500 -2.232 71.173 1.00 47.49 33 ARG F N 1
ATOM 5898 C CA . ARG I 1 21 ? -3.399 -2.876 71.911 1.00 56.04 33 ARG F CA 1
ATOM 5899 C C . ARG I 1 21 ? -2.800 -4.005 71.068 1.00 57.12 33 ARG F C 1
ATOM 5900 O O . ARG I 1 21 ? -3.520 -4.895 70.573 1.00 56.56 33 ARG F O 1
ATOM 5908 N N . PRO I 1 22 ? -1.473 -3.988 70.931 1.00 58.46 34 PRO F N 1
ATOM 5909 C CA . PRO I 1 22 ? -0.679 -4.848 70.042 1.00 60.38 34 PRO F CA 1
ATOM 5910 C C . PRO I 1 22 ? -0.851 -6.355 70.204 1.00 64.65 34 PRO F C 1
ATOM 5911 O O . PRO I 1 22 ? -1.431 -6.863 71.171 1.00 67.81 34 PRO F O 1
ATOM 5915 N N . GLN I 1 23 ? -0.312 -7.071 69.222 1.00 68.94 35 GLN F N 1
ATOM 5916 C CA . GLN I 1 23 ? -0.302 -8.524 69.236 1.00 69.61 35 GLN F CA 1
ATOM 5917 C C . GLN I 1 23 ? 0.647 -9.026 70.328 1.00 71.65 35 GLN F C 1
ATOM 5918 O O . GLN I 1 23 ? 0.785 -10.233 70.544 1.00 75.43 35 GLN F O 1
ATOM 5924 N N . CYS I 1 30 ? 4.362 -2.630 68.608 1.00 62.04 42 CYS F N 1
ATOM 5925 C CA . CYS I 1 30 ? 5.422 -2.000 67.819 1.00 59.92 42 CYS F CA 1
ATOM 5926 C C . CYS I 1 30 ? 4.893 -0.855 66.942 1.00 57.60 42 CYS F C 1
ATOM 5927 O O . CYS I 1 30 ? 5.162 0.327 67.219 1.00 55.10 42 CYS F O 1
ATOM 5930 N N . ARG I 1 31 ? 4.146 -1.212 65.890 1.00 56.68 43 ARG F N 1
ATOM 5931 C CA . ARG I 1 31 ? 3.546 -0.231 64.974 1.00 52.49 43 ARG F CA 1
ATOM 5932 C C . ARG I 1 31 ? 2.181 -0.675 64.436 1.00 48.32 43 ARG F C 1
ATOM 5933 O O . ARG I 1 31 ? 1.948 -1.842 64.162 1.00 46.82 43 ARG F O 1
ATOM 5941 N N . LEU I 1 32 ? 1.269 0.271 64.306 1.00 41.28 44 LEU F N 1
ATOM 5942 C CA . LEU I 1 32 ? 0.026 0.023 63.615 1.00 39.19 44 LEU F CA 1
ATOM 5943 C C . LEU I 1 32 ? 0.055 0.744 62.225 1.00 36.88 44 LEU F C 1
ATOM 5944 O O . LEU I 1 32 ? 0.110 1.979 62.180 1.00 35.07 44 LEU F O 1
ATOM 5949 N N . LEU I 1 33 ? 0.008 -0.019 61.134 1.00 34.82 45 LEU F N 1
ATOM 5950 C CA . LEU I 1 33 ? -0.130 0.580 59.799 1.00 37.47 45 LEU F CA 1
ATOM 5951 C C . LEU I 1 33 ? -1.591 0.833 59.471 1.00 34.48 45 LEU F C 1
ATOM 5952 O O . LEU I 1 33 ? -2.335 -0.113 59.274 1.00 38.42 45 LEU F O 1
ATOM 5957 N N . LEU I 1 34 ? -1.992 2.102 59.389 1.00 28.79 46 LEU F N 1
ATOM 5958 C CA . LEU I 1 34 ? -3.382 2.444 59.099 1.00 28.77 46 LEU F CA 1
ATOM 5959 C C . LEU I 1 34 ? -3.595 2.614 57.599 1.00 33.52 46 LEU F C 1
ATOM 5960 O O . LEU I 1 34 ? -2.945 3.500 56.976 1.00 32.50 46 LEU F O 1
ATOM 5965 N N . HIS I 1 35 ? -4.489 1.809 57.028 1.00 28.04 47 HIS F N 1
ATOM 5966 C CA . HIS I 1 35 ? -4.705 1.793 55.570 1.00 27.53 47 HIS F CA 1
ATOM 5967 C C . HIS I 1 35 ? -5.917 2.568 55.047 1.00 28.02 47 HIS F C 1
ATOM 5968 O O . HIS I 1 35 ? -5.769 3.547 54.298 1.00 28.42 47 HIS F O 1
ATOM 5975 N N . THR I 1 36 ? -7.115 2.121 55.386 1.00 23.43 48 THR F N 1
ATOM 5976 C CA . THR I 1 36 ? -8.297 2.859 54.944 1.00 22.58 48 THR F CA 1
ATOM 5977 C C . THR I 1 36 ? -9.306 3.089 56.040 1.00 23.33 48 THR F C 1
ATOM 5978 O O . THR I 1 36 ? -9.346 2.368 57.074 1.00 22.80 48 THR F O 1
ATOM 5982 N N . ILE I 1 37 ? -10.168 4.056 55.775 1.00 19.09 49 ILE F N 1
ATOM 5983 C CA . ILE I 1 37 ? -11.291 4.371 56.640 1.00 18.48 49 ILE F CA 1
ATOM 5984 C C . ILE I 1 37 ? -12.499 4.502 55.758 1.00 21.30 49 ILE F C 1
ATOM 5985 O O . ILE I 1 37 ? -12.461 5.279 54.756 1.00 22.06 49 ILE F O 1
ATOM 5990 N N . CYS I 1 38 ? -13.551 3.754 56.089 1.00 20.32 50 CYS F N 1
ATOM 5991 C CA . CYS I 1 38 ? -14.686 3.586 55.189 1.00 21.88 50 CYS F CA 1
ATOM 5992 C C . CYS I 1 38 ? -16.026 3.696 55.905 1.00 24.77 50 CYS F C 1
ATOM 5993 O O . CYS I 1 38 ? -16.203 3.083 56.965 1.00 22.59 50 CYS F O 1
ATOM 5996 N N . LEU I 1 39 ? -17.006 4.344 55.276 1.00 21.59 51 LEU F N 1
ATOM 5997 C CA . LEU I 1 39 ? -18.370 4.326 55.827 1.00 25.50 51 LEU F CA 1
ATOM 5998 C C . LEU I 1 39 ? -19.068 3.025 55.431 1.00 25.13 51 LEU F C 1
ATOM 5999 O O . LEU I 1 39 ? -18.860 2.493 54.328 1.00 25.73 51 LEU F O 1
ATOM 6004 N N . GLY I 1 40 ? -19.937 2.533 56.306 1.00 27.40 52 GLY F N 1
ATOM 6005 C CA . GLY I 1 40 ? -20.768 1.414 55.934 1.00 29.62 52 GLY F CA 1
ATOM 6006 C C . GLY I 1 40 ? -21.993 1.897 55.191 1.00 31.89 52 GLY F C 1
ATOM 6007 O O . GLY I 1 40 ? -22.413 3.052 55.332 1.00 29.64 52 GLY F O 1
ATOM 6008 N N . GLU I 1 41 ? -22.588 0.986 54.429 1.00 29.37 53 GLU F N 1
ATOM 6009 C CA . GLU I 1 41 ? -23.762 1.286 53.644 1.00 35.42 53 GLU F CA 1
ATOM 6010 C C . GLU I 1 41 ? -24.960 1.681 54.522 1.00 37.60 53 GLU F C 1
ATOM 6011 O O . GLU I 1 41 ? -25.885 2.326 54.058 1.00 35.12 53 GLU F O 1
ATOM 6017 N N . LYS I 1 42 ? -24.929 1.309 55.797 1.00 36.86 54 LYS F N 1
ATOM 6018 C CA . LYS I 1 42 ? -26.007 1.675 56.688 1.00 39.19 54 LYS F CA 1
ATOM 6019 C C . LYS I 1 42 ? -25.790 3.033 57.367 1.00 40.62 54 LYS F C 1
ATOM 6020 O O . LYS I 1 42 ? -26.690 3.558 58.068 1.00 41.65 54 LYS F O 1
ATOM 6026 N N . ALA I 1 43 ? -24.622 3.647 57.169 1.00 36.78 55 ALA F N 1
ATOM 6027 C CA . ALA I 1 43 ? -24.394 4.936 57.813 1.00 32.40 55 ALA F CA 1
ATOM 6028 C C . ALA I 1 43 ? -25.344 5.995 57.255 1.00 39.59 55 ALA F C 1
ATOM 6029 O O . ALA I 1 43 ? -25.670 5.986 56.076 1.00 42.55 55 ALA F O 1
ATOM 6031 N N . LYS I 1 44 ? -25.814 6.900 58.089 1.00 39.52 56 LYS F N 1
ATOM 6032 C CA . LYS I 1 44 ? -26.782 7.864 57.578 1.00 44.24 56 LYS F CA 1
ATOM 6033 C C . LYS I 1 44 ? -26.070 9.027 56.914 1.00 42.38 56 LYS F C 1
ATOM 6034 O O . LYS I 1 44 ? -24.839 9.019 56.805 1.00 42.50 56 LYS F O 1
ATOM 6040 N N . GLU I 1 45 ? -26.853 10.008 56.471 1.00 39.94 57 GLU F N 1
ATOM 6041 C CA . GLU I 1 45 ? -26.352 11.167 55.742 1.00 40.95 57 GLU F CA 1
ATOM 6042 C C . GLU I 1 45 ? -25.998 12.396 56.577 1.00 45.12 57 GLU F C 1
ATOM 6043 O O . GLU I 1 45 ? -26.641 13.450 56.405 1.00 54.23 57 GLU F O 1
ATOM 6049 N N . GLU I 1 46 ? -25.029 12.302 57.486 1.00 33.95 58 GLU F N 1
ATOM 6050 C CA . GLU I 1 46 ? -24.332 13.495 57.920 1.00 34.63 58 GLU F CA 1
ATOM 6051 C C . GLU I 1 46 ? -22.824 13.271 57.890 1.00 31.09 58 GLU F C 1
ATOM 6052 O O . GLU I 1 46 ? -22.361 12.135 57.709 1.00 26.94 58 GLU F O 1
ATOM 6058 N N . MET I 1 47 ? -22.061 14.330 58.073 1.00 27.83 59 MET F N 1
ATOM 6059 C CA . MET I 1 47 ? -20.613 14.209 58.054 1.00 30.85 59 MET F CA 1
ATOM 6060 C C . MET I 1 47 ? -20.090 13.411 59.223 1.00 30.34 59 MET F C 1
ATOM 6061 O O . MET I 1 47 ? -20.573 13.551 60.341 1.00 29.50 59 MET F O 1
ATOM 6066 N N . HIS I 1 48 ? -19.087 12.589 58.969 1.00 27.58 60 HIS F N 1
ATOM 6067 C CA . HIS I 1 48 ? -18.505 11.749 60.007 1.00 26.87 60 HIS F CA 1
ATOM 6068 C C . HIS I 1 48 ? -17.093 12.247 60.170 1.00 27.18 60 HIS F C 1
ATOM 6069 O O . HIS I 1 48 ? -16.442 12.588 59.198 1.00 24.85 60 HIS F O 1
ATOM 6076 N N . ARG I 1 49 ? -16.617 12.287 61.400 1.00 23.61 61 ARG F N 1
ATOM 6077 C CA . ARG I 1 49 ? -15.285 12.746 61.686 1.00 23.22 61 ARG F CA 1
ATOM 6078 C C . ARG I 1 49 ? -14.614 11.799 62.695 1.00 24.76 61 ARG F C 1
ATOM 6079 O O . ARG I 1 49 ? -15.182 11.527 63.776 1.00 26.26 61 ARG F O 1
ATOM 6087 N N . VAL I 1 50 ? -13.400 11.352 62.381 1.00 23.17 62 VAL F N 1
ATOM 6088 C CA . VAL I 1 50 ? -12.693 10.360 63.217 1.00 25.70 62 VAL F CA 1
ATOM 6089 C C . VAL I 1 50 ? -11.462 11.043 63.752 1.00 27.61 62 VAL F C 1
ATOM 6090 O O . VAL I 1 50 ? -10.725 11.714 62.984 1.00 25.40 62 VAL F O 1
ATOM 6094 N N . GLU I 1 51 ? -11.249 10.905 65.067 1.00 22.77 63 GLU F N 1
ATOM 6095 C CA . GLU I 1 51 ? -10.091 11.476 65.700 1.00 26.13 63 GLU F CA 1
ATOM 6096 C C . GLU I 1 51 ? -9.287 10.445 66.458 1.00 28.26 63 GLU F C 1
ATOM 6097 O O . GLU I 1 51 ? -9.768 9.370 66.700 1.00 26.72 63 GLU F O 1
ATOM 6103 N N . ILE I 1 52 ? -8.034 10.763 66.760 1.00 29.43 64 ILE F N 1
ATOM 6104 C CA . ILE I 1 52 ? -7.209 9.937 67.616 1.00 29.34 64 ILE F CA 1
ATOM 6105 C C . ILE I 1 52 ? -7.102 10.723 68.916 1.00 32.70 64 ILE F C 1
ATOM 6106 O O . ILE I 1 52 ? -6.829 11.926 68.897 1.00 29.64 64 ILE F O 1
ATOM 6111 N N . LEU I 1 53 ? -7.395 10.064 70.037 1.00 35.94 65 LEU F N 1
ATOM 6112 C CA . LEU I 1 53 ? -7.329 10.702 71.342 1.00 36.73 65 LEU F CA 1
ATOM 6113 C C . LEU I 1 53 ? -5.992 10.333 71.981 1.00 44.00 65 LEU F C 1
ATOM 6114 O O . LEU I 1 53 ? -5.594 9.157 71.956 1.00 41.88 65 LEU F O 1
ATOM 6119 N N . PRO I 1 54 ? -5.305 11.320 72.592 1.00 50.18 66 PRO F N 1
ATOM 6120 C CA . PRO I 1 54 ? -4.093 11.079 73.407 1.00 53.44 66 PRO F CA 1
ATOM 6121 C C . PRO I 1 54 ? -4.364 10.063 74.541 1.00 50.13 66 PRO F C 1
ATOM 6122 O O . PRO I 1 54 ? -5.462 10.101 75.088 1.00 50.66 66 PRO F O 1
ATOM 6126 N N . PRO I 1 55 ? -3.400 9.172 74.878 1.00 51.32 67 PRO F N 1
ATOM 6127 C CA . PRO I 1 55 ? -3.638 8.178 75.940 1.00 54.48 67 PRO F CA 1
ATOM 6128 C C . PRO I 1 55 ? -3.477 8.755 77.349 1.00 54.55 67 PRO F C 1
ATOM 6129 O O . PRO I 1 55 ? -4.118 9.750 77.701 1.00 59.89 67 PRO F O 1
ATOM 6133 N N . GLN I 1 64 ? -4.579 17.516 72.987 1.00 51.63 76 GLN F N 1
ATOM 6134 C CA . GLN I 1 64 ? -5.906 17.502 72.365 1.00 51.79 76 GLN F CA 1
ATOM 6135 C C . GLN I 1 64 ? -6.025 16.448 71.243 1.00 43.58 76 GLN F C 1
ATOM 6136 O O . GLN I 1 64 ? -5.016 16.015 70.701 1.00 46.45 76 GLN F O 1
ATOM 6142 N N . PRO I 1 65 ? -7.261 16.057 70.885 1.00 39.31 77 PRO F N 1
ATOM 6143 C CA . PRO I 1 65 ? -7.407 14.958 69.914 1.00 35.29 77 PRO F CA 1
ATOM 6144 C C . PRO I 1 65 ? -6.916 15.418 68.548 1.00 33.38 77 PRO F C 1
ATOM 6145 O O . PRO I 1 65 ? -6.908 16.623 68.252 1.00 33.57 77 PRO F O 1
ATOM 6149 N N . VAL I 1 66 ? -6.535 14.467 67.718 1.00 31.82 78 VAL F N 1
ATOM 6150 C CA . VAL I 1 66 ? -6.105 14.782 66.348 1.00 30.99 78 VAL F CA 1
ATOM 6151 C C . VAL I 1 66 ? -7.142 14.222 65.369 1.00 30.25 78 VAL F C 1
ATOM 6152 O O . VAL I 1 66 ? -7.424 13.011 65.395 1.00 26.77 78 VAL F O 1
ATOM 6156 N N . THR I 1 67 ? -7.686 15.081 64.499 1.00 28.62 79 THR F N 1
ATOM 6157 C CA . THR I 1 67 ? -8.639 14.645 63.477 1.00 27.17 79 THR F CA 1
ATOM 6158 C C . THR I 1 67 ? -7.891 13.932 62.329 1.00 28.15 79 THR F C 1
ATOM 6159 O O . THR I 1 67 ? -6.944 14.471 61.756 1.00 27.24 79 THR F O 1
ATOM 6163 N N . ILE I 1 68 ? -8.275 12.701 62.024 1.00 24.88 80 ILE F N 1
ATOM 6164 C CA . ILE I 1 68 ? -7.607 12.000 60.918 1.00 23.54 80 ILE F CA 1
ATOM 6165 C C . ILE I 1 68 ? -8.460 11.738 59.694 1.00 24.93 80 ILE F C 1
ATOM 6166 O O . ILE I 1 68 ? -7.925 11.471 58.621 1.00 26.71 80 ILE F O 1
ATOM 6171 N N . ALA I 1 69 ? -9.768 11.791 59.829 1.00 21.85 81 ALA F N 1
ATOM 6172 C CA . ALA I 1 69 ? -10.628 11.654 58.660 1.00 22.23 81 ALA F CA 1
ATOM 6173 C C . ALA I 1 69 ? -11.977 12.386 58.788 1.00 21.98 81 ALA F C 1
ATOM 6174 O O . ALA I 1 69 ? -12.602 12.467 59.889 1.00 20.65 81 ALA F O 1
ATOM 6176 N N . SER I 1 70 ? -12.429 12.924 57.669 1.00 18.22 82 SER F N 1
ATOM 6177 C CA . SER I 1 70 ? -13.794 13.455 57.529 1.00 22.01 82 SER F CA 1
ATOM 6178 C C . SER I 1 70 ? -14.403 12.815 56.284 1.00 22.11 82 SER F C 1
ATOM 6179 O O . SER I 1 70 ? -13.794 12.864 55.228 1.00 21.00 82 SER F O 1
ATOM 6182 N N . LEU I 1 71 ? -15.590 12.227 56.404 1.00 22.57 83 LEU F N 1
ATOM 6183 C CA . LEU I 1 71 ? -16.157 11.421 55.323 1.00 23.36 83 LEU F CA 1
ATOM 6184 C C . LEU I 1 71 ? -17.624 11.725 55.301 1.00 24.82 83 LEU F C 1
ATOM 6185 O O . LEU I 1 71 ? -18.179 12.172 56.295 1.00 23.48 83 LEU F O 1
ATOM 6190 N N . GLN I 1 72 ? -18.266 11.507 54.169 1.00 22.84 84 GLN F N 1
ATOM 6191 C CA . GLN I 1 72 ? -19.713 11.706 54.114 1.00 25.42 84 GLN F CA 1
ATOM 6192 C C . GLN I 1 72 ? -20.250 10.893 52.971 1.00 25.38 84 GLN F C 1
ATOM 6193 O O . GLN I 1 72 ? -19.702 10.932 51.849 1.00 25.00 84 GLN F O 1
ATOM 6199 N N . ALA I 1 73 ? -21.321 10.151 53.235 1.00 24.19 85 ALA F N 1
ATOM 6200 C CA . ALA I 1 73 ? -21.809 9.171 52.297 1.00 28.21 85 ALA F CA 1
ATOM 6201 C C . ALA I 1 73 ? -22.053 9.707 50.862 1.00 30.69 85 ALA F C 1
ATOM 6202 O O . ALA I 1 73 ? -21.700 9.063 49.877 1.00 28.93 85 ALA F O 1
ATOM 6204 N N . SER I 1 74 ? -22.634 10.889 50.755 1.00 32.39 86 SER F N 1
ATOM 6205 C CA . SER I 1 74 ? -22.989 11.385 49.425 1.00 32.78 86 SER F CA 1
ATOM 6206 C C . SER I 1 74 ? -21.839 12.155 48.742 1.00 27.69 86 SER F C 1
ATOM 6207 O O . SER I 1 74 ? -22.010 12.638 47.633 1.00 29.56 86 SER F O 1
ATOM 6210 N N . VAL I 1 75 ? -20.687 12.246 49.390 1.00 23.18 87 VAL F N 1
ATOM 6211 C CA . VAL I 1 75 ? -19.584 13.051 48.907 1.00 27.20 87 VAL F CA 1
ATOM 6212 C C . VAL I 1 75 ? -18.292 12.231 48.811 1.00 27.74 87 VAL F C 1
ATOM 6213 O O . VAL I 1 75 ? -17.602 12.239 47.790 1.00 23.94 87 VAL F O 1
ATOM 6217 N N . LEU I 1 76 ? -17.950 11.543 49.891 1.00 23.75 88 LEU F N 1
ATOM 6218 C CA . LEU I 1 76 ? -16.696 10.804 49.962 1.00 20.89 88 LEU F CA 1
ATOM 6219 C C . LEU I 1 76 ? -16.849 9.694 51.002 1.00 21.73 88 LEU F C 1
ATOM 6220 O O . LEU I 1 76 ? -16.693 9.969 52.193 1.00 20.86 88 LEU F O 1
ATOM 6225 N N . PRO I 1 77 ? -17.145 8.461 50.547 1.00 21.53 89 PRO F N 1
ATOM 6226 C CA . PRO I 1 77 ? -17.492 7.356 51.440 1.00 19.99 89 PRO F CA 1
ATOM 6227 C C . PRO I 1 77 ? -16.278 6.664 52.058 1.00 21.41 89 PRO F C 1
ATOM 6228 O O . PRO I 1 77 ? -16.451 5.887 52.983 1.00 22.59 89 PRO F O 1
ATOM 6232 N N . MET I 1 78 ? -15.073 6.973 51.598 1.00 19.74 90 MET F N 1
ATOM 6233 C CA . MET I 1 78 ? -13.862 6.373 52.115 1.00 18.80 90 MET F CA 1
ATOM 6234 C C . MET I 1 78 ? -12.633 7.193 51.801 1.00 21.24 90 MET F C 1
ATOM 6235 O O . MET I 1 78 ? -12.633 8.098 50.903 1.00 22.84 90 MET F O 1
ATOM 6240 N N . VAL I 1 79 ? -11.547 6.838 52.477 1.00 21.24 91 VAL F N 1
ATOM 6241 C CA . VAL I 1 79 ? -10.271 7.469 52.232 1.00 20.72 91 VAL F CA 1
ATOM 6242 C C . VAL I 1 79 ? -9.179 6.443 52.438 1.00 22.96 91 VAL F C 1
ATOM 6243 O O . VAL I 1 79 ? -9.251 5.554 53.279 1.00 21.39 91 VAL F O 1
ATOM 6247 N N . SER I 1 80 ? -8.181 6.512 51.596 1.00 21.81 92 SER F N 1
ATOM 6248 C CA . SER I 1 80 ? -7.017 5.729 51.806 1.00 24.05 92 SER F CA 1
ATOM 6249 C C . SER I 1 80 ? -5.971 6.611 52.407 1.00 28.10 92 SER F C 1
ATOM 6250 O O . SER I 1 80 ? -5.778 7.735 51.925 1.00 29.80 92 SER F O 1
ATOM 6253 N N . MET I 1 81 ? -5.259 6.100 53.407 1.00 31.35 93 MET F N 1
ATOM 6254 C CA . MET I 1 81 ? -4.086 6.793 53.935 1.00 35.79 93 MET F CA 1
ATOM 6255 C C . MET I 1 81 ? -2.910 5.830 54.222 1.00 32.84 93 MET F C 1
ATOM 6256 O O . MET I 1 81 ? -2.202 5.932 55.242 1.00 29.58 93 MET F O 1
ATOM 6261 N N . VAL I 1 82 ? -2.691 4.945 53.262 1.00 28.47 94 VAL F N 1
ATOM 6262 C CA . VAL I 1 82 ? -1.623 3.972 53.342 1.00 31.18 94 VAL F CA 1
ATOM 6263 C C . VAL I 1 82 ? -0.303 4.715 53.524 1.00 31.69 94 VAL F C 1
ATOM 6264 O O . VAL I 1 82 ? -0.041 5.709 52.841 1.00 30.35 94 VAL F O 1
ATOM 6268 N N . GLY I 1 83 ? 0.538 4.212 54.422 1.00 28.73 95 GLY F N 1
ATOM 6269 C CA . GLY I 1 83 ? 1.742 4.917 54.802 1.00 31.25 95 GLY F CA 1
ATOM 6270 C C . GLY I 1 83 ? 1.715 5.489 56.226 1.00 32.96 95 GLY F C 1
ATOM 6271 O O . GLY I 1 83 ? 2.768 5.770 56.788 1.00 35.93 95 GLY F O 1
ATOM 6272 N N . VAL I 1 84 ? 0.540 5.706 56.798 1.00 28.70 96 VAL F N 1
ATOM 6273 C CA . VAL I 1 84 ? 0.478 6.201 58.185 1.00 31.37 96 VAL F CA 1
ATOM 6274 C C . VAL I 1 84 ? 0.836 5.058 59.155 1.00 35.99 96 VAL F C 1
ATOM 6275 O O . VAL I 1 84 ? 0.267 3.965 59.053 1.00 32.11 96 VAL F O 1
ATOM 6279 N N . GLN I 1 85 ? 1.809 5.305 60.037 1.00 38.51 97 GLN F N 1
ATOM 6280 C CA . GLN I 1 85 ? 2.276 4.315 61.020 1.00 40.46 97 GLN F CA 1
ATOM 6281 C C . GLN I 1 85 ? 2.171 4.874 62.442 1.00 40.89 97 GLN F C 1
ATOM 6282 O O . GLN I 1 85 ? 2.734 5.926 62.761 1.00 43.13 97 GLN F O 1
ATOM 6288 N N . LEU I 1 86 ? 1.441 4.165 63.287 1.00 38.30 98 LEU F N 1
ATOM 6289 C CA . LEU I 1 86 ? 1.072 4.689 64.583 1.00 41.18 98 LEU F CA 1
ATOM 6290 C C . LEU I 1 86 ? 1.737 3.870 65.690 1.00 43.48 98 LEU F C 1
ATOM 6291 O O . LEU I 1 86 ? 1.852 2.655 65.576 1.00 44.75 98 LEU F O 1
ATOM 6296 N N . SER I 1 87 ? 2.196 4.533 66.746 1.00 45.55 99 SER F N 1
ATOM 6297 C CA . SER I 1 87 ? 2.687 3.802 67.922 1.00 48.36 99 SER F CA 1
ATOM 6298 C C . SER I 1 87 ? 1.554 3.590 68.892 1.00 45.93 99 SER F C 1
ATOM 6299 O O . SER I 1 87 ? 0.871 4.550 69.263 1.00 45.01 99 SER F O 1
ATOM 6302 N N . PRO I 1 88 ? 1.357 2.335 69.308 1.00 43.67 100 PRO F N 1
ATOM 6303 C CA . PRO I 1 88 ? 0.366 1.921 70.304 1.00 45.16 100 PRO F CA 1
ATOM 6304 C C . PRO I 1 88 ? 0.730 2.523 71.667 1.00 47.83 100 PRO F C 1
ATOM 6305 O O . PRO I 1 88 ? 1.910 2.813 71.908 1.00 49.98 100 PRO F O 1
ATOM 6309 N N . PRO I 1 89 ? -0.264 2.730 72.539 1.00 45.33 101 PRO F N 1
ATOM 6310 C CA . PRO I 1 89 ? -1.673 2.409 72.287 1.00 46.15 101 PRO F CA 1
ATOM 6311 C C . PRO I 1 89 ? -2.304 3.508 71.433 1.00 38.64 101 PRO F C 1
ATOM 6312 O O . PRO I 1 89 ? -1.866 4.639 71.535 1.00 38.74 101 PRO F O 1
ATOM 6316 N N . VAL I 1 90 ? -3.304 3.184 70.614 1.00 36.34 102 VAL F N 1
ATOM 6317 C CA . VAL I 1 90 ? -4.001 4.213 69.836 1.00 33.78 102 VAL F CA 1
ATOM 6318 C C . VAL I 1 90 ? -5.479 4.119 70.110 1.00 29.01 102 VAL F C 1
ATOM 6319 O O . VAL I 1 90 ? -6.067 3.047 69.956 1.00 33.81 102 VAL F O 1
ATOM 6323 N N . THR I 1 91 ? -6.084 5.213 70.544 1.00 28.96 103 THR F N 1
ATOM 6324 C CA . THR I 1 91 ? -7.520 5.250 70.714 1.00 26.89 103 THR F CA 1
ATOM 6325 C C . THR I 1 91 ? -8.168 6.048 69.578 1.00 31.38 103 THR F C 1
ATOM 6326 O O . THR I 1 91 ? -7.867 7.226 69.417 1.00 31.07 103 THR F O 1
ATOM 6330 N N . PHE I 1 92 ? -9.053 5.410 68.814 1.00 26.04 104 PHE F N 1
ATOM 6331 C CA . PHE I 1 92 ? -9.816 6.109 67.777 1.00 29.73 104 PHE F CA 1
ATOM 6332 C C . PHE I 1 92 ? -11.157 6.455 68.356 1.00 31.27 104 PHE F C 1
ATOM 6333 O O . PHE I 1 92 ? -11.719 5.674 69.131 1.00 30.27 104 PHE F O 1
ATOM 6341 N N . GLN I 1 93 ? -11.700 7.613 67.970 1.00 24.72 105 GLN F N 1
ATOM 6342 C CA . GLN I 1 93 ? -13.037 8.019 68.404 1.00 29.46 105 GLN F CA 1
ATOM 6343 C C . GLN I 1 93 ? -13.851 8.570 67.246 1.00 27.35 105 GLN F C 1
ATOM 6344 O O . GLN I 1 93 ? -13.326 9.331 66.467 1.00 27.02 105 GLN F O 1
ATOM 6350 N N . LEU I 1 94 ? -15.099 8.148 67.123 1.00 26.87 106 LEU F N 1
ATOM 6351 C CA . LEU I 1 94 ? -16.016 8.738 66.170 1.00 28.36 106 LEU F CA 1
ATOM 6352 C C . LEU I 1 94 ? -16.570 9.972 66.845 1.00 30.10 106 LEU F C 1
ATOM 6353 O O . LEU I 1 94 ? -17.503 9.929 67.638 1.00 30.68 106 LEU F O 1
ATOM 6358 N N . ARG I 1 95 ? -15.933 11.079 66.523 1.00 27.64 107 ARG F N 1
ATOM 6359 C CA . ARG I 1 95 ? -16.246 12.392 67.108 1.00 31.13 107 ARG F CA 1
ATOM 6360 C C . ARG I 1 95 ? -17.571 12.935 66.570 1.00 31.07 107 ARG F C 1
ATOM 6361 O O . ARG I 1 95 ? -18.344 13.564 67.292 1.00 34.03 107 ARG F O 1
ATOM 6369 N N . ALA I 1 96 ? -17.822 12.716 65.288 1.00 31.43 108 ALA F N 1
ATOM 6370 C CA . ALA I 1 96 ? -19.067 13.143 64.661 1.00 32.04 108 ALA F CA 1
ATOM 6371 C C . ALA I 1 96 ? -19.624 12.077 63.760 1.00 29.20 108 ALA F C 1
ATOM 6372 O O . ALA I 1 96 ? -18.903 11.343 63.062 1.00 27.72 108 ALA F O 1
ATOM 6374 N N . GLY I 1 97 ? -20.936 11.972 63.759 1.00 28.97 109 GLY F N 1
ATOM 6375 C CA . GLY I 1 97 ? -21.564 10.979 62.918 1.00 30.09 109 GLY F CA 1
ATOM 6376 C C . GLY I 1 97 ? -21.929 9.743 63.686 1.00 31.97 109 GLY F C 1
ATOM 6377 O O . GLY I 1 97 ? -21.352 9.451 64.737 1.00 34.16 109 GLY F O 1
ATOM 6378 N N . SER I 1 98 ? -22.876 8.994 63.143 1.00 30.18 110 SER F N 1
ATOM 6379 C CA . SER I 1 98 ? -23.368 7.816 63.831 1.00 34.58 110 SER F CA 1
ATOM 6380 C C . SER I 1 98 ? -22.814 6.473 63.316 1.00 33.60 110 SER F C 1
ATOM 6381 O O . SER I 1 98 ? -22.945 5.439 63.977 1.00 30.73 110 SER F O 1
ATOM 6384 N N . GLY I 1 99 ? -22.182 6.462 62.138 1.00 26.74 111 GLY F N 1
ATOM 6385 C CA . GLY I 1 99 ? -21.577 5.234 61.686 1.00 25.95 111 GLY F CA 1
ATOM 6386 C C . GLY I 1 99 ? -22.563 4.220 61.141 1.00 29.48 111 GLY F C 1
ATOM 6387 O O . GLY I 1 99 ? -23.740 4.513 60.948 1.00 34.20 111 GLY F O 1
ATOM 6388 N N . PRO I 1 100 ? -22.085 3.006 60.872 1.00 29.38 112 PRO F N 1
ATOM 6389 C CA . PRO I 1 100 ? -20.739 2.502 61.149 1.00 29.17 112 PRO F CA 1
ATOM 6390 C C . PRO I 1 100 ? -19.622 3.223 60.363 1.00 28.98 112 PRO F C 1
ATOM 6391 O O . PRO I 1 100 ? -19.844 3.543 59.193 1.00 25.57 112 PRO F O 1
ATOM 6395 N N . VAL I 1 101 ? -18.476 3.465 61.008 1.00 25.63 113 VAL F N 1
ATOM 6396 C CA . VAL I 1 101 ? -17.259 3.702 60.269 1.00 26.28 113 VAL F CA 1
ATOM 6397 C C . VAL I 1 101 ? -16.231 2.613 60.540 1.00 27.21 113 VAL F C 1
ATOM 6398 O O . VAL I 1 101 ? -16.024 2.248 61.705 1.00 26.60 113 VAL F O 1
ATOM 6402 N N . PHE I 1 102 ? -15.644 2.050 59.473 1.00 23.49 114 PHE F N 1
ATOM 6403 C CA . PHE I 1 102 ? -14.651 0.964 59.608 1.00 21.43 114 PHE F CA 1
ATOM 6404 C C . PHE I 1 102 ? -13.252 1.520 59.458 1.00 25.89 114 PHE F C 1
ATOM 6405 O O . PHE I 1 102 ? -13.006 2.496 58.721 1.00 26.39 114 PHE F O 1
ATOM 6413 N N . LEU I 1 103 ? -12.312 0.864 60.103 1.00 23.70 115 LEU F N 1
ATOM 6414 C CA . LEU I 1 103 ? -10.930 1.161 59.873 1.00 20.05 115 LEU F CA 1
ATOM 6415 C C . LEU I 1 103 ? -10.244 -0.143 59.579 1.00 25.87 115 LEU F C 1
ATOM 6416 O O . LEU I 1 103 ? -10.655 -1.234 60.106 1.00 26.81 115 LEU F O 1
ATOM 6421 N N . SER I 1 104 ? -9.232 -0.058 58.711 1.00 27.73 116 SER F N 1
ATOM 6422 C CA . SER I 1 104 ? -8.397 -1.189 58.332 1.00 24.91 116 SER F CA 1
ATOM 6423 C C . SER I 1 104 ? -6.913 -0.825 58.430 1.00 29.44 116 SER F C 1
ATOM 6424 O O . SER I 1 104 ? -6.518 0.350 58.347 1.00 23.54 116 SER F O 1
ATOM 6427 N N . GLY I 1 105 ? -6.081 -1.863 58.533 1.00 27.31 117 GLY F N 1
ATOM 6428 C CA . GLY I 1 105 ? -4.661 -1.678 58.695 1.00 29.77 117 GLY F CA 1
ATOM 6429 C C . GLY I 1 105 ? -3.989 -3.013 58.985 1.00 32.17 117 GLY F C 1
ATOM 6430 O O . GLY I 1 105 ? -4.583 -4.071 58.834 1.00 31.22 117 GLY F O 1
ATOM 6431 N N . GLN I 1 106 ? -2.740 -2.939 59.404 1.00 34.18 118 GLN F N 1
ATOM 6432 C CA . GLN I 1 106 ? -1.959 -4.128 59.712 1.00 37.69 118 GLN F CA 1
ATOM 6433 C C . GLN I 1 106 ? -1.125 -3.823 60.927 1.00 40.35 118 GLN F C 1
ATOM 6434 O O . GLN I 1 106 ? -0.585 -2.711 61.068 1.00 36.84 118 GLN F O 1
ATOM 6440 N N . GLU I 1 107 ? -1.045 -4.791 61.830 1.00 40.63 119 GLU F N 1
ATOM 6441 C CA . GLU I 1 107 ? -0.066 -4.716 62.896 1.00 42.00 119 GLU F CA 1
ATOM 6442 C C . GLU I 1 107 ? 1.243 -5.255 62.313 1.00 46.15 119 GLU F C 1
ATOM 6443 O O . GLU I 1 107 ? 1.247 -6.302 61.640 1.00 46.27 119 GLU F O 1
ATOM 6449 N N . ARG I 1 108 ? 2.337 -4.520 62.526 1.00 48.70 120 ARG F N 1
ATOM 6450 C CA . ARG I 1 108 ? 3.681 -4.969 62.118 1.00 51.31 120 ARG F CA 1
ATOM 6451 C C . ARG I 1 108 ? 4.591 -5.151 63.333 1.00 55.69 120 ARG F C 1
ATOM 6452 O O . ARG I 1 108 ? 4.792 -4.220 64.126 1.00 56.00 120 ARG F O 1
ATOM 6460 N N . THR J 1 3 ? 10.813 -11.025 41.555 1.00 58.34 15 THR G N 1
ATOM 6461 C CA . THR J 1 3 ? 10.035 -10.770 40.354 1.00 56.45 15 THR G CA 1
ATOM 6462 C C . THR J 1 3 ? 8.539 -10.506 40.603 1.00 56.58 15 THR G C 1
ATOM 6463 O O . THR J 1 3 ? 7.915 -11.105 41.485 1.00 56.55 15 THR G O 1
ATOM 6467 N N . THR J 1 4 ? 7.969 -9.616 39.794 1.00 54.61 16 THR G N 1
ATOM 6468 C CA . THR J 1 4 ? 6.588 -9.194 39.964 1.00 48.09 16 THR G CA 1
ATOM 6469 C C . THR J 1 4 ? 5.665 -9.665 38.813 1.00 45.25 16 THR G C 1
ATOM 6470 O O . THR J 1 4 ? 6.051 -9.686 37.641 1.00 46.57 16 THR G O 1
ATOM 6474 N N . VAL J 1 5 ? 4.447 -10.068 39.153 1.00 39.98 17 VAL G N 1
ATOM 6475 C CA . VAL J 1 5 ? 3.464 -10.373 38.130 1.00 41.41 17 VAL G CA 1
ATOM 6476 C C . VAL J 1 5 ? 2.079 -9.776 38.420 1.00 41.08 17 VAL G C 1
ATOM 6477 O O . VAL J 1 5 ? 1.635 -9.728 39.582 1.00 36.65 17 VAL G O 1
ATOM 6481 N N . LEU J 1 6 ? 1.396 -9.349 37.355 1.00 36.74 18 LEU G N 1
ATOM 6482 C CA . LEU J 1 6 ? 0.123 -8.641 37.511 1.00 34.87 18 LEU G CA 1
ATOM 6483 C C . LEU J 1 6 ? -1.005 -9.562 38.010 1.00 33.99 18 LEU G C 1
ATOM 6484 O O . LEU J 1 6 ? -1.110 -10.743 37.602 1.00 30.27 18 LEU G O 1
ATOM 6489 N N . TRP J 1 7 ? -1.846 -9.043 38.899 1.00 27.82 19 TRP G N 1
ATOM 6490 C CA . TRP J 1 7 ? -2.946 -9.845 39.435 1.00 31.45 19 TRP G CA 1
ATOM 6491 C C . TRP J 1 7 ? -4.244 -9.067 39.420 1.00 30.15 19 TRP G C 1
ATOM 6492 O O . TRP J 1 7 ? -4.240 -7.880 39.588 1.00 28.44 19 TRP G O 1
ATOM 6503 N N . GLY J 1 8 ? -5.366 -9.726 39.204 1.00 30.10 20 GLY G N 1
ATOM 6504 C CA . GLY J 1 8 ? -6.626 -9.010 39.263 1.00 29.65 20 GLY G CA 1
ATOM 6505 C C . GLY J 1 8 ? -7.731 -9.987 39.580 1.00 32.93 20 GLY G C 1
ATOM 6506 O O . GLY J 1 8 ? -7.569 -11.175 39.302 1.00 31.69 20 GLY G O 1
ATOM 6507 N N . CYS J 1 9 ? -8.843 -9.508 40.136 1.00 25.70 21 CYS G N 1
ATOM 6508 C CA . CYS J 1 9 ? -10.017 -10.351 40.260 1.00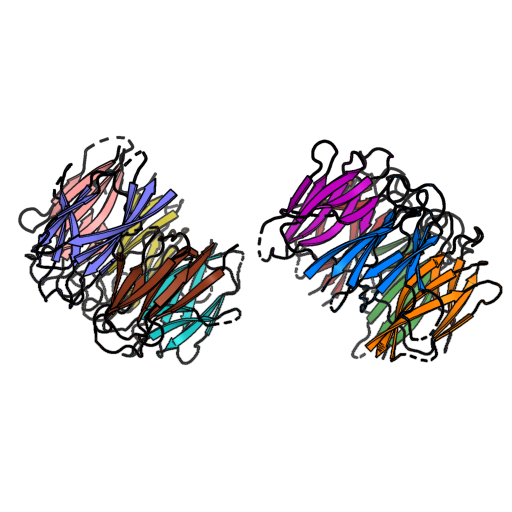 26.77 21 CYS G CA 1
ATOM 6509 C C . CYS J 1 9 ? -11.295 -9.547 40.181 1.00 31.30 21 CYS G C 1
ATOM 6510 O O . CYS J 1 9 ? -11.303 -8.304 40.370 1.00 29.44 21 CYS G O 1
ATOM 6513 N N . GLU J 1 10 ? -12.378 -10.224 39.829 1.00 28.95 22 GLU G N 1
ATOM 6514 C CA . GLU J 1 10 ? -13.683 -9.573 39.742 1.00 30.25 22 GLU G CA 1
ATOM 6515 C C . GLU J 1 10 ? -14.714 -10.225 40.673 1.00 32.15 22 GLU G C 1
ATOM 6516 O O . GLU J 1 10 ? -14.993 -11.420 40.534 1.00 34.31 22 GLU G O 1
ATOM 6522 N N . LEU J 1 11 ? -15.272 -9.454 41.606 1.00 30.04 23 LEU G N 1
ATOM 6523 C CA . LEU J 1 11 ? -16.276 -9.957 42.539 1.00 32.74 23 LEU G CA 1
ATOM 6524 C C . LEU J 1 11 ? -17.633 -9.414 42.151 1.00 33.88 23 LEU G C 1
ATOM 6525 O O . LEU J 1 11 ? -17.760 -8.302 41.599 1.00 29.65 23 LEU G O 1
ATOM 6530 N N . SER J 1 12 ? -18.654 -10.188 42.479 1.00 30.84 24 SER G N 1
ATOM 6531 C CA . SER J 1 12 ? -20.012 -9.850 42.132 1.00 34.56 24 SER G CA 1
ATOM 6532 C C . SER J 1 12 ? -20.960 -10.713 42.938 1.00 37.53 24 SER G C 1
ATOM 6533 O O . SER J 1 12 ? -20.530 -11.587 43.702 1.00 34.67 24 SER G O 1
ATOM 6536 N N . GLN J 1 13 ? -22.248 -10.490 42.710 1.00 37.90 25 GLN G N 1
ATOM 6537 C CA . GLN J 1 13 ? -23.298 -11.352 43.263 1.00 43.26 25 GLN G CA 1
ATOM 6538 C C . GLN J 1 13 ? -23.022 -12.840 43.011 1.00 42.50 25 GLN G C 1
ATOM 6539 O O . GLN J 1 13 ? -23.286 -13.675 43.869 1.00 45.73 25 GLN G O 1
ATOM 6545 N N . GLU J 1 14 ? -22.479 -13.165 41.845 1.00 40.05 26 GLU G N 1
ATOM 6546 C CA . GLU J 1 14 ? -22.301 -14.554 41.451 1.00 44.47 26 GLU G CA 1
ATOM 6547 C C . GLU J 1 14 ? -20.945 -15.123 41.889 1.00 44.76 26 GLU G C 1
ATOM 6548 O O . GLU J 1 14 ? -20.703 -16.326 41.767 1.00 41.52 26 GLU G O 1
ATOM 6554 N N . ARG J 1 15 ? -20.061 -14.262 42.388 1.00 35.34 27 ARG G N 1
ATOM 6555 C CA . ARG J 1 15 ? -18.800 -14.710 42.983 1.00 37.27 27 ARG G CA 1
ATOM 6556 C C . ARG J 1 15 ? -18.309 -13.711 44.027 1.00 37.97 27 ARG G C 1
ATOM 6557 O O . ARG J 1 15 ? -17.505 -12.802 43.721 1.00 32.62 27 ARG G O 1
ATOM 6565 N N . ARG J 1 16 ? -18.796 -13.874 45.257 1.00 34.48 28 ARG G N 1
ATOM 6566 C CA . ARG J 1 16 ? -18.606 -12.837 46.272 1.00 34.61 28 ARG G CA 1
ATOM 6567 C C . ARG J 1 16 ? -17.261 -12.931 46.936 1.00 36.52 28 ARG G C 1
ATOM 6568 O O . ARG J 1 16 ? -16.860 -12.028 47.661 1.00 36.79 28 ARG G O 1
ATOM 6576 N N . THR J 1 17 ? -16.562 -14.030 46.711 1.00 33.80 29 THR G N 1
ATOM 6577 C CA . THR J 1 17 ? -15.322 -14.264 47.438 1.00 35.28 29 THR G CA 1
ATOM 6578 C C . THR J 1 17 ? -14.227 -14.758 46.499 1.00 39.35 29 THR G C 1
ATOM 6579 O O . THR J 1 17 ? -14.491 -15.387 45.465 1.00 41.04 29 THR G O 1
ATOM 6583 N N . TRP J 1 18 ? -12.989 -14.468 46.856 1.00 35.94 30 TRP G N 1
ATOM 6584 C CA . TRP J 1 18 ? -11.873 -14.945 46.080 1.00 37.44 30 TRP G CA 1
ATOM 6585 C C . TRP J 1 18 ? -10.679 -14.910 46.977 1.00 41.40 30 TRP G C 1
ATOM 6586 O O . TRP J 1 18 ? -10.466 -13.942 47.733 1.00 37.18 30 TRP G O 1
ATOM 6597 N N . THR J 1 19 ? -9.907 -15.974 46.958 1.00 37.09 31 THR G N 1
ATOM 6598 C CA . THR J 1 19 ? -8.758 -15.994 47.826 1.00 38.55 31 THR G CA 1
ATOM 6599 C C . THR J 1 19 ? -7.463 -16.069 47.029 1.00 42.21 31 THR G C 1
ATOM 6600 O O . THR J 1 19 ? -7.363 -16.784 46.027 1.00 47.28 31 THR G O 1
ATOM 6604 N N . PHE J 1 20 ? -6.496 -15.270 47.445 1.00 40.06 32 PHE G N 1
ATOM 6605 C CA . PHE J 1 20 ? -5.190 -15.278 46.822 1.00 42.94 32 PHE G CA 1
ATOM 6606 C C . PHE J 1 20 ? -4.254 -16.259 47.537 1.00 45.60 32 PHE G C 1
ATOM 6607 O O . PHE J 1 20 ? -4.019 -16.156 48.749 1.00 42.42 32 PHE G O 1
ATOM 6615 N N . ARG J 1 21 ? -3.767 -17.238 46.764 1.00 50.41 33 ARG G N 1
ATOM 6616 C CA . ARG J 1 21 ? -2.743 -18.206 47.181 1.00 53.33 33 ARG G CA 1
ATOM 6617 C C . ARG J 1 21 ? -1.886 -18.487 45.950 1.00 59.57 33 ARG G C 1
ATOM 6618 O O . ARG J 1 21 ? -2.413 -18.916 44.916 1.00 61.58 33 ARG G O 1
ATOM 6626 N N . PRO J 1 22 ? -0.566 -18.264 46.046 1.00 61.52 34 PRO G N 1
ATOM 6627 C CA . PRO J 1 22 ? 0.339 -18.502 44.905 1.00 62.01 34 PRO G CA 1
ATOM 6628 C C . PRO J 1 22 ? 0.455 -19.993 44.554 1.00 66.51 34 PRO G C 1
ATOM 6629 O O . PRO J 1 22 ? 0.715 -20.351 43.391 1.00 68.40 34 PRO G O 1
ATOM 6633 N N . GLN J 1 23 ? 0.263 -20.847 45.560 1.00 66.88 35 GLN G N 1
ATOM 6634 C CA . GLN J 1 23 ? 0.283 -22.301 45.373 1.00 71.73 35 GLN G CA 1
ATOM 6635 C C . GLN J 1 23 ? 1.412 -22.792 44.450 1.00 73.20 35 GLN G C 1
ATOM 6636 O O . GLN J 1 23 ? 1.396 -23.942 43.983 1.00 73.85 35 GLN G O 1
ATOM 6642 N N . CYS J 1 30 ? 5.972 -15.007 49.277 1.00 52.89 42 CYS G N 1
ATOM 6643 C CA . CYS J 1 30 ? 5.129 -14.244 48.366 1.00 51.12 42 CYS G CA 1
ATOM 6644 C C . CYS J 1 30 ? 4.350 -13.158 49.117 1.00 47.98 42 CYS G C 1
ATOM 6645 O O . CYS J 1 30 ? 4.031 -13.300 50.302 1.00 47.00 42 CYS G O 1
ATOM 6648 N N . ARG J 1 31 ? 4.065 -12.067 48.410 1.00 42.83 43 ARG G N 1
ATOM 6649 C CA . ARG J 1 31 ? 3.210 -11.020 48.935 1.00 45.28 43 ARG G CA 1
ATOM 6650 C C . ARG J 1 31 ? 2.293 -10.494 47.814 1.00 38.42 43 ARG G C 1
ATOM 6651 O O . ARG J 1 31 ? 2.643 -10.549 46.648 1.00 36.17 43 ARG G O 1
ATOM 6659 N N . LEU J 1 32 ? 1.091 -10.069 48.187 1.00 34.40 44 LEU G N 1
ATOM 6660 C CA . LEU J 1 32 ? 0.159 -9.473 47.269 1.00 33.53 44 LEU G CA 1
ATOM 6661 C C . LEU J 1 32 ? 0.170 -7.966 47.508 1.00 30.75 44 LEU G C 1
ATOM 6662 O O . LEU J 1 32 ? -0.217 -7.501 48.591 1.00 32.21 44 LEU G O 1
ATOM 6667 N N . LEU J 1 33 ? 0.611 -7.218 46.494 1.00 31.64 45 LEU G N 1
ATOM 6668 C CA . LEU J 1 33 ? 0.546 -5.759 46.551 1.00 27.55 45 LEU G CA 1
ATOM 6669 C C . LEU J 1 33 ? -0.789 -5.346 45.957 1.00 30.22 45 LEU G C 1
ATOM 6670 O O . LEU J 1 33 ? -1.022 -5.534 44.736 1.00 31.80 45 LEU G O 1
ATOM 6675 N N . LEU J 1 34 ? -1.646 -4.759 46.792 1.00 24.45 46 LEU G N 1
ATOM 6676 C CA . LEU J 1 34 ? -3.009 -4.448 46.409 1.00 23.70 46 LEU G CA 1
ATOM 6677 C C . LEU J 1 34 ? -3.020 -3.003 45.940 1.00 27.34 46 LEU G C 1
ATOM 6678 O O . LEU J 1 34 ? -2.710 -2.121 46.744 1.00 27.47 46 LEU G O 1
ATOM 6683 N N . HIS J 1 35 ? -3.376 -2.783 44.683 1.00 25.86 47 HIS G N 1
ATOM 6684 C CA . HIS J 1 35 ? -3.332 -1.432 44.100 1.00 27.70 47 HIS G CA 1
ATOM 6685 C C . HIS J 1 35 ? -4.636 -0.689 44.019 1.00 27.31 47 HIS G C 1
ATOM 6686 O O . HIS J 1 35 ? -4.772 0.351 44.674 1.00 26.27 47 HIS G O 1
ATOM 6693 N N . THR J 1 36 ? -5.595 -1.198 43.257 1.00 22.39 48 THR G N 1
ATOM 6694 C CA . THR J 1 36 ? -6.811 -0.396 43.124 1.00 24.05 48 THR G CA 1
ATOM 6695 C C . THR J 1 36 ? -8.021 -1.249 43.278 1.00 22.86 48 THR G C 1
ATOM 6696 O O . THR J 1 36 ? -7.984 -2.448 43.047 1.00 21.45 48 THR G O 1
ATOM 6700 N N . ILE J 1 37 ? -9.122 -0.611 43.608 1.00 21.27 49 ILE G N 1
ATOM 6701 C CA . ILE J 1 37 ? -10.402 -1.316 43.668 1.00 22.52 49 ILE G CA 1
ATOM 6702 C C . ILE J 1 37 ? -11.398 -0.415 42.902 1.00 17.42 49 ILE G C 1
ATOM 6703 O O . ILE J 1 37 ? -11.506 0.769 43.231 1.00 21.85 49 ILE G O 1
ATOM 6708 N N . CYS J 1 38 ? -12.100 -0.968 41.925 1.00 18.83 50 CYS G N 1
ATOM 6709 C CA . CYS J 1 38 ? -12.909 -0.171 40.978 1.00 21.67 50 CYS G CA 1
ATOM 6710 C C . CYS J 1 38 ? -14.248 -0.816 40.694 1.00 21.88 50 CYS G C 1
ATOM 6711 O O . CYS J 1 38 ? -14.331 -2.036 40.521 1.00 23.78 50 CYS G O 1
ATOM 6714 N N . LEU J 1 39 ? -15.276 0.009 40.608 1.00 21.13 51 LEU G N 1
ATOM 6715 C CA . LEU J 1 39 ? -16.593 -0.458 40.215 1.00 22.98 51 LEU G CA 1
ATOM 6716 C C . LEU J 1 39 ? -16.647 -0.629 38.715 1.00 25.87 51 LEU G C 1
ATOM 6717 O O . LEU J 1 39 ? -16.112 0.202 37.977 1.00 24.49 51 LEU G O 1
ATOM 6722 N N . GLY J 1 40 ? -17.300 -1.686 38.253 1.00 24.50 52 GLY G N 1
ATOM 6723 C CA . GLY J 1 40 ? -17.574 -1.771 36.826 1.00 31.07 52 GLY G CA 1
ATOM 6724 C C . GLY J 1 40 ? -18.661 -0.794 36.394 1.00 28.33 52 GLY G C 1
ATOM 6725 O O . GLY J 1 40 ? -19.489 -0.409 37.187 1.00 26.92 52 GLY G O 1
ATOM 6726 N N . GLU J 1 41 ? -18.693 -0.444 35.106 1.00 29.40 53 GLU G N 1
ATOM 6727 C CA . GLU J 1 41 ? -19.761 0.377 34.565 1.00 30.22 53 GLU G CA 1
ATOM 6728 C C . GLU J 1 41 ? -21.123 -0.336 34.626 1.00 32.44 53 GLU G C 1
ATOM 6729 O O . GLU J 1 41 ? -22.176 0.306 34.624 1.00 35.89 53 GLU G O 1
ATOM 6735 N N . LYS J 1 42 ? -21.105 -1.652 34.751 1.00 34.86 54 LYS G N 1
ATOM 6736 C CA . LYS J 1 42 ? -22.357 -2.409 34.887 1.00 36.92 54 LYS G CA 1
ATOM 6737 C C . LYS J 1 42 ? -22.913 -2.438 36.324 1.00 37.27 54 LYS G C 1
ATOM 6738 O O . LYS J 1 42 ? -24.037 -2.913 36.557 1.00 36.10 54 LYS G O 1
ATOM 6744 N N . ALA J 1 43 ? -22.148 -1.931 37.290 1.00 32.13 55 ALA G N 1
ATOM 6745 C CA . ALA J 1 43 ? -22.594 -2.050 38.688 1.00 32.71 55 ALA G CA 1
ATOM 6746 C C . ALA J 1 43 ? -23.800 -1.139 38.924 1.00 35.46 55 ALA G C 1
ATOM 6747 O O . ALA J 1 43 ? -23.856 -0.046 38.374 1.00 37.18 55 ALA G O 1
ATOM 6749 N N . LYS J 1 44 ? -24.755 -1.576 39.743 1.00 37.30 56 LYS G N 1
ATOM 6750 C CA . LYS J 1 44 ? -25.925 -0.770 40.086 1.00 37.17 56 LYS G CA 1
ATOM 6751 C C . LYS J 1 44 ? -25.564 0.314 41.100 1.00 35.45 56 LYS G C 1
ATOM 6752 O O . LYS J 1 44 ? -24.440 0.371 41.583 1.00 35.04 56 LYS G O 1
ATOM 6758 N N . GLU J 1 45 ? -26.542 1.152 41.433 1.00 37.09 57 GLU G N 1
ATOM 6759 C CA . GLU J 1 45 ? -26.338 2.384 42.237 1.00 39.61 57 GLU G CA 1
ATOM 6760 C C . GLU J 1 45 ? -25.990 2.188 43.717 1.00 35.25 57 GLU G C 1
ATOM 6761 O O . GLU J 1 45 ? -25.581 3.133 44.390 1.00 36.83 57 GLU G O 1
ATOM 6767 N N . GLU J 1 46 ? -26.153 0.986 44.249 1.00 35.64 58 GLU G N 1
ATOM 6768 C CA . GLU J 1 46 ? -26.026 0.843 45.696 1.00 35.24 58 GLU G CA 1
ATOM 6769 C C . GLU J 1 46 ? -24.570 0.959 46.167 1.00 32.09 58 GLU G C 1
ATOM 6770 O O . GLU J 1 46 ? -23.647 0.726 45.386 1.00 33.87 58 GLU G O 1
ATOM 6776 N N . MET J 1 47 ? -24.368 1.330 47.427 1.00 32.85 59 MET G N 1
ATOM 6777 C CA . MET J 1 47 ? -23.017 1.322 47.968 1.00 34.84 59 MET G CA 1
ATOM 6778 C C . MET J 1 47 ? -22.440 -0.097 47.963 1.00 31.75 59 MET G C 1
ATOM 6779 O O . MET J 1 47 ? -23.155 -1.090 48.187 1.00 31.33 59 MET G O 1
ATOM 6784 N N . HIS J 1 48 ? -21.150 -0.201 47.680 1.00 27.86 60 HIS G N 1
ATOM 6785 C CA . HIS J 1 48 ? -20.500 -1.505 47.622 1.00 27.92 60 HIS G CA 1
ATOM 6786 C C . HIS J 1 48 ? -19.461 -1.488 48.718 1.00 26.69 60 HIS G C 1
ATOM 6787 O O . HIS J 1 48 ? -18.825 -0.455 48.966 1.00 27.08 60 HIS G O 1
ATOM 6794 N N . ARG J 1 49 ? -19.241 -2.631 49.350 1.00 24.09 61 ARG G N 1
ATOM 6795 C CA . ARG J 1 49 ? -18.237 -2.699 50.408 1.00 25.35 61 ARG G CA 1
ATOM 6796 C C . ARG J 1 49 ? -17.446 -4.017 50.342 1.00 26.00 61 ARG G C 1
ATOM 6797 O O . ARG J 1 49 ? -18.023 -5.101 50.243 1.00 27.73 61 ARG G O 1
ATOM 6805 N N . VAL J 1 50 ? -16.129 -3.899 50.348 1.00 23.00 62 VAL G N 1
ATOM 6806 C CA . VAL J 1 50 ? -15.246 -5.043 50.197 1.00 25.97 62 VAL G CA 1
ATOM 6807 C C . VAL J 1 50 ? -14.520 -5.243 51.519 1.00 26.44 62 VAL G C 1
ATOM 6808 O O . VAL J 1 50 ? -14.044 -4.264 52.134 1.00 24.24 62 VAL G O 1
ATOM 6812 N N . GLU J 1 51 ? -14.474 -6.512 51.944 1.00 26.60 63 GLU G N 1
ATOM 6813 C CA . GLU J 1 51 ? -13.793 -6.972 53.139 1.00 27.83 63 GLU G CA 1
ATOM 6814 C C . GLU J 1 51 ? -12.683 -7.963 52.837 1.00 26.31 63 GLU G C 1
ATOM 6815 O O . GLU J 1 51 ? -12.620 -8.531 51.752 1.00 27.48 63 GLU G O 1
ATOM 6821 N N . ILE J 1 52 ? -11.788 -8.131 53.803 1.00 26.82 64 ILE G N 1
ATOM 6822 C CA . ILE J 1 52 ? -10.805 -9.199 53.792 1.00 26.89 64 ILE G CA 1
ATOM 6823 C C . ILE J 1 52 ? -11.190 -10.090 54.999 1.00 28.63 64 ILE G C 1
ATOM 6824 O O . ILE J 1 52 ? -11.382 -9.586 56.110 1.00 28.39 64 ILE G O 1
ATOM 6829 N N . LEU J 1 53 ? -11.341 -11.387 54.783 1.00 29.83 65 LEU G N 1
ATOM 6830 C CA . LEU J 1 53 ? -11.750 -12.237 55.900 1.00 30.71 65 LEU G CA 1
ATOM 6831 C C . LEU J 1 53 ? -10.568 -12.558 56.819 1.00 30.05 65 LEU G C 1
ATOM 6832 O O . LEU J 1 53 ? -9.403 -12.623 56.386 1.00 37.07 65 LEU G O 1
ATOM 6837 N N . PRO J 1 54 ? -10.846 -12.731 58.108 1.00 36.88 66 PRO G N 1
ATOM 6838 C CA . PRO J 1 54 ? -9.760 -13.132 58.999 1.00 37.41 66 PRO G CA 1
ATOM 6839 C C . PRO J 1 54 ? -9.231 -14.464 58.499 1.00 40.30 66 PRO G C 1
ATOM 6840 O O . PRO J 1 54 ? -10.017 -15.321 58.122 1.00 39.73 66 PRO G O 1
ATOM 6844 N N . PRO J 1 55 ? -7.912 -14.616 58.434 1.00 41.52 67 PRO G N 1
ATOM 6845 C CA . PRO J 1 55 ? -7.420 -15.938 58.034 1.00 45.38 67 PRO G CA 1
ATOM 6846 C C . PRO J 1 55 ? -7.782 -16.969 59.116 1.00 46.48 67 PRO G C 1
ATOM 6847 O O . PRO J 1 55 ? -7.696 -16.666 60.319 1.00 41.32 67 PRO G O 1
ATOM 6851 N N . ALA J 1 56 ? -8.224 -18.146 58.672 1.00 49.24 68 ALA G N 1
ATOM 6852 C CA . ALA J 1 56 ? -8.507 -19.283 59.540 1.00 50.09 68 ALA G CA 1
ATOM 6853 C C . ALA J 1 56 ? -7.450 -19.458 60.641 1.00 53.91 68 ALA G C 1
ATOM 6854 O O . ALA J 1 56 ? -7.782 -19.519 61.834 1.00 55.88 68 ALA G O 1
ATOM 6856 N N . MET J 1 63 ? -11.878 -10.360 65.639 1.00 60.03 75 MET G N 1
ATOM 6857 C CA . MET J 1 63 ? -12.513 -11.557 65.109 1.00 58.88 75 MET G CA 1
ATOM 6858 C C . MET J 1 63 ? -13.232 -11.240 63.790 1.00 48.10 75 MET G C 1
ATOM 6859 O O . MET J 1 63 ? -13.402 -12.131 62.976 1.00 47.86 75 MET G O 1
ATOM 6864 N N . GLN J 1 64 ? -13.637 -9.984 63.587 1.00 43.91 76 GLN G N 1
ATOM 6865 C CA . GLN J 1 64 ? -14.466 -9.609 62.431 1.00 43.85 76 GLN G CA 1
ATOM 6866 C C . GLN J 1 64 ? -13.707 -9.400 61.078 1.00 39.80 76 GLN G C 1
ATOM 6867 O O . GLN J 1 64 ? -12.509 -9.076 61.052 1.00 35.38 76 GLN G O 1
ATOM 6873 N N . PRO J 1 65 ? -14.392 -9.658 59.955 1.00 35.49 77 PRO G N 1
ATOM 6874 C CA . PRO J 1 65 ? -13.761 -9.285 58.669 1.00 33.52 77 PRO G CA 1
ATOM 6875 C C . PRO J 1 65 ? -13.434 -7.777 58.662 1.00 32.22 77 PRO G C 1
ATOM 6876 O O . PRO J 1 65 ? -14.095 -6.952 59.318 1.00 30.75 77 PRO G O 1
ATOM 6880 N N . VAL J 1 66 ? -12.383 -7.441 57.929 1.00 31.78 78 VAL G N 1
ATOM 6881 C CA . VAL J 1 66 ? -11.851 -6.101 57.935 1.00 27.87 78 VAL G CA 1
ATOM 6882 C C . VAL J 1 66 ? -12.318 -5.431 56.629 1.00 24.60 78 VAL G C 1
ATOM 6883 O O . VAL J 1 66 ? -12.090 -5.967 55.537 1.00 26.07 78 VAL G O 1
ATOM 6887 N N . THR J 1 67 ? -12.990 -4.296 56.755 1.00 25.22 79 THR G N 1
ATOM 6888 C CA . THR J 1 67 ? -13.514 -3.569 55.597 1.00 25.22 79 THR G CA 1
ATOM 6889 C C . THR J 1 67 ? -12.350 -2.764 54.998 1.00 24.31 79 THR G C 1
ATOM 6890 O O . THR J 1 67 ? -11.693 -2.022 55.722 1.00 23.95 79 THR G O 1
ATOM 6894 N N . ILE J 1 68 ? -12.104 -2.939 53.686 1.00 24.47 80 ILE G N 1
ATOM 6895 C CA . ILE J 1 68 ? -11.007 -2.244 53.033 1.00 25.03 80 ILE G CA 1
ATOM 6896 C C . ILE J 1 68 ? -11.490 -1.225 52.021 1.00 21.92 80 ILE G C 1
ATOM 6897 O O . ILE J 1 68 ? -10.754 -0.294 51.717 1.00 23.00 80 ILE G O 1
ATOM 6902 N N . ALA J 1 69 ? -12.725 -1.337 51.552 1.00 19.42 81 ALA G N 1
ATOM 6903 C CA . ALA J 1 69 ? -13.178 -0.292 50.609 1.00 19.54 81 ALA G CA 1
ATOM 6904 C C . ALA J 1 69 ? -14.684 -0.121 50.653 1.00 21.31 81 ALA G C 1
ATOM 6905 O O . ALA J 1 69 ? -15.418 -1.106 50.796 1.00 23.96 81 ALA G O 1
ATOM 6907 N N . SER J 1 70 ? -15.134 1.123 50.566 1.00 18.25 82 SER G N 1
ATOM 6908 C CA . SER J 1 70 ? -16.540 1.414 50.291 1.00 20.75 82 SER G CA 1
ATOM 6909 C C . SER J 1 70 ? -16.593 2.332 49.063 1.00 18.79 82 SER G C 1
ATOM 6910 O O . SER J 1 70 ? -15.977 3.400 49.058 1.00 21.12 82 SER G O 1
ATOM 6913 N N . LEU J 1 71 ? -17.335 1.907 48.043 1.00 19.96 83 LEU G N 1
ATOM 6914 C CA . LEU J 1 71 ? -17.398 2.623 46.770 1.00 22.29 83 LEU G CA 1
ATOM 6915 C C . LEU J 1 71 ? -18.854 2.760 46.368 1.00 24.14 83 LEU G C 1
ATOM 6916 O O . LEU J 1 71 ? -19.702 1.997 46.788 1.00 23.95 83 LEU G O 1
ATOM 6921 N N . GLN J 1 72 ? -19.162 3.754 45.565 1.00 22.61 84 GLN G N 1
ATOM 6922 C CA . GLN J 1 72 ? -20.518 3.875 45.064 1.00 24.84 84 GLN G CA 1
ATOM 6923 C C . GLN J 1 72 ? -20.442 4.651 43.745 1.00 22.49 84 GLN G C 1
ATOM 6924 O O . GLN J 1 72 ? -19.737 5.652 43.677 1.00 23.34 84 GLN G O 1
ATOM 6930 N N . ALA J 1 73 ? -21.178 4.198 42.737 1.00 24.54 85 ALA G N 1
ATOM 6931 C CA . ALA J 1 73 ? -20.931 4.665 41.371 1.00 29.65 85 ALA G CA 1
ATOM 6932 C C . ALA J 1 73 ? -21.138 6.159 41.207 1.00 29.54 85 ALA G C 1
ATOM 6933 O O . ALA J 1 73 ? -20.360 6.810 40.531 1.00 29.70 85 ALA G O 1
ATOM 6935 N N . SER J 1 74 ? -22.147 6.710 41.874 1.00 28.42 86 SER G N 1
ATOM 6936 C CA . SER J 1 74 ? -22.475 8.116 41.710 1.00 32.56 86 SER G CA 1
ATOM 6937 C C . SER J 1 74 ? -21.637 9.027 42.593 1.00 28.06 86 SER G C 1
ATOM 6938 O O . SER J 1 74 ? -21.773 10.232 42.529 1.00 29.20 86 SER G O 1
ATOM 6941 N N . VAL J 1 75 ? -20.764 8.447 43.408 1.00 25.08 87 VAL G N 1
ATOM 6942 C CA . VAL J 1 75 ? -20.032 9.198 44.396 1.00 22.61 87 VAL G CA 1
ATOM 6943 C C . VAL J 1 75 ? -18.526 8.991 44.296 1.00 22.51 87 VAL G C 1
ATOM 6944 O O . VAL J 1 75 ? -17.780 9.948 44.338 1.00 21.12 87 VAL G O 1
ATOM 6948 N N . LEU J 1 76 ? -18.093 7.738 44.242 1.00 21.36 88 LEU G N 1
ATOM 6949 C CA . LEU J 1 76 ? -16.667 7.427 44.217 1.00 23.93 88 LEU G CA 1
ATOM 6950 C C . LEU J 1 76 ? -16.533 6.065 43.609 1.00 22.00 88 LEU G C 1
ATOM 6951 O O . LEU J 1 76 ? -16.842 5.066 44.285 1.00 23.79 88 LEU G O 1
ATOM 6956 N N . PRO J 1 77 ? -16.118 5.990 42.330 1.00 22.71 89 PRO G N 1
ATOM 6957 C CA . PRO J 1 77 ? -16.163 4.733 41.562 1.00 21.78 89 PRO G CA 1
ATOM 6958 C C . PRO J 1 77 ? -14.941 3.826 41.747 1.00 20.01 89 PRO G C 1
ATOM 6959 O O . PRO J 1 77 ? -14.969 2.696 41.339 1.00 20.49 89 PRO G O 1
ATOM 6963 N N . MET J 1 78 ? -13.898 4.328 42.395 1.00 22.89 90 MET G N 1
ATOM 6964 C CA . MET J 1 78 ? -12.714 3.541 42.621 1.00 20.56 90 MET G CA 1
ATOM 6965 C C . MET J 1 78 ? -11.892 4.173 43.727 1.00 20.73 90 MET G C 1
ATOM 6966 O O . MET J 1 78 ? -12.125 5.359 44.133 1.00 20.60 90 MET G O 1
ATOM 6971 N N . VAL J 1 79 ? -10.888 3.420 44.156 1.00 19.42 91 VAL G N 1
ATOM 6972 C CA . VAL J 1 79 ? -9.896 3.942 45.089 1.00 22.62 91 VAL G CA 1
ATOM 6973 C C . VAL J 1 79 ? -8.534 3.329 44.792 1.00 21.20 91 VAL G C 1
ATOM 6974 O O . VAL J 1 79 ? -8.470 2.208 44.327 1.00 19.07 91 VAL G O 1
ATOM 6978 N N . SER J 1 80 ? -7.453 4.050 45.066 1.00 20.86 92 SER G N 1
ATOM 6979 C CA . SER J 1 80 ? -6.152 3.415 45.070 1.00 24.57 92 SER G CA 1
ATOM 6980 C C . SER J 1 80 ? -5.685 3.319 46.506 1.00 27.67 92 SER G C 1
ATOM 6981 O O . SER J 1 80 ? -5.947 4.210 47.295 1.00 26.34 92 SER G O 1
ATOM 6984 N N . MET J 1 81 ? -4.998 2.222 46.806 1.00 25.15 93 MET G N 1
ATOM 6985 C CA . MET J 1 81 ? -4.444 2.002 48.127 1.00 30.13 93 MET G CA 1
ATOM 6986 C C . MET J 1 81 ? -3.075 1.413 47.904 1.00 30.04 93 MET G C 1
ATOM 6987 O O . MET J 1 81 ? -2.655 0.449 48.538 1.00 29.83 93 MET G O 1
ATOM 6992 N N . VAL J 1 82 ? -2.388 2.011 46.940 1.00 26.94 94 VAL G N 1
ATOM 6993 C CA . VAL J 1 82 ? -1.073 1.556 46.588 1.00 28.16 94 VAL G CA 1
ATOM 6994 C C . VAL J 1 82 ? -0.195 1.597 47.829 1.00 30.72 94 VAL G C 1
ATOM 6995 O O . VAL J 1 82 ? -0.182 2.596 48.574 1.00 27.41 94 VAL G O 1
ATOM 6999 N N . GLY J 1 83 ? 0.541 0.520 48.062 1.00 26.09 95 GLY G N 1
ATOM 7000 C CA . GLY J 1 83 ? 1.386 0.456 49.245 1.00 29.42 95 GLY G CA 1
ATOM 7001 C C . GLY J 1 83 ? 0.908 -0.619 50.222 1.00 30.64 95 GLY G C 1
ATOM 7002 O O . GLY J 1 83 ? 1.638 -1.064 51.092 1.00 32.60 95 GLY G O 1
ATOM 7003 N N . VAL J 1 84 ? -0.339 -1.025 50.085 1.00 26.68 96 VAL G N 1
ATOM 7004 C CA . VAL J 1 84 ? -0.845 -2.145 50.852 1.00 29.02 96 VAL G CA 1
ATOM 7005 C C . VAL J 1 84 ? -0.176 -3.440 50.399 1.00 30.70 96 VAL G C 1
ATOM 7006 O O . VAL J 1 84 ? -0.213 -3.785 49.204 1.00 28.87 96 VAL G O 1
ATOM 7010 N N . GLN J 1 85 ? 0.445 -4.156 51.349 1.00 30.56 97 GLN G N 1
ATOM 7011 C CA . GLN J 1 85 ? 1.087 -5.445 51.041 1.00 32.74 97 GLN G CA 1
ATOM 7012 C C . GLN J 1 85 ? 0.537 -6.521 51.960 1.00 31.82 97 GLN G C 1
ATOM 7013 O O . GLN J 1 85 ? 0.578 -6.370 53.171 1.00 29.57 97 GLN G O 1
ATOM 7019 N N . LEU J 1 86 ? 0.000 -7.579 51.366 1.00 31.81 98 LEU G N 1
ATOM 7020 C CA . LEU J 1 86 ? -0.758 -8.582 52.093 1.00 34.24 98 LEU G CA 1
ATOM 7021 C C . LEU J 1 86 ? -0.024 -9.910 52.058 1.00 35.63 98 LEU G C 1
ATOM 7022 O O . LEU J 1 86 ? 0.540 -10.258 51.036 1.00 35.28 98 LEU G O 1
ATOM 7027 N N . SER J 1 87 ? -0.027 -10.613 53.194 1.00 35.71 99 SER G N 1
ATOM 7028 C CA . SER J 1 87 ? 0.571 -11.943 53.318 1.00 41.62 99 SER G CA 1
ATOM 7029 C C . SER J 1 87 ? -0.490 -12.987 52.979 1.00 38.75 99 SER G C 1
ATOM 7030 O O . SER J 1 87 ? -1.586 -12.951 53.512 1.00 42.50 99 SER G O 1
ATOM 7033 N N . PRO J 1 88 ? -0.179 -13.901 52.075 1.00 37.39 100 PRO G N 1
ATOM 7034 C CA . PRO J 1 88 ? -1.135 -14.931 51.660 1.00 42.14 100 PRO G CA 1
ATOM 7035 C C . PRO J 1 88 ? -1.196 -16.056 52.706 1.00 42.45 100 PRO G C 1
ATOM 7036 O O . PRO J 1 88 ? -0.221 -16.237 53.439 1.00 43.50 100 PRO G O 1
ATOM 7040 N N . PRO J 1 89 ? -2.323 -16.765 52.788 1.00 42.25 101 PRO G N 1
ATOM 7041 C CA . PRO J 1 89 ? -3.521 -16.560 51.975 1.00 40.50 101 PRO G CA 1
ATOM 7042 C C . PRO J 1 89 ? -4.318 -15.301 52.374 1.00 40.39 101 PRO G C 1
ATOM 7043 O O . PRO J 1 89 ? -4.380 -14.887 53.529 1.00 38.90 101 PRO G O 1
ATOM 7047 N N . VAL J 1 90 ? -4.906 -14.665 51.370 1.00 39.87 102 VAL G N 1
ATOM 7048 C CA . VAL J 1 90 ? -5.838 -13.585 51.629 1.00 39.33 102 VAL G CA 1
ATOM 7049 C C . VAL J 1 90 ? -7.127 -13.792 50.853 1.00 35.02 102 VAL G C 1
ATOM 7050 O O . VAL J 1 90 ? -7.111 -14.036 49.652 1.00 36.42 102 VAL G O 1
ATOM 7054 N N . THR J 1 91 ? -8.244 -13.693 51.562 1.00 32.85 103 THR G N 1
ATOM 7055 C CA . THR J 1 91 ? -9.528 -13.858 50.939 1.00 31.27 103 THR G CA 1
ATOM 7056 C C . THR J 1 91 ? -10.311 -12.567 50.923 1.00 31.57 103 THR G C 1
ATOM 7057 O O . THR J 1 91 ? -10.562 -12.002 51.994 1.00 28.85 103 THR G O 1
ATOM 7061 N N . PHE J 1 92 ? -10.736 -12.130 49.738 1.00 27.69 104 PHE G N 1
ATOM 7062 C CA . PHE J 1 92 ? -11.564 -10.927 49.623 1.00 30.52 104 PHE G CA 1
ATOM 7063 C C . PHE J 1 92 ? -13.008 -11.308 49.540 1.00 31.11 104 PHE G C 1
ATOM 7064 O O . PHE J 1 92 ? -13.352 -12.332 48.943 1.00 33.66 104 PHE G O 1
ATOM 7072 N N . GLN J 1 93 ? -13.861 -10.475 50.117 1.00 25.68 105 GLN G N 1
ATOM 7073 C CA . GLN J 1 93 ? -15.286 -10.755 50.041 1.00 31.91 105 GLN G CA 1
ATOM 7074 C C . GLN J 1 93 ? -16.069 -9.496 49.732 1.00 31.05 105 GLN G C 1
ATOM 7075 O O . GLN J 1 93 ? -15.834 -8.455 50.331 1.00 31.82 105 GLN G O 1
ATOM 7081 N N . LEU J 1 94 ? -16.993 -9.599 48.785 1.00 32.70 106 LEU G N 1
ATOM 7082 C CA . LEU J 1 94 ? -17.880 -8.503 48.462 1.00 30.39 106 LEU G CA 1
ATOM 7083 C C . LEU J 1 94 ? -19.054 -8.558 49.425 1.00 31.17 106 LEU G C 1
ATOM 7084 O O . LEU J 1 94 ? -20.040 -9.289 49.210 1.00 33.05 106 LEU G O 1
ATOM 7089 N N . ARG J 1 95 ? -18.931 -7.755 50.480 1.00 28.76 107 ARG G N 1
ATOM 7090 C CA . ARG J 1 95 ? -19.856 -7.789 51.613 1.00 33.54 107 ARG G CA 1
ATOM 7091 C C . ARG J 1 95 ? -21.219 -7.141 51.283 1.00 35.25 107 ARG G C 1
ATOM 7092 O O . ARG J 1 95 ? -22.275 -7.643 51.662 1.00 36.72 107 ARG G O 1
ATOM 7100 N N . ALA J 1 96 ? -21.202 -6.033 50.566 1.00 27.98 108 ALA G N 1
ATOM 7101 C CA . ALA J 1 96 ? -22.436 -5.373 50.179 1.00 30.55 108 ALA G CA 1
ATOM 7102 C C . ALA J 1 96 ? -22.310 -4.913 48.714 1.00 32.97 108 ALA G C 1
ATOM 7103 O O . ALA J 1 96 ? -21.222 -4.521 48.280 1.00 29.35 108 ALA G O 1
ATOM 7105 N N . GLY J 1 97 ? -23.401 -5.015 47.958 1.00 31.69 109 GLY G N 1
ATOM 7106 C CA . GLY J 1 97 ? -23.430 -4.585 46.579 1.00 34.77 109 GLY G CA 1
ATOM 7107 C C . GLY J 1 97 ? -23.388 -5.782 45.637 1.00 34.93 109 GLY G C 1
ATOM 7108 O O . GLY J 1 97 ? -22.940 -6.870 46.008 1.00 34.20 109 GLY G O 1
ATOM 7109 N N . SER J 1 98 ? -23.857 -5.589 44.417 1.00 34.56 110 SER G N 1
ATOM 7110 C CA . SER J 1 98 ? -23.966 -6.701 43.445 1.00 37.96 110 SER G CA 1
ATOM 7111 C C . SER J 1 98 ? -22.773 -6.764 42.480 1.00 34.00 110 SER G C 1
ATOM 7112 O O . SER J 1 98 ? -22.543 -7.786 41.797 1.00 32.63 110 SER G O 1
ATOM 7115 N N . GLY J 1 99 ? -22.005 -5.669 42.418 1.00 32.49 111 GLY G N 1
ATOM 7116 C CA . GLY J 1 99 ? -20.871 -5.624 41.518 1.00 31.23 111 GLY G CA 1
ATOM 7117 C C . GLY J 1 99 ? -21.321 -5.478 40.075 1.00 32.56 111 GLY G C 1
ATOM 7118 O O . GLY J 1 99 ? -22.486 -5.183 39.805 1.00 33.44 111 GLY G O 1
ATOM 7119 N N . PRO J 1 100 ? -20.392 -5.679 39.131 1.00 33.12 112 PRO G N 1
ATOM 7120 C CA . PRO J 1 100 ? -19.006 -6.115 39.400 1.00 31.83 112 PRO G CA 1
ATOM 7121 C C . PRO J 1 100 ? -18.092 -5.096 40.152 1.00 27.00 112 PRO G C 1
ATOM 7122 O O . PRO J 1 100 ? -18.169 -3.883 39.954 1.00 26.59 112 PRO G O 1
ATOM 7126 N N . VAL J 1 101 ? -17.193 -5.634 40.964 1.00 25.64 113 VAL G N 1
ATOM 7127 C CA . VAL J 1 101 ? -16.133 -4.844 41.588 1.00 25.14 113 VAL G CA 1
ATOM 7128 C C . VAL J 1 101 ? -14.802 -5.513 41.253 1.00 25.81 113 VAL G C 1
ATOM 7129 O O . VAL J 1 101 ? -14.660 -6.725 41.394 1.00 27.30 113 VAL G O 1
ATOM 7133 N N . PHE J 1 102 ? -13.838 -4.731 40.781 1.00 25.45 114 PHE G N 1
ATOM 7134 C CA . PHE J 1 102 ? -12.561 -5.256 40.343 1.00 20.96 114 PHE G CA 1
ATOM 7135 C C . PHE J 1 102 ? -11.502 -4.937 41.371 1.00 24.33 114 PHE G C 1
ATOM 7136 O O . PHE J 1 102 ? -11.586 -3.909 42.068 1.00 24.39 114 PHE G O 1
ATOM 7144 N N . LEU J 1 103 ? -10.492 -5.791 41.439 1.00 22.29 115 LEU G N 1
ATOM 7145 C CA . LEU J 1 103 ? -9.318 -5.536 42.245 1.00 23.47 115 LEU G CA 1
ATOM 7146 C C . LEU J 1 103 ? -8.124 -5.721 41.344 1.00 25.62 115 LEU G C 1
ATOM 7147 O O . LEU J 1 103 ? -8.141 -6.594 40.459 1.00 24.01 115 LEU G O 1
ATOM 7152 N N . SER J 1 104 ? -7.085 -4.925 41.569 1.00 23.65 116 SER G N 1
ATOM 7153 C CA . SER J 1 104 ? -5.871 -5.083 40.813 1.00 26.14 116 SER G CA 1
ATOM 7154 C C . SER J 1 104 ? -4.729 -5.113 41.786 1.00 25.47 116 SER G C 1
ATOM 7155 O O . SER J 1 104 ? -4.811 -4.540 42.898 1.00 24.31 116 SER G O 1
ATOM 7158 N N . GLY J 1 105 ? -3.629 -5.710 41.368 1.00 22.58 117 GLY G N 1
ATOM 7159 C CA . GLY J 1 105 ? -2.458 -5.675 42.220 1.00 27.85 117 GLY G CA 1
ATOM 7160 C C . GLY J 1 105 ? -1.315 -6.399 41.562 1.00 29.04 117 GLY G C 1
ATOM 7161 O O . GLY J 1 105 ? -1.390 -6.655 40.375 1.00 26.15 117 GLY G O 1
ATOM 7162 N N . GLN J 1 106 ? -0.246 -6.653 42.318 1.00 28.77 118 GLN G N 1
ATOM 7163 C CA . GLN J 1 106 ? 0.841 -7.499 41.817 1.00 33.19 118 GLN G CA 1
ATOM 7164 C C . GLN J 1 106 ? 1.280 -8.567 42.826 1.00 32.05 118 GLN G C 1
ATOM 7165 O O . GLN J 1 106 ? 1.385 -8.306 44.039 1.00 31.29 118 GLN G O 1
ATOM 7171 N N . GLU J 1 107 ? 1.585 -9.751 42.305 1.00 33.04 119 GLU G N 1
ATOM 7172 C CA . GLU J 1 107 ? 2.202 -10.774 43.144 1.00 36.01 119 GLU G CA 1
ATOM 7173 C C . GLU J 1 107 ? 3.708 -10.558 43.071 1.00 38.35 119 GLU G C 1
ATOM 7174 O O . GLU J 1 107 ? 4.235 -10.436 41.989 1.00 44.50 119 GLU G O 1
ATOM 7180 N N . ARG J 1 108 ? 4.400 -10.484 44.205 1.00 40.51 120 ARG G N 1
ATOM 7181 C CA . ARG J 1 108 ? 5.867 -10.491 44.184 1.00 47.99 120 ARG G CA 1
ATOM 7182 C C . ARG J 1 108 ? 6.454 -11.496 45.185 1.00 50.77 120 ARG G C 1
ATOM 7183 O O . ARG J 1 108 ? 5.910 -11.702 46.279 1.00 47.22 120 ARG G O 1
#

CATH classification: 2.60.120.340

GO terms:
  GO:0005515 protein binding (F, IPI)
  GO:0000785 chromatin (C, IDA)
  GO:0005634 nucleus (C, IDA)
  GO:0009994 oocyte differentiation (P, IEP)
  GO:0006338 chromatin remodeling (P, IDA)
  GO:0042393 histone binding (F, TAS)
  GO:0001824 blastocyst development (P, IMP)
  GO:0045836 positive regulation of meiotic nuclear division (P, IMP)
  GO:0007096 regulation of exit from mitosis (P, IMP)
  GO:0007338 single fertilization (P, IMP)

InterPro domains:
  IPR004301 Nucleoplasmin family [PTHR22747] (7-205)
  IPR024057 Nucleoplasmin core domain [PF03066] (17-122)
  IPR036824 Nucleoplasmin core domain superfamily [SSF69203] (16-121)

B-factor: mean 35.64, std 11.71, range [15.42, 86.24]